Protein AF-A0A8T3XB75-F1 (afdb_monomer_lite)

Sequence (955 aa):
MSILKRGNRKEIRKSFRRKLKIIIVLIVCALLLLFLAAVIYERISMRGNVVFGGVIIGEDISVGKGEISITGYAPLGTGTIYFIDWSSGSDSNSGTSKSSPWKRHPFMKGYSGSYTHKAGDQFIFRGGVIWPNSAFQMRISQGGSSDSNRDYYGVDKTWYSGSSWSRPVFDFENNLVAPSDAGGNALSGILIEASYITVDNLELKRHIVPSGSWNPVNIRVIQASNGVIIENSYIRDWTQTNPSADNGEGGGISSESTSITIRNNILTQTGISARTGGAIDAVGDIYGNEIYEVPNAIKGGKLIHDNYIHDTADSSGPGHENAIFFNRPGRVYNNLLKNTEASTGIYLWGGADQSASWLIYNNVLYNLHDGITVDGAYVPDGSQQQVKIYSNTFEYSNIVRVQSYSSSGNGCLGLLDIRNNQLIEGSELIYNSGACITNQTASNNIIMSSATATTEGYTAANNYAPTKNTGATVNTGVSLSEIFTTDKLRATRPYGSAWDIGAYEYGGTPGVVNGICGGILNTCTTGILSDIADSGTQYLWNCQGISGGTTALCSLPISVQQYTLTVTTSGSGIVAGTGINCGSDCSESYNSGTSVTLTATASSGSTFSGWGGACSGTGSTCTVTMNAAKSVTATFNVQQASGISWYVDNSVGSSGDGTSWSKAWKNFANIEWTKISAGDTLYISGGTTSKTYSETLKIGASGSVGKPIYIRPGAAEANPSSAHSGTVIIDGGSNTRDGISYKGKNYITIDGSDSSLARKIKIQNVADFGVIGIETIYLTVRYLYVDNFLGYGITARANGDIANNNYIIFEHNIVRNGLGAAGIQISSLLGSAIGSNTIRYNDVEVAHTDGLVCGKGCGVDFYGNRVVLTATSKDTTHPDGIVTYGDNVRVFQNEIIGFYQGIDIDAVHSIITNASVWGNVIIYNGGEATNGLVIEVENYDVTNVKFWSNTVIGF

Radius of gyration: 39.72 Å; chains: 1; bounding box: 102×99×119 Å

pLDDT: mean 77.78, std 17.44, range [23.17, 98.5]

Secondary structure (DSSP, 8-state):
--------HHHHHHHHHHHHHHHHHHHHHHHHHHHHHHHHHS----------TT----S---EETTEE---------SS-EEEE-TTT--TTS-SSSTTS-BSS-TTBTT--S-----TT-EEEEPBT-EE-GGG--EEE----SBTTB-EEEE--TTSBSSSS----EEEEEEE-B---STT---B-SEEE-SSSEEEES-EEEEEEE-SSTT---SEEE-TT--SEEEES-EEE--EES-TT-TT---SSEEES-SSEEEES-EEE-TT-SS--S-SEEESSEEES-EEES-SEEEE--SEEES-EEE-----SSSS--EEEEE-S--EEES-EEE---SSEEEEEE--S--SSEEEEES-EEES-S-SEEEE-TT-TTGGG-EEEEES-EEESS-SEEEE---TT--PEEEEEEEES-EEES-S-SEEESS-EEEEEEEES-EEE-HHHHHHTT--GGGTT---S--TTTSS-S---TTT-SB-TT-PBPP-STT---TT---SS----B--EE-SSTT-EEESEEEE---BTTEEEEEEEPBTTPPPEEEEEE--PPEEEEEEEEESSEEEEETTEEETTB-EEEEETTEEEEEEEEEPTTEEEEEEEET--BSSSEEEEEESS-EEEEEEEEEP---PPEEEE-TTSSS---SSSGGG-BSSGGG--TTT--TT-EEEE---SSEEEE-S-EE-----BTTBPEEEEEGGGSSS--TTT-SEEEEE-TTTS--SEE-TT--SEEEE-B-TT--B-EEEEEESSEEEEEES--SEEEESEEEEEESSEEEEEEE-S--SS---EEEES-EEEEE-SSEEEEEEESS---TTSEEEES-EEEESSSEEEEE-TT--EEEES-EEEE--S---SS--EEEEE-SSSEEEES-EEES-SEEEEEETTSS-B--EEEESS-EEE--SS--EEEEEE-SSS-B--EEEES-EEE--

Foldseek 3Di:
DDDDDDDDVPVVVVVVVVVVVVVVVVVVVVVVVVVVVVVVVPDDPDDDDDDDDDDDQDDDQDDQPPDRPPPPQQRQAPDAEFEEALPPEDLQFPRRDLVHHHNADPQWPPRPHDDDDDFRYEYAYAFPGEDELNRDDREAQEWHDDLNRTYEAAHDQVGHDDPHGHAYEHEDPLDFNWDPDPPGATAANYEHEEERYEHERHEYENHEWEWDPPTHANYEAEANYAQYEYELYEYEQYHYPDQADPVAAARAYEYPHQRYEYAHYEYENPPDPAAHGENYHYAYAYEHYEYEQHQEHYEHYQHAANYEYEHHDDHPYPAAGEPYEYEDAHEHALYEYYNHPHLEHAEYHDHDDLQHEHHYALYQHENHNEYYEYEPADAQEQLRYEYAAEQYEYEDYANYEYDYDDPPHQYAHNYDAHWQYEYENYDHNYHYPDGHHNYYHHFNYYYYYVVVLVVQQQDVVVSGAGAHADPRAAQATADPCVPDQAASSRDGFDDDGGGDHHRYHRPDWHDWAAWADDPDQQDTPDADWAFDDDDQFWRWIWRDTTRPYHIDIDIDTDPFDKAKEFEAEFAAWWKDWDVATPVPGGMDIDTQFDKIKMFIDGDPQWAFCFKDWQGTDRDRMTIHTPNHHTYMYGYTHRPDDQAQEFEEDLPAPAAAPRRDPNNHGNALVRDPLVPGAFQHEYEYFLALAGDEHQAENERDEAHGVVGGYEYEYLLAPPDRDSGRNHAYEYEPPAADHEHYEDELYERHEYQQQHPVGARRYEYERHNAEPYDYEQYFHYHHESYEYYHYAAEDHEYEHEDAPPDAGEAEYEHYEFEEYNHAEHYEYEYDHADAADSYEDALYEFEYAAYEYYEYYERDHYEYAHYEFYHDYDDHPPDQYEDYEYCGERYEYEHYEAEAGLEDYEDAPPRHAYAAYEYAYEYEFYHDDNRDYDHYYHDDPYHYHHYYYDHYHYYDD

Structure (mmCIF, N/CA/C/O backbone):
data_AF-A0A8T3XB75-F1
#
_entry.id   AF-A0A8T3XB75-F1
#
loop_
_atom_site.group_PDB
_atom_site.id
_atom_site.type_symbol
_atom_site.label_atom_id
_atom_site.label_alt_id
_atom_site.label_comp_id
_atom_site.label_asym_id
_atom_site.label_entity_id
_atom_site.label_seq_id
_atom_site.pdbx_PDB_ins_code
_atom_site.Cartn_x
_atom_site.Cartn_y
_atom_site.Cartn_z
_atom_site.occupancy
_atom_site.B_iso_or_equiv
_atom_site.auth_seq_id
_atom_site.auth_comp_id
_atom_site.auth_asym_id
_atom_site.auth_atom_id
_atom_site.pdbx_PDB_model_num
ATOM 1 N N . MET A 1 1 ? -57.924 -56.490 2.491 1.00 30.00 1 MET A N 1
ATOM 2 C CA . MET A 1 1 ? -58.414 -56.577 1.097 1.00 30.00 1 MET A CA 1
ATOM 3 C C . MET A 1 1 ? -57.647 -55.534 0.309 1.00 30.00 1 MET A C 1
ATOM 5 O O . MET A 1 1 ? -57.652 -54.404 0.751 1.00 30.00 1 MET A O 1
ATOM 9 N N . SER A 1 2 ? -56.894 -55.767 -0.755 1.00 30.19 2 SER A N 1
ATOM 10 C CA . SER A 1 2 ? -56.581 -56.899 -1.637 1.00 30.19 2 SER A CA 1
ATOM 11 C C . SER A 1 2 ? -55.422 -56.323 -2.481 1.00 30.19 2 SER A C 1
ATOM 13 O O . SER A 1 2 ? -55.597 -55.280 -3.089 1.00 30.19 2 SER A O 1
ATOM 15 N N . ILE A 1 3 ? -54.172 -56.765 -2.425 1.00 40.59 3 ILE A N 1
ATOM 16 C CA . ILE A 1 3 ? -53.634 -58.001 -2.981 1.00 40.59 3 ILE A CA 1
ATOM 17 C C . ILE A 1 3 ? -52.191 -58.109 -2.469 1.00 40.59 3 ILE A C 1
ATOM 19 O O . ILE A 1 3 ? -51.414 -57.157 -2.474 1.00 40.59 3 ILE A O 1
ATOM 23 N N . LEU A 1 4 ? -51.867 -59.308 -2.005 1.00 39.19 4 LEU A N 1
ATOM 24 C CA . LEU A 1 4 ? -50.536 -59.799 -1.691 1.00 39.19 4 LEU A CA 1
ATOM 25 C C . LEU A 1 4 ? -49.555 -59.590 -2.856 1.00 39.19 4 LEU A C 1
ATOM 27 O O . LEU A 1 4 ? -49.896 -59.904 -3.991 1.00 39.19 4 LEU A O 1
ATOM 31 N N . LYS A 1 5 ? -48.275 -59.356 -2.547 1.00 36.88 5 LYS A N 1
ATOM 32 C CA . LYS A 1 5 ? -47.301 -60.446 -2.729 1.00 36.88 5 LYS A CA 1
ATOM 33 C C . LYS A 1 5 ? -46.018 -60.256 -1.928 1.00 36.88 5 LYS A C 1
ATOM 35 O O . LYS A 1 5 ? -45.331 -59.243 -1.965 1.00 36.88 5 LYS A O 1
ATOM 40 N N . ARG A 1 6 ? -45.743 -61.319 -1.172 1.00 45.62 6 ARG A N 1
ATOM 41 C CA . ARG A 1 6 ? -44.475 -61.673 -0.544 1.00 45.62 6 ARG A CA 1
ATOM 42 C C . ARG A 1 6 ? -43.340 -61.571 -1.563 1.00 45.62 6 ARG A C 1
ATOM 44 O O . ARG A 1 6 ? -43.440 -62.104 -2.659 1.00 45.62 6 ARG A O 1
ATOM 51 N N . GLY A 1 7 ? -42.257 -60.947 -1.126 1.00 40.38 7 GLY A N 1
ATOM 52 C CA . GLY A 1 7 ? -41.091 -60.611 -1.929 1.00 40.38 7 GLY A CA 1
ATOM 53 C C . GLY A 1 7 ? -40.878 -59.118 -1.736 1.00 40.38 7 GLY A C 1
ATOM 54 O O . GLY A 1 7 ? -41.391 -58.312 -2.478 1.00 40.38 7 GLY A O 1
ATOM 55 N N . ASN A 1 8 ? -40.180 -58.633 -0.719 1.00 47.38 8 ASN A N 1
ATOM 56 C CA . ASN A 1 8 ? -38.830 -59.054 -0.425 1.00 47.38 8 ASN A CA 1
ATOM 57 C C . ASN A 1 8 ? -38.398 -58.330 0.871 1.00 47.38 8 ASN A C 1
ATOM 59 O O . ASN A 1 8 ? -37.649 -57.359 0.837 1.00 47.38 8 ASN A O 1
ATOM 63 N N . ARG A 1 9 ? -38.919 -58.739 2.047 1.00 47.81 9 ARG A N 1
ATOM 64 C CA . ARG A 1 9 ? -38.561 -58.104 3.346 1.00 47.81 9 ARG A CA 1
ATOM 65 C C . ARG A 1 9 ? -37.043 -58.111 3.590 1.00 47.81 9 ARG A C 1
ATOM 67 O O . ARG A 1 9 ? -36.537 -57.241 4.297 1.00 47.81 9 ARG A O 1
ATOM 74 N N . LYS A 1 10 ? -36.325 -59.065 2.980 1.00 50.25 10 LYS A N 1
ATOM 75 C CA . LYS A 1 10 ? -34.859 -59.110 2.939 1.00 50.25 10 LYS A CA 1
ATOM 76 C C . LYS A 1 10 ? -34.293 -57.961 2.099 1.00 50.25 10 LYS A C 1
ATOM 78 O O . LYS A 1 10 ? -33.477 -57.230 2.640 1.00 50.25 10 LYS A O 1
ATOM 83 N N . GLU A 1 11 ? -34.766 -57.728 0.871 1.00 51.50 11 GLU A N 1
ATOM 84 C CA . GLU A 1 11 ? -34.337 -56.582 0.041 1.00 51.50 11 GLU A CA 1
ATOM 85 C C . GLU A 1 11 ? -34.752 -55.217 0.602 1.00 51.50 11 GLU A C 1
ATOM 87 O O . GLU A 1 11 ? -33.961 -54.288 0.528 1.00 51.50 11 GLU A O 1
ATOM 92 N N . ILE A 1 12 ? -35.917 -55.070 1.246 1.00 53.25 12 ILE A N 1
ATOM 93 C CA . ILE A 1 12 ? -36.291 -53.787 1.878 1.00 53.25 12 ILE A CA 1
ATOM 94 C C . ILE A 1 12 ? -35.363 -53.485 3.063 1.00 53.25 12 ILE A C 1
ATOM 96 O O . ILE A 1 12 ? -34.865 -52.369 3.184 1.00 53.25 12 ILE A O 1
ATOM 100 N N . ARG A 1 13 ? -35.034 -54.486 3.897 1.00 52.94 13 ARG A N 1
ATOM 101 C CA . ARG A 1 13 ? -34.026 -54.330 4.964 1.00 52.94 13 ARG A CA 1
ATOM 102 C C . ARG A 1 13 ? -32.613 -54.131 4.409 1.00 52.94 13 ARG A C 1
ATOM 104 O O . ARG A 1 13 ? -31.833 -53.411 5.024 1.00 52.94 13 ARG A O 1
ATOM 111 N N . LYS A 1 14 ? -32.276 -54.731 3.262 1.00 53.62 14 LYS A N 1
ATOM 112 C CA . LYS A 1 14 ? -30.985 -54.551 2.573 1.00 53.62 14 LYS A CA 1
ATOM 113 C C . LYS A 1 14 ? -30.870 -53.141 1.997 1.00 53.62 14 LYS A C 1
ATOM 115 O O . LYS A 1 14 ? -29.855 -52.496 2.216 1.00 53.62 14 LYS A O 1
ATOM 120 N N . SER A 1 15 ? -31.928 -52.640 1.363 1.00 52.31 15 SER A N 1
ATOM 121 C CA . SER A 1 15 ? -32.053 -51.280 0.834 1.00 52.31 15 SER A CA 1
ATOM 122 C C . SER A 1 15 ? -32.032 -50.242 1.955 1.00 52.31 15 SER A C 1
ATOM 124 O O . SER A 1 15 ? -31.270 -49.285 1.876 1.00 52.31 15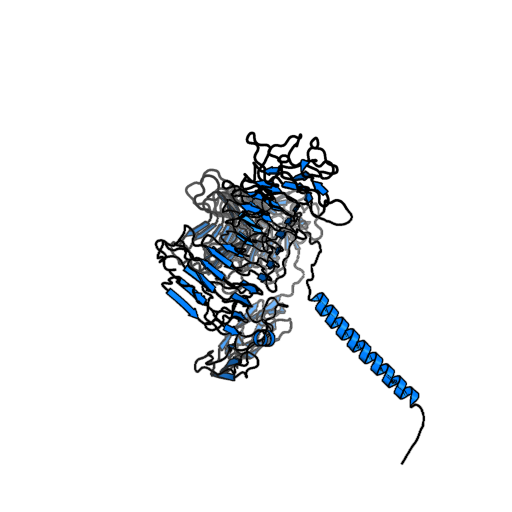 SER A O 1
ATOM 126 N N . PHE A 1 16 ? -32.749 -50.477 3.059 1.00 57.91 16 PHE A N 1
ATOM 127 C CA . PHE A 1 16 ? -32.721 -49.595 4.227 1.00 57.91 16 PHE A CA 1
ATOM 128 C C . PHE A 1 16 ? -31.346 -49.583 4.908 1.00 57.91 16 PHE A C 1
ATOM 130 O O . PHE A 1 16 ? -30.824 -48.515 5.192 1.00 57.91 16 PHE A O 1
ATOM 137 N N . ARG A 1 17 ? -30.688 -50.741 5.085 1.00 59.19 17 ARG A N 1
ATOM 138 C CA . ARG A 1 17 ? -29.305 -50.803 5.602 1.00 59.19 17 ARG A CA 1
ATOM 139 C C . ARG A 1 17 ? -28.289 -50.184 4.644 1.00 59.19 17 ARG A C 1
ATOM 141 O O . ARG A 1 17 ? -27.309 -49.618 5.108 1.00 59.19 17 ARG A O 1
ATOM 148 N N . ARG A 1 18 ? -28.500 -50.280 3.328 1.00 58.25 18 ARG A N 1
ATOM 149 C CA . ARG A 1 18 ? -27.628 -49.669 2.313 1.00 58.25 18 ARG A CA 1
ATOM 150 C C . ARG A 1 18 ? -27.801 -48.150 2.295 1.00 58.25 18 ARG A C 1
ATOM 152 O O . ARG A 1 18 ? -26.799 -47.453 2.309 1.00 58.25 18 ARG A O 1
ATOM 159 N N . LYS A 1 19 ? -29.036 -47.645 2.379 1.00 60.88 19 LYS A N 1
ATOM 160 C CA . LYS A 1 19 ? -29.334 -46.212 2.525 1.00 60.88 19 LYS A CA 1
ATOM 161 C C . LYS A 1 19 ? -28.840 -45.657 3.859 1.00 60.88 19 LYS A C 1
ATOM 163 O O . LYS A 1 19 ? -28.223 -44.607 3.861 1.00 60.88 19 LYS A O 1
ATOM 168 N N . LEU A 1 20 ? -29.013 -46.386 4.963 1.00 60.31 20 LEU A N 1
ATOM 169 C CA . LEU A 1 20 ? -28.494 -45.990 6.274 1.00 60.31 20 LEU A CA 1
ATOM 170 C C . LEU A 1 20 ? -26.959 -45.989 6.299 1.00 60.31 20 LEU A C 1
ATOM 172 O O . LEU A 1 20 ? -26.372 -45.062 6.832 1.00 60.31 20 LEU A O 1
ATOM 176 N N . LYS A 1 21 ? -26.297 -46.965 5.659 1.00 65.56 21 LYS A N 1
ATOM 177 C CA . LYS A 1 21 ? -24.837 -46.939 5.468 1.00 65.56 21 LYS A CA 1
ATOM 178 C C . LYS A 1 21 ? -24.389 -45.765 4.602 1.00 65.56 21 LYS A C 1
ATOM 180 O O . LYS A 1 21 ? -23.389 -45.155 4.933 1.00 65.56 21 LYS A O 1
ATOM 185 N N . ILE A 1 22 ? -25.118 -45.430 3.537 1.00 64.69 22 ILE A N 1
ATOM 186 C CA . ILE A 1 22 ? -24.813 -44.262 2.696 1.00 64.69 22 ILE A CA 1
ATOM 187 C C . ILE A 1 22 ? -25.005 -42.963 3.486 1.00 64.69 22 ILE A C 1
ATOM 189 O O . ILE A 1 22 ? -24.152 -42.095 3.408 1.00 64.69 22 ILE A O 1
ATOM 193 N N . ILE A 1 23 ? -26.061 -42.846 4.294 1.00 63.53 23 ILE A N 1
ATOM 194 C CA . ILE A 1 23 ? -26.299 -41.678 5.155 1.00 63.53 23 ILE A CA 1
ATOM 195 C C . ILE A 1 23 ? -25.212 -41.565 6.227 1.00 63.53 23 ILE A C 1
ATOM 197 O O . ILE A 1 23 ? -24.681 -40.483 6.427 1.00 63.53 23 ILE A O 1
ATOM 201 N N . ILE A 1 24 ? -24.822 -42.670 6.869 1.00 69.12 24 ILE A N 1
ATOM 202 C CA . ILE A 1 24 ? -23.720 -42.678 7.841 1.00 69.12 24 ILE A CA 1
ATOM 203 C C . ILE A 1 24 ? -22.399 -42.315 7.157 1.00 69.12 24 ILE A C 1
ATOM 205 O O . ILE A 1 24 ? -21.653 -41.518 7.702 1.00 69.12 24 ILE A O 1
ATOM 209 N N . VAL A 1 25 ? -22.122 -42.829 5.955 1.00 69.81 25 VAL A N 1
ATOM 210 C CA . VAL A 1 25 ? -20.928 -42.455 5.180 1.00 69.81 25 VAL A CA 1
ATOM 211 C C . VAL A 1 25 ? -20.973 -40.983 4.775 1.00 69.81 25 VAL A C 1
ATOM 213 O O . VAL A 1 25 ? -19.953 -40.323 4.863 1.00 69.81 25 VAL A O 1
ATOM 216 N N . LEU A 1 26 ? -22.132 -40.434 4.406 1.00 61.94 26 LEU A N 1
ATOM 217 C CA . LEU A 1 26 ? -22.281 -39.011 4.086 1.00 61.94 26 LEU A CA 1
ATOM 218 C C . LEU A 1 26 ? -22.128 -38.119 5.321 1.00 61.94 26 LEU A C 1
ATOM 220 O O . LEU A 1 26 ? -21.501 -37.076 5.217 1.00 61.94 26 LEU A O 1
ATOM 224 N N . ILE A 1 27 ? -22.636 -38.533 6.484 1.00 65.12 27 ILE A N 1
ATOM 225 C CA . ILE A 1 27 ? -22.444 -37.821 7.757 1.00 65.12 27 ILE A CA 1
ATOM 226 C C . ILE A 1 27 ? -20.981 -37.902 8.192 1.00 65.12 27 ILE A C 1
ATOM 228 O O . ILE A 1 27 ? -20.422 -36.900 8.610 1.00 65.12 27 ILE A O 1
ATOM 232 N N . VAL A 1 28 ? -20.336 -39.061 8.045 1.00 69.25 28 VAL A N 1
ATOM 233 C CA . VAL A 1 28 ? -18.907 -39.238 8.331 1.00 69.25 28 VAL A CA 1
ATOM 234 C C . VAL A 1 28 ? -18.056 -38.445 7.343 1.00 69.25 28 VAL A C 1
ATOM 236 O O . VAL A 1 28 ? -17.111 -37.813 7.779 1.00 69.25 28 VAL A O 1
ATOM 239 N N . CYS A 1 29 ? -18.408 -38.387 6.056 1.00 57.81 29 CYS A N 1
ATOM 240 C CA . CYS A 1 29 ? -17.749 -37.532 5.068 1.00 57.81 29 CYS A CA 1
ATOM 241 C C . CYS A 1 29 ? -17.993 -36.046 5.337 1.00 57.81 29 CYS A C 1
ATOM 243 O O . CYS A 1 29 ? -17.070 -35.269 5.161 1.00 57.81 29 CYS A O 1
ATOM 245 N N . ALA A 1 30 ? -19.186 -35.642 5.782 1.00 57.03 30 ALA A N 1
ATOM 246 C CA . ALA A 1 30 ? -19.488 -34.262 6.158 1.00 57.03 30 ALA A CA 1
ATOM 247 C C . ALA A 1 30 ? -18.763 -33.859 7.447 1.00 57.03 30 ALA A C 1
ATOM 249 O O . ALA A 1 30 ? -18.239 -32.757 7.523 1.00 57.03 30 ALA A O 1
ATOM 250 N N . LEU A 1 31 ? -18.665 -34.762 8.426 1.00 59.69 31 LEU A N 1
ATOM 251 C CA . LEU A 1 31 ? -17.861 -34.581 9.632 1.00 59.69 31 LEU A CA 1
ATOM 252 C C . LEU A 1 31 ? -16.368 -34.589 9.311 1.00 59.69 31 LEU A C 1
ATOM 254 O O . LEU A 1 31 ? -15.663 -33.772 9.867 1.00 59.69 31 LEU A O 1
ATOM 258 N N . LEU A 1 32 ? -15.888 -35.425 8.386 1.00 55.94 32 LEU A N 1
ATOM 259 C CA . LEU A 1 32 ? -14.510 -35.396 7.879 1.00 55.94 32 LEU A CA 1
ATOM 260 C C . LEU A 1 32 ? -14.233 -34.153 7.040 1.00 55.94 32 LEU A C 1
ATOM 262 O O . LEU A 1 32 ? -13.112 -33.685 7.069 1.00 55.94 32 LEU A O 1
ATOM 266 N N . LEU A 1 33 ? -15.218 -33.608 6.326 1.00 50.69 33 LEU A N 1
ATOM 267 C CA . LEU A 1 33 ? -15.117 -32.336 5.607 1.00 50.69 33 LEU A CA 1
ATOM 268 C C . LEU A 1 33 ? -15.177 -31.146 6.561 1.00 50.69 33 LEU A C 1
ATOM 270 O O . LEU A 1 33 ? -14.498 -30.168 6.307 1.00 50.69 33 LEU A O 1
ATOM 274 N N . LEU A 1 34 ? -15.929 -31.230 7.660 1.00 45.09 34 LEU A N 1
ATOM 275 C CA . LEU A 1 34 ? -15.924 -30.246 8.747 1.00 45.09 34 LEU A CA 1
ATOM 276 C C . LEU A 1 34 ? -14.648 -30.346 9.585 1.00 45.09 34 LEU A C 1
ATOM 278 O O . LEU A 1 34 ? -14.139 -29.326 10.021 1.00 45.09 34 LEU A O 1
ATOM 282 N N . PHE A 1 35 ? -14.098 -31.549 9.758 1.00 39.47 35 PHE A N 1
ATOM 283 C CA . PHE A 1 35 ? -12.815 -31.785 10.413 1.00 39.47 35 PHE A CA 1
ATOM 284 C C . PHE A 1 35 ? -11.662 -31.377 9.495 1.00 39.47 35 PHE A C 1
ATOM 286 O O . PHE A 1 35 ? -10.739 -30.739 9.964 1.00 39.47 35 PHE A O 1
ATOM 293 N N . LEU A 1 36 ? -11.738 -31.629 8.180 1.00 37.38 36 LEU A N 1
ATOM 294 C CA . LEU A 1 36 ? -10.814 -31.049 7.202 1.00 37.38 36 LEU A CA 1
ATOM 295 C C . LEU A 1 36 ? -10.984 -29.537 7.136 1.00 37.38 36 LEU A C 1
ATOM 297 O O . LEU A 1 36 ? -9.984 -28.856 7.054 1.00 37.38 36 LEU A O 1
ATOM 301 N N . ALA A 1 37 ? -12.199 -28.995 7.196 1.00 34.97 37 ALA A N 1
ATOM 302 C CA . ALA A 1 37 ? -12.413 -27.553 7.224 1.00 34.97 37 ALA A CA 1
ATOM 303 C C . ALA A 1 37 ? -11.871 -26.938 8.517 1.00 34.97 37 ALA A C 1
ATOM 305 O O . ALA A 1 37 ? -11.300 -25.865 8.435 1.00 34.97 37 ALA A O 1
ATOM 306 N N . ALA A 1 38 ? -11.970 -27.621 9.664 1.00 32.41 38 ALA A N 1
ATOM 307 C CA . ALA A 1 38 ? -11.380 -27.210 10.940 1.00 32.41 38 ALA A CA 1
ATOM 308 C C . ALA A 1 38 ? -9.845 -27.352 10.954 1.00 32.41 38 ALA A C 1
ATOM 310 O O . ALA A 1 38 ? -9.165 -26.468 11.456 1.00 32.41 38 ALA A O 1
ATOM 311 N N . VAL A 1 39 ? -9.299 -28.399 10.324 1.00 32.38 39 VAL A N 1
ATOM 312 C CA . VAL A 1 39 ? -7.850 -28.620 10.136 1.00 32.38 39 VAL A CA 1
ATOM 313 C C . VAL A 1 39 ? -7.270 -27.698 9.049 1.00 32.38 39 VAL A C 1
ATOM 315 O O . VAL A 1 39 ? -6.098 -27.358 9.099 1.00 32.38 39 VAL A O 1
ATOM 318 N N . ILE A 1 40 ? -8.082 -27.231 8.094 1.00 30.33 40 ILE A N 1
ATOM 319 C CA . ILE A 1 40 ? -7.740 -26.182 7.115 1.00 30.33 40 ILE A CA 1
ATOM 320 C C . ILE A 1 40 ? -7.944 -24.777 7.723 1.00 30.33 40 ILE A C 1
ATOM 322 O O . ILE A 1 40 ? -7.346 -23.814 7.247 1.00 30.33 40 ILE A O 1
ATOM 326 N N . TYR A 1 41 ? -8.740 -24.641 8.794 1.00 28.47 41 TYR A N 1
ATOM 327 C CA . TYR A 1 41 ? -8.912 -23.387 9.543 1.00 28.47 41 TYR A CA 1
ATOM 328 C C . TYR A 1 41 ? -7.741 -23.098 10.500 1.00 28.47 41 TYR A C 1
ATOM 330 O O . TYR A 1 41 ? -7.565 -21.953 10.916 1.00 28.47 41 TYR A O 1
ATOM 338 N N . GLU A 1 42 ? -6.897 -24.089 10.799 1.00 31.30 42 GLU A N 1
ATOM 339 C CA . GLU A 1 42 ? -5.586 -23.873 11.413 1.00 31.30 42 GLU A CA 1
ATOM 340 C C . GLU A 1 42 ? -4.526 -23.613 10.330 1.00 31.30 42 GLU A C 1
ATOM 342 O O . GLU A 1 42 ? -4.006 -24.522 9.694 1.00 31.30 42 GLU A O 1
ATOM 347 N N . ARG A 1 43 ? -4.214 -22.325 10.131 1.00 33.88 43 ARG A N 1
ATOM 348 C CA . ARG A 1 43 ? -3.027 -21.783 9.437 1.00 33.88 43 ARG A CA 1
ATOM 349 C C . ARG A 1 43 ? -2.648 -22.461 8.106 1.00 33.88 43 ARG A C 1
ATOM 351 O O . ARG A 1 43 ? -1.746 -23.294 8.038 1.00 33.88 43 ARG A O 1
ATOM 358 N N . ILE A 1 44 ? -3.181 -21.943 6.997 1.00 25.53 44 ILE A N 1
ATOM 359 C CA . ILE A 1 44 ? -2.499 -22.072 5.701 1.00 25.53 44 ILE A CA 1
ATOM 360 C C . ILE A 1 44 ? -1.236 -21.191 5.734 1.00 25.53 44 ILE A C 1
ATOM 362 O O . ILE A 1 44 ? -1.304 -19.983 5.529 1.00 25.53 44 ILE A O 1
ATOM 366 N N . SER A 1 45 ? -0.070 -21.799 5.960 1.00 28.73 45 SER A N 1
ATOM 367 C CA . SER A 1 45 ? 1.212 -21.254 5.498 1.00 28.73 45 SER A CA 1
ATOM 368 C C . SER A 1 45 ? 1.329 -21.574 4.004 1.00 28.73 45 SER A C 1
ATOM 370 O O . SER A 1 45 ? 1.623 -22.708 3.624 1.00 28.73 45 SER A O 1
ATOM 372 N N . MET A 1 46 ? 1.033 -20.606 3.133 1.00 23.17 46 MET A N 1
ATOM 373 C CA . MET A 1 46 ? 1.328 -20.742 1.704 1.00 23.17 46 MET A CA 1
ATOM 374 C C . MET A 1 46 ? 2.835 -20.551 1.500 1.00 23.17 46 MET A C 1
ATOM 376 O O . MET A 1 46 ? 3.323 -19.428 1.505 1.00 23.17 46 MET A O 1
ATOM 380 N N . ARG A 1 47 ? 3.583 -21.644 1.309 1.00 28.05 47 ARG A N 1
ATOM 381 C CA . ARG A 1 47 ? 4.956 -21.594 0.784 1.00 28.05 47 ARG A CA 1
ATOM 382 C C . ARG A 1 47 ? 4.908 -21.747 -0.734 1.00 28.05 47 ARG A C 1
ATOM 384 O O . ARG A 1 47 ? 4.728 -22.854 -1.238 1.00 28.05 47 ARG A O 1
ATOM 391 N N . GLY A 1 48 ? 5.041 -20.639 -1.457 1.00 25.14 48 GLY A N 1
ATOM 392 C CA . GLY A 1 48 ? 5.128 -20.616 -2.916 1.00 25.14 48 GLY A CA 1
ATOM 393 C C . GLY A 1 48 ? 5.888 -19.383 -3.402 1.00 25.14 48 GLY A C 1
ATOM 394 O O . GLY A 1 48 ? 5.617 -18.275 -2.954 1.00 25.14 48 GLY A O 1
ATOM 395 N N . ASN A 1 49 ? 6.842 -19.585 -4.312 1.00 25.39 49 ASN A N 1
ATOM 396 C CA . ASN A 1 49 ? 7.665 -18.517 -4.883 1.00 25.39 49 ASN A CA 1
ATOM 397 C C . ASN A 1 49 ? 6.852 -17.669 -5.876 1.00 25.39 49 ASN A C 1
ATOM 399 O O . ASN A 1 49 ? 6.298 -18.213 -6.832 1.00 25.39 49 ASN A O 1
ATOM 403 N N . VAL A 1 50 ? 6.864 -16.342 -5.716 1.00 24.97 50 VAL A N 1
ATOM 404 C CA . VAL A 1 50 ? 6.462 -15.381 -6.758 1.00 24.97 50 VAL A CA 1
ATOM 405 C C . VAL A 1 50 ? 7.691 -14.545 -7.109 1.00 24.97 50 VAL A C 1
ATOM 407 O O . VAL A 1 50 ? 8.252 -13.875 -6.251 1.00 24.97 50 VAL A O 1
ATOM 410 N N . VAL A 1 51 ? 8.140 -14.616 -8.364 1.00 23.62 51 VAL A N 1
ATOM 411 C CA . VAL A 1 51 ? 9.320 -13.894 -8.862 1.00 23.62 51 VAL A CA 1
ATOM 412 C C . VAL A 1 51 ? 8.860 -12.703 -9.700 1.00 23.62 51 VAL A C 1
ATOM 414 O O . VAL A 1 51 ? 8.248 -12.895 -10.747 1.00 23.62 51 VAL A O 1
ATOM 417 N N . PHE A 1 52 ? 9.222 -11.487 -9.286 1.00 23.45 52 PHE A N 1
ATOM 418 C CA . PHE A 1 52 ? 9.288 -10.315 -10.161 1.00 23.45 52 PHE A CA 1
ATOM 419 C C . PHE A 1 52 ? 10.702 -9.727 -10.084 1.00 23.45 52 PHE A C 1
ATOM 421 O O . PHE A 1 52 ? 11.184 -9.406 -9.004 1.00 23.45 52 PHE A O 1
ATOM 428 N N . GLY A 1 53 ? 11.373 -9.617 -11.234 1.00 27.25 53 GLY A N 1
ATOM 429 C CA . GLY A 1 53 ? 12.509 -8.712 -11.451 1.00 27.25 53 GLY A CA 1
ATOM 430 C C . GLY A 1 53 ? 13.611 -8.667 -10.382 1.00 27.25 53 GLY A C 1
ATOM 431 O O . GLY A 1 53 ? 13.935 -7.586 -9.913 1.00 27.25 53 GLY A O 1
ATOM 432 N N . GLY A 1 54 ? 14.219 -9.802 -10.021 1.00 27.89 54 GLY A N 1
ATOM 433 C CA . GLY A 1 54 ? 15.546 -9.816 -9.381 1.00 27.89 54 GLY A CA 1
ATOM 434 C C . GLY A 1 54 ? 15.657 -9.357 -7.917 1.00 27.89 54 GLY A C 1
ATOM 435 O O . GLY A 1 54 ? 16.780 -9.211 -7.445 1.00 27.89 54 GLY A O 1
ATOM 436 N N . VAL A 1 55 ? 14.556 -9.175 -7.180 1.00 25.44 55 VAL A N 1
ATOM 437 C CA . VAL A 1 55 ? 14.582 -8.866 -5.735 1.00 25.44 55 VAL A CA 1
ATOM 438 C C . VAL A 1 55 ? 14.323 -10.138 -4.918 1.00 25.44 55 VAL A C 1
ATOM 440 O O . VAL A 1 55 ? 13.297 -10.793 -5.096 1.00 25.44 55 VAL A O 1
ATOM 443 N N . ILE A 1 56 ? 15.244 -10.496 -4.016 1.00 29.14 56 ILE A N 1
ATOM 444 C CA . ILE A 1 56 ? 15.002 -11.503 -2.970 1.00 29.14 56 ILE A CA 1
ATOM 445 C C . ILE A 1 56 ? 14.157 -10.821 -1.888 1.00 29.14 56 ILE A C 1
ATOM 447 O O . ILE A 1 56 ? 14.634 -9.916 -1.210 1.00 29.14 56 ILE A O 1
ATOM 451 N N . ILE A 1 57 ? 12.897 -11.231 -1.749 1.00 30.83 57 ILE A N 1
ATOM 452 C CA . ILE A 1 57 ? 12.001 -10.774 -0.682 1.00 30.83 57 ILE A CA 1
ATOM 453 C C . ILE A 1 57 ? 12.224 -11.705 0.516 1.00 30.83 57 ILE A C 1
ATOM 455 O O . ILE A 1 57 ? 12.073 -12.920 0.378 1.00 30.83 57 ILE A O 1
ATOM 459 N N . GLY A 1 58 ? 12.608 -11.154 1.673 1.00 32.53 58 GLY A N 1
ATOM 460 C CA . GLY A 1 58 ? 12.573 -11.880 2.943 1.00 32.53 58 GLY A CA 1
ATOM 461 C C . GLY A 1 58 ? 11.148 -12.369 3.199 1.00 32.53 58 GLY A C 1
ATOM 462 O O . GLY A 1 58 ? 10.196 -11.600 3.096 1.00 32.53 58 GLY A O 1
ATOM 463 N N . GLU A 1 59 ? 10.990 -13.668 3.423 1.00 36.72 59 GLU A N 1
ATOM 464 C CA . GLU A 1 59 ? 9.683 -14.286 3.633 1.00 36.72 59 GLU A CA 1
ATOM 465 C C . GLU A 1 59 ? 9.031 -13.727 4.901 1.00 36.72 59 GLU A C 1
ATOM 467 O O . GLU A 1 59 ? 9.490 -14.055 5.987 1.00 36.72 59 GLU A O 1
ATOM 472 N N . ASP A 1 60 ? 7.975 -12.923 4.745 1.00 35.41 60 ASP A N 1
ATOM 473 C CA . ASP A 1 60 ? 6.717 -13.075 5.485 1.00 35.41 60 ASP A CA 1
ATOM 474 C C . ASP A 1 60 ? 5.601 -12.224 4.847 1.00 35.41 60 ASP A C 1
ATOM 476 O O . ASP A 1 60 ? 5.570 -10.999 4.944 1.00 35.41 60 ASP A O 1
ATOM 480 N N . ILE A 1 61 ? 4.636 -12.894 4.204 1.00 31.75 61 ILE A N 1
ATOM 481 C CA . ILE A 1 61 ? 3.280 -12.357 4.035 1.00 31.75 61 ILE A CA 1
ATOM 482 C C . ILE A 1 61 ? 2.511 -12.799 5.279 1.00 31.75 61 ILE A C 1
ATOM 484 O O . ILE A 1 61 ? 2.107 -13.958 5.386 1.00 31.75 61 ILE A O 1
ATOM 488 N N . SER A 1 62 ? 2.307 -11.888 6.228 1.00 31.73 62 SER A N 1
ATOM 489 C CA . SER A 1 62 ? 1.355 -12.110 7.316 1.00 31.73 62 SER A CA 1
ATOM 490 C C . SER A 1 62 ? -0.055 -11.829 6.800 1.00 31.73 62 SER A C 1
ATOM 492 O O . SER A 1 62 ? -0.371 -10.699 6.432 1.00 31.73 62 SER A O 1
ATOM 494 N N . VAL A 1 63 ? -0.907 -12.856 6.753 1.00 27.70 63 VAL A N 1
ATOM 495 C CA . VAL A 1 63 ? -2.339 -12.692 6.473 1.00 27.70 63 VAL A CA 1
ATOM 496 C C . VAL A 1 63 ? -3.085 -12.612 7.804 1.00 27.70 63 VAL A C 1
ATOM 498 O O . VAL A 1 63 ? -3.541 -13.620 8.342 1.00 27.70 63 VAL A O 1
ATOM 501 N N . GLY A 1 64 ? -3.219 -11.396 8.332 1.00 27.14 64 GLY A N 1
ATOM 502 C CA . GLY A 1 64 ? -4.341 -11.037 9.200 1.00 27.14 64 GLY A CA 1
ATOM 503 C C . GLY A 1 64 ? -5.552 -10.695 8.329 1.00 27.14 64 GLY A C 1
ATOM 504 O O . GLY A 1 64 ? -5.394 -10.172 7.226 1.00 27.14 64 GLY A O 1
ATOM 505 N N . LYS A 1 65 ? -6.773 -11.017 8.770 1.00 34.38 65 LYS A N 1
ATOM 506 C CA . LYS A 1 65 ? -7.998 -10.695 8.019 1.00 34.38 65 LYS A CA 1
ATOM 507 C C . LYS A 1 65 ? -8.153 -9.169 7.880 1.00 34.38 65 LYS A C 1
ATOM 509 O O . LYS A 1 65 ? -8.717 -8.549 8.769 1.00 34.38 65 LYS A O 1
ATOM 514 N N . GLY A 1 66 ? -7.698 -8.587 6.768 1.00 29.95 66 GLY A N 1
ATOM 515 C CA . GLY A 1 66 ? -8.043 -7.213 6.373 1.00 29.95 66 GLY A CA 1
ATOM 516 C C . GLY A 1 66 ? -6.954 -6.402 5.669 1.00 29.95 66 GLY A C 1
ATOM 517 O O . GLY A 1 66 ? -7.297 -5.544 4.865 1.00 29.95 66 GLY A O 1
ATOM 518 N N . GLU A 1 67 ? -5.670 -6.696 5.873 1.00 25.25 67 GLU A N 1
ATOM 519 C CA . GLU A 1 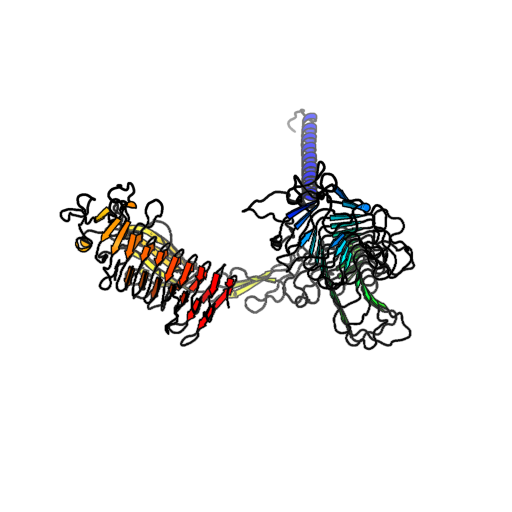67 ? -4.572 -5.972 5.218 1.00 25.25 67 GLU A CA 1
ATOM 520 C C . GLU A 1 67 ? -3.484 -6.938 4.750 1.00 25.25 67 GLU A C 1
ATOM 522 O O . GLU A 1 67 ? -3.013 -7.789 5.503 1.00 25.25 67 GLU A O 1
ATOM 527 N N . ILE A 1 68 ? -3.053 -6.780 3.496 1.00 30.81 68 ILE A N 1
ATOM 528 C CA . ILE A 1 68 ? -1.768 -7.310 3.045 1.00 30.81 68 ILE A CA 1
ATOM 529 C C . ILE A 1 68 ? -0.729 -6.253 3.425 1.00 30.81 68 ILE A C 1
ATOM 531 O O . ILE A 1 68 ? -0.469 -5.331 2.652 1.00 30.81 68 ILE A O 1
ATOM 535 N N . SER A 1 69 ? -0.134 -6.359 4.613 1.00 30.25 69 SER A N 1
ATOM 536 C CA . SER A 1 69 ? 1.089 -5.608 4.906 1.00 30.25 69 SER A CA 1
ATOM 537 C C . SER A 1 69 ? 2.239 -6.257 4.143 1.00 30.25 69 SER A C 1
ATOM 539 O O . SER A 1 69 ? 2.864 -7.205 4.612 1.00 30.25 69 SER A O 1
ATOM 541 N N . ILE A 1 70 ? 2.525 -5.744 2.946 1.00 29.58 70 ILE A N 1
ATOM 542 C CA . ILE A 1 70 ? 3.847 -5.911 2.347 1.00 29.58 70 ILE A CA 1
ATOM 543 C C . ILE A 1 70 ? 4.733 -4.894 3.053 1.00 29.58 70 ILE A C 1
ATOM 545 O O . ILE A 1 70 ? 4.839 -3.742 2.631 1.00 29.58 70 ILE A O 1
ATOM 549 N N . THR A 1 71 ? 5.345 -5.297 4.161 1.00 31.69 71 THR A N 1
ATOM 550 C CA . THR A 1 71 ? 6.472 -4.539 4.695 1.00 31.69 71 THR A CA 1
ATOM 551 C C . THR A 1 71 ? 7.595 -4.726 3.686 1.00 31.69 71 THR A C 1
ATOM 553 O O . THR A 1 71 ? 8.274 -5.749 3.678 1.00 31.69 71 THR A O 1
ATOM 556 N N . GLY A 1 72 ? 7.737 -3.780 2.758 1.00 28.16 72 GLY A N 1
ATOM 557 C CA . GLY A 1 72 ? 8.942 -3.684 1.954 1.00 28.16 72 GLY A CA 1
ATOM 558 C C . GLY A 1 72 ? 10.099 -3.536 2.929 1.00 28.16 72 GLY A C 1
ATOM 559 O O . GLY A 1 72 ? 10.239 -2.490 3.561 1.00 28.16 72 GLY A O 1
ATOM 560 N N . TYR A 1 73 ? 10.872 -4.605 3.119 1.00 36.28 73 TYR A N 1
ATOM 561 C CA . TYR A 1 73 ? 12.128 -4.517 3.842 1.00 36.28 73 TYR A CA 1
ATOM 562 C C . TYR A 1 73 ? 12.950 -3.423 3.169 1.00 36.28 73 TYR A C 1
ATOM 564 O O . TYR A 1 73 ? 12.980 -3.333 1.936 1.00 36.28 73 TYR A O 1
ATOM 572 N N . ALA A 1 74 ? 13.585 -2.574 3.981 1.00 37.00 74 ALA A N 1
ATOM 573 C CA . ALA A 1 74 ? 14.623 -1.689 3.482 1.00 37.00 74 ALA A CA 1
ATOM 574 C C . ALA A 1 74 ? 15.535 -2.515 2.556 1.00 37.00 74 ALA A C 1
ATOM 576 O O . ALA A 1 74 ? 15.819 -3.671 2.894 1.00 37.00 74 ALA A O 1
ATOM 577 N N . PRO A 1 75 ? 15.918 -1.991 1.378 1.00 38.59 75 PRO A N 1
ATOM 578 C CA . PRO A 1 75 ? 16.764 -2.730 0.454 1.00 38.59 75 PRO A CA 1
ATOM 579 C C . PRO A 1 75 ? 17.939 -3.324 1.232 1.00 38.59 75 PRO A C 1
ATOM 581 O O . PRO A 1 75 ? 18.594 -2.614 1.998 1.00 38.59 75 PRO A O 1
ATOM 584 N N . LEU A 1 76 ? 18.138 -4.639 1.079 1.00 51.12 76 LEU A N 1
ATOM 585 C CA . LEU A 1 76 ? 19.314 -5.347 1.581 1.00 51.12 76 LEU A CA 1
ATOM 586 C C . LEU A 1 76 ? 20.534 -4.480 1.255 1.00 51.12 76 LEU A C 1
ATOM 588 O O . LEU A 1 76 ? 20.639 -4.003 0.122 1.00 51.12 76 LEU A O 1
ATOM 592 N N . GLY A 1 77 ? 21.378 -4.211 2.256 1.00 50.06 77 GLY A N 1
ATOM 593 C CA . GLY A 1 77 ? 22.453 -3.223 2.161 1.00 50.06 77 GLY A CA 1
ATOM 594 C C . GLY A 1 77 ? 23.228 -3.324 0.845 1.00 50.06 77 GLY A C 1
ATOM 595 O O . GLY A 1 77 ? 23.463 -4.414 0.324 1.00 50.06 77 GLY A O 1
ATOM 596 N N . THR A 1 78 ? 23.624 -2.179 0.288 1.00 59.34 78 THR A N 1
ATOM 597 C CA . THR A 1 78 ? 24.322 -2.100 -1.013 1.00 59.34 78 THR A CA 1
ATOM 598 C C . THR A 1 78 ? 25.758 -2.651 -0.990 1.00 59.34 78 THR A C 1
ATOM 600 O O . THR A 1 78 ? 26.473 -2.558 -1.990 1.00 59.34 78 THR A O 1
ATOM 603 N N . GLY A 1 79 ? 26.198 -3.193 0.150 1.00 78.56 79 GLY A N 1
ATOM 604 C CA . GLY A 1 79 ? 27.540 -3.712 0.369 1.00 78.56 79 GLY A CA 1
ATOM 605 C C . GLY A 1 79 ? 27.753 -5.135 -0.147 1.00 78.56 79 GLY A C 1
ATOM 606 O O . GLY A 1 79 ? 26.958 -5.709 -0.893 1.00 78.56 79 GLY A O 1
ATOM 607 N N . THR A 1 80 ? 28.899 -5.700 0.220 1.00 92.38 80 THR A N 1
ATOM 608 C CA . THR A 1 80 ? 29.362 -7.001 -0.273 1.00 92.38 80 THR A CA 1
ATOM 609 C C . THR A 1 80 ? 28.715 -8.136 0.517 1.00 92.38 80 THR A C 1
ATOM 611 O O . THR A 1 80 ? 28.602 -8.059 1.736 1.00 92.38 80 THR A O 1
ATOM 614 N N . ILE A 1 81 ? 28.337 -9.220 -0.166 1.00 94.75 81 ILE A N 1
ATOM 615 C CA . ILE A 1 81 ? 27.814 -10.432 0.475 1.00 94.75 81 ILE A CA 1
ATOM 616 C C . ILE A 1 81 ? 28.962 -11.409 0.750 1.00 94.75 81 ILE A C 1
ATOM 618 O O . ILE A 1 81 ? 29.662 -11.840 -0.171 1.00 94.75 81 ILE A O 1
ATOM 622 N N . TYR A 1 82 ? 29.107 -11.798 2.012 1.00 97.31 82 TYR A N 1
ATOM 623 C CA . TYR A 1 82 ? 30.056 -12.792 2.493 1.00 97.31 82 TYR A CA 1
ATOM 624 C C . TYR A 1 82 ? 29.321 -14.014 3.047 1.00 97.31 82 TYR A C 1
ATOM 626 O O . TYR A 1 82 ? 28.314 -13.902 3.737 1.00 97.31 82 TYR A O 1
ATOM 634 N N . PHE A 1 83 ? 29.852 -15.195 2.767 1.00 98.00 83 PHE A N 1
ATOM 635 C CA . PHE A 1 83 ? 29.319 -16.496 3.141 1.00 98.00 83 PHE A CA 1
ATOM 636 C C . PHE A 1 83 ? 30.234 -17.145 4.182 1.00 98.00 83 PHE A C 1
ATOM 638 O O . PHE A 1 83 ? 31.448 -17.229 3.979 1.00 98.00 83 PHE A O 1
ATOM 645 N N . ILE A 1 84 ? 29.655 -17.625 5.283 1.00 98.50 84 ILE A N 1
ATOM 646 C CA . ILE A 1 84 ? 30.369 -18.205 6.422 1.00 98.50 84 ILE A CA 1
ATOM 647 C C . ILE A 1 84 ? 29.845 -19.622 6.691 1.00 98.50 84 ILE A C 1
ATOM 649 O O . ILE A 1 84 ? 28.648 -19.843 6.878 1.00 98.50 84 ILE A O 1
ATOM 653 N N . ASP A 1 85 ? 30.754 -20.595 6.726 1.00 98.06 85 ASP A N 1
ATOM 654 C CA . ASP A 1 85 ? 30.474 -22.007 6.985 1.00 98.06 85 ASP A CA 1
ATOM 655 C C . ASP A 1 85 ? 31.589 -22.630 7.839 1.00 98.06 85 ASP A C 1
ATOM 657 O O . ASP A 1 85 ? 32.686 -22.909 7.353 1.00 98.06 85 ASP A O 1
ATOM 661 N N . TRP A 1 86 ? 31.290 -22.919 9.107 1.00 97.62 86 TRP A N 1
ATOM 662 C CA . TRP A 1 86 ? 32.232 -23.565 10.025 1.00 97.62 86 TRP A CA 1
ATOM 663 C C . TRP A 1 86 ? 32.718 -24.939 9.547 1.00 97.62 86 TRP A C 1
ATOM 665 O O . TRP A 1 86 ? 33.861 -25.331 9.809 1.00 97.62 86 TRP A O 1
ATOM 675 N N . SER A 1 87 ? 31.837 -25.691 8.884 1.00 94.88 87 SER A N 1
ATOM 676 C CA . SER A 1 87 ? 32.055 -27.102 8.567 1.00 94.88 87 SER A CA 1
ATOM 677 C C . SER A 1 87 ? 33.030 -27.294 7.408 1.00 94.88 87 SER A C 1
ATOM 679 O O . SER A 1 87 ? 33.892 -28.169 7.475 1.00 94.88 87 SER A O 1
ATOM 681 N N . SER A 1 88 ? 32.912 -26.463 6.367 1.00 93.75 88 SER A N 1
ATOM 682 C CA . SER A 1 88 ? 33.659 -26.622 5.113 1.00 93.75 88 SER A CA 1
ATOM 683 C C . SER A 1 88 ? 34.435 -25.379 4.664 1.00 93.75 88 SER A C 1
ATOM 685 O O . SER A 1 88 ? 35.227 -25.464 3.727 1.00 93.75 88 SER A O 1
ATOM 687 N N . GLY A 1 89 ? 34.246 -24.237 5.330 1.00 96.12 89 GLY A N 1
ATOM 688 C CA . GLY A 1 89 ? 34.919 -22.987 4.994 1.00 96.12 89 GLY A CA 1
ATOM 689 C C . GLY A 1 89 ? 36.387 -22.932 5.417 1.00 96.12 89 GLY A C 1
ATOM 690 O O . GLY A 1 89 ? 36.873 -23.723 6.232 1.00 96.12 89 GLY A O 1
ATOM 691 N N . SER A 1 90 ? 37.089 -21.933 4.879 1.00 97.12 90 SER A N 1
ATOM 692 C CA . SER A 1 90 ? 38.459 -21.571 5.256 1.00 97.12 90 SER A CA 1
ATOM 693 C C . SER A 1 90 ? 38.580 -20.057 5.381 1.00 97.12 90 SER A C 1
ATOM 695 O O . SER A 1 90 ? 38.137 -19.331 4.496 1.00 97.12 90 SER A O 1
ATOM 697 N N . ASP A 1 91 ? 39.232 -19.565 6.436 1.00 96.56 91 ASP A N 1
ATOM 698 C CA . ASP A 1 91 ? 39.474 -18.123 6.624 1.00 96.56 91 ASP A CA 1
ATOM 699 C C . ASP A 1 91 ? 40.454 -17.554 5.581 1.00 96.56 91 ASP A C 1
ATOM 701 O O . ASP A 1 91 ? 40.539 -16.346 5.401 1.00 96.56 91 ASP A O 1
ATOM 705 N N . SER A 1 92 ? 41.166 -18.419 4.847 1.00 95.81 92 SER A N 1
ATOM 706 C CA . SER A 1 92 ? 41.987 -18.024 3.695 1.00 95.81 92 SER A CA 1
ATOM 707 C C . SER A 1 92 ? 41.180 -17.753 2.419 1.00 95.81 92 SER A C 1
ATOM 709 O O . SER A 1 92 ? 41.753 -17.294 1.433 1.00 95.81 92 SER A O 1
ATOM 711 N N . ASN A 1 93 ? 39.891 -18.107 2.385 1.00 96.75 93 ASN A N 1
ATOM 712 C CA . ASN A 1 93 ? 39.033 -17.854 1.227 1.00 96.75 93 ASN A CA 1
ATOM 713 C C . ASN A 1 93 ? 38.671 -16.364 1.124 1.00 96.75 93 ASN A C 1
ATOM 715 O O . ASN A 1 93 ? 38.872 -15.596 2.061 1.00 96.75 93 ASN A O 1
ATOM 719 N N . SER A 1 94 ? 38.086 -15.946 -0.004 1.00 92.38 94 SER A N 1
ATOM 720 C CA . SER A 1 94 ? 37.536 -14.590 -0.140 1.00 92.38 94 SER A CA 1
ATOM 721 C C . SER A 1 94 ? 36.215 -14.396 0.607 1.00 92.38 94 SER A C 1
ATOM 723 O O . SER A 1 94 ? 35.816 -13.260 0.829 1.00 92.38 94 SER A O 1
ATOM 725 N N . GLY A 1 95 ? 35.497 -15.479 0.927 1.00 93.44 95 GLY A N 1
ATOM 726 C CA . GLY A 1 95 ? 34.176 -15.427 1.555 1.00 93.44 95 GLY A CA 1
ATOM 727 C C . GLY A 1 95 ? 33.052 -14.975 0.618 1.00 93.44 95 GLY A C 1
ATOM 728 O O . GLY A 1 95 ? 31.892 -15.144 0.950 1.00 93.44 95 GLY A O 1
ATOM 729 N N . THR A 1 96 ? 33.344 -14.471 -0.580 1.00 94.50 96 THR A N 1
ATOM 730 C CA . THR A 1 96 ? 32.360 -13.866 -1.501 1.00 94.50 96 THR A CA 1
ATOM 731 C C . THR A 1 96 ? 31.554 -14.863 -2.350 1.00 94.50 96 THR A C 1
ATOM 733 O O . THR A 1 96 ? 30.802 -14.462 -3.235 1.00 94.50 96 THR A O 1
ATOM 736 N N . SER A 1 97 ? 31.696 -16.174 -2.116 1.00 93.69 97 SER A N 1
ATOM 737 C CA . SER A 1 97 ? 30.939 -17.224 -2.816 1.00 93.69 97 SER A CA 1
ATOM 738 C C . SER A 1 97 ? 30.576 -18.380 -1.885 1.00 93.69 97 SER A C 1
ATOM 740 O O . SER A 1 97 ? 31.399 -18.819 -1.082 1.00 93.69 97 SER A O 1
ATOM 742 N N . LYS A 1 98 ? 29.387 -18.966 -2.090 1.00 94.00 98 LYS A N 1
ATOM 743 C CA . LYS A 1 98 ? 28.918 -20.196 -1.421 1.00 94.00 98 LYS A CA 1
ATOM 744 C C . LYS A 1 98 ? 29.865 -21.391 -1.597 1.00 94.00 98 LYS A C 1
ATOM 746 O O . LYS A 1 98 ? 29.850 -22.297 -0.771 1.00 94.00 98 LYS A O 1
ATOM 751 N N . SER A 1 99 ? 30.652 -21.420 -2.678 1.00 93.94 99 SER A N 1
ATOM 752 C CA . SER A 1 99 ? 31.628 -22.488 -2.956 1.00 93.94 99 SER A CA 1
ATOM 753 C C . SER A 1 99 ? 32.960 -22.306 -2.227 1.00 93.94 99 SER A C 1
ATOM 755 O O . SER A 1 99 ? 33.715 -23.265 -2.099 1.00 93.94 99 SER A O 1
ATOM 757 N N . SER A 1 100 ? 33.252 -21.084 -1.778 1.00 94.94 100 SER A N 1
ATOM 758 C CA . SER A 1 100 ? 34.494 -20.722 -1.092 1.00 94.94 100 SER A CA 1
ATOM 759 C C . SER A 1 100 ? 34.191 -19.820 0.114 1.00 94.94 100 SER A C 1
ATOM 761 O O . SER A 1 100 ? 34.666 -18.681 0.162 1.00 94.94 100 SER A O 1
ATOM 763 N N . PRO A 1 101 ? 33.376 -20.290 1.078 1.00 97.62 101 PRO A N 1
ATOM 764 C CA . PRO A 1 101 ? 32.983 -19.490 2.229 1.00 97.62 101 PRO A CA 1
ATOM 765 C C . PRO A 1 101 ? 34.144 -19.337 3.218 1.00 97.62 101 PRO A C 1
ATOM 767 O O . PRO A 1 101 ? 35.066 -20.165 3.260 1.00 97.62 101 PRO A O 1
ATOM 770 N N . TRP A 1 102 ? 34.084 -18.300 4.050 1.00 98.38 102 TRP A N 1
ATOM 771 C CA . TRP A 1 102 ? 34.923 -18.214 5.243 1.00 98.38 102 TRP A CA 1
ATOM 772 C C . TRP A 1 102 ? 34.534 -19.280 6.260 1.00 98.38 102 TRP A C 1
ATOM 774 O O . TRP A 1 102 ? 33.394 -19.743 6.279 1.00 98.38 102 TRP A O 1
ATOM 784 N N . LYS A 1 103 ? 35.472 -19.665 7.130 1.00 97.44 103 LYS A N 1
ATOM 785 C CA . LYS A 1 103 ? 35.152 -20.556 8.253 1.00 97.44 103 LYS A CA 1
ATOM 786 C C . LYS A 1 103 ? 34.537 -19.774 9.411 1.00 97.44 103 LYS A C 1
ATOM 788 O O . LYS A 1 103 ? 33.602 -20.238 10.066 1.00 97.44 103 LYS A O 1
ATOM 793 N N . ARG A 1 104 ? 35.082 -18.588 9.663 1.00 96.06 104 ARG A N 1
ATOM 794 C CA . ARG A 1 104 ? 34.703 -17.674 10.738 1.00 96.06 104 ARG A CA 1
ATOM 795 C C . ARG A 1 104 ? 34.340 -16.316 10.166 1.00 96.06 104 ARG A C 1
ATOM 797 O O . ARG A 1 104 ? 34.870 -15.892 9.146 1.00 96.06 104 ARG A O 1
ATOM 804 N N . HIS A 1 105 ? 33.452 -15.624 10.862 1.00 96.31 105 HIS A N 1
ATOM 805 C CA . HIS A 1 105 ? 33.200 -14.214 10.611 1.00 96.31 105 HIS A CA 1
ATOM 806 C C . HIS A 1 105 ? 34.420 -13.364 11.050 1.00 96.31 105 HIS A C 1
ATOM 808 O O . HIS A 1 105 ? 35.050 -13.727 12.044 1.00 96.31 105 HIS A O 1
ATOM 814 N N . PRO A 1 106 ? 34.738 -12.219 10.412 1.00 94.94 106 PRO A N 1
ATOM 815 C CA . PRO A 1 106 ? 35.871 -11.365 10.801 1.00 94.94 106 PRO A CA 1
ATOM 816 C C . PRO A 1 106 ? 35.911 -10.927 12.271 1.00 94.94 106 PRO A C 1
ATOM 818 O O . PRO A 1 106 ? 36.977 -10.780 12.859 1.00 94.94 106 PRO A O 1
ATOM 821 N N . PHE A 1 107 ? 34.739 -10.747 12.877 1.00 92.88 107 PHE A N 1
ATOM 822 C CA . PHE A 1 107 ? 34.580 -10.410 14.296 1.00 92.88 107 PHE A CA 1
ATOM 823 C C . PHE A 1 107 ? 34.544 -11.611 15.254 1.00 92.88 107 PHE A C 1
ATOM 825 O O . PHE A 1 107 ? 34.373 -11.406 16.454 1.00 92.88 107 PHE A O 1
ATOM 832 N N . MET A 1 108 ? 34.680 -12.845 14.757 1.00 92.69 108 MET A N 1
ATOM 833 C CA . MET A 1 108 ? 34.761 -14.053 15.585 1.00 92.69 108 MET A CA 1
ATOM 834 C C . MET A 1 108 ? 36.196 -14.345 16.038 1.00 92.69 108 MET A C 1
ATOM 836 O O . MET A 1 108 ? 37.178 -14.033 15.356 1.00 92.69 108 MET A O 1
ATOM 840 N N . LYS A 1 109 ? 36.328 -15.022 17.182 1.00 89.44 109 LYS A N 1
ATOM 841 C CA . LYS A 1 109 ? 37.621 -15.419 17.743 1.00 89.44 109 LYS A CA 1
ATOM 842 C C . LYS A 1 109 ? 38.398 -16.320 16.780 1.00 89.44 109 LYS A C 1
ATOM 844 O O . LYS A 1 109 ? 37.931 -17.375 16.354 1.00 89.44 109 LYS A O 1
ATOM 849 N N . GLY A 1 110 ? 39.642 -15.930 16.506 1.00 89.62 110 GLY A N 1
ATOM 850 C CA . GLY A 1 110 ? 40.576 -16.726 15.710 1.00 89.62 110 GLY A CA 1
ATOM 851 C C . GLY A 1 110 ? 40.366 -16.642 14.198 1.00 89.62 110 GLY A C 1
ATOM 852 O O . GLY A 1 110 ? 40.924 -17.478 13.489 1.00 89.62 110 GLY A O 1
ATOM 853 N N . TYR A 1 111 ? 39.593 -15.668 13.699 1.00 93.94 111 TYR A N 1
ATOM 854 C CA . TYR A 1 111 ? 39.596 -15.337 12.274 1.00 93.94 111 TYR A CA 1
ATOM 855 C C . TYR A 1 111 ? 41.006 -14.923 11.831 1.00 93.94 111 TYR A C 1
ATOM 857 O O . TYR A 1 111 ? 41.627 -14.054 12.442 1.00 93.94 111 TYR A O 1
ATOM 865 N N . SER A 1 112 ? 41.513 -15.557 10.774 1.00 94.56 112 SER A N 1
ATOM 866 C CA . SER A 1 112 ? 42.858 -15.306 10.237 1.00 94.56 112 SER A CA 1
ATOM 867 C C . SER A 1 112 ? 42.859 -14.753 8.808 1.00 94.56 112 SER A C 1
ATOM 869 O O . SER A 1 112 ? 43.909 -14.729 8.167 1.00 94.56 112 SER A O 1
ATOM 871 N N . GLY A 1 113 ? 41.690 -14.390 8.276 1.00 91.88 113 GLY A N 1
ATOM 872 C CA . GLY A 1 113 ? 41.545 -13.852 6.926 1.00 91.88 113 GLY A CA 1
ATOM 873 C C . GLY A 1 113 ? 41.781 -12.344 6.850 1.00 91.88 113 GLY A C 1
ATOM 874 O O . GLY A 1 113 ? 42.138 -11.692 7.831 1.00 91.88 113 GLY A O 1
ATOM 875 N N . SER A 1 114 ? 41.550 -11.772 5.668 1.00 89.81 114 SER A N 1
ATOM 876 C CA . SER A 1 114 ? 41.571 -10.321 5.451 1.00 89.81 114 SER A CA 1
ATOM 877 C C . SER A 1 114 ? 40.148 -9.802 5.288 1.00 89.81 114 SER A C 1
ATOM 879 O O . SER A 1 114 ? 39.336 -10.423 4.608 1.00 89.81 114 SER A O 1
ATOM 881 N N . TYR A 1 115 ? 39.835 -8.683 5.931 1.00 94.62 115 TYR A N 1
ATOM 882 C CA . TYR A 1 115 ? 38.539 -8.028 5.825 1.00 94.62 115 TYR A CA 1
ATOM 883 C C . TYR A 1 115 ? 38.712 -6.516 5.980 1.00 94.62 115 TYR A C 1
ATOM 885 O O . TYR A 1 115 ? 39.492 -6.049 6.809 1.00 94.62 115 TYR A O 1
ATOM 893 N N . THR A 1 116 ? 38.007 -5.750 5.153 1.00 94.38 116 THR A N 1
ATOM 894 C CA . THR A 1 116 ? 37.920 -4.290 5.240 1.00 94.38 116 THR A CA 1
ATOM 895 C C . THR A 1 116 ? 36.451 -3.928 5.154 1.00 94.38 116 THR A C 1
ATOM 897 O O . THR A 1 116 ? 35.827 -4.161 4.122 1.00 94.38 116 THR A O 1
ATOM 900 N N . HIS A 1 117 ? 35.920 -3.392 6.247 1.00 95.12 117 HIS A N 1
ATOM 901 C CA . HIS A 1 117 ? 34.500 -3.102 6.390 1.00 95.12 117 HIS A CA 1
ATOM 902 C C . HIS A 1 117 ? 34.009 -2.013 5.444 1.00 95.12 117 HIS A C 1
ATOM 904 O O . HIS A 1 117 ? 34.700 -1.015 5.206 1.00 95.12 117 HIS A O 1
ATOM 910 N N . LYS A 1 118 ? 32.789 -2.214 4.937 1.00 94.50 118 LYS A N 1
ATOM 911 C CA . LYS A 1 118 ? 31.972 -1.189 4.295 1.00 94.50 118 LYS A CA 1
ATOM 912 C C . LYS A 1 118 ? 30.552 -1.257 4.846 1.00 94.50 118 LYS A C 1
ATOM 914 O O . LYS A 1 118 ? 29.979 -2.332 4.970 1.00 94.50 118 LYS A O 1
ATOM 919 N N . ALA A 1 119 ? 29.967 -0.093 5.117 1.00 93.88 119 ALA A N 1
ATOM 920 C CA . ALA A 1 119 ? 28.569 -0.008 5.521 1.00 93.88 119 ALA A CA 1
ATOM 921 C C . ALA A 1 119 ? 27.651 -0.603 4.439 1.00 93.88 119 ALA A C 1
ATOM 923 O O . ALA A 1 119 ? 27.766 -0.237 3.265 1.00 93.88 119 ALA A O 1
ATOM 924 N N . GLY A 1 120 ? 26.729 -1.470 4.851 1.00 90.44 120 GLY A N 1
ATOM 925 C CA . GLY A 1 120 ? 25.843 -2.225 3.970 1.00 90.44 120 GLY A CA 1
ATOM 926 C C . GLY A 1 120 ? 26.315 -3.654 3.682 1.00 90.44 120 GLY A C 1
ATOM 927 O O . GLY A 1 120 ? 25.656 -4.341 2.900 1.00 90.44 120 GLY A O 1
ATOM 928 N N . ASP A 1 121 ? 27.447 -4.094 4.245 1.00 95.94 121 ASP A N 1
ATOM 929 C CA . ASP A 1 121 ? 27.962 -5.456 4.060 1.00 95.94 121 ASP A CA 1
ATOM 930 C C . ASP A 1 121 ? 27.004 -6.502 4.665 1.00 95.94 121 ASP A C 1
ATOM 932 O O . ASP A 1 121 ? 26.308 -6.266 5.657 1.00 95.94 121 ASP A O 1
ATOM 936 N N . GLN A 1 122 ? 26.958 -7.686 4.050 1.00 94.94 122 GLN A N 1
ATOM 937 C CA . GLN A 1 122 ? 26.047 -8.767 4.427 1.00 94.94 122 GLN A CA 1
ATOM 938 C C . GLN A 1 122 ? 26.829 -10.037 4.765 1.00 94.94 122 GLN A C 1
ATOM 940 O O . GLN A 1 122 ? 27.648 -10.506 3.977 1.00 94.94 122 GLN A O 1
ATOM 945 N N . PHE A 1 123 ? 26.535 -10.638 5.913 1.00 97.25 123 PHE A N 1
ATOM 946 C CA . PHE A 1 123 ? 27.178 -11.836 6.440 1.00 97.25 123 PHE A CA 1
ATOM 947 C C . PHE A 1 123 ? 26.162 -12.964 6.550 1.00 97.25 123 PHE A C 1
ATOM 949 O O . PHE A 1 123 ? 25.276 -12.964 7.405 1.00 97.25 123 PHE A O 1
ATOM 956 N N . ILE A 1 124 ? 26.310 -13.936 5.660 1.00 97.50 124 ILE A N 1
ATOM 957 C CA . ILE A 1 124 ? 25.394 -15.050 5.483 1.00 97.50 124 ILE A CA 1
ATOM 958 C C . ILE A 1 124 ? 25.991 -16.295 6.130 1.00 97.50 124 ILE A C 1
ATOM 960 O O . ILE A 1 124 ? 26.960 -16.866 5.627 1.00 97.50 124 ILE A O 1
ATOM 964 N N . PHE A 1 125 ? 25.401 -16.741 7.234 1.00 98.12 125 PHE A N 1
ATOM 965 C CA . PHE A 1 125 ? 25.764 -17.982 7.909 1.00 98.12 125 PHE A CA 1
ATOM 966 C C . PHE A 1 125 ? 25.011 -19.160 7.289 1.00 98.12 125 PHE A C 1
ATOM 968 O O . PHE A 1 125 ? 23.793 -19.118 7.100 1.00 98.12 125 PHE A O 1
ATOM 975 N N . ARG A 1 126 ? 25.734 -20.239 6.975 1.00 97.62 126 ARG A N 1
ATOM 976 C CA . ARG A 1 126 ? 25.135 -21.440 6.385 1.00 97.62 126 ARG A CA 1
ATOM 977 C C . ARG A 1 126 ? 24.160 -22.110 7.359 1.00 97.62 126 ARG A C 1
ATOM 979 O O . ARG A 1 126 ? 24.549 -22.491 8.463 1.00 97.62 126 ARG A O 1
ATOM 986 N N . GLY A 1 127 ? 22.916 -22.321 6.928 1.00 96.44 127 GLY A N 1
ATOM 987 C CA . GLY A 1 127 ? 21.912 -23.032 7.727 1.00 96.44 127 GLY A CA 1
ATOM 988 C C . GLY A 1 127 ? 22.323 -24.477 8.039 1.00 96.44 127 GLY A C 1
ATOM 989 O O . GLY A 1 127 ? 23.022 -25.107 7.247 1.00 96.44 127 GLY A O 1
ATOM 990 N N . GLY A 1 128 ? 21.908 -25.007 9.191 1.00 94.62 128 GLY A N 1
ATOM 991 C CA . GLY A 1 128 ? 22.215 -26.379 9.627 1.00 94.62 128 GLY A CA 1
ATOM 992 C C . GLY A 1 128 ? 23.654 -26.621 10.084 1.00 94.62 128 GLY A C 1
ATOM 993 O O . GLY A 1 128 ? 24.021 -27.751 10.409 1.00 94.62 128 GLY A O 1
ATOM 994 N N . VAL A 1 129 ? 24.483 -25.578 10.132 1.00 98.00 129 VAL A N 1
ATOM 995 C CA . VAL A 1 129 ? 25.864 -25.651 10.618 1.00 98.00 129 VAL A CA 1
ATOM 996 C C . VAL A 1 129 ? 25.942 -25.157 12.065 1.00 98.00 129 VAL A C 1
ATOM 998 O O . VAL A 1 129 ? 25.229 -24.234 12.452 1.00 98.00 129 VAL A O 1
ATOM 1001 N N . ILE A 1 130 ? 26.807 -25.789 12.866 1.00 97.88 130 ILE A N 1
ATOM 1002 C CA . ILE A 1 130 ? 27.013 -25.476 14.286 1.00 97.88 130 ILE A CA 1
ATOM 1003 C C . ILE A 1 130 ? 28.389 -24.823 14.472 1.00 97.88 130 ILE A C 1
ATOM 1005 O O . ILE A 1 130 ? 29.405 -25.411 14.093 1.00 97.88 130 ILE A O 1
ATOM 1009 N N . TRP A 1 131 ? 28.419 -23.645 15.096 1.00 97.44 131 TRP A N 1
ATOM 1010 C CA . TRP A 1 131 ? 29.624 -22.983 15.594 1.00 97.44 131 TRP A CA 1
ATOM 1011 C C . TRP A 1 131 ? 29.771 -23.286 17.094 1.00 97.44 131 TRP A C 1
ATOM 1013 O O . TRP A 1 131 ? 28.875 -22.927 17.859 1.00 97.44 131 TRP A O 1
ATOM 1023 N N . PRO A 1 132 ? 30.862 -23.947 17.522 1.00 96.06 132 PRO A N 1
ATOM 1024 C CA . PRO A 1 132 ? 31.097 -24.292 18.925 1.00 96.06 132 PRO A CA 1
ATOM 1025 C C . PRO A 1 132 ? 31.549 -23.075 19.743 1.00 96.06 132 PRO A C 1
ATOM 1027 O O . PRO A 1 132 ? 31.972 -22.066 19.171 1.00 96.06 132 PRO A O 1
ATOM 1030 N N . ASN A 1 133 ? 31.597 -23.203 21.074 1.00 92.50 133 ASN A N 1
ATOM 1031 C CA . ASN A 1 133 ? 32.010 -22.129 21.986 1.00 92.50 133 ASN A CA 1
ATOM 1032 C C . ASN A 1 133 ? 33.400 -21.575 21.622 1.00 92.50 133 ASN A C 1
ATOM 1034 O O . ASN A 1 133 ? 33.637 -20.371 21.677 1.00 92.50 133 ASN A O 1
ATOM 1038 N N . SER A 1 134 ? 34.299 -22.443 21.144 1.00 90.94 134 SER A N 1
ATOM 1039 C CA . SER A 1 134 ? 35.652 -22.068 20.703 1.00 90.94 134 SER A CA 1
ATOM 1040 C C . SER A 1 134 ? 35.713 -21.075 19.528 1.00 90.94 134 SER A C 1
ATOM 1042 O O . SER A 1 134 ? 36.770 -20.477 19.311 1.00 90.94 134 SER A O 1
ATOM 1044 N N . ALA A 1 135 ? 34.617 -20.879 18.782 1.00 91.44 135 ALA A N 1
ATOM 1045 C CA . ALA A 1 135 ? 34.508 -19.867 17.727 1.00 91.44 135 ALA A CA 1
ATOM 1046 C C . ALA A 1 135 ? 34.230 -18.450 18.268 1.00 91.44 135 ALA A C 1
ATOM 1048 O O . ALA A 1 135 ? 34.393 -17.471 17.540 1.00 91.44 135 ALA A O 1
ATOM 1049 N N . PHE A 1 136 ? 33.825 -18.335 19.532 1.00 90.56 136 PHE A N 1
ATOM 1050 C CA . PHE A 1 136 ? 33.399 -17.090 20.166 1.00 90.56 136 PHE A CA 1
ATOM 1051 C C . PHE A 1 136 ? 34.493 -16.534 21.089 1.00 90.56 136 PHE A C 1
ATOM 1053 O O . PHE A 1 136 ? 35.352 -17.265 21.583 1.00 90.56 136 PHE A O 1
ATOM 1060 N N . GLN A 1 137 ? 34.546 -15.229 21.350 1.00 80.38 137 GLN A N 1
ATOM 1061 C CA . GLN A 1 137 ? 33.516 -14.205 21.125 1.00 80.38 137 GLN A CA 1
ATOM 1062 C C . GLN A 1 137 ? 33.279 -13.739 19.679 1.00 80.38 137 GLN A C 1
ATOM 1064 O O . GLN A 1 137 ? 34.169 -13.861 18.839 1.00 80.38 137 GLN A O 1
ATOM 1069 N N . MET A 1 138 ? 32.099 -13.153 19.433 1.00 90.94 138 MET A N 1
ATOM 1070 C CA . MET A 1 138 ? 31.776 -12.369 18.237 1.00 90.94 138 MET A CA 1
ATOM 1071 C C . MET A 1 138 ? 31.512 -10.903 18.619 1.00 90.94 138 MET A C 1
ATOM 1073 O O . MET A 1 138 ? 30.482 -10.595 19.216 1.00 90.94 138 MET A O 1
ATOM 1077 N N . ARG A 1 139 ? 32.440 -9.998 18.281 1.00 90.38 139 ARG A N 1
ATOM 1078 C CA . ARG A 1 139 ? 32.408 -8.582 18.700 1.00 90.38 139 ARG A CA 1
ATOM 1079 C C . ARG A 1 139 ? 32.257 -7.635 17.506 1.00 90.38 139 ARG A C 1
ATOM 1081 O O . ARG A 1 139 ? 33.239 -7.300 16.849 1.00 90.38 139 ARG A O 1
ATOM 1088 N N . ILE A 1 140 ? 31.024 -7.229 17.220 1.00 93.12 140 ILE A N 1
ATOM 1089 C CA . ILE A 1 140 ? 30.660 -6.376 16.084 1.00 93.12 140 ILE A CA 1
ATOM 1090 C C . ILE A 1 140 ? 30.982 -4.917 16.416 1.00 93.12 140 ILE A C 1
ATOM 1092 O O . ILE A 1 140 ? 30.185 -4.217 17.039 1.00 93.12 140 ILE A O 1
ATOM 1096 N N . SER A 1 141 ? 32.166 -4.470 15.996 1.00 91.94 141 SER A N 1
ATOM 1097 C CA . SER A 1 141 ? 32.690 -3.125 16.271 1.00 91.94 141 SER A CA 1
ATOM 1098 C C . SER A 1 141 ? 32.530 -2.134 15.113 1.00 91.94 141 SER A C 1
ATOM 1100 O O . SER A 1 141 ? 32.792 -0.945 15.285 1.00 91.94 141 SER A O 1
ATOM 1102 N N . GLN A 1 142 ? 32.086 -2.597 13.941 1.00 94.19 142 GLN A N 1
ATOM 1103 C CA . GLN A 1 142 ? 31.776 -1.768 12.769 1.00 94.19 142 GLN A CA 1
ATOM 1104 C C . GLN A 1 142 ? 30.404 -2.166 12.212 1.00 94.19 142 GLN A C 1
ATOM 1106 O O . GLN A 1 142 ? 29.980 -3.309 12.387 1.00 94.19 142 GLN A O 1
ATOM 1111 N N . GLY A 1 143 ? 29.696 -1.207 11.616 1.00 92.56 143 GLY A N 1
ATOM 1112 C CA . GLY A 1 143 ? 28.288 -1.346 11.251 1.00 92.56 143 GLY A CA 1
ATOM 1113 C C . GLY A 1 143 ? 27.873 -0.443 10.097 1.00 92.56 143 GLY A C 1
ATOM 1114 O O . GLY A 1 143 ? 28.704 0.256 9.515 1.00 92.56 143 GLY A O 1
ATOM 1115 N N . GLY A 1 144 ? 26.580 -0.440 9.787 1.00 93.50 144 GLY A N 1
ATOM 1116 C CA . GLY A 1 144 ? 26.024 0.355 8.699 1.00 93.50 144 GLY A CA 1
ATOM 1117 C C . GLY A 1 144 ? 26.106 1.870 8.930 1.00 93.50 144 GLY A C 1
ATOM 1118 O O . GLY A 1 144 ? 26.578 2.354 9.960 1.00 93.50 144 GLY A O 1
ATOM 1119 N N . SER A 1 145 ? 25.602 2.639 7.964 1.00 91.75 145 SER A N 1
ATOM 1120 C CA . SER A 1 145 ? 25.615 4.112 8.009 1.00 91.75 145 SER A CA 1
ATOM 1121 C C . SER A 1 145 ? 24.232 4.749 8.168 1.00 91.75 145 SER A C 1
ATOM 1123 O O . SER A 1 145 ? 24.142 5.913 8.555 1.00 91.75 145 SER A O 1
ATOM 1125 N N . SER A 1 146 ? 23.162 4.015 7.858 1.00 89.06 146 SER A N 1
ATOM 1126 C CA . SER A 1 146 ? 21.772 4.475 7.938 1.00 89.06 146 SER A CA 1
ATOM 1127 C C . SER A 1 146 ? 20.806 3.288 7.969 1.00 89.06 146 SER A C 1
ATOM 1129 O O . SER A 1 146 ? 21.190 2.152 7.688 1.00 89.06 146 SER A O 1
ATOM 1131 N N . ASP A 1 147 ? 19.521 3.547 8.225 1.00 81.94 147 ASP A N 1
ATOM 1132 C CA . ASP A 1 147 ? 18.472 2.519 8.187 1.00 81.94 147 ASP A CA 1
ATOM 1133 C C . ASP A 1 147 ? 18.310 1.844 6.811 1.00 81.94 147 ASP A C 1
ATOM 1135 O O . ASP A 1 147 ? 17.845 0.707 6.741 1.00 81.94 147 ASP A O 1
ATOM 1139 N N . SER A 1 148 ? 18.707 2.527 5.732 1.00 79.19 148 SER A N 1
ATOM 1140 C CA . SER A 1 148 ? 18.721 2.022 4.351 1.00 79.19 148 SER A CA 1
ATOM 1141 C C . SER A 1 148 ? 20.057 1.402 3.924 1.00 79.19 148 SER A C 1
ATOM 1143 O O . SER A 1 148 ? 20.160 0.892 2.812 1.00 79.19 148 SER A O 1
ATOM 1145 N N . ASN A 1 149 ? 21.082 1.455 4.778 1.00 87.12 149 ASN A N 1
ATOM 1146 C CA . ASN A 1 149 ? 22.419 0.929 4.506 1.00 87.12 149 ASN A CA 1
ATOM 1147 C C . ASN A 1 149 ? 22.990 0.245 5.758 1.00 87.12 149 ASN A C 1
ATOM 1149 O O . ASN A 1 149 ? 24.042 0.628 6.280 1.00 87.12 149 ASN A O 1
ATOM 1153 N N . ARG A 1 150 ? 22.221 -0.721 6.273 1.00 91.00 150 ARG A N 1
ATOM 1154 C CA . ARG A 1 150 ? 22.533 -1.531 7.457 1.00 91.00 150 ARG A CA 1
ATOM 1155 C C . ARG A 1 150 ? 23.467 -2.675 7.098 1.00 91.00 150 ARG A C 1
ATOM 1157 O O . ARG A 1 150 ? 23.322 -3.262 6.027 1.00 91.00 150 ARG A O 1
ATOM 1164 N N . ASP A 1 151 ? 24.321 -3.058 8.036 1.00 95.06 151 ASP A N 1
ATOM 1165 C CA . ASP A 1 151 ? 25.008 -4.341 7.933 1.00 95.06 151 ASP A CA 1
ATOM 1166 C C . ASP A 1 151 ? 24.055 -5.459 8.366 1.00 95.06 151 ASP A C 1
ATOM 1168 O O . ASP A 1 151 ? 23.356 -5.347 9.382 1.00 95.06 151 ASP A O 1
ATOM 1172 N N . TYR A 1 152 ? 24.031 -6.542 7.594 1.00 94.75 152 TYR A N 1
ATOM 1173 C CA . TYR A 1 152 ? 23.119 -7.664 7.802 1.00 94.75 152 TYR A CA 1
ATOM 1174 C C . TYR A 1 152 ? 23.878 -8.908 8.262 1.00 94.75 152 TYR A C 1
ATOM 1176 O O . TYR A 1 152 ? 24.834 -9.328 7.620 1.00 94.75 152 TYR A O 1
ATOM 1184 N N . TYR A 1 153 ? 23.429 -9.525 9.350 1.00 96.69 153 TYR A N 1
ATOM 1185 C CA . TYR A 1 153 ? 23.974 -10.752 9.921 1.00 96.69 153 TYR A CA 1
ATOM 1186 C C . TYR A 1 153 ? 22.855 -11.781 9.983 1.00 96.69 153 TYR A C 1
ATOM 1188 O O . TYR A 1 153 ? 22.030 -11.753 10.895 1.00 96.69 153 TYR A O 1
ATOM 1196 N N . GLY A 1 154 ? 22.814 -12.693 9.019 1.00 94.88 154 GLY A N 1
ATOM 1197 C CA . GLY A 1 154 ? 21.709 -13.635 8.944 1.00 94.88 154 GLY A CA 1
ATOM 1198 C C . GLY A 1 154 ? 21.947 -14.772 7.977 1.00 94.88 154 GLY A C 1
ATOM 1199 O O . GLY A 1 154 ? 23.022 -15.375 7.969 1.00 94.88 154 GLY A O 1
ATOM 1200 N N . VAL A 1 155 ? 20.924 -15.119 7.198 1.00 90.00 155 VAL A N 1
ATOM 1201 C CA . VAL A 1 155 ? 20.908 -16.370 6.435 1.00 90.00 155 VAL A CA 1
ATOM 1202 C C . VAL A 1 155 ? 20.405 -16.176 5.013 1.00 90.00 155 VAL A C 1
ATOM 1204 O O . VAL A 1 155 ? 19.593 -15.310 4.715 1.00 90.00 155 VAL A O 1
ATOM 1207 N N . ASP A 1 156 ? 20.824 -17.085 4.143 1.00 88.12 156 ASP A N 1
ATOM 1208 C CA . ASP A 1 156 ? 20.156 -17.377 2.885 1.00 88.12 156 ASP A CA 1
ATOM 1209 C C . ASP A 1 156 ? 19.474 -18.734 3.070 1.00 88.12 156 ASP A C 1
ATOM 1211 O O . ASP A 1 156 ? 20.145 -19.766 3.168 1.00 88.12 156 ASP A O 1
ATOM 1215 N N . LYS A 1 157 ? 18.135 -18.758 3.135 1.00 83.88 157 LYS A N 1
ATOM 1216 C CA . LYS A 1 157 ? 17.376 -19.997 3.385 1.00 83.88 157 LYS A CA 1
ATOM 1217 C C . LYS A 1 157 ? 17.530 -21.045 2.274 1.00 83.88 157 LYS A C 1
ATOM 1219 O O . LYS A 1 157 ? 17.164 -22.202 2.478 1.00 83.88 157 LYS A O 1
ATOM 1224 N N . THR A 1 158 ? 18.107 -20.687 1.126 1.00 87.56 158 THR A N 1
ATOM 1225 C CA . THR A 1 158 ? 18.456 -21.634 0.055 1.00 87.56 158 THR A CA 1
ATOM 1226 C C . THR A 1 158 ? 19.820 -22.298 0.261 1.00 87.56 158 THR A C 1
ATOM 1228 O O . THR A 1 158 ? 20.143 -23.263 -0.432 1.00 87.56 158 THR A O 1
ATOM 1231 N N . TRP A 1 159 ? 20.631 -21.810 1.204 1.00 91.62 159 TRP A N 1
ATOM 1232 C CA . TRP A 1 159 ? 21.986 -22.293 1.452 1.00 91.62 159 TRP A CA 1
ATOM 1233 C C . TRP A 1 159 ? 22.138 -22.860 2.867 1.00 91.62 159 TRP A C 1
ATOM 1235 O O . TRP A 1 159 ? 22.423 -22.162 3.839 1.00 91.62 159 TRP A O 1
ATOM 1245 N N . TYR A 1 160 ? 21.964 -24.176 2.970 1.00 93.88 160 TYR A N 1
ATOM 1246 C CA . TYR A 1 160 ? 22.029 -24.917 4.228 1.00 93.88 160 TYR A CA 1
ATOM 1247 C C . TYR A 1 160 ? 22.714 -26.282 4.053 1.00 93.88 160 TYR A C 1
ATOM 1249 O O . TYR A 1 160 ? 23.116 -26.676 2.951 1.00 93.88 160 TYR A O 1
ATOM 1257 N N . SER A 1 161 ? 22.931 -26.980 5.162 1.00 93.25 161 SER A N 1
ATOM 1258 C CA . SER A 1 161 ? 23.341 -28.381 5.231 1.00 93.25 161 SER A CA 1
ATOM 1259 C C . SER A 1 161 ? 22.169 -29.252 5.709 1.00 93.25 161 SER A C 1
ATOM 1261 O O . SER A 1 161 ? 21.280 -28.786 6.417 1.00 93.25 161 SER A O 1
ATOM 1263 N N . GLY A 1 162 ? 22.154 -30.529 5.318 1.00 90.94 162 GLY A N 1
ATOM 1264 C CA . GLY A 1 162 ? 21.077 -31.466 5.665 1.00 90.94 162 GLY A CA 1
ATOM 1265 C C . GLY A 1 162 ? 19.967 -31.569 4.610 1.00 90.94 162 GLY A C 1
ATOM 1266 O O . GLY A 1 162 ? 20.065 -31.009 3.521 1.00 90.94 162 GLY A O 1
ATOM 1267 N N . SER A 1 163 ? 18.926 -32.348 4.919 1.00 87.12 163 SER A N 1
ATOM 1268 C CA . SER A 1 163 ? 17.795 -32.635 4.017 1.00 87.12 163 SER A CA 1
ATOM 1269 C C . SER A 1 163 ? 16.681 -31.586 4.054 1.00 87.12 163 SER A C 1
ATOM 1271 O O . SER A 1 163 ? 15.775 -31.625 3.224 1.00 87.12 163 SER A O 1
ATOM 1273 N N . SER A 1 164 ? 16.727 -30.665 5.014 1.00 88.69 164 SER A N 1
ATOM 1274 C CA . SER A 1 164 ? 15.775 -29.568 5.169 1.00 88.69 164 SER A CA 1
ATOM 1275 C C . SER A 1 164 ? 16.453 -28.383 5.840 1.00 88.69 164 SER A C 1
ATOM 1277 O O . SER A 1 164 ? 17.381 -28.568 6.625 1.00 88.69 164 SER A O 1
ATOM 1279 N N . TRP A 1 165 ? 15.957 -27.179 5.563 1.00 90.12 165 TRP A N 1
ATOM 1280 C CA . TRP A 1 165 ? 16.463 -25.965 6.190 1.00 90.12 165 TRP A CA 1
ATOM 1281 C C . TRP A 1 165 ? 16.340 -26.024 7.718 1.00 90.12 165 TRP A C 1
ATOM 1283 O O . TRP A 1 165 ? 15.282 -26.356 8.257 1.00 90.12 165 TRP A O 1
ATOM 1293 N N . SER A 1 166 ? 17.418 -25.641 8.396 1.00 89.06 166 SER A N 1
ATOM 1294 C CA . SER A 1 166 ? 17.446 -25.303 9.817 1.00 89.06 166 SER A CA 1
ATOM 1295 C C . SER A 1 166 ? 18.377 -24.110 10.033 1.00 89.06 166 SER A C 1
ATOM 1297 O O . SER A 1 166 ? 19.257 -23.844 9.208 1.00 89.06 166 SER A O 1
ATOM 1299 N N . ARG A 1 167 ? 18.201 -23.382 11.142 1.00 94.56 167 ARG A N 1
ATOM 1300 C CA . ARG A 1 167 ? 19.033 -22.214 11.464 1.00 94.56 167 ARG A CA 1
ATOM 1301 C C . ARG A 1 167 ? 20.513 -22.601 11.622 1.00 94.56 167 ARG A C 1
ATOM 1303 O O . ARG A 1 167 ? 20.807 -23.748 11.977 1.00 94.56 167 ARG A O 1
ATOM 1310 N N . PRO A 1 168 ? 21.455 -21.687 11.341 1.00 97.75 168 PRO A N 1
ATOM 1311 C CA . PRO A 1 168 ? 22.806 -21.794 11.881 1.00 97.75 168 PRO A CA 1
ATOM 1312 C C . PRO A 1 168 ? 22.741 -21.732 13.413 1.00 97.75 168 PRO A C 1
ATOM 1314 O O . PRO A 1 168 ? 21.969 -20.951 13.972 1.00 97.75 168 PRO A O 1
ATOM 1317 N N . VAL A 1 169 ? 23.542 -22.558 14.084 1.00 98.19 169 VAL A N 1
ATOM 1318 C CA . VAL A 1 169 ? 23.509 -22.703 15.544 1.00 98.19 169 VAL A CA 1
ATOM 1319 C C . VAL A 1 169 ? 24.817 -22.216 16.146 1.00 98.19 169 VAL A C 1
ATOM 1321 O O . VAL A 1 169 ? 25.882 -22.756 15.857 1.00 98.19 169 VAL A O 1
ATOM 1324 N N . PHE A 1 170 ? 24.735 -21.219 17.013 1.00 97.56 170 PHE A N 1
ATOM 1325 C CA . PHE A 1 170 ? 25.813 -20.745 17.868 1.00 97.56 170 PHE A CA 1
ATOM 1326 C C . PHE A 1 170 ? 25.665 -21.440 19.215 1.00 97.56 170 PHE A C 1
ATOM 1328 O O . PHE A 1 170 ? 24.785 -21.129 20.020 1.00 97.56 170 PHE A O 1
ATOM 1335 N N . ASP A 1 171 ? 26.479 -22.468 19.409 1.00 96.12 171 ASP A N 1
ATOM 1336 C CA . ASP A 1 171 ? 26.379 -23.365 20.543 1.00 96.12 171 ASP A CA 1
ATOM 1337 C C . ASP A 1 171 ? 27.502 -23.075 21.530 1.00 96.12 171 ASP A C 1
ATOM 1339 O O . ASP A 1 171 ? 28.670 -23.354 21.264 1.00 96.12 171 ASP A O 1
ATOM 1343 N N . PHE A 1 172 ? 27.144 -22.512 22.680 1.00 92.50 172 PHE A N 1
ATOM 1344 C CA . PHE A 1 172 ? 28.109 -22.136 23.707 1.00 92.50 172 PHE A CA 1
ATOM 1345 C C . PHE A 1 172 ? 28.454 -23.297 24.652 1.00 92.50 172 PHE A C 1
ATOM 1347 O O . PHE A 1 172 ? 29.264 -23.115 25.559 1.00 92.50 172 PHE A O 1
ATOM 1354 N N . GLU A 1 173 ? 27.903 -24.494 24.414 1.00 93.62 173 GLU A N 1
ATOM 1355 C CA . GLU A 1 173 ? 28.329 -25.763 25.022 1.00 93.62 173 GLU A CA 1
ATOM 1356 C C . GLU A 1 173 ? 28.267 -25.804 26.561 1.00 93.62 173 GLU A C 1
ATOM 1358 O O . GLU A 1 173 ? 29.013 -26.556 27.182 1.00 93.62 173 GLU A O 1
ATOM 1363 N N . ASN A 1 174 ? 27.370 -25.033 27.185 1.00 88.94 174 ASN A N 1
ATOM 1364 C CA . ASN A 1 174 ? 27.321 -24.809 28.635 1.00 88.94 174 ASN A CA 1
ATOM 1365 C C . ASN A 1 174 ? 28.657 -24.273 29.170 1.00 88.94 174 ASN A C 1
ATOM 1367 O O . ASN A 1 174 ? 29.174 -24.758 30.173 1.00 88.94 174 ASN A O 1
ATOM 1371 N N . ASN A 1 175 ? 29.230 -23.284 28.485 1.00 87.00 175 ASN A N 1
ATOM 1372 C CA . ASN A 1 175 ? 30.447 -22.598 28.905 1.00 87.00 175 ASN A CA 1
ATOM 1373 C C . ASN A 1 175 ? 30.263 -21.080 28.870 1.00 87.00 175 ASN A C 1
ATOM 1375 O O . ASN A 1 175 ? 29.427 -20.552 28.134 1.00 87.00 175 ASN A O 1
ATOM 1379 N N . LEU A 1 176 ? 31.087 -20.385 29.656 1.00 84.06 176 LEU A N 1
ATOM 1380 C CA . LEU A 1 176 ? 31.302 -18.947 29.513 1.00 84.06 176 LEU A CA 1
ATOM 1381 C C . LEU A 1 176 ? 32.002 -18.681 28.176 1.00 84.06 176 LEU A C 1
ATOM 1383 O O . LEU A 1 176 ? 32.893 -19.434 27.774 1.00 84.06 176 LEU A O 1
ATOM 1387 N N . VAL A 1 177 ? 31.665 -17.582 27.508 1.00 85.06 177 VAL A N 1
ATOM 1388 C CA . VAL A 1 177 ? 32.486 -17.078 26.402 1.00 85.06 177 VAL A CA 1
ATOM 1389 C C . VAL A 1 177 ? 33.688 -16.332 26.995 1.00 85.06 177 VAL A C 1
ATOM 1391 O O . VAL A 1 177 ? 33.552 -15.296 27.649 1.00 85.06 177 VAL A O 1
ATOM 1394 N N . ALA A 1 178 ? 34.880 -16.913 26.822 1.00 67.19 178 ALA A N 1
ATOM 1395 C CA . ALA A 1 178 ? 36.121 -16.423 27.424 1.00 67.19 178 ALA A CA 1
ATOM 1396 C C . ALA A 1 178 ? 36.509 -15.004 26.931 1.00 67.19 178 ALA A C 1
ATOM 1398 O O . ALA A 1 178 ? 36.274 -14.693 25.758 1.00 67.19 178 ALA A O 1
ATOM 1399 N N . PRO A 1 179 ? 37.162 -14.174 27.775 1.00 61.12 179 PRO A N 1
ATOM 1400 C CA . PRO A 1 179 ? 37.566 -12.813 27.419 1.00 61.12 179 PRO A CA 1
ATOM 1401 C C . PRO A 1 179 ? 38.492 -12.781 26.201 1.00 61.12 179 PRO A C 1
ATOM 1403 O O . PRO A 1 179 ? 39.304 -13.688 25.993 1.00 61.12 179 PRO A O 1
ATOM 1406 N N . SER A 1 180 ? 38.456 -11.684 25.445 1.00 50.09 180 SER A N 1
ATOM 1407 C CA . SER A 1 180 ? 39.589 -11.279 24.603 1.00 50.09 180 SER A CA 1
ATOM 1408 C C . SER A 1 180 ? 40.110 -9.874 24.927 1.00 50.09 180 SER A C 1
ATOM 1410 O O . SER A 1 180 ? 40.940 -9.359 24.177 1.00 50.09 180 SER A O 1
ATOM 1412 N N . ASP A 1 181 ? 39.627 -9.232 25.993 1.00 46.41 181 ASP A N 1
ATOM 1413 C CA . ASP A 1 181 ? 40.173 -7.965 26.468 1.00 46.41 181 ASP A CA 1
ATOM 1414 C C . ASP A 1 181 ? 41.317 -8.204 27.468 1.00 46.41 181 ASP A C 1
ATOM 1416 O O . ASP A 1 181 ? 41.409 -9.241 28.125 1.00 46.41 181 ASP A O 1
ATOM 1420 N N . ALA A 1 182 ? 42.225 -7.234 27.587 1.00 41.16 182 ALA A N 1
ATOM 1421 C CA . ALA A 1 182 ? 43.347 -7.295 28.528 1.00 41.16 182 ALA A CA 1
ATOM 1422 C C . ALA A 1 182 ? 42.903 -7.279 30.013 1.00 41.16 182 ALA A C 1
ATOM 1424 O O . ALA A 1 182 ? 43.752 -7.358 30.898 1.00 41.16 182 ALA A O 1
ATOM 1425 N N . GLY A 1 183 ? 41.593 -7.160 30.278 1.00 45.12 183 GLY A N 1
ATOM 1426 C CA . GLY A 1 183 ? 40.980 -7.080 31.605 1.00 45.12 183 GLY A CA 1
ATOM 1427 C C . GLY A 1 183 ? 40.407 -8.397 32.140 1.00 45.12 183 GLY A C 1
ATOM 1428 O O . GLY A 1 183 ? 40.156 -8.479 33.338 1.00 45.12 183 GLY A O 1
ATOM 1429 N N . GLY A 1 184 ? 40.237 -9.433 31.309 1.00 50.41 184 GLY A N 1
ATOM 1430 C CA . GLY A 1 184 ? 39.872 -10.775 31.777 1.00 50.41 184 GLY A CA 1
ATOM 1431 C C . GLY A 1 184 ? 38.394 -10.976 32.144 1.00 50.41 184 GLY A C 1
ATOM 1432 O O . GLY A 1 184 ? 38.080 -11.948 32.830 1.00 50.41 184 GLY A O 1
ATOM 1433 N N . ASN A 1 185 ? 37.484 -10.115 31.677 1.00 56.91 185 ASN A N 1
ATOM 1434 C CA . ASN A 1 185 ? 36.046 -10.238 31.954 1.00 56.91 185 ASN A CA 1
ATOM 1435 C C . ASN A 1 185 ? 35.348 -11.142 30.922 1.00 56.91 185 ASN A C 1
ATOM 1437 O O . ASN A 1 185 ? 35.632 -11.058 29.730 1.00 56.91 185 ASN A O 1
ATOM 1441 N N . ALA A 1 186 ? 34.433 -12.018 31.358 1.00 59.56 186 ALA A N 1
ATOM 1442 C CA . ALA A 1 186 ? 33.614 -12.826 30.444 1.00 59.56 186 ALA A CA 1
ATOM 1443 C C . ALA A 1 186 ? 32.838 -11.924 29.459 1.00 59.56 186 ALA A C 1
ATOM 1445 O O . ALA A 1 186 ? 32.502 -10.790 29.805 1.00 59.56 186 ALA A O 1
ATOM 1446 N N . LEU A 1 187 ? 32.561 -12.406 28.240 1.00 70.06 187 LEU A N 1
ATOM 1447 C CA . LEU A 1 187 ? 31.957 -11.608 27.156 1.00 70.06 187 LEU A CA 1
ATOM 1448 C C . LEU A 1 187 ? 30.655 -12.232 26.646 1.00 70.06 187 LEU A C 1
ATOM 1450 O O . LEU A 1 187 ? 30.373 -13.397 26.898 1.00 70.06 187 LEU A O 1
ATOM 1454 N N . SER A 1 188 ? 29.810 -11.422 26.001 1.00 85.62 188 SER A N 1
ATOM 1455 C CA . SER A 1 188 ? 28.529 -11.890 25.445 1.00 85.62 188 SER A CA 1
ATOM 1456 C C . SER A 1 188 ? 28.763 -12.810 24.247 1.00 85.62 188 SER A C 1
ATOM 1458 O O . SER A 1 188 ? 29.818 -12.734 23.614 1.00 85.62 188 SER A O 1
ATOM 1460 N N . GLY A 1 189 ? 27.779 -13.645 23.906 1.00 87.62 189 GLY A N 1
ATOM 1461 C CA . GLY A 1 189 ? 27.851 -14.485 22.707 1.00 87.62 189 GLY A CA 1
ATOM 1462 C C . GLY A 1 189 ? 28.082 -13.639 21.452 1.00 87.62 189 GLY A C 1
ATOM 1463 O O . GLY A 1 189 ? 29.084 -13.800 20.751 1.00 87.62 189 GLY A O 1
ATOM 1464 N N . ILE A 1 190 ? 27.187 -12.672 21.244 1.00 92.50 190 ILE A N 1
ATOM 1465 C CA . ILE A 1 190 ? 27.324 -11.574 20.288 1.00 92.50 190 ILE A CA 1
ATOM 1466 C C . ILE A 1 190 ? 27.346 -10.260 21.075 1.00 92.50 190 ILE A C 1
ATOM 1468 O O . ILE A 1 190 ? 26.405 -9.948 21.805 1.00 92.50 190 ILE A O 1
ATOM 1472 N N . LEU A 1 191 ? 28.415 -9.484 20.919 1.00 91.19 191 LEU A N 1
ATOM 1473 C CA . LEU A 1 191 ? 28.536 -8.129 21.453 1.00 91.19 191 LEU A CA 1
ATOM 1474 C C . LEU A 1 191 ? 28.463 -7.127 20.296 1.00 91.19 191 LEU A C 1
ATOM 1476 O O . LEU A 1 191 ? 29.318 -7.150 19.413 1.00 91.19 191 LEU A O 1
ATOM 1480 N N . ILE A 1 192 ? 27.451 -6.261 20.300 1.00 92.75 192 ILE A N 1
ATOM 1481 C CA . ILE A 1 192 ? 27.220 -5.226 19.289 1.00 92.75 192 ILE A CA 1
ATOM 1482 C C . ILE A 1 192 ? 27.625 -3.870 19.862 1.00 92.75 192 ILE A C 1
ATOM 1484 O O . ILE A 1 192 ? 27.030 -3.392 20.828 1.00 92.75 192 ILE A O 1
ATOM 1488 N N . GLU A 1 193 ? 28.623 -3.258 19.231 1.00 91.56 193 GLU A N 1
ATOM 1489 C CA . GLU A 1 193 ? 29.165 -1.936 19.571 1.00 91.56 193 GLU A CA 1
ATOM 1490 C C . GLU A 1 193 ? 28.990 -0.918 18.440 1.00 91.56 193 GLU A C 1
ATOM 1492 O O . GLU A 1 193 ? 29.287 0.263 18.608 1.00 91.56 193 GLU A O 1
ATOM 1497 N N . ALA A 1 194 ? 28.467 -1.353 17.293 1.00 93.00 194 ALA A N 1
ATOM 1498 C CA . ALA A 1 194 ? 28.229 -0.521 16.123 1.00 93.00 194 ALA A CA 1
ATOM 1499 C C . ALA A 1 194 ? 26.741 -0.214 15.901 1.00 93.00 194 ALA A C 1
ATOM 1501 O O . ALA A 1 194 ? 25.864 -0.863 16.466 1.00 93.00 194 ALA A O 1
ATOM 1502 N N . SER A 1 195 ? 26.466 0.798 15.077 1.00 95.19 195 SER A N 1
ATOM 1503 C CA . SER A 1 195 ? 25.107 1.210 14.700 1.00 95.19 195 SER A CA 1
ATOM 1504 C C . SER A 1 195 ? 24.652 0.551 13.393 1.00 95.19 195 SER A C 1
ATOM 1506 O O . SER A 1 195 ? 25.473 0.054 12.626 1.00 95.19 195 SER A O 1
ATOM 1508 N N . TYR A 1 196 ? 23.344 0.581 13.131 1.00 94.06 196 TYR A N 1
ATOM 1509 C CA . TYR A 1 196 ? 22.706 0.113 11.901 1.00 94.06 196 TYR A CA 1
ATOM 1510 C C . TYR A 1 196 ? 23.035 -1.351 11.592 1.00 94.06 196 TYR A C 1
ATOM 1512 O O . TYR A 1 196 ? 23.519 -1.689 10.514 1.00 94.06 196 TYR A O 1
ATOM 1520 N N . ILE A 1 197 ? 22.767 -2.214 12.572 1.00 95.00 197 ILE A N 1
ATOM 1521 C CA . ILE A 1 197 ? 22.999 -3.661 12.517 1.00 95.00 197 ILE A CA 1
ATOM 1522 C C . ILE A 1 197 ? 21.657 -4.383 12.466 1.00 95.00 197 ILE A C 1
ATOM 1524 O O . ILE A 1 197 ? 20.734 -4.019 13.191 1.00 95.00 197 ILE A O 1
ATOM 1528 N N . THR A 1 198 ? 21.550 -5.423 11.644 1.00 95.62 198 THR A N 1
ATOM 1529 C CA . THR A 1 198 ? 20.452 -6.399 11.706 1.00 95.62 198 THR A CA 1
ATOM 1530 C C . THR A 1 198 ? 21.011 -7.782 12.011 1.00 95.62 198 THR A C 1
ATOM 1532 O O . THR A 1 198 ? 21.883 -8.251 11.287 1.00 95.62 198 THR A O 1
ATOM 1535 N N . VAL A 1 199 ? 20.512 -8.426 13.066 1.00 95.88 199 VAL A N 1
ATOM 1536 C CA . VAL A 1 199 ? 20.764 -9.837 13.388 1.00 95.88 199 VAL A CA 1
ATOM 1537 C C . VAL A 1 199 ? 19.480 -10.614 13.140 1.00 95.88 199 VAL A C 1
ATOM 1539 O O . VAL A 1 199 ? 18.463 -10.312 13.757 1.00 95.88 199 VAL A O 1
ATOM 1542 N N . ASP A 1 200 ? 19.526 -11.597 12.248 1.00 95.12 200 ASP A N 1
ATOM 1543 C CA . ASP A 1 200 ? 18.337 -12.268 11.728 1.00 95.12 200 ASP A CA 1
ATOM 1544 C C . ASP A 1 200 ? 18.522 -13.791 11.608 1.00 95.12 200 ASP A C 1
ATOM 1546 O O . ASP A 1 200 ? 19.537 -14.278 11.114 1.00 95.12 200 ASP A O 1
ATOM 1550 N N . ASN A 1 201 ? 17.500 -14.560 11.998 1.00 94.12 201 ASN A N 1
ATOM 1551 C CA . ASN A 1 201 ? 17.402 -16.004 11.741 1.00 94.12 201 ASN A CA 1
ATOM 1552 C C . ASN A 1 201 ? 18.536 -16.881 12.334 1.00 94.12 201 ASN A C 1
ATOM 1554 O O . ASN A 1 201 ? 18.825 -17.962 11.810 1.00 94.12 201 ASN A O 1
ATOM 1558 N N . LEU A 1 202 ? 19.142 -16.484 13.457 1.00 95.69 202 LEU A N 1
ATOM 1559 C CA . LEU A 1 202 ? 20.186 -17.270 14.137 1.00 95.69 202 LEU A CA 1
ATOM 1560 C C . LEU A 1 202 ? 19.618 -18.090 15.308 1.00 95.69 202 LEU A C 1
ATOM 1562 O O . LEU A 1 202 ? 18.661 -17.670 15.954 1.00 95.69 202 LEU A O 1
ATOM 1566 N N . GLU A 1 203 ? 20.193 -19.260 15.605 1.00 97.56 203 GLU A N 1
ATOM 1567 C CA . GLU A 1 203 ? 19.949 -19.982 16.866 1.00 97.56 203 GLU A CA 1
ATOM 1568 C C . GLU A 1 203 ? 21.146 -19.797 17.805 1.00 97.56 203 GLU A C 1
ATOM 1570 O O . GLU A 1 203 ? 22.274 -20.073 17.413 1.00 97.56 203 GLU A O 1
ATOM 1575 N N . LEU A 1 204 ? 20.916 -19.352 19.040 1.00 96.38 204 LEU A N 1
ATOM 1576 C CA . LEU A 1 204 ? 21.930 -19.218 20.089 1.00 96.38 204 LEU A CA 1
ATOM 1577 C C . LEU A 1 204 ? 21.522 -20.101 21.266 1.00 96.38 204 LEU A C 1
ATOM 1579 O O . LEU A 1 204 ? 20.385 -20.003 21.730 1.00 96.38 204 LEU A O 1
ATOM 1583 N N . LYS A 1 205 ? 22.415 -20.967 21.758 1.00 93.00 205 LYS A N 1
ATOM 1584 C CA . LYS A 1 205 ? 22.047 -21.877 22.849 1.00 93.00 205 LYS A CA 1
ATOM 1585 C C . LYS A 1 205 ? 23.152 -22.222 23.832 1.00 93.00 205 LYS A C 1
ATOM 1587 O O . LYS A 1 205 ? 24.330 -22.225 23.478 1.00 93.00 205 LYS A O 1
ATOM 1592 N N . ARG A 1 206 ? 22.739 -22.637 25.037 1.00 90.69 206 ARG A N 1
ATOM 1593 C CA . ARG A 1 206 ? 23.616 -23.226 26.069 1.00 90.69 206 ARG A CA 1
ATOM 1594 C C . ARG A 1 206 ? 24.721 -22.283 26.547 1.00 90.69 206 ARG A C 1
ATOM 1596 O O . ARG A 1 206 ? 25.844 -22.716 26.792 1.00 90.69 206 ARG A O 1
ATOM 1603 N N . HIS A 1 207 ? 24.431 -20.987 26.643 1.00 88.12 207 HIS A N 1
ATOM 1604 C CA . HIS A 1 207 ? 25.377 -20.000 27.169 1.00 88.12 207 HIS A CA 1
ATOM 1605 C C . HIS A 1 207 ? 25.361 -19.998 28.698 1.00 88.12 207 HIS A C 1
ATOM 1607 O O . HIS A 1 207 ? 24.294 -19.834 29.288 1.00 88.12 207 HIS A O 1
ATOM 1613 N N . ILE A 1 208 ? 26.527 -20.119 29.340 1.00 83.38 208 ILE A N 1
ATOM 1614 C CA . ILE A 1 208 ? 26.649 -19.732 30.750 1.00 83.38 208 ILE A CA 1
ATOM 1615 C C . ILE A 1 208 ? 26.869 -18.223 30.799 1.00 83.38 208 ILE A C 1
ATOM 1617 O O . ILE A 1 208 ? 27.819 -17.722 30.203 1.00 83.38 208 ILE A O 1
ATOM 1621 N N . VAL A 1 209 ? 26.025 -17.516 31.539 1.00 79.12 209 VAL A N 1
ATOM 1622 C CA . VAL A 1 209 ? 26.095 -16.069 31.756 1.00 79.12 209 VAL A CA 1
ATOM 1623 C C . VAL A 1 209 ? 26.471 -15.772 33.222 1.00 79.12 209 VAL A C 1
ATOM 1625 O O . VAL A 1 209 ? 25.954 -16.418 34.136 1.00 79.12 209 VAL A O 1
ATOM 1628 N N . PRO A 1 210 ? 27.401 -14.847 33.514 1.00 74.50 210 PRO A N 1
ATOM 1629 C CA . PRO A 1 210 ? 27.718 -14.470 34.894 1.00 74.50 210 PRO A CA 1
ATOM 1630 C C . PRO A 1 210 ? 26.526 -13.816 35.622 1.00 74.50 210 PRO A C 1
ATOM 1632 O O . PRO A 1 210 ? 25.681 -13.179 34.998 1.00 74.50 210 PRO A O 1
ATOM 1635 N N . SER A 1 211 ? 26.474 -13.899 36.954 1.00 67.88 211 SER A N 1
ATOM 1636 C CA . SER A 1 211 ? 25.466 -13.239 37.820 1.00 67.88 211 SER A CA 1
ATOM 1637 C C . SER A 1 211 ? 25.842 -11.800 38.227 1.00 67.88 211 SER A C 1
ATOM 1639 O O . SER A 1 211 ? 26.990 -11.595 38.630 1.00 67.88 211 SER A O 1
ATOM 1641 N N . GLY A 1 212 ? 24.933 -10.811 38.132 1.00 58.94 212 GLY A N 1
ATOM 1642 C CA . GLY A 1 212 ? 25.172 -9.395 38.501 1.00 58.94 212 GLY A CA 1
ATOM 1643 C C . GLY A 1 212 ? 24.944 -8.339 37.396 1.00 58.94 212 GLY A C 1
ATOM 1644 O O . GLY A 1 212 ? 24.804 -8.666 36.218 1.00 58.94 212 GLY A O 1
ATOM 1645 N N . SER A 1 213 ? 24.941 -7.057 37.796 1.00 51.06 213 SER A N 1
ATOM 1646 C CA . SER A 1 213 ? 24.574 -5.924 36.936 1.00 51.06 213 SER A CA 1
ATOM 1647 C C . SER A 1 213 ? 25.505 -5.668 35.768 1.00 51.06 213 SER A C 1
ATOM 1649 O O . SER A 1 213 ? 26.684 -5.392 35.968 1.00 51.06 213 SER A O 1
ATOM 1651 N N . TRP A 1 214 ? 24.921 -5.672 34.559 1.00 56.09 214 TRP A N 1
ATOM 1652 C CA . TRP A 1 214 ? 25.568 -5.414 33.261 1.00 56.09 214 TRP A CA 1
ATOM 1653 C C . TRP A 1 214 ? 26.422 -6.562 32.715 1.00 56.09 214 TRP A C 1
ATOM 1655 O O . TRP A 1 214 ? 27.428 -6.348 32.027 1.00 56.09 214 TRP A O 1
ATOM 1665 N N . ASN A 1 215 ? 26.003 -7.792 33.009 1.00 65.88 215 ASN A N 1
ATOM 1666 C CA . ASN A 1 215 ? 26.749 -8.987 32.661 1.00 65.88 215 ASN A CA 1
ATOM 1667 C C . ASN A 1 215 ? 26.598 -9.444 31.205 1.00 65.88 215 ASN A C 1
ATOM 1669 O O . ASN A 1 215 ? 25.677 -9.044 30.496 1.00 65.88 215 ASN A O 1
ATOM 1673 N N . PRO A 1 216 ? 27.530 -10.288 30.737 1.00 74.06 216 PRO A N 1
ATOM 1674 C CA . PRO A 1 216 ? 27.428 -10.973 29.459 1.00 74.06 216 PRO A CA 1
ATOM 1675 C C . PRO A 1 216 ? 26.115 -11.721 29.262 1.00 74.06 216 PRO A C 1
ATOM 1677 O O . PRO A 1 216 ? 25.692 -12.453 30.150 1.00 74.06 216 PRO A O 1
ATOM 1680 N N . VAL A 1 217 ? 25.539 -11.607 28.066 1.00 84.94 217 VAL A N 1
ATOM 1681 C CA . VAL A 1 217 ? 24.293 -12.286 27.671 1.00 84.94 217 VAL A CA 1
ATOM 1682 C C . VAL A 1 217 ? 24.476 -13.006 26.330 1.00 84.94 217 VAL A C 1
ATOM 1684 O O . VAL A 1 217 ? 25.580 -13.017 25.780 1.00 84.94 217 VAL A O 1
ATOM 1687 N N . ASN A 1 218 ? 23.436 -13.629 25.765 1.00 90.75 218 ASN A N 1
ATOM 1688 C CA . ASN A 1 218 ? 23.542 -14.185 24.408 1.00 90.75 218 ASN A CA 1
ATOM 1689 C C . ASN A 1 218 ? 23.783 -13.083 23.361 1.00 90.75 218 ASN A C 1
ATOM 1691 O O . ASN A 1 218 ? 24.733 -13.198 22.587 1.00 90.75 218 ASN A O 1
ATOM 1695 N N . ILE A 1 219 ? 22.986 -12.006 23.369 1.00 92.75 219 ILE A N 1
ATOM 1696 C CA . ILE A 1 219 ? 23.185 -10.830 22.502 1.00 92.75 219 ILE A CA 1
ATOM 1697 C C . ILE A 1 219 ? 23.148 -9.542 23.325 1.00 92.75 219 ILE A C 1
ATOM 1699 O O . ILE A 1 219 ? 22.112 -9.200 23.894 1.00 92.75 219 ILE A O 1
ATOM 1703 N N . ARG A 1 220 ? 24.263 -8.809 23.366 1.00 90.06 220 ARG A N 1
ATOM 1704 C CA . ARG A 1 220 ? 24.363 -7.522 24.066 1.00 90.06 220 ARG A CA 1
ATOM 1705 C C . ARG A 1 220 ? 24.554 -6.375 23.088 1.00 90.06 220 ARG A C 1
ATOM 1707 O O . ARG A 1 220 ? 25.408 -6.460 22.210 1.00 90.06 220 ARG A O 1
ATOM 1714 N N . VAL A 1 221 ? 23.825 -5.284 23.299 1.00 90.19 221 VAL A N 1
ATOM 1715 C CA . VAL A 1 221 ? 23.958 -4.023 22.558 1.00 90.19 221 VAL A CA 1
ATOM 1716 C C . VAL A 1 221 ? 24.330 -2.907 23.530 1.00 90.19 221 VAL A C 1
ATOM 1718 O O . VAL A 1 221 ? 23.602 -2.658 24.490 1.00 90.19 221 VAL A O 1
ATOM 1721 N N . ILE A 1 222 ? 25.455 -2.233 23.302 1.00 87.50 222 ILE A N 1
ATOM 1722 C CA . ILE A 1 222 ? 25.924 -1.162 24.197 1.00 87.50 222 ILE A CA 1
ATOM 1723 C C . ILE A 1 222 ? 25.364 0.214 23.806 1.00 87.50 222 ILE A C 1
ATOM 1725 O O . ILE A 1 222 ? 24.880 0.416 22.692 1.00 87.50 222 ILE A O 1
ATOM 1729 N N . GLN A 1 223 ? 25.447 1.181 24.724 1.00 79.12 223 GLN A N 1
ATOM 1730 C CA . GLN A 1 223 ? 24.757 2.475 24.612 1.00 79.12 223 GLN A CA 1
ATOM 1731 C C . GLN A 1 223 ? 25.129 3.304 23.365 1.00 79.12 223 GLN A C 1
ATOM 1733 O O . GLN A 1 223 ? 24.314 4.090 22.889 1.00 79.12 223 GLN A O 1
ATOM 1738 N N . ALA A 1 224 ? 26.337 3.143 22.815 1.00 72.94 224 ALA A N 1
ATOM 1739 C CA . ALA A 1 224 ? 26.796 3.900 21.643 1.00 72.94 224 ALA A CA 1
ATOM 1740 C C . ALA A 1 224 ? 26.144 3.462 20.311 1.00 72.94 224 ALA A C 1
ATOM 1742 O O . ALA A 1 224 ? 26.296 4.141 19.293 1.00 72.94 224 ALA A O 1
ATOM 1743 N N . SER A 1 225 ? 25.432 2.336 20.301 1.00 82.62 225 SER A N 1
ATOM 1744 C CA . SER A 1 225 ? 24.839 1.741 19.103 1.00 82.62 225 SER A CA 1
ATOM 1745 C C . SER A 1 225 ? 23.426 2.271 18.845 1.00 82.62 225 SER A C 1
ATOM 1747 O O . SER A 1 225 ? 22.593 2.276 19.746 1.00 82.62 225 SER A O 1
ATOM 1749 N N . ASN A 1 226 ? 23.119 2.664 17.608 1.00 89.44 226 ASN A N 1
ATOM 1750 C CA . ASN A 1 226 ? 21.790 3.120 17.186 1.00 89.44 226 ASN A CA 1
ATOM 1751 C C . ASN A 1 226 ? 21.248 2.288 16.028 1.00 89.44 226 ASN A C 1
ATOM 1753 O O . ASN A 1 226 ? 22.023 1.745 15.246 1.00 89.44 226 ASN A O 1
ATOM 1757 N N . GLY A 1 227 ? 19.926 2.203 15.894 1.00 89.69 227 GLY A N 1
ATOM 1758 C CA . GLY A 1 227 ? 19.274 1.467 14.817 1.00 89.69 227 GLY A CA 1
ATOM 1759 C C . GLY A 1 227 ? 19.681 -0.004 14.799 1.00 89.69 227 GLY A C 1
ATOM 1760 O O . GLY A 1 227 ? 20.089 -0.504 13.758 1.00 89.69 227 GLY A O 1
ATOM 1761 N N . VAL A 1 228 ? 19.638 -0.705 15.929 1.00 94.56 228 VAL A N 1
ATOM 1762 C CA . VAL A 1 228 ? 19.914 -2.152 15.954 1.00 94.56 228 VAL A CA 1
ATOM 1763 C C . VAL A 1 228 ? 18.602 -2.928 15.847 1.00 94.56 228 VAL A C 1
ATOM 1765 O O . VAL A 1 228 ? 17.635 -2.598 16.526 1.00 94.56 228 VAL A O 1
ATOM 1768 N N . ILE A 1 229 ? 18.562 -3.960 15.007 1.00 95.06 229 ILE A N 1
ATOM 1769 C CA . ILE A 1 229 ? 17.418 -4.864 14.858 1.00 95.06 229 ILE A CA 1
ATOM 1770 C C . ILE A 1 229 ? 17.872 -6.281 15.204 1.00 95.06 229 ILE A C 1
ATOM 1772 O O . ILE A 1 229 ? 18.862 -6.764 14.656 1.00 95.06 229 ILE A O 1
ATOM 1776 N N . ILE A 1 230 ? 17.149 -6.946 16.103 1.00 95.50 230 ILE A N 1
ATOM 1777 C CA . ILE A 1 230 ? 17.324 -8.370 16.410 1.00 95.50 230 ILE A CA 1
ATOM 1778 C C . ILE A 1 230 ? 16.007 -9.071 16.103 1.00 95.50 230 ILE A C 1
ATOM 1780 O O . ILE A 1 230 ? 14.990 -8.788 16.747 1.00 95.50 230 ILE A O 1
ATOM 1784 N N . GLU A 1 231 ? 16.015 -9.971 15.123 1.00 93.19 231 GLU A N 1
ATOM 1785 C CA . GLU A 1 231 ? 14.795 -10.600 14.637 1.00 93.19 231 GLU A CA 1
ATOM 1786 C C . GLU A 1 231 ? 14.893 -12.082 14.269 1.00 93.19 231 GLU A C 1
ATOM 1788 O O . GLU A 1 231 ? 15.968 -12.627 14.011 1.00 93.19 231 GLU A O 1
ATOM 1793 N N . ASN A 1 232 ? 13.733 -12.749 14.280 1.00 90.00 232 ASN A N 1
ATOM 1794 C CA . ASN A 1 232 ? 13.505 -14.126 13.815 1.00 90.00 232 ASN A CA 1
ATOM 1795 C C . ASN A 1 232 ? 14.463 -15.186 14.399 1.00 90.00 232 ASN A C 1
ATOM 1797 O O . ASN A 1 232 ? 14.628 -16.281 13.833 1.00 90.00 232 ASN A O 1
ATOM 1801 N N . SER A 1 233 ? 15.112 -14.868 15.518 1.00 93.94 233 SER A N 1
ATOM 1802 C CA . SER A 1 233 ? 16.177 -15.663 16.117 1.00 93.94 233 SER A CA 1
ATOM 1803 C C . SER A 1 233 ? 15.641 -16.528 17.255 1.00 93.94 233 SER A C 1
ATOM 1805 O O . SER A 1 233 ? 14.631 -16.210 17.882 1.00 93.94 233 SER A O 1
ATOM 1807 N N . TYR A 1 234 ? 16.304 -17.657 17.500 1.00 96.31 234 TYR A N 1
ATOM 1808 C CA . TYR A 1 234 ? 15.938 -18.613 18.541 1.00 96.31 234 TYR A CA 1
ATOM 1809 C C . TYR A 1 234 ? 17.026 -18.656 19.612 1.00 96.31 234 TYR A C 1
ATOM 1811 O O . TYR A 1 234 ? 18.098 -19.212 19.388 1.00 96.31 234 TYR A O 1
ATOM 1819 N N . ILE A 1 235 ? 16.770 -18.049 20.765 1.00 95.06 235 ILE A N 1
ATOM 1820 C CA . ILE A 1 235 ? 17.739 -17.940 21.857 1.00 95.06 235 ILE A CA 1
ATOM 1821 C C . ILE A 1 235 ? 17.265 -18.831 22.991 1.00 95.06 235 ILE A C 1
ATOM 1823 O O . ILE A 1 235 ? 16.157 -18.656 23.493 1.00 95.06 235 ILE A O 1
ATOM 1827 N N . ARG A 1 236 ? 18.073 -19.805 23.402 1.00 91.94 236 ARG A N 1
ATOM 1828 C CA . ARG A 1 236 ? 17.591 -20.797 24.361 1.00 91.94 236 ARG A CA 1
ATOM 1829 C C . ARG A 1 236 ? 18.623 -21.356 25.315 1.00 91.94 236 ARG A C 1
ATOM 1831 O O . ARG A 1 236 ? 19.823 -21.345 25.064 1.00 91.94 236 ARG A O 1
ATOM 1838 N N . ASP A 1 237 ? 18.118 -21.927 26.392 1.00 88.00 237 ASP A N 1
ATOM 1839 C CA . ASP A 1 237 ? 18.859 -22.792 27.302 1.00 88.00 237 ASP A CA 1
ATOM 1840 C C . ASP A 1 237 ? 20.103 -22.123 27.921 1.00 88.00 237 ASP A C 1
ATOM 1842 O O . ASP A 1 237 ? 21.126 -22.777 28.121 1.00 88.00 237 ASP A O 1
ATOM 1846 N N . TRP A 1 238 ? 20.068 -20.813 28.190 1.00 86.50 238 TRP A N 1
ATOM 1847 C CA . TRP A 1 238 ? 21.139 -20.154 28.949 1.00 86.50 238 TRP A CA 1
ATOM 1848 C C . TRP A 1 238 ? 21.046 -20.491 30.441 1.00 86.50 238 TRP A C 1
ATOM 1850 O O . TRP A 1 238 ? 19.980 -20.856 30.931 1.00 86.50 238 TRP A O 1
ATOM 1860 N N . THR A 1 239 ? 22.139 -20.335 31.183 1.00 80.31 239 THR A N 1
ATOM 1861 C CA . THR A 1 239 ? 22.189 -20.557 32.640 1.00 80.31 239 THR A CA 1
ATOM 1862 C C . THR A 1 239 ? 23.033 -19.487 33.327 1.00 80.31 239 THR A C 1
ATOM 1864 O O . THR A 1 239 ? 24.037 -19.052 32.770 1.00 80.31 239 THR A O 1
ATOM 1867 N N . GLN A 1 240 ? 22.655 -19.044 34.533 1.00 76.06 240 GLN A N 1
ATOM 1868 C CA . GLN A 1 240 ? 23.465 -18.110 35.327 1.00 76.06 240 GLN A CA 1
ATOM 1869 C C . GLN A 1 240 ? 24.416 -18.827 36.291 1.00 76.06 240 GLN A C 1
ATOM 1871 O O . GLN A 1 240 ? 24.087 -19.870 36.851 1.00 76.06 240 GLN A O 1
ATOM 1876 N N . THR A 1 241 ? 25.592 -18.239 36.538 1.00 73.19 241 THR A N 1
ATOM 1877 C CA . THR A 1 241 ? 26.592 -18.786 37.479 1.00 73.19 241 THR A CA 1
ATOM 1878 C C . THR A 1 241 ? 26.179 -18.713 38.953 1.00 73.19 241 THR A C 1
ATOM 1880 O O . THR A 1 241 ? 26.691 -19.487 39.757 1.00 73.19 241 THR A O 1
ATOM 1883 N N . ASN A 1 242 ? 25.292 -17.784 39.328 1.00 68.56 242 ASN A N 1
ATOM 1884 C CA . ASN A 1 242 ? 24.720 -17.687 40.674 1.00 68.56 242 ASN A CA 1
ATOM 1885 C C . ASN A 1 242 ? 23.234 -17.298 40.576 1.00 68.56 242 ASN A C 1
ATOM 1887 O O . ASN A 1 242 ? 22.932 -16.160 40.215 1.00 68.56 242 ASN A O 1
ATOM 1891 N N . PRO A 1 243 ? 22.316 -18.223 40.879 1.00 58.56 243 PRO A N 1
ATOM 1892 C CA . PRO A 1 243 ? 20.908 -18.095 40.538 1.00 58.56 243 PRO A CA 1
ATOM 1893 C C . PRO A 1 243 ? 20.083 -17.313 41.586 1.00 58.56 243 PRO A C 1
ATOM 1895 O O . PRO A 1 243 ? 18.871 -17.205 41.446 1.00 58.56 243 PRO A O 1
ATOM 1898 N N . SER A 1 244 ? 20.711 -16.798 42.655 1.00 51.72 244 SER A N 1
ATOM 1899 C CA . SER A 1 244 ? 20.030 -16.203 43.821 1.00 51.72 244 SER A CA 1
ATOM 1900 C C . SER A 1 244 ? 19.803 -14.686 43.758 1.00 51.72 244 SER A C 1
ATOM 1902 O O . SER A 1 244 ? 19.329 -14.101 44.732 1.00 51.72 244 SER A O 1
ATOM 1904 N N . ALA A 1 245 ? 20.166 -14.024 42.657 1.00 50.84 245 ALA A N 1
ATOM 1905 C CA . ALA A 1 245 ? 20.032 -12.576 42.537 1.00 50.84 245 ALA A CA 1
ATOM 1906 C C . ALA A 1 245 ? 18.647 -12.190 41.992 1.00 50.84 245 ALA A C 1
ATOM 1908 O O . ALA A 1 245 ? 18.406 -12.231 40.788 1.00 50.84 245 ALA A O 1
ATOM 1909 N N . ASP A 1 246 ? 17.799 -11.725 42.904 1.00 47.00 246 ASP A N 1
ATOM 1910 C CA . ASP A 1 246 ? 16.458 -11.139 42.724 1.00 47.00 246 ASP A CA 1
ATOM 1911 C C . ASP A 1 246 ? 16.366 -10.034 41.637 1.00 47.00 246 ASP A C 1
ATOM 1913 O O . ASP A 1 246 ? 15.304 -9.699 41.130 1.00 47.00 246 ASP A O 1
ATOM 1917 N N . ASN A 1 247 ? 17.509 -9.491 41.202 1.00 49.59 247 ASN A N 1
ATOM 1918 C CA . ASN A 1 247 ? 17.598 -8.396 40.228 1.00 49.59 247 ASN A CA 1
ATOM 1919 C C . ASN A 1 247 ? 18.073 -8.824 38.824 1.00 49.59 247 ASN A C 1
ATOM 1921 O O . ASN A 1 247 ? 18.278 -7.957 37.966 1.00 49.59 247 ASN A O 1
ATOM 1925 N N . GLY A 1 248 ? 18.261 -10.135 38.608 1.00 50.47 248 GLY A N 1
ATOM 1926 C CA . GLY A 1 248 ? 19.059 -10.734 37.535 1.00 50.47 248 GLY A CA 1
ATOM 1927 C C . GLY A 1 248 ? 18.815 -10.157 36.140 1.00 50.47 248 GLY A C 1
ATOM 1928 O O . GLY A 1 248 ? 17.821 -10.466 35.479 1.00 50.47 248 GLY A O 1
ATOM 1929 N N . GLU A 1 249 ? 19.773 -9.343 35.698 1.00 60.06 249 GLU A N 1
ATOM 1930 C CA . GLU A 1 249 ? 19.888 -8.797 34.351 1.00 60.06 249 GLU A CA 1
ATOM 1931 C C . GLU A 1 249 ? 19.840 -9.914 33.294 1.00 60.06 249 GLU A C 1
ATOM 1933 O O . GLU A 1 249 ? 20.221 -11.059 33.563 1.00 60.06 249 GLU A O 1
ATOM 1938 N N . GLY A 1 250 ? 19.277 -9.595 32.122 1.00 61.25 250 GLY A N 1
ATOM 1939 C CA . GLY A 1 250 ? 18.860 -10.567 31.104 1.00 61.25 250 GLY A CA 1
ATOM 1940 C C . GLY A 1 250 ? 19.917 -11.627 30.764 1.00 61.25 250 GLY A C 1
ATOM 1941 O O . GLY A 1 250 ? 21.104 -11.365 30.807 1.00 61.25 250 GLY A O 1
ATOM 1942 N N . GLY A 1 251 ? 19.505 -12.844 30.425 1.00 74.19 251 GLY A N 1
ATOM 1943 C CA . GLY A 1 251 ? 20.352 -13.898 29.865 1.00 74.19 251 GLY A CA 1
ATOM 1944 C C . GLY A 1 251 ? 20.204 -14.053 28.349 1.00 74.19 251 GLY A C 1
ATOM 1945 O O . GLY A 1 251 ? 21.146 -14.487 27.684 1.00 74.19 251 GLY A O 1
ATOM 1946 N N . GLY A 1 252 ? 19.064 -13.656 27.775 1.00 88.31 252 GLY A N 1
ATOM 1947 C CA . GLY A 1 252 ? 18.832 -13.671 26.330 1.00 88.31 252 GLY A CA 1
ATOM 1948 C C . GLY A 1 252 ? 19.438 -12.454 25.626 1.00 88.31 252 GLY A C 1
ATOM 1949 O O . GLY A 1 252 ? 20.569 -12.500 25.136 1.00 88.31 252 GLY A O 1
ATOM 1950 N N . ILE A 1 253 ? 18.679 -11.363 25.569 1.00 91.12 253 ILE A N 1
ATOM 1951 C CA . ILE A 1 253 ? 19.062 -10.116 24.900 1.00 91.12 253 ILE A CA 1
ATOM 1952 C C . ILE A 1 253 ? 19.137 -8.992 25.930 1.00 91.12 253 ILE A C 1
ATOM 1954 O O . ILE A 1 253 ? 18.226 -8.827 26.737 1.00 91.12 253 ILE A O 1
ATOM 1958 N N . SER A 1 254 ? 20.189 -8.181 25.871 1.00 88.88 254 SER A N 1
ATOM 1959 C CA . SER A 1 254 ? 20.296 -6.961 26.669 1.00 88.88 254 SER A CA 1
ATOM 1960 C C . SER A 1 254 ? 20.709 -5.774 25.804 1.00 88.88 254 SER A C 1
ATOM 1962 O O . SER A 1 254 ? 21.544 -5.913 24.905 1.00 88.88 254 SER A O 1
ATOM 1964 N N . SER A 1 255 ? 20.128 -4.604 26.061 1.00 87.69 255 SER A N 1
ATOM 1965 C CA . SER A 1 255 ? 20.470 -3.368 25.371 1.00 87.69 255 SER A CA 1
ATOM 1966 C C . SER A 1 255 ? 20.470 -2.156 26.291 1.00 87.69 255 SER A C 1
ATOM 1968 O O . SER A 1 255 ? 19.482 -1.843 26.951 1.00 87.69 255 SER A O 1
ATOM 1970 N N . GLU A 1 256 ? 21.573 -1.417 26.247 1.00 85.25 256 GLU A N 1
ATOM 1971 C CA . GLU A 1 256 ? 21.699 -0.097 26.874 1.00 85.25 256 GLU A CA 1
ATOM 1972 C C . GLU A 1 256 ? 21.236 1.028 25.931 1.00 85.25 256 GLU A C 1
ATOM 1974 O O . GLU A 1 256 ? 21.096 2.181 26.343 1.00 85.25 256 GLU A O 1
ATOM 1979 N N . SER A 1 257 ? 21.012 0.703 24.654 1.00 82.69 257 SER A N 1
ATOM 1980 C CA . SER A 1 257 ? 20.514 1.633 23.650 1.00 82.69 257 SER A CA 1
ATOM 1981 C C . SER A 1 257 ? 18.991 1.726 23.697 1.00 82.69 257 SER A C 1
ATOM 1983 O O . SER A 1 257 ? 18.278 0.739 23.874 1.00 82.69 257 SER A O 1
ATOM 1985 N N . THR A 1 258 ? 18.472 2.933 23.488 1.00 82.62 258 THR A N 1
ATOM 1986 C CA . THR A 1 258 ? 17.036 3.173 23.278 1.00 82.62 258 THR A CA 1
ATOM 1987 C C . THR A 1 258 ? 16.633 3.021 21.809 1.00 82.62 258 THR A C 1
ATOM 1989 O O . THR A 1 258 ? 15.445 2.971 21.496 1.00 82.62 258 THR A O 1
ATOM 1992 N N . SER A 1 259 ? 17.609 2.940 20.900 1.00 88.25 259 SER A N 1
ATOM 1993 C CA . SER A 1 259 ? 17.420 2.809 19.455 1.00 88.25 259 SER A CA 1
ATOM 1994 C C . SER A 1 259 ? 17.652 1.356 19.026 1.00 88.25 259 SER A C 1
ATOM 1996 O O . SER A 1 259 ? 18.573 1.028 18.274 1.00 88.25 259 SER A O 1
ATOM 1998 N N . ILE A 1 260 ? 16.808 0.469 19.555 1.00 90.12 260 ILE A N 1
ATOM 1999 C CA . ILE A 1 260 ? 16.809 -0.963 19.254 1.00 90.12 260 ILE A CA 1
ATOM 2000 C C . ILE A 1 260 ? 15.385 -1.469 19.007 1.00 90.12 260 ILE A C 1
ATOM 2002 O O . ILE A 1 260 ? 14.443 -1.056 19.688 1.00 90.12 260 ILE A O 1
ATOM 2006 N N . THR A 1 261 ? 15.249 -2.392 18.059 1.00 93.81 261 THR A N 1
ATOM 2007 C CA . THR A 1 261 ? 14.033 -3.172 17.820 1.00 93.81 261 THR A CA 1
ATOM 2008 C C . THR A 1 261 ? 14.327 -4.651 18.043 1.00 93.81 261 THR A C 1
ATOM 2010 O O . THR A 1 261 ? 15.240 -5.205 17.430 1.00 93.81 261 THR A O 1
ATOM 2013 N N . ILE A 1 262 ? 13.547 -5.302 18.904 1.00 93.88 262 ILE A N 1
ATOM 2014 C CA . ILE A 1 262 ? 13.645 -6.740 19.181 1.00 93.88 262 ILE A CA 1
ATOM 2015 C C . ILE A 1 262 ? 12.315 -7.374 18.799 1.00 93.88 262 ILE A C 1
ATOM 2017 O O . ILE A 1 262 ? 11.309 -7.150 19.478 1.00 93.88 262 ILE A O 1
ATOM 2021 N N . ARG A 1 263 ? 12.292 -8.151 17.713 1.00 92.50 263 ARG A N 1
ATOM 2022 C CA . ARG A 1 263 ? 11.028 -8.660 17.179 1.00 92.50 263 ARG A CA 1
ATOM 2023 C C . ARG A 1 263 ? 11.037 -10.092 16.685 1.00 92.50 263 ARG A C 1
ATOM 2025 O O . ARG A 1 263 ? 12.035 -10.553 16.155 1.00 92.50 263 ARG A O 1
ATOM 2032 N N . ASN A 1 264 ? 9.898 -10.769 16.769 1.00 90.50 264 ASN A N 1
ATOM 2033 C CA . ASN A 1 264 ? 9.703 -12.100 16.176 1.00 90.50 264 ASN A CA 1
ATOM 2034 C C . ASN A 1 264 ? 10.723 -13.160 16.647 1.00 90.50 264 ASN A C 1
ATOM 2036 O O . ASN A 1 264 ? 10.996 -14.126 15.934 1.00 90.50 264 ASN A O 1
ATOM 2040 N N . ASN A 1 265 ? 11.334 -12.977 17.820 1.00 91.31 265 ASN A N 1
ATOM 2041 C CA . ASN A 1 265 ? 12.289 -13.932 18.376 1.00 91.31 265 ASN A CA 1
ATOM 2042 C C . ASN A 1 265 ? 11.578 -14.950 19.266 1.00 91.31 265 ASN A C 1
ATOM 2044 O O . ASN A 1 265 ? 10.535 -14.655 19.845 1.00 91.31 265 ASN A O 1
ATOM 2048 N N . ILE A 1 266 ? 12.189 -16.121 19.424 1.00 94.06 266 ILE A N 1
ATOM 2049 C CA . ILE A 1 266 ? 11.773 -17.130 20.399 1.00 94.06 266 ILE A CA 1
ATOM 2050 C C . ILE A 1 266 ? 12.842 -17.189 21.492 1.00 94.06 266 ILE A C 1
ATOM 2052 O O . ILE A 1 266 ? 14.013 -17.423 21.180 1.00 94.06 266 ILE A O 1
ATOM 2056 N N . LEU A 1 267 ? 12.463 -16.977 22.756 1.00 93.69 267 LEU A N 1
ATOM 2057 C CA . LEU A 1 267 ? 13.371 -17.020 23.905 1.00 93.69 267 LEU A CA 1
ATOM 2058 C C . LEU A 1 267 ? 12.875 -17.992 24.982 1.00 93.69 267 LEU A C 1
ATOM 2060 O O . LEU A 1 267 ? 11.749 -17.866 25.455 1.00 93.69 267 LEU A O 1
ATOM 2064 N N . THR A 1 268 ? 13.709 -18.953 25.393 1.00 91.12 268 THR A N 1
ATOM 2065 C CA . THR A 1 268 ? 13.281 -19.991 26.351 1.00 91.12 268 THR A CA 1
ATOM 2066 C C . THR A 1 268 ? 14.404 -20.634 27.169 1.00 91.12 268 THR A C 1
ATOM 2068 O O . THR A 1 268 ? 15.552 -20.665 26.738 1.00 91.12 268 THR A O 1
ATOM 2071 N N . GLN A 1 269 ? 14.081 -21.228 28.321 1.00 84.19 269 GLN A N 1
ATOM 2072 C CA . GLN A 1 269 ? 14.977 -22.114 29.081 1.00 84.19 269 GLN A CA 1
ATOM 2073 C C . GLN A 1 269 ? 14.373 -23.518 29.243 1.00 84.19 269 GLN A C 1
ATOM 2075 O O . GLN A 1 269 ? 14.206 -24.030 30.357 1.00 84.19 269 GLN A O 1
ATOM 2080 N N . THR A 1 270 ? 14.041 -24.154 28.116 1.00 79.25 270 THR A N 1
ATOM 2081 C CA . THR A 1 270 ? 13.366 -25.454 28.130 1.00 79.25 270 THR A CA 1
ATOM 2082 C C . THR A 1 270 ? 14.244 -26.561 28.713 1.00 79.25 270 THR A C 1
ATOM 2084 O O . THR A 1 270 ? 15.353 -26.815 28.251 1.00 79.25 270 THR A O 1
ATOM 2087 N N . GLY A 1 271 ? 13.730 -27.277 29.718 1.00 66.69 271 GLY A N 1
ATOM 2088 C CA . GLY A 1 271 ? 14.408 -28.448 30.292 1.00 66.69 271 GLY A CA 1
ATOM 2089 C C . GLY A 1 271 ? 15.579 -28.146 31.239 1.00 66.69 271 GLY A C 1
ATOM 2090 O O . GLY A 1 271 ? 16.381 -29.041 31.511 1.00 66.69 271 GLY A O 1
ATOM 2091 N N . ILE A 1 272 ? 15.680 -26.920 31.762 1.00 66.56 272 ILE A N 1
ATOM 2092 C CA . ILE A 1 272 ? 16.672 -26.527 32.777 1.00 66.56 272 ILE A CA 1
ATOM 2093 C C . ILE A 1 272 ? 16.034 -26.563 34.174 1.00 66.56 272 ILE A C 1
ATOM 2095 O O . ILE A 1 272 ? 14.961 -26.007 34.382 1.00 66.56 272 ILE A O 1
ATOM 2099 N N . SER A 1 273 ? 16.699 -27.208 35.140 1.00 60.06 273 SER A N 1
ATOM 2100 C CA . SER A 1 273 ? 16.173 -27.436 36.499 1.00 60.06 273 SER A CA 1
ATOM 2101 C C . SER A 1 273 ? 16.294 -26.242 37.456 1.00 60.06 273 SER A C 1
ATOM 2103 O O . SER A 1 273 ? 15.660 -26.245 38.503 1.00 60.06 273 SER A O 1
ATOM 2105 N N . ALA A 1 274 ? 17.129 -25.253 37.131 1.00 63.41 274 ALA A N 1
ATOM 2106 C CA . ALA A 1 274 ? 17.283 -24.000 37.870 1.00 63.41 274 ALA A CA 1
ATOM 2107 C C . ALA A 1 274 ? 17.280 -22.851 36.855 1.00 63.41 274 ALA A C 1
ATOM 2109 O O . ALA A 1 274 ? 18.315 -22.525 36.271 1.00 63.41 274 ALA A O 1
ATOM 2110 N N . ARG A 1 275 ? 16.088 -22.322 36.565 1.00 70.88 275 ARG A N 1
ATOM 2111 C CA . ARG A 1 275 ? 15.883 -21.264 35.570 1.00 70.88 275 ARG A CA 1
ATOM 2112 C C . ARG A 1 275 ? 16.271 -19.915 36.170 1.00 70.88 275 ARG A C 1
ATOM 2114 O O . ARG A 1 275 ? 15.964 -19.621 37.321 1.00 70.88 275 ARG A O 1
ATOM 2121 N N . THR A 1 276 ? 17.012 -19.124 35.401 1.00 66.56 276 THR A N 1
ATOM 2122 C CA . THR A 1 276 ? 17.697 -17.920 35.898 1.00 66.56 276 THR A CA 1
ATOM 2123 C C . THR A 1 276 ? 17.940 -16.916 34.786 1.00 66.56 276 THR A C 1
ATOM 2125 O O . THR A 1 276 ? 18.329 -17.317 33.684 1.00 66.56 276 THR A O 1
ATOM 2128 N N . GLY A 1 277 ? 17.864 -15.626 35.111 1.00 71.38 277 GLY A N 1
ATOM 2129 C CA . GLY A 1 277 ? 18.142 -14.532 34.181 1.00 71.38 277 GLY A CA 1
ATOM 2130 C C . GLY A 1 277 ? 17.006 -14.280 33.198 1.00 71.38 277 GLY A C 1
ATOM 2131 O O . GLY A 1 277 ? 16.433 -15.218 32.646 1.00 71.38 277 GLY A O 1
ATOM 2132 N N . GLY A 1 278 ? 16.673 -13.006 32.986 1.00 80.00 278 GLY A N 1
ATOM 2133 C CA . GLY A 1 278 ? 15.530 -12.639 32.151 1.00 80.00 278 GLY A CA 1
ATOM 2134 C C . GLY A 1 278 ? 15.723 -12.896 30.650 1.00 80.00 278 GLY A C 1
ATOM 2135 O O . GLY A 1 278 ? 16.843 -13.092 30.189 1.00 80.00 278 GLY A O 1
ATOM 2136 N N . ALA A 1 279 ? 14.661 -12.890 29.847 1.00 88.00 279 ALA A N 1
ATOM 2137 C CA . ALA A 1 279 ? 14.806 -13.094 28.404 1.00 88.00 279 ALA A CA 1
ATOM 2138 C C . ALA A 1 279 ? 15.277 -11.818 27.688 1.00 88.00 279 ALA A C 1
ATOM 2140 O O . ALA A 1 279 ? 16.222 -11.880 26.901 1.00 88.00 279 ALA A O 1
ATOM 2141 N N . ILE A 1 280 ? 14.664 -10.668 27.979 1.00 89.94 280 ILE A N 1
ATOM 2142 C CA . ILE A 1 280 ? 14.995 -9.378 27.358 1.00 89.94 280 ILE A CA 1
ATOM 2143 C C . ILE A 1 280 ? 15.163 -8.298 28.431 1.00 89.94 280 ILE A C 1
ATOM 2145 O O . ILE A 1 280 ? 14.281 -8.127 29.265 1.00 89.94 280 ILE A O 1
ATOM 2149 N N . ASP A 1 281 ? 16.257 -7.538 28.373 1.00 87.12 281 ASP A N 1
ATOM 2150 C CA . ASP A 1 281 ? 16.494 -6.331 29.179 1.00 87.12 281 ASP A CA 1
ATOM 2151 C C . ASP A 1 281 ? 16.908 -5.160 28.269 1.00 87.12 281 ASP A C 1
ATOM 2153 O O . ASP A 1 281 ? 18.081 -5.024 27.922 1.00 87.12 281 ASP A O 1
ATOM 2157 N N . ALA A 1 282 ? 15.948 -4.365 27.787 1.00 86.81 282 ALA A N 1
ATOM 2158 C CA . ALA A 1 282 ? 16.191 -3.335 26.767 1.00 86.81 282 ALA A CA 1
ATOM 2159 C C . ALA A 1 282 ? 15.177 -2.187 26.841 1.00 86.81 282 ALA A C 1
ATOM 2161 O O . ALA A 1 282 ? 14.025 -2.410 27.181 1.00 86.81 282 ALA A O 1
ATOM 2162 N N . VAL A 1 283 ? 15.557 -0.963 26.447 1.00 82.00 283 VAL A N 1
ATOM 2163 C CA . VAL A 1 283 ? 14.685 0.243 26.478 1.00 82.00 283 VAL A CA 1
ATOM 2164 C C . VAL A 1 283 ? 14.162 0.626 25.075 1.00 82.00 283 VAL A C 1
ATOM 2166 O O . VAL A 1 283 ? 13.877 1.788 24.791 1.00 82.00 283 VAL A O 1
ATOM 2169 N N . GLY A 1 284 ? 14.047 -0.357 24.177 1.00 86.44 284 GLY A N 1
ATOM 2170 C CA . GLY A 1 284 ? 13.634 -0.181 22.778 1.00 86.44 284 GLY A CA 1
ATOM 2171 C C . GLY A 1 284 ? 12.173 -0.535 22.481 1.00 86.44 284 GLY A C 1
ATOM 2172 O O . GLY A 1 284 ? 11.311 -0.487 23.365 1.00 86.44 284 GLY A O 1
ATOM 2173 N N . ASP A 1 285 ? 11.915 -0.875 21.218 1.00 90.62 285 ASP A N 1
ATOM 2174 C CA . ASP A 1 285 ? 10.641 -1.410 20.723 1.00 90.62 285 ASP A CA 1
ATOM 2175 C C . ASP A 1 285 ? 10.695 -2.945 20.669 1.00 90.62 285 ASP A C 1
ATOM 2177 O O . ASP A 1 285 ? 11.584 -3.518 20.032 1.00 90.62 285 ASP A O 1
ATOM 2181 N N . ILE A 1 286 ? 9.791 -3.612 21.384 1.00 92.56 286 ILE A N 1
ATOM 2182 C CA . ILE A 1 286 ? 9.843 -5.054 21.635 1.00 92.56 286 ILE A CA 1
ATOM 2183 C C . ILE A 1 286 ? 8.502 -5.670 21.241 1.00 92.56 286 ILE A C 1
ATOM 2185 O O . ILE A 1 286 ? 7.509 -5.482 21.952 1.00 92.56 286 ILE A O 1
ATOM 2189 N N . TYR A 1 287 ? 8.459 -6.425 20.137 1.00 91.94 287 TYR A N 1
ATOM 2190 C CA . TYR A 1 287 ? 7.188 -6.971 19.657 1.00 91.94 287 TYR A CA 1
ATOM 2191 C C . TYR A 1 287 ? 7.220 -8.300 18.915 1.00 91.94 287 TYR A C 1
ATOM 2193 O O . TYR A 1 287 ? 8.206 -8.671 18.296 1.00 91.94 287 TYR A O 1
ATOM 2201 N N . GLY A 1 288 ? 6.105 -9.031 18.932 1.00 86.56 288 GLY A N 1
ATOM 2202 C CA . GLY A 1 288 ? 5.981 -10.290 18.189 1.00 86.56 288 GLY A CA 1
ATOM 2203 C C . GLY A 1 288 ? 6.871 -11.424 18.708 1.00 86.56 288 GLY A C 1
ATOM 2204 O O . GLY A 1 288 ? 6.992 -12.445 18.039 1.00 86.56 288 GLY A O 1
ATOM 2205 N N . ASN A 1 289 ? 7.527 -11.258 19.861 1.00 88.12 289 ASN A N 1
ATOM 2206 C CA . ASN A 1 289 ? 8.391 -12.288 20.429 1.00 88.12 289 ASN A CA 1
ATOM 2207 C C . ASN A 1 289 ? 7.558 -13.343 21.169 1.00 88.12 289 ASN A C 1
ATOM 2209 O O . ASN A 1 289 ? 6.543 -13.018 21.787 1.00 88.12 289 ASN A O 1
ATOM 2213 N N . GLU A 1 290 ? 8.023 -14.588 21.146 1.00 92.62 290 GLU A N 1
ATOM 2214 C CA . GLU A 1 290 ? 7.521 -15.691 21.962 1.00 92.62 290 GLU A CA 1
ATOM 2215 C C . GLU A 1 290 ? 8.528 -15.973 23.080 1.00 92.62 290 GLU A C 1
ATOM 2217 O O . GLU A 1 290 ? 9.703 -16.241 22.822 1.00 92.62 290 GLU A O 1
ATOM 2222 N N . ILE A 1 291 ? 8.092 -15.867 24.333 1.00 90.81 291 ILE A N 1
ATOM 2223 C CA . ILE A 1 291 ? 8.961 -15.997 25.501 1.00 90.81 291 ILE A CA 1
ATOM 2224 C C . ILE A 1 291 ? 8.322 -16.962 26.486 1.00 90.81 291 ILE A C 1
ATOM 2226 O O . ILE A 1 291 ? 7.219 -16.713 26.970 1.00 90.81 291 ILE A O 1
ATOM 2230 N N . TYR A 1 292 ? 9.016 -18.048 26.811 1.00 88.94 292 TYR A N 1
ATOM 2231 C CA . TYR A 1 292 ? 8.431 -19.067 27.671 1.00 88.94 292 TYR A CA 1
ATOM 2232 C C . TYR A 1 292 ? 9.440 -19.829 28.505 1.00 88.94 292 TYR A C 1
ATOM 2234 O O . TYR A 1 292 ? 10.600 -19.973 28.119 1.00 88.94 292 TYR A O 1
ATOM 2242 N N . GLU A 1 293 ? 8.987 -20.347 29.646 1.00 84.31 293 GLU A N 1
ATOM 2243 C CA . GLU A 1 293 ? 9.836 -21.091 30.579 1.00 84.31 293 GLU A CA 1
ATOM 2244 C C . GLU A 1 293 ? 11.037 -20.274 31.083 1.00 84.31 293 GLU A C 1
ATOM 2246 O O . GLU A 1 293 ? 12.125 -20.805 31.278 1.00 84.31 293 GLU A O 1
ATOM 2251 N N . VAL A 1 294 ? 10.839 -18.972 31.307 1.00 81.19 294 VAL A N 1
ATOM 2252 C CA . VAL A 1 294 ? 11.841 -18.037 31.854 1.00 81.19 294 VAL A CA 1
ATOM 2253 C C . VAL A 1 294 ? 11.290 -17.331 33.098 1.00 81.19 294 VAL A C 1
ATOM 2255 O O . VAL A 1 294 ? 10.079 -17.131 33.159 1.00 81.19 294 VAL A O 1
ATOM 2258 N N . PRO A 1 295 ? 12.124 -16.922 34.073 1.00 74.06 295 PRO A N 1
ATOM 2259 C CA . PRO A 1 295 ? 11.634 -16.291 35.302 1.00 74.06 295 PRO A CA 1
ATOM 2260 C C . PRO A 1 295 ? 11.265 -14.808 35.166 1.00 74.06 295 PRO A C 1
ATOM 2262 O O . PRO A 1 295 ? 10.332 -14.343 35.807 1.00 74.06 295 PRO A O 1
ATOM 2265 N N . ASN A 1 296 ? 11.953 -14.064 34.293 1.00 77.62 296 ASN A N 1
ATOM 2266 C CA . ASN A 1 296 ? 11.634 -12.669 33.976 1.00 77.62 296 ASN A CA 1
ATOM 2267 C C . ASN A 1 296 ? 11.604 -12.497 32.456 1.00 77.62 296 ASN A C 1
ATOM 2269 O O . ASN A 1 296 ? 12.653 -12.540 31.819 1.00 77.62 296 ASN A O 1
ATOM 2273 N N . ALA A 1 297 ? 10.437 -12.341 31.832 1.00 86.75 297 ALA A N 1
ATOM 2274 C CA . ALA A 1 297 ? 10.389 -12.340 30.367 1.00 86.75 297 ALA A CA 1
ATOM 2275 C C . ALA A 1 297 ? 10.935 -11.030 29.774 1.00 86.75 297 ALA A C 1
ATOM 2277 O O . ALA A 1 297 ? 11.944 -11.058 29.066 1.00 86.75 297 ALA A O 1
ATOM 2278 N N . ILE A 1 298 ? 10.332 -9.883 30.085 1.00 88.44 298 ILE A N 1
ATOM 2279 C CA . ILE A 1 298 ? 10.776 -8.584 29.556 1.00 88.44 298 ILE A CA 1
ATOM 2280 C C . ILE A 1 298 ? 11.019 -7.604 30.698 1.00 88.44 298 ILE A C 1
ATOM 2282 O O . ILE A 1 298 ? 10.139 -7.370 31.521 1.00 88.44 298 ILE A O 1
ATOM 2286 N N . LYS A 1 299 ? 12.200 -6.992 30.712 1.00 83.75 299 LYS A N 1
ATOM 2287 C CA . LYS A 1 299 ? 12.606 -5.924 31.622 1.00 83.75 299 LYS A CA 1
ATOM 2288 C C . LYS A 1 299 ? 12.921 -4.661 30.814 1.00 83.75 299 LYS A C 1
ATOM 2290 O O . LYS A 1 299 ? 13.680 -4.699 29.848 1.00 83.75 299 LYS A O 1
ATOM 2295 N N . GLY A 1 300 ? 12.339 -3.533 31.206 1.00 79.00 300 GLY A N 1
ATOM 2296 C CA . GLY A 1 300 ? 12.471 -2.267 30.482 1.00 79.00 300 GLY A CA 1
ATOM 2297 C C . GLY A 1 300 ? 11.504 -2.155 29.303 1.00 79.00 300 GLY A C 1
ATOM 2298 O O . GLY A 1 300 ? 10.474 -2.808 29.284 1.00 79.00 300 GLY A O 1
ATOM 2299 N N . GLY A 1 301 ? 11.833 -1.297 28.342 1.00 75.00 301 GLY A N 1
ATOM 2300 C CA . GLY A 1 301 ? 11.095 -1.089 27.094 1.00 75.00 301 GLY A CA 1
ATOM 2301 C C . GLY A 1 301 ? 10.484 0.306 27.008 1.00 75.00 301 GLY A C 1
ATOM 2302 O O . GLY A 1 301 ? 10.142 0.916 28.017 1.00 75.00 301 GLY A O 1
ATOM 2303 N N . LYS A 1 302 ? 10.346 0.831 25.789 1.00 83.19 302 LYS A N 1
ATOM 2304 C CA . LYS A 1 302 ? 9.525 2.026 25.520 1.00 83.19 302 LYS A CA 1
ATOM 2305 C C . LYS A 1 302 ? 8.165 1.623 24.958 1.00 83.19 302 LYS A C 1
ATOM 2307 O O . LYS A 1 302 ? 7.141 2.215 25.310 1.00 83.19 302 LYS A O 1
ATOM 2312 N N . LEU A 1 303 ? 8.176 0.619 24.084 1.00 88.50 303 LEU A N 1
ATOM 2313 C CA . LEU A 1 303 ? 7.012 0.006 23.463 1.00 88.50 303 LEU A CA 1
ATOM 2314 C C . LEU A 1 303 ? 7.151 -1.511 23.622 1.00 88.50 303 LEU A C 1
ATOM 2316 O O . LEU A 1 303 ? 8.154 -2.080 23.203 1.00 88.50 303 LEU A O 1
ATOM 2320 N N . ILE A 1 304 ? 6.168 -2.148 24.254 1.00 90.88 304 ILE A N 1
ATOM 2321 C CA . ILE A 1 304 ? 6.087 -3.607 24.370 1.00 90.88 304 ILE A CA 1
ATOM 2322 C C . ILE A 1 304 ? 4.743 -4.032 23.812 1.00 90.88 304 ILE A C 1
ATOM 2324 O O . ILE A 1 304 ? 3.709 -3.744 24.424 1.00 90.88 304 ILE A O 1
ATOM 2328 N N . HIS A 1 305 ? 4.728 -4.711 22.670 1.00 90.25 305 HIS A N 1
ATOM 2329 C CA . HIS A 1 305 ? 3.456 -5.101 22.083 1.00 90.25 305 HIS A CA 1
ATOM 2330 C C . HIS A 1 305 ? 3.445 -6.377 21.272 1.00 90.25 305 HIS A C 1
ATOM 2332 O O . HIS A 1 305 ? 4.473 -6.848 20.829 1.00 90.25 305 HIS A O 1
ATOM 2338 N N . ASP A 1 306 ? 2.263 -6.956 21.074 1.00 88.69 306 ASP A N 1
ATOM 2339 C CA . ASP A 1 306 ? 2.083 -8.170 20.267 1.00 88.69 306 ASP A CA 1
ATOM 2340 C C . ASP A 1 306 ? 2.988 -9.354 20.706 1.00 88.69 306 ASP A C 1
ATOM 2342 O O . ASP A 1 306 ? 3.234 -10.263 19.916 1.00 88.69 306 ASP A O 1
ATOM 2346 N N . ASN A 1 307 ? 3.523 -9.362 21.937 1.00 86.38 307 ASN A N 1
ATOM 2347 C CA . ASN A 1 307 ? 4.358 -10.459 22.436 1.00 86.38 307 ASN A CA 1
ATOM 2348 C C . ASN A 1 307 ? 3.488 -11.567 23.033 1.00 86.38 307 ASN A C 1
ATOM 2350 O O . ASN A 1 307 ? 2.446 -11.304 23.646 1.00 86.38 307 ASN A O 1
ATOM 2354 N N . TYR A 1 308 ? 3.956 -12.804 22.902 1.00 89.44 308 TYR A N 1
ATOM 2355 C CA . TYR A 1 308 ? 3.375 -13.974 23.539 1.00 89.44 308 TYR A CA 1
ATOM 2356 C C . TYR A 1 308 ? 4.301 -14.471 24.650 1.00 89.44 308 TYR A C 1
ATOM 2358 O O . TYR A 1 308 ? 5.400 -14.944 24.384 1.00 89.44 308 TYR A O 1
ATOM 2366 N N . ILE A 1 309 ? 3.868 -14.334 25.900 1.00 89.12 309 ILE A N 1
ATOM 2367 C CA . ILE A 1 309 ? 4.632 -14.727 27.084 1.00 89.12 309 ILE A CA 1
ATOM 2368 C C . ILE A 1 309 ? 3.848 -15.812 27.814 1.00 89.12 309 ILE A C 1
ATOM 2370 O O . ILE A 1 309 ? 2.694 -15.588 28.188 1.00 89.12 309 ILE A O 1
ATOM 2374 N N . HIS A 1 310 ? 4.437 -16.986 28.022 1.00 86.38 310 HIS A N 1
ATOM 2375 C CA . HIS A 1 310 ? 3.723 -18.068 28.693 1.00 86.38 310 HIS A CA 1
ATOM 2376 C C . HIS A 1 310 ? 4.608 -18.992 29.522 1.00 86.38 310 HIS A C 1
ATOM 2378 O O . HIS A 1 310 ? 5.800 -19.114 29.269 1.00 86.38 310 HIS A O 1
ATOM 2384 N N . ASP A 1 311 ? 4.011 -19.657 30.512 1.00 82.19 311 ASP A N 1
ATOM 2385 C CA . ASP A 1 311 ? 4.681 -20.674 31.332 1.00 82.19 311 ASP A CA 1
ATOM 2386 C C . ASP A 1 311 ? 5.988 -20.137 31.952 1.00 82.19 311 ASP A C 1
ATOM 2388 O O . ASP A 1 311 ? 7.024 -20.808 31.945 1.00 82.19 311 ASP A O 1
ATOM 2392 N N . THR A 1 312 ? 5.976 -18.880 32.419 1.00 75.62 312 THR A N 1
ATOM 2393 C CA . THR A 1 312 ? 7.133 -18.297 33.115 1.00 75.62 312 THR A CA 1
ATOM 2394 C C . THR A 1 312 ? 7.373 -19.072 34.401 1.00 75.62 312 THR A C 1
ATOM 2396 O O . THR A 1 312 ? 6.416 -19.494 35.044 1.00 75.62 312 THR A O 1
ATOM 2399 N N . ALA A 1 313 ? 8.633 -19.243 34.773 1.00 66.75 313 ALA A N 1
ATOM 2400 C CA . ALA A 1 313 ? 9.025 -20.146 35.849 1.00 66.75 313 ALA A CA 1
ATOM 2401 C C . ALA A 1 313 ? 9.385 -19.407 37.134 1.00 66.75 313 ALA A C 1
ATOM 2403 O O . ALA A 1 313 ? 9.922 -18.305 37.054 1.00 66.75 313 ALA A O 1
ATOM 2404 N N . ASP A 1 314 ? 9.244 -20.060 38.281 1.00 65.12 314 ASP A N 1
ATOM 2405 C CA . ASP A 1 314 ? 9.884 -19.578 39.507 1.00 65.12 314 ASP A CA 1
ATOM 2406 C C . ASP A 1 314 ? 11.413 -19.508 39.338 1.00 65.12 314 ASP A C 1
ATOM 2408 O O . ASP A 1 314 ? 12.062 -20.438 38.830 1.00 65.12 314 ASP A O 1
ATOM 2412 N N . SER A 1 315 ? 12.013 -18.396 39.771 1.00 59.09 315 SER A N 1
ATOM 2413 C CA . SER A 1 315 ? 13.458 -18.344 39.967 1.00 59.09 315 SER A CA 1
ATOM 2414 C C . SER A 1 315 ? 13.809 -19.139 41.228 1.00 59.09 315 SER A C 1
ATOM 2416 O O . SER A 1 315 ? 12.981 -19.366 42.106 1.00 59.09 315 SER A O 1
ATOM 2418 N N . SER A 1 316 ? 15.054 -19.589 41.381 1.00 51.03 316 SER A N 1
ATOM 2419 C CA . SER A 1 316 ? 15.460 -20.327 42.590 1.00 51.03 316 SER A CA 1
ATOM 2420 C C . SER A 1 316 ? 15.601 -19.449 43.858 1.00 51.03 316 SER A C 1
ATOM 2422 O O . SER A 1 316 ? 16.398 -19.783 44.738 1.00 51.03 316 SER A O 1
ATOM 2424 N N . GLY A 1 317 ? 14.891 -18.316 43.953 1.00 50.97 317 GLY A N 1
ATOM 2425 C CA . GLY A 1 317 ? 14.947 -17.335 45.044 1.00 50.97 317 GLY A CA 1
ATOM 2426 C C . GLY A 1 317 ? 13.556 -16.834 45.478 1.00 50.97 317 GLY A C 1
ATOM 2427 O O . GLY A 1 317 ? 12.559 -17.167 44.850 1.00 50.97 317 GLY A O 1
ATOM 2428 N N . PRO A 1 318 ? 13.447 -16.085 46.593 1.00 42.38 318 PRO A N 1
ATOM 2429 C CA . PRO A 1 318 ? 12.154 -15.652 47.118 1.00 42.38 318 PRO A CA 1
ATOM 2430 C C . PRO A 1 318 ? 11.555 -14.446 46.353 1.00 42.38 318 PRO A C 1
ATOM 2432 O O . PRO A 1 318 ? 11.786 -13.310 46.746 1.00 42.38 318 PRO A O 1
ATOM 2435 N N . GLY A 1 319 ? 10.701 -14.701 45.352 1.00 52.25 319 GLY A N 1
ATOM 2436 C CA . GLY A 1 319 ? 9.377 -14.058 45.238 1.00 52.25 319 GLY A CA 1
ATOM 2437 C C . GLY A 1 319 ? 9.177 -12.743 44.460 1.00 52.25 319 GLY A C 1
ATOM 2438 O O . GLY A 1 319 ? 8.210 -12.040 44.775 1.00 52.25 319 GLY A O 1
ATOM 2439 N N . HIS A 1 320 ? 9.976 -12.401 43.443 1.00 57.59 320 HIS A N 1
ATOM 2440 C CA . HIS A 1 320 ? 9.762 -11.192 42.613 1.00 57.59 320 HIS A CA 1
ATOM 2441 C C . HIS A 1 320 ? 9.801 -11.431 41.091 1.00 57.59 320 HIS A C 1
ATOM 2443 O O . HIS A 1 320 ? 10.235 -10.577 40.314 1.00 57.59 320 HIS A O 1
ATOM 2449 N N . GLU A 1 321 ? 9.327 -12.580 40.632 1.00 66.94 321 GLU A N 1
ATOM 2450 C CA . GLU A 1 321 ? 9.221 -12.911 39.213 1.00 66.94 321 GLU A CA 1
ATOM 2451 C C . GLU A 1 321 ? 8.114 -12.089 38.534 1.00 66.94 321 GLU A C 1
ATOM 2453 O O . GLU A 1 321 ? 7.013 -11.942 39.076 1.00 66.94 321 GLU A O 1
ATOM 2458 N N . ASN A 1 322 ? 8.401 -11.558 37.336 1.00 73.44 322 ASN A N 1
ATOM 2459 C CA . ASN A 1 322 ? 7.458 -10.765 36.542 1.00 73.44 322 ASN A CA 1
ATOM 2460 C C . ASN A 1 322 ? 7.502 -11.154 35.059 1.00 73.44 322 ASN A C 1
ATOM 2462 O O . ASN A 1 322 ? 8.579 -11.280 34.468 1.00 73.44 322 ASN A O 1
ATOM 2466 N N . ALA A 1 323 ? 6.343 -11.250 34.400 1.00 82.69 323 ALA A N 1
ATOM 2467 C CA . ALA A 1 323 ? 6.335 -11.406 32.942 1.00 82.69 323 ALA A CA 1
ATOM 2468 C C . ALA A 1 323 ? 6.836 -10.126 32.251 1.00 82.69 323 ALA A C 1
ATOM 2470 O O . ALA A 1 323 ? 7.701 -10.180 31.376 1.00 82.69 323 ALA A O 1
ATOM 2471 N N . ILE A 1 324 ? 6.349 -8.962 32.677 1.00 87.31 324 ILE A N 1
ATOM 2472 C CA . ILE A 1 324 ? 6.847 -7.665 32.221 1.00 87.31 324 ILE A CA 1
ATOM 2473 C C . ILE A 1 324 ? 7.209 -6.823 33.439 1.00 87.31 324 ILE A C 1
ATOM 2475 O O . ILE A 1 324 ? 6.353 -6.522 34.264 1.00 87.31 324 ILE A O 1
ATOM 2479 N N . PHE A 1 325 ? 8.463 -6.396 33.523 1.00 82.69 325 PHE A N 1
ATOM 2480 C CA . PHE A 1 325 ? 8.946 -5.430 34.499 1.00 82.69 325 PHE A CA 1
ATOM 2481 C C . PHE A 1 325 ? 9.290 -4.117 33.804 1.00 82.69 325 PHE A C 1
ATOM 2483 O O . PHE A 1 325 ? 10.175 -4.055 32.951 1.00 82.69 325 PHE A O 1
ATOM 2490 N N . PHE A 1 326 ? 8.619 -3.041 34.190 1.00 79.94 326 PHE A N 1
ATOM 2491 C CA . PHE A 1 326 ? 8.654 -1.776 33.477 1.00 79.94 326 PHE A CA 1
ATOM 2492 C C . PHE A 1 326 ? 9.102 -0.651 34.418 1.00 79.94 326 PHE A C 1
ATOM 2494 O O . PHE A 1 326 ? 8.375 -0.241 35.320 1.00 79.94 326 PHE A O 1
ATOM 2501 N N . ASN A 1 327 ? 10.328 -0.158 34.226 1.00 70.12 327 ASN A N 1
ATOM 2502 C CA . ASN A 1 327 ? 10.992 0.801 35.125 1.00 70.12 327 ASN A CA 1
ATOM 2503 C C . ASN A 1 327 ? 10.998 2.255 34.617 1.00 70.12 327 ASN A C 1
ATOM 2505 O O . ASN A 1 327 ? 11.611 3.130 35.233 1.00 70.12 327 ASN A O 1
ATOM 2509 N N . ARG A 1 328 ? 10.355 2.516 33.473 1.00 73.12 328 ARG A N 1
ATOM 2510 C CA . ARG A 1 328 ? 10.211 3.836 32.841 1.00 73.12 328 ARG A CA 1
ATOM 2511 C C . ARG A 1 328 ? 8.822 3.964 32.204 1.00 73.12 328 ARG A C 1
ATOM 2513 O O . ARG A 1 328 ? 8.259 2.935 31.850 1.00 73.12 328 ARG A O 1
ATOM 2520 N N . PRO A 1 329 ? 8.247 5.167 32.050 1.00 77.06 329 PRO A N 1
ATOM 2521 C CA . PRO A 1 329 ? 6.985 5.353 31.327 1.00 77.06 329 PRO A CA 1
ATOM 2522 C C . PRO A 1 329 ? 7.053 4.940 29.849 1.00 77.06 329 PRO A C 1
ATOM 2524 O O . PRO A 1 329 ? 8.082 5.088 29.191 1.00 77.06 329 PRO A O 1
ATOM 2527 N N . GLY A 1 330 ? 5.939 4.438 29.312 1.00 84.00 330 GLY A N 1
ATOM 2528 C CA . GLY A 1 330 ? 5.868 3.840 27.976 1.00 84.00 330 GLY A CA 1
ATOM 2529 C C . GLY A 1 330 ? 4.533 3.140 27.707 1.00 84.00 330 GLY A C 1
ATOM 2530 O O . GLY A 1 330 ? 3.568 3.318 28.457 1.00 84.00 330 GLY A O 1
ATOM 2531 N N . ARG A 1 331 ? 4.459 2.368 26.614 1.00 89.31 331 ARG A N 1
ATOM 2532 C CA . ARG A 1 331 ? 3.219 1.704 26.167 1.00 89.31 331 ARG A CA 1
ATOM 2533 C C . ARG A 1 331 ? 3.359 0.185 26.165 1.00 89.31 331 ARG A C 1
ATOM 2535 O O . ARG A 1 331 ? 4.295 -0.333 25.561 1.00 89.31 331 ARG A O 1
ATOM 2542 N N . VAL A 1 332 ? 2.391 -0.507 26.765 1.00 90.94 332 VAL A N 1
ATOM 2543 C CA . VAL A 1 332 ? 2.316 -1.976 26.808 1.00 90.94 332 VAL A CA 1
ATOM 2544 C C . VAL A 1 332 ? 0.975 -2.417 26.238 1.00 90.94 332 VAL A C 1
ATOM 2546 O O . VAL A 1 332 ? -0.061 -2.154 26.851 1.00 90.94 332 VAL A O 1
ATOM 2549 N N . TYR A 1 333 ? 0.953 -3.046 25.063 1.00 90.06 333 TYR A N 1
ATOM 2550 C CA . TYR A 1 333 ? -0.322 -3.345 24.411 1.00 90.06 333 TYR A CA 1
ATOM 2551 C C . TYR A 1 333 ? -0.362 -4.584 23.531 1.00 90.06 333 TYR A C 1
ATOM 2553 O O . TYR A 1 333 ? 0.657 -5.037 23.044 1.00 90.06 333 TYR A O 1
ATOM 2561 N N . ASN A 1 334 ? -1.544 -5.156 23.310 1.00 87.12 334 ASN A N 1
ATOM 2562 C CA . ASN A 1 334 ? -1.732 -6.352 22.474 1.00 87.12 334 ASN A CA 1
ATOM 2563 C C . ASN A 1 334 ? -0.926 -7.594 22.910 1.00 87.12 334 ASN A C 1
ATOM 2565 O O . ASN A 1 334 ? -0.861 -8.576 22.171 1.00 87.12 334 ASN A O 1
ATOM 2569 N N . ASN A 1 335 ? -0.337 -7.611 24.108 1.00 87.00 335 ASN A N 1
ATOM 2570 C CA . ASN A 1 335 ? 0.419 -8.767 24.581 1.00 87.00 335 ASN A CA 1
ATOM 2571 C C . ASN A 1 335 ? -0.528 -9.871 25.074 1.00 87.00 335 ASN A C 1
ATOM 2573 O O . ASN A 1 335 ? -1.675 -9.620 25.473 1.00 87.00 335 ASN A O 1
ATOM 2577 N N . LEU A 1 336 ? -0.059 -11.114 25.029 1.00 87.81 336 LEU A N 1
ATOM 2578 C CA . LEU A 1 336 ? -0.730 -12.287 25.582 1.00 87.81 336 LEU A CA 1
ATOM 2579 C C . LEU A 1 336 ? 0.178 -12.916 26.642 1.00 87.81 336 LEU A C 1
ATOM 2581 O O . LEU A 1 336 ? 1.229 -13.441 26.295 1.00 87.81 336 LEU A O 1
ATOM 2585 N N . LEU A 1 337 ? -0.230 -12.847 27.908 1.00 88.62 337 LEU A N 1
ATOM 2586 C CA . LEU A 1 337 ? 0.481 -13.379 29.070 1.00 88.62 337 LEU A CA 1
ATOM 2587 C C . LEU A 1 337 ? -0.339 -14.527 29.676 1.00 88.62 337 LEU A C 1
ATOM 2589 O O . LEU A 1 337 ? -1.526 -14.350 29.966 1.00 88.62 337 LEU A O 1
ATOM 2593 N N . LYS A 1 338 ? 0.281 -15.695 29.859 1.00 85.00 338 LYS A N 1
ATOM 2594 C CA . LYS A 1 338 ? -0.389 -16.925 30.306 1.00 85.00 338 LYS A CA 1
ATOM 2595 C C . LYS A 1 338 ? 0.449 -17.700 31.322 1.00 85.00 338 LYS A C 1
ATOM 2597 O O . LYS A 1 338 ? 1.645 -17.856 31.106 1.00 85.00 338 LYS A O 1
ATOM 2602 N N . ASN A 1 339 ? -0.199 -18.338 32.302 1.00 78.62 339 ASN A N 1
ATOM 2603 C CA . ASN A 1 339 ? 0.428 -19.358 33.162 1.00 78.62 339 ASN A CA 1
ATOM 2604 C C . ASN A 1 339 ? 1.742 -18.858 33.768 1.00 78.62 339 ASN A C 1
ATOM 2606 O O . ASN A 1 339 ? 2.778 -19.513 33.655 1.00 78.62 339 ASN A O 1
ATOM 2610 N N . THR A 1 340 ? 1.736 -17.651 34.313 1.00 69.19 340 THR A N 1
ATOM 2611 C CA . THR A 1 340 ? 2.962 -17.131 34.893 1.00 69.19 340 THR A CA 1
ATOM 2612 C C . THR A 1 340 ? 3.036 -17.623 36.326 1.00 69.19 340 THR A C 1
ATOM 2614 O O . THR A 1 340 ? 2.204 -17.220 37.135 1.00 69.19 340 THR A O 1
ATOM 2617 N N . GLU A 1 341 ? 4.034 -18.446 36.659 1.00 65.12 341 GLU A N 1
ATOM 2618 C CA . GLU A 1 341 ? 4.370 -18.714 38.071 1.00 65.12 341 GLU A CA 1
ATOM 2619 C C . GLU A 1 341 ? 4.822 -17.422 38.788 1.00 65.12 341 GLU A C 1
ATOM 2621 O O . GLU A 1 341 ? 4.808 -17.334 40.007 1.00 65.12 341 GLU A O 1
ATOM 2626 N N . ALA A 1 342 ? 5.094 -16.370 38.005 1.00 57.94 342 ALA A N 1
ATOM 2627 C CA . ALA A 1 342 ? 5.382 -15.020 38.442 1.00 57.94 342 ALA A CA 1
ATOM 2628 C C . ALA A 1 342 ? 4.359 -14.430 39.427 1.00 57.94 342 ALA A C 1
ATOM 2630 O O . ALA A 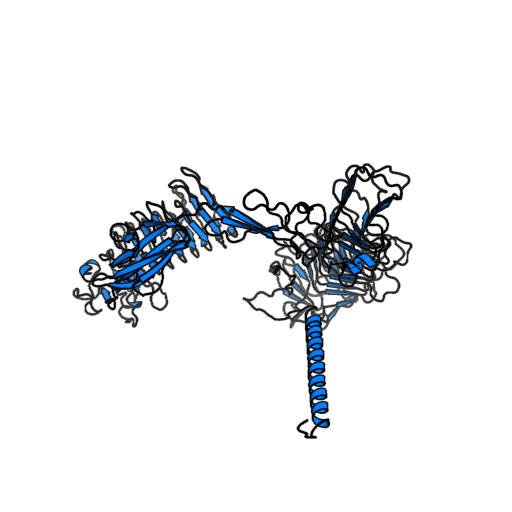1 342 ? 3.145 -14.466 39.197 1.00 57.94 342 ALA A O 1
ATOM 2631 N N . SER A 1 343 ? 4.876 -13.749 40.455 1.00 63.16 343 SER A N 1
ATOM 2632 C CA . SER A 1 343 ? 4.094 -12.951 41.407 1.00 63.16 343 SER A CA 1
ATOM 2633 C C . SER A 1 343 ? 3.225 -11.889 40.718 1.00 63.16 343 SER A C 1
ATOM 2635 O O . SER A 1 343 ? 2.186 -11.505 41.254 1.00 63.16 343 SER A O 1
ATOM 2637 N N . THR A 1 344 ? 3.617 -11.374 39.544 1.00 76.50 344 THR A N 1
ATOM 2638 C CA . THR A 1 344 ? 2.855 -10.349 38.807 1.00 76.50 344 THR A CA 1
ATOM 2639 C C . THR A 1 344 ? 3.013 -10.470 37.283 1.00 76.50 344 THR A C 1
ATOM 2641 O O . THR A 1 344 ? 4.106 -10.684 36.760 1.00 76.50 344 THR A O 1
ATOM 2644 N N . GLY A 1 345 ? 1.923 -10.244 36.541 1.00 83.38 345 GLY A N 1
ATOM 2645 C CA . GLY A 1 345 ? 1.941 -10.131 35.081 1.00 83.38 345 GLY A CA 1
ATOM 2646 C C . GLY A 1 345 ? 2.721 -8.911 34.582 1.00 83.38 345 GLY A C 1
ATOM 2647 O O . GLY A 1 345 ? 3.729 -9.051 33.892 1.00 83.38 345 GLY A O 1
ATOM 2648 N N . ILE A 1 346 ? 2.266 -7.703 34.929 1.00 87.81 346 ILE A N 1
ATOM 2649 C CA . ILE A 1 346 ? 2.951 -6.444 34.587 1.00 87.81 346 ILE A CA 1
ATOM 2650 C C . ILE A 1 346 ? 3.294 -5.677 35.864 1.00 87.81 346 ILE A C 1
ATOM 2652 O O . ILE A 1 346 ? 2.405 -5.214 36.573 1.00 87.81 346 ILE A O 1
ATOM 2656 N N . TYR A 1 347 ? 4.579 -5.493 36.134 1.00 84.56 347 TYR A N 1
ATOM 2657 C CA . TYR A 1 347 ? 5.083 -4.739 37.275 1.00 84.56 347 TYR A CA 1
ATOM 2658 C C . TYR A 1 347 ? 5.584 -3.366 36.835 1.00 84.56 347 TYR A C 1
ATOM 2660 O O . TYR A 1 347 ? 6.474 -3.259 35.990 1.00 84.56 347 TYR A O 1
ATOM 2668 N N . LEU A 1 348 ? 5.027 -2.310 37.421 1.00 82.62 348 LEU A N 1
ATOM 2669 C CA . LEU A 1 348 ? 5.416 -0.926 37.191 1.00 82.62 348 LEU A CA 1
ATOM 2670 C C . LEU A 1 348 ? 6.237 -0.420 38.373 1.00 82.62 348 LEU A C 1
ATOM 2672 O O . LEU A 1 348 ? 5.738 -0.334 39.497 1.00 82.62 348 LEU A O 1
ATOM 2676 N N . TRP A 1 349 ? 7.484 -0.043 38.100 1.00 75.69 349 TRP A N 1
ATOM 2677 C CA . TRP A 1 349 ? 8.381 0.532 39.095 1.00 75.69 349 TRP A CA 1
ATOM 2678 C C . TRP A 1 349 ? 8.614 2.021 38.824 1.00 75.69 349 TRP A C 1
ATOM 2680 O O . TRP A 1 349 ? 9.063 2.407 37.739 1.00 75.69 349 TRP A O 1
ATOM 2690 N N . GLY A 1 350 ? 8.299 2.864 39.815 1.00 59.50 350 GLY A N 1
ATOM 2691 C CA . GLY A 1 350 ? 8.449 4.319 39.755 1.00 59.50 350 GLY A CA 1
ATOM 2692 C C . GLY A 1 350 ? 9.912 4.770 39.710 1.00 59.50 350 GLY A C 1
ATOM 2693 O O . GLY A 1 350 ? 10.511 5.053 40.743 1.00 59.50 350 GLY A O 1
ATOM 2694 N N . GLY A 1 351 ? 10.492 4.829 38.510 1.00 55.81 351 GLY A N 1
ATOM 2695 C CA . GLY A 1 351 ? 11.835 5.357 38.254 1.00 55.81 351 GLY A CA 1
ATOM 2696 C C . GLY A 1 351 ? 11.917 6.892 38.157 1.00 55.81 351 GLY A C 1
ATOM 2697 O O . GLY A 1 351 ? 10.955 7.618 38.394 1.00 55.81 351 GLY A O 1
ATOM 2698 N N . ALA A 1 352 ? 13.097 7.396 37.773 1.00 48.94 352 ALA A N 1
ATOM 2699 C CA . ALA A 1 352 ? 13.487 8.814 37.819 1.00 48.94 352 ALA A CA 1
ATOM 2700 C C . ALA A 1 352 ? 12.722 9.787 36.886 1.00 48.94 352 ALA A C 1
ATOM 2702 O O . ALA A 1 352 ? 12.856 10.996 37.062 1.00 48.94 352 ALA A O 1
ATOM 2703 N N . ASP A 1 353 ? 11.943 9.301 35.911 1.00 58.75 353 ASP A N 1
ATOM 2704 C CA . ASP A 1 353 ? 11.148 10.147 35.003 1.00 58.75 353 ASP A CA 1
ATOM 2705 C C . ASP A 1 353 ? 9.672 10.128 35.413 1.00 58.75 353 ASP A C 1
ATOM 2707 O O . ASP A 1 353 ? 8.929 9.194 35.113 1.00 58.75 353 ASP A O 1
ATOM 2711 N N . GLN A 1 354 ? 9.270 11.159 36.155 1.00 58.38 354 GLN A N 1
ATOM 2712 C CA . GLN A 1 354 ? 7.954 11.251 36.790 1.00 58.38 354 GLN A CA 1
ATOM 2713 C C . GLN A 1 354 ? 6.924 11.995 35.925 1.00 58.38 354 GLN A C 1
ATOM 2715 O O .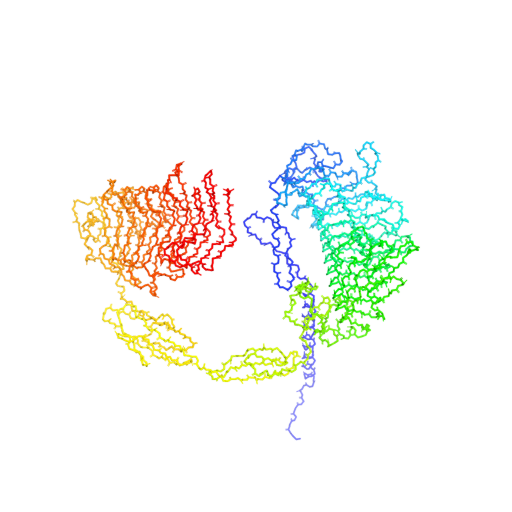 GLN A 1 354 ? 5.774 12.108 36.335 1.00 58.38 354 GLN A O 1
ATOM 2720 N N . SER A 1 355 ? 7.318 12.490 34.743 1.00 57.97 355 SER A N 1
ATOM 2721 C CA . SER A 1 355 ? 6.509 13.400 33.914 1.00 57.97 355 SER A CA 1
ATOM 2722 C C . SER A 1 355 ? 5.674 12.712 32.822 1.00 57.97 355 SER A C 1
ATOM 2724 O O . SER A 1 355 ? 4.791 13.335 32.231 1.00 57.97 355 SER A O 1
ATOM 2726 N N . ALA A 1 356 ? 5.935 11.430 32.547 1.00 68.62 356 ALA A N 1
ATOM 2727 C CA . ALA A 1 356 ? 5.318 10.677 31.456 1.00 68.62 356 ALA A CA 1
ATOM 2728 C C . ALA A 1 356 ? 4.341 9.590 31.952 1.00 68.62 356 ALA A C 1
ATOM 2730 O O . ALA A 1 356 ? 4.442 9.094 33.073 1.00 68.62 356 ALA A O 1
ATOM 2731 N N . SER A 1 357 ? 3.367 9.222 31.108 1.00 78.75 357 SER A N 1
ATOM 2732 C CA . SER A 1 357 ? 2.322 8.244 31.448 1.00 78.75 357 SER A CA 1
ATOM 2733 C C . SER A 1 357 ? 2.687 6.810 31.054 1.00 78.75 357 SER A C 1
ATOM 2735 O O . SER A 1 357 ? 3.198 6.571 29.959 1.00 78.75 357 SER A O 1
ATOM 2737 N N . TRP A 1 358 ? 2.311 5.846 31.893 1.00 85.62 358 TRP A N 1
ATOM 2738 C CA . TRP A 1 358 ? 2.160 4.447 31.498 1.00 85.62 358 TRP A CA 1
ATOM 2739 C C . TRP A 1 358 ? 0.802 4.239 30.838 1.00 85.62 358 TRP A C 1
ATOM 2741 O O . TRP A 1 358 ? -0.227 4.585 31.420 1.00 85.62 358 TRP A O 1
ATOM 2751 N N . LEU A 1 359 ? 0.798 3.662 29.638 1.00 90.31 359 LEU A N 1
ATOM 2752 C CA . LEU A 1 359 ? -0.422 3.332 28.906 1.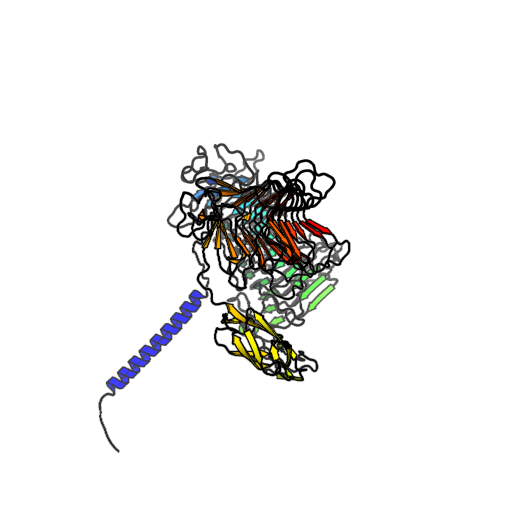00 90.31 359 LEU A CA 1
ATOM 2753 C C . LEU A 1 359 ? -0.441 1.834 28.585 1.00 90.31 359 LEU A C 1
ATOM 2755 O O . LEU A 1 359 ? 0.341 1.355 27.763 1.00 90.31 359 LEU A O 1
ATOM 2759 N N . ILE A 1 360 ? -1.338 1.109 29.246 1.00 90.75 360 ILE A N 1
ATOM 2760 C CA . ILE A 1 360 ? -1.445 -0.350 29.195 1.00 90.75 360 ILE A CA 1
ATOM 2761 C C . ILE A 1 360 ? -2.806 -0.714 28.615 1.00 90.75 360 ILE A C 1
ATOM 2763 O O . ILE A 1 360 ? -3.829 -0.444 29.247 1.00 90.75 360 ILE A O 1
ATOM 2767 N N . TYR A 1 361 ? -2.853 -1.308 27.424 1.00 89.50 361 TYR A N 1
ATOM 2768 C CA . TYR A 1 361 ? -4.137 -1.570 26.774 1.00 89.50 361 TYR A CA 1
ATOM 2769 C C . TYR A 1 361 ? -4.183 -2.792 25.874 1.00 89.50 361 TYR A C 1
ATOM 2771 O O . TYR A 1 361 ? -3.167 -3.225 25.353 1.00 89.50 361 TYR A O 1
ATOM 2779 N N . ASN A 1 362 ? -5.371 -3.355 25.661 1.00 86.06 362 ASN A N 1
ATOM 2780 C CA . ASN A 1 362 ? -5.573 -4.507 24.779 1.00 86.06 362 ASN A CA 1
ATOM 2781 C C . ASN A 1 362 ? -4.693 -5.727 25.119 1.00 86.06 362 ASN A C 1
ATOM 2783 O O . ASN A 1 362 ? -4.398 -6.541 24.249 1.00 86.06 362 ASN A O 1
ATOM 2787 N N . ASN A 1 363 ? -4.237 -5.885 26.361 1.00 87.44 363 ASN A N 1
ATOM 2788 C CA . ASN A 1 363 ? -3.493 -7.072 26.776 1.00 87.44 363 ASN A CA 1
ATOM 2789 C C . ASN A 1 363 ? -4.455 -8.150 27.288 1.00 87.44 363 ASN A C 1
ATOM 2791 O O . ASN A 1 363 ? -5.546 -7.851 27.774 1.00 87.44 363 ASN A O 1
ATOM 2795 N N . VAL A 1 364 ? -4.038 -9.413 27.202 1.00 87.25 364 VAL A N 1
ATOM 2796 C CA . VAL A 1 364 ? -4.745 -10.536 27.834 1.00 87.25 364 VAL A CA 1
ATOM 2797 C C . VAL A 1 364 ? -3.791 -11.228 28.784 1.00 87.25 364 VAL A C 1
ATOM 2799 O O . VAL A 1 364 ? -2.711 -11.635 28.366 1.00 87.25 364 VAL A O 1
ATOM 2802 N N . LEU A 1 365 ? -4.202 -11.328 30.038 1.00 87.50 365 LEU A N 1
ATOM 2803 C CA . LEU A 1 365 ? -3.425 -11.789 31.174 1.00 87.50 365 LEU A CA 1
ATOM 2804 C C . LEU A 1 365 ? -4.247 -12.858 31.889 1.00 87.50 365 LEU A C 1
ATOM 2806 O O . LEU A 1 365 ? -5.311 -12.548 32.414 1.00 87.50 365 LEU A O 1
ATOM 2810 N N . TYR A 1 366 ? -3.818 -14.115 31.894 1.00 83.44 366 TYR A N 1
ATOM 2811 C CA . TYR A 1 366 ? -4.638 -15.162 32.503 1.00 83.44 366 TYR A CA 1
ATOM 2812 C C . TYR A 1 366 ? -3.828 -16.254 33.185 1.00 83.44 366 TYR A C 1
ATOM 2814 O O . TYR A 1 366 ? -2.741 -16.616 32.726 1.00 83.44 366 TYR A O 1
ATOM 2822 N N . ASN A 1 367 ? -4.391 -16.777 34.278 1.00 79.38 367 ASN A N 1
ATOM 2823 C CA . ASN A 1 367 ? -3.723 -17.710 35.180 1.00 79.38 367 ASN A CA 1
ATOM 2824 C C . ASN A 1 367 ? -2.405 -17.120 35.727 1.00 79.38 367 ASN A C 1
ATOM 2826 O O . ASN A 1 367 ? -1.325 -17.667 35.499 1.00 79.38 367 ASN A O 1
ATOM 2830 N N . LEU A 1 368 ? -2.517 -15.953 36.375 1.00 73.50 368 LEU A N 1
ATOM 2831 C CA . LEU A 1 368 ? -1.427 -15.213 37.028 1.00 73.50 368 LEU A CA 1
ATOM 2832 C C . LEU A 1 368 ? -1.788 -14.971 38.507 1.00 73.50 368 LEU A C 1
ATOM 2834 O O . LEU A 1 368 ? -2.956 -15.094 38.875 1.00 73.50 368 LEU A O 1
ATOM 2838 N N . HIS A 1 369 ? -0.818 -14.589 39.346 1.00 71.25 369 HIS A N 1
ATOM 2839 C CA . HIS A 1 369 ? -1.088 -14.224 40.745 1.00 71.25 369 HIS A CA 1
ATOM 2840 C C . HIS A 1 369 ? -1.665 -12.802 40.893 1.00 71.25 369 HIS A C 1
ATOM 2842 O O . HIS A 1 369 ? -2.756 -12.641 41.439 1.00 71.25 369 HIS A O 1
ATOM 2848 N N . ASP A 1 370 ? -0.980 -11.780 40.363 1.00 74.12 370 ASP A N 1
ATOM 2849 C CA . ASP A 1 370 ? -1.464 -10.393 40.249 1.00 74.12 370 ASP A CA 1
ATOM 2850 C C . ASP A 1 370 ? -1.457 -9.936 38.771 1.00 74.12 370 ASP A C 1
ATOM 2852 O O . ASP A 1 370 ? -0.534 -10.256 38.019 1.00 74.12 370 ASP A O 1
ATOM 2856 N N . GLY A 1 371 ? -2.470 -9.167 38.341 1.00 78.62 371 GLY A N 1
ATOM 2857 C CA . GLY A 1 371 ? -2.583 -8.670 36.961 1.00 78.62 371 GLY A CA 1
ATOM 2858 C C . GLY A 1 371 ? -1.558 -7.579 36.638 1.00 78.62 371 GLY A C 1
ATOM 2859 O O . GLY A 1 371 ? -0.608 -7.797 35.880 1.00 78.62 371 GLY A O 1
ATOM 2860 N N . ILE A 1 372 ? -1.753 -6.393 37.218 1.00 86.69 372 ILE A N 1
ATOM 2861 C CA . ILE A 1 372 ? -0.816 -5.266 37.140 1.00 86.69 372 ILE A CA 1
ATOM 2862 C C . ILE A 1 372 ? -0.456 -4.833 38.559 1.00 86.69 372 ILE A C 1
ATOM 2864 O O . ILE A 1 372 ? -1.347 -4.528 39.346 1.00 86.69 372 ILE A O 1
ATOM 2868 N N . THR A 1 373 ? 0.830 -4.726 38.874 1.00 82.19 373 THR A N 1
ATOM 2869 C CA . THR A 1 373 ? 1.298 -4.182 40.153 1.00 82.19 373 THR A CA 1
ATOM 2870 C C . THR A 1 373 ? 1.965 -2.834 39.934 1.00 82.19 373 THR A C 1
ATOM 2872 O O . THR A 1 373 ? 2.827 -2.697 39.071 1.00 82.19 373 THR A O 1
ATOM 2875 N N . VAL A 1 374 ? 1.573 -1.834 40.719 1.00 79.94 374 VAL A N 1
ATOM 2876 C CA . VAL A 1 374 ? 2.171 -0.496 40.734 1.00 79.94 374 VAL A CA 1
ATOM 2877 C C . VAL A 1 374 ? 2.859 -0.283 42.073 1.00 79.94 374 VAL A C 1
ATOM 2879 O O . VAL A 1 374 ? 2.207 -0.280 43.122 1.00 79.94 374 VAL A O 1
ATOM 2882 N N . ASP A 1 375 ? 4.174 -0.093 42.032 1.00 74.56 375 ASP A N 1
ATOM 2883 C CA . ASP A 1 375 ? 4.982 0.187 43.213 1.00 74.56 375 ASP A CA 1
ATOM 2884 C C . ASP A 1 375 ? 5.166 1.697 43.417 1.00 74.56 375 ASP A C 1
ATOM 2886 O O . ASP A 1 375 ? 5.843 2.374 42.638 1.00 74.56 375 ASP A O 1
ATOM 2890 N N . GLY A 1 376 ? 4.552 2.221 44.481 1.00 58.06 376 GLY A N 1
ATOM 2891 C CA . GLY A 1 376 ? 4.596 3.635 44.856 1.00 58.06 376 GLY A CA 1
ATOM 2892 C C . GLY A 1 376 ? 5.789 4.040 45.732 1.00 58.06 376 GLY A C 1
ATOM 2893 O O . GLY A 1 376 ? 5.860 5.197 46.142 1.00 58.06 376 GLY A O 1
ATOM 2894 N N . ALA A 1 377 ? 6.719 3.134 46.056 1.00 51.44 377 ALA A N 1
ATOM 2895 C CA . ALA A 1 377 ? 7.714 3.332 47.120 1.00 51.44 377 ALA A CA 1
ATOM 2896 C C . ALA A 1 377 ? 8.813 4.396 46.863 1.00 51.44 377 ALA A C 1
ATOM 2898 O O . ALA A 1 377 ? 9.603 4.668 47.769 1.00 51.44 377 ALA A O 1
ATOM 2899 N N . TYR A 1 378 ? 8.883 5.016 45.678 1.00 53.16 378 TYR A N 1
ATOM 2900 C CA . TYR A 1 378 ? 9.981 5.920 45.285 1.00 53.16 378 TYR A CA 1
ATOM 2901 C C . TYR A 1 378 ? 9.528 7.233 44.633 1.00 53.16 378 TYR A C 1
ATOM 2903 O O . TYR A 1 378 ? 10.182 7.732 43.718 1.00 53.16 378 TYR A O 1
ATOM 2911 N N . VAL A 1 379 ? 8.430 7.834 45.100 1.00 53.28 379 VAL A N 1
ATOM 2912 C CA . VAL A 1 379 ? 7.931 9.089 44.513 1.00 53.28 379 VAL A CA 1
ATOM 2913 C C . VAL A 1 379 ? 8.076 10.273 45.486 1.00 53.28 379 VAL A C 1
ATOM 2915 O O . VAL A 1 379 ? 7.227 10.469 46.342 1.00 53.28 379 VAL A O 1
ATOM 2918 N N . PRO A 1 380 ? 9.146 11.087 45.409 1.00 50.72 380 PRO A N 1
ATOM 2919 C CA . PRO A 1 380 ? 9.306 12.275 46.257 1.00 50.72 380 PRO A CA 1
ATOM 2920 C C . PRO A 1 380 ? 8.256 13.376 46.007 1.00 50.72 380 PRO A C 1
ATOM 2922 O O . PRO A 1 380 ? 7.982 14.153 46.917 1.00 50.72 380 PRO A O 1
ATOM 2925 N N . ASP A 1 381 ? 7.677 13.434 44.797 1.00 56.34 381 ASP A N 1
ATOM 2926 C CA . ASP A 1 381 ? 6.635 14.385 44.364 1.00 56.34 381 ASP A CA 1
ATOM 2927 C C . ASP A 1 381 ? 5.734 13.735 43.290 1.00 56.34 381 ASP A C 1
ATOM 2929 O O . ASP A 1 381 ? 5.828 13.998 42.093 1.00 56.34 381 ASP A O 1
ATOM 2933 N N . GLY A 1 382 ? 4.878 12.797 43.705 1.00 51.91 382 GLY A N 1
ATOM 2934 C CA . GLY A 1 382 ? 4.132 11.937 42.775 1.00 51.91 382 GLY A CA 1
ATOM 2935 C C . GLY A 1 382 ? 2.946 12.555 42.046 1.00 51.91 382 GLY A C 1
ATOM 2936 O O . GLY A 1 382 ? 2.244 11.854 41.316 1.00 51.91 382 GLY A O 1
ATOM 2937 N N . SER A 1 383 ? 2.766 13.871 42.152 1.00 55.97 383 SER A N 1
ATOM 2938 C CA . SER A 1 383 ? 1.701 14.615 41.474 1.00 55.97 383 SER A CA 1
ATOM 2939 C C . SER A 1 383 ? 1.703 14.469 39.939 1.00 55.97 383 SER A C 1
ATOM 2941 O O . SER A 1 383 ? 0.676 14.728 39.311 1.00 55.97 383 SER A O 1
ATOM 2943 N N . GLN A 1 384 ? 2.807 14.011 39.332 1.00 63.09 384 GLN A N 1
ATOM 2944 C CA . GLN A 1 384 ? 2.977 13.920 37.875 1.00 63.09 384 GLN A CA 1
ATOM 2945 C C . GLN A 1 384 ? 2.859 12.505 37.277 1.00 63.09 384 GLN A C 1
ATOM 2947 O O . GLN A 1 384 ? 2.583 12.389 36.082 1.00 63.09 384 GLN A O 1
ATOM 2952 N N . GLN A 1 385 ? 2.998 11.430 38.066 1.00 72.19 385 GLN A N 1
ATOM 2953 C CA . GLN A 1 385 ? 2.950 10.061 37.529 1.00 72.19 385 GLN A CA 1
ATOM 2954 C C . GLN A 1 385 ? 1.520 9.649 37.148 1.00 72.19 385 GLN A C 1
ATOM 2956 O O . GLN A 1 385 ? 0.591 9.773 37.950 1.00 72.19 385 GLN A O 1
ATOM 2961 N N . GLN A 1 386 ? 1.343 9.122 35.932 1.00 81.06 386 GLN A N 1
ATOM 2962 C CA . GLN A 1 386 ? 0.033 8.726 35.405 1.00 81.06 386 GLN A CA 1
ATOM 2963 C C . GLN A 1 386 ? 0.042 7.282 34.902 1.00 81.06 386 GLN A C 1
ATOM 2965 O O . GLN A 1 386 ? 0.823 6.940 34.017 1.00 81.06 386 GLN A O 1
ATOM 2970 N N . VAL A 1 387 ? -0.869 6.455 35.410 1.00 86.69 387 VAL A N 1
ATOM 2971 C CA . VAL A 1 387 ? -1.084 5.070 34.976 1.00 86.69 387 VAL A CA 1
ATOM 2972 C C . VAL A 1 387 ? -2.472 4.958 34.350 1.00 86.69 387 VAL A C 1
ATOM 2974 O O . VAL A 1 387 ? -3.482 5.238 34.996 1.00 86.69 387 VAL A O 1
ATOM 2977 N N . LYS A 1 388 ? -2.516 4.555 33.081 1.00 89.56 388 LYS A N 1
ATOM 2978 C CA . LYS A 1 388 ? -3.732 4.414 32.273 1.00 89.56 388 LYS A CA 1
ATOM 2979 C C . LYS A 1 388 ? -3.866 2.970 31.802 1.00 89.56 388 LYS A C 1
ATOM 2981 O O . LYS A 1 388 ? -2.983 2.473 31.104 1.00 89.56 388 LYS A O 1
ATOM 2986 N N . ILE A 1 389 ? -4.943 2.297 32.198 1.00 90.50 389 ILE A N 1
ATOM 2987 C CA . ILE A 1 389 ? -5.159 0.861 31.985 1.00 90.50 389 ILE A CA 1
ATOM 2988 C C . ILE A 1 389 ? -6.504 0.665 31.302 1.00 90.50 389 ILE A C 1
ATOM 2990 O O . ILE A 1 389 ? -7.559 0.819 31.925 1.00 90.50 389 ILE A O 1
ATOM 2994 N N . TYR A 1 390 ? -6.476 0.325 30.019 1.00 88.75 390 TYR A N 1
ATOM 2995 C CA . TYR A 1 390 ? -7.669 0.323 29.186 1.00 88.75 390 TYR A CA 1
ATOM 2996 C C . TYR A 1 390 ? -7.877 -0.980 28.443 1.00 88.75 390 TYR A C 1
ATOM 2998 O O . TYR A 1 390 ? -6.958 -1.483 27.814 1.00 88.75 390 TYR A O 1
ATOM 3006 N N . SER A 1 391 ? -9.104 -1.483 28.421 1.00 85.12 391 SER A N 1
ATOM 3007 C CA . SER A 1 391 ? -9.465 -2.545 27.485 1.00 85.12 391 SER A CA 1
ATOM 3008 C C . SER A 1 391 ? -8.565 -3.790 27.592 1.00 85.12 391 SER A C 1
ATOM 3010 O O . SER A 1 391 ? -8.194 -4.373 26.588 1.00 85.12 391 SER A O 1
ATOM 3012 N N . ASN A 1 392 ? -8.153 -4.199 28.793 1.00 86.69 392 ASN A N 1
ATOM 3013 C CA . ASN A 1 392 ? -7.396 -5.438 29.020 1.00 86.69 392 ASN A CA 1
ATOM 3014 C C . ASN A 1 392 ? -8.319 -6.544 29.558 1.00 86.69 392 ASN A C 1
ATOM 3016 O O . ASN A 1 392 ? -9.348 -6.247 30.167 1.00 86.69 392 ASN A O 1
ATOM 3020 N N . THR A 1 393 ? -7.936 -7.808 29.378 1.00 85.25 393 THR A N 1
ATOM 3021 C CA . THR A 1 393 ? -8.643 -8.975 29.932 1.00 85.25 393 THR A CA 1
ATOM 3022 C C . THR A 1 393 ? -7.767 -9.691 30.958 1.00 85.25 393 THR A C 1
ATOM 3024 O O . THR A 1 393 ? -6.616 -10.002 30.658 1.00 85.25 393 THR A O 1
ATOM 3027 N N . PHE A 1 394 ? -8.324 -9.977 32.136 1.00 86.00 394 PHE A N 1
ATOM 3028 C CA . PHE A 1 394 ? -7.656 -10.609 33.275 1.00 86.00 394 PHE A CA 1
ATOM 3029 C C . PHE A 1 394 ? -8.416 -11.859 33.745 1.00 86.00 394 PHE A C 1
ATOM 3031 O O . PHE A 1 394 ? -9.644 -11.823 33.818 1.00 86.00 394 PHE A O 1
ATOM 3038 N N . GLU A 1 395 ? -7.711 -12.926 34.129 1.00 81.69 395 GLU A N 1
ATOM 3039 C CA . GLU A 1 395 ? -8.287 -14.122 34.769 1.00 81.69 395 GLU A CA 1
ATOM 3040 C C . GLU A 1 395 ? -7.540 -14.464 36.076 1.00 81.69 395 GLU A C 1
ATOM 3042 O O . GLU A 1 395 ? -6.320 -14.628 36.034 1.00 81.69 395 GLU A O 1
ATOM 3047 N N . TYR A 1 396 ? -8.286 -14.628 37.183 1.00 66.38 396 TYR A N 1
ATOM 3048 C CA . TYR A 1 396 ? -7.866 -15.094 38.526 1.00 66.38 396 TYR A CA 1
ATOM 3049 C C . TYR A 1 396 ? -7.243 -14.092 39.532 1.00 66.38 396 TYR A C 1
ATOM 3051 O O . TYR A 1 396 ? -6.954 -14.496 40.658 1.00 66.38 396 TYR A O 1
ATOM 3059 N N . SER A 1 397 ? -7.140 -12.792 39.226 1.00 65.38 397 SER A N 1
ATOM 3060 C CA . SER A 1 397 ? -6.533 -11.781 40.131 1.00 65.38 397 SER A CA 1
ATOM 3061 C C . SER A 1 397 ? -7.380 -10.518 40.314 1.00 65.38 397 SER A C 1
ATOM 3063 O O . SER A 1 397 ? -8.479 -10.414 39.777 1.00 65.38 397 SER A O 1
ATOM 3065 N N . ASN A 1 398 ? -6.850 -9.527 41.041 1.00 69.81 398 ASN A N 1
ATOM 3066 C CA . ASN A 1 398 ? -7.277 -8.128 40.928 1.00 69.81 398 ASN A CA 1
ATOM 3067 C C . ASN A 1 398 ? -6.728 -7.512 39.626 1.00 69.81 398 ASN A C 1
ATOM 3069 O O . ASN A 1 398 ? -5.648 -7.905 39.177 1.00 69.81 398 ASN A O 1
ATOM 3073 N N . ILE A 1 399 ? -7.423 -6.529 39.030 1.00 71.88 399 ILE A N 1
ATOM 3074 C CA . ILE A 1 399 ? -6.910 -5.838 37.823 1.00 71.88 399 ILE A CA 1
ATOM 3075 C C . ILE A 1 399 ? -5.610 -5.099 38.153 1.00 71.88 399 ILE A C 1
ATOM 3077 O O . ILE A 1 399 ? -4.612 -5.251 37.448 1.00 71.88 399 ILE A O 1
ATOM 3081 N N . VAL A 1 400 ? -5.617 -4.318 39.235 1.00 79.69 400 VAL A N 1
ATOM 3082 C CA . VAL A 1 400 ? -4.445 -3.578 39.706 1.00 79.69 400 VAL A CA 1
ATOM 3083 C C . VAL A 1 400 ? -4.223 -3.798 41.192 1.00 79.69 400 VAL A C 1
ATOM 3085 O O . VAL A 1 400 ? -5.130 -3.611 42.002 1.00 79.69 400 VAL A O 1
ATOM 3088 N N . ARG A 1 401 ? -2.980 -4.086 41.557 1.00 79.88 401 ARG A N 1
ATOM 3089 C CA . ARG A 1 401 ? -2.450 -3.960 42.907 1.00 79.88 401 ARG A CA 1
ATOM 3090 C C . ARG A 1 401 ? -1.618 -2.686 43.004 1.00 79.88 401 ARG A C 1
ATOM 3092 O O . ARG A 1 401 ? -0.674 -2.503 42.246 1.00 79.88 401 ARG A O 1
ATOM 3099 N N . VAL A 1 402 ? -1.944 -1.808 43.947 1.00 74.19 402 VAL A N 1
ATOM 3100 C CA . VAL A 1 402 ? -1.124 -0.633 44.275 1.00 74.19 402 VAL A CA 1
ATOM 3101 C C . VAL A 1 402 ? -0.525 -0.850 45.654 1.00 74.19 402 VAL A C 1
ATOM 3103 O O . VAL A 1 402 ? -1.256 -1.041 46.627 1.00 74.19 402 VAL A O 1
ATOM 3106 N N . GLN A 1 403 ? 0.802 -0.833 45.737 1.00 73.75 403 GLN A N 1
ATOM 3107 C CA . GLN A 1 403 ? 1.525 -1.130 46.969 1.00 73.75 403 GLN A CA 1
ATOM 3108 C C . GLN A 1 403 ? 2.561 -0.060 47.311 1.00 73.75 403 GLN A C 1
ATOM 3110 O O . GLN A 1 403 ? 3.066 0.642 46.437 1.00 73.75 403 GLN A O 1
ATOM 3115 N N . SER A 1 404 ? 2.863 0.062 48.605 1.00 64.19 404 SER A N 1
ATOM 3116 C CA . SER A 1 404 ? 3.923 0.920 49.135 1.00 64.19 404 SER A CA 1
ATOM 3117 C C . SER A 1 404 ? 4.812 0.092 50.058 1.00 64.19 404 SER A C 1
ATOM 3119 O O . SER A 1 404 ? 4.340 -0.416 51.075 1.00 64.19 404 SER A O 1
ATOM 3121 N N . TYR A 1 405 ? 6.086 -0.066 49.693 1.00 57.38 405 TYR A N 1
ATOM 3122 C CA . TYR A 1 405 ? 7.058 -0.877 50.437 1.00 57.38 405 TYR A CA 1
ATOM 3123 C C . TYR A 1 405 ? 8.038 -0.068 51.306 1.00 57.38 405 TYR A C 1
ATOM 3125 O O . TYR A 1 405 ? 8.923 -0.653 51.925 1.00 57.38 405 TYR A O 1
ATOM 3133 N N . SER A 1 406 ? 7.894 1.259 51.417 1.00 51.12 406 SER A N 1
ATOM 3134 C CA . SER A 1 406 ? 8.880 2.106 52.106 1.00 51.12 406 SER A CA 1
ATOM 3135 C C . SER A 1 406 ? 8.285 3.027 53.173 1.00 51.12 406 SER A C 1
ATOM 3137 O O . SER A 1 406 ? 7.347 3.785 52.938 1.00 51.12 406 SER A O 1
ATOM 3139 N N . SER A 1 407 ? 8.922 3.010 54.346 1.00 47.06 407 SER A N 1
ATOM 3140 C CA . SER A 1 407 ? 8.695 3.874 55.508 1.00 47.06 407 SER A CA 1
ATOM 3141 C C . SER A 1 407 ? 9.352 5.266 55.403 1.00 47.06 407 SER A C 1
ATOM 3143 O O . SER A 1 407 ? 9.477 5.941 56.426 1.00 47.06 407 SER A O 1
ATOM 3145 N N . SER A 1 408 ? 9.829 5.697 54.223 1.00 48.91 408 SER A N 1
ATOM 3146 C CA . SER A 1 408 ? 10.659 6.913 54.083 1.00 48.91 408 SER A CA 1
ATOM 3147 C C . SER A 1 408 ? 10.285 7.913 52.970 1.00 48.91 408 SER A C 1
ATOM 3149 O O . SER A 1 408 ? 11.060 8.838 52.730 1.00 48.91 408 SER A O 1
ATOM 3151 N N . GLY A 1 409 ? 9.099 7.845 52.347 1.00 52.09 409 GLY A N 1
ATOM 3152 C CA . GLY A 1 409 ? 8.672 8.884 51.389 1.00 52.09 409 GLY A CA 1
ATOM 3153 C C . GLY A 1 409 ? 7.168 8.918 51.093 1.00 52.09 409 GLY A C 1
ATOM 3154 O O . GLY A 1 409 ? 6.635 8.003 50.481 1.00 52.09 409 GLY A O 1
ATOM 3155 N N . ASN A 1 410 ? 6.487 9.996 51.502 1.00 53.00 410 ASN A N 1
ATOM 3156 C CA . ASN A 1 410 ? 5.042 10.238 51.336 1.00 53.00 410 ASN A CA 1
ATOM 3157 C C . ASN A 1 410 ? 4.673 10.773 49.929 1.00 53.00 410 ASN A C 1
ATOM 3159 O O . ASN A 1 410 ? 4.163 11.886 49.802 1.00 53.00 410 ASN A O 1
ATOM 3163 N N . GLY A 1 411 ? 4.936 10.013 48.865 1.00 61.25 411 GLY A N 1
ATOM 3164 C CA . GLY A 1 411 ? 4.466 10.336 47.510 1.00 61.25 411 GLY A CA 1
ATOM 3165 C C . GLY A 1 411 ? 3.095 9.753 47.190 1.00 61.25 411 GLY A C 1
ATOM 3166 O O . GLY A 1 411 ? 2.854 8.584 47.472 1.00 61.25 411 GLY A O 1
ATOM 3167 N N . CYS A 1 412 ? 2.208 10.526 46.560 1.00 70.19 412 CYS A N 1
ATOM 3168 C CA . CYS A 1 412 ? 0.937 10.024 46.021 1.00 70.19 412 CYS A CA 1
ATOM 3169 C C . CYS A 1 412 ? 1.052 9.762 44.517 1.00 70.19 412 CYS A C 1
ATOM 3171 O O . CYS A 1 412 ? 1.563 10.623 43.814 1.00 70.19 412 CYS A O 1
ATOM 3173 N N . LEU A 1 413 ? 0.524 8.647 44.001 1.00 76.00 413 LEU A N 1
ATOM 3174 C CA . LEU A 1 413 ? 0.353 8.433 42.558 1.00 76.00 413 LEU A CA 1
ATOM 3175 C C . LEU A 1 413 ? -0.592 9.501 41.980 1.00 76.00 413 LEU A C 1
ATOM 3177 O O . LEU A 1 413 ? -1.730 9.621 42.430 1.00 76.00 413 LEU A O 1
ATOM 3181 N N . GLY A 1 414 ? -0.149 10.268 40.983 1.00 77.00 414 GLY A N 1
ATOM 3182 C CA . GLY A 1 414 ? -0.897 11.402 40.429 1.00 77.00 414 GLY A CA 1
ATOM 3183 C C . GLY A 1 414 ? -2.229 11.023 39.773 1.00 77.00 414 GLY A C 1
ATOM 3184 O O . GLY A 1 414 ? -3.263 11.618 40.092 1.00 77.00 414 GLY A O 1
ATOM 3185 N N . LEU A 1 415 ? -2.222 10.030 38.878 1.00 83.62 415 LEU A N 1
ATOM 3186 C CA . LEU A 1 415 ? -3.416 9.517 38.198 1.00 83.62 415 LEU A CA 1
ATOM 3187 C C . LEU A 1 415 ? -3.383 7.990 38.077 1.00 83.62 415 LEU A C 1
ATOM 3189 O O . LEU A 1 415 ? -2.420 7.432 37.555 1.00 83.62 415 LEU A O 1
ATOM 3193 N N . LEU A 1 416 ? -4.485 7.346 38.455 1.00 87.31 416 LEU A N 1
ATOM 3194 C CA . LEU A 1 416 ? -4.824 5.973 38.088 1.00 87.31 416 LEU A CA 1
ATOM 3195 C C . LEU A 1 416 ? -6.165 5.972 37.340 1.00 87.31 416 LEU A C 1
ATOM 3197 O O . LEU A 1 416 ? -7.208 6.226 37.942 1.00 87.31 416 LEU A O 1
ATOM 3201 N N . ASP A 1 417 ? -6.147 5.701 36.036 1.00 88.94 417 ASP A N 1
ATOM 3202 C CA . ASP A 1 417 ? -7.347 5.665 35.189 1.00 88.94 417 ASP A CA 1
ATOM 3203 C C . ASP A 1 417 ? -7.542 4.275 34.573 1.00 88.94 417 ASP A C 1
ATOM 3205 O O . ASP A 1 417 ? -6.722 3.818 33.779 1.00 88.94 417 ASP A O 1
ATOM 3209 N N . ILE A 1 418 ? -8.623 3.597 34.958 1.00 89.31 418 ILE A N 1
ATOM 3210 C CA . ILE A 1 418 ? -8.902 2.199 34.620 1.00 89.31 418 ILE A CA 1
ATOM 3211 C C . ILE A 1 418 ? -10.264 2.117 33.925 1.00 89.31 418 ILE A C 1
ATOM 3213 O O . ILE A 1 418 ? -11.305 2.341 34.554 1.00 89.31 418 ILE A O 1
ATOM 3217 N N . ARG A 1 419 ? -10.288 1.783 32.629 1.00 87.56 419 ARG A N 1
ATOM 3218 C CA . ARG A 1 419 ? -11.531 1.774 31.833 1.00 87.56 419 ARG A CA 1
ATOM 3219 C C . ARG A 1 419 ? -11.685 0.582 30.905 1.00 87.56 419 ARG A C 1
ATOM 3221 O O . ARG A 1 419 ? -10.703 0.102 30.353 1.00 87.56 419 ARG A O 1
ATOM 3228 N N . ASN A 1 420 ? -12.926 0.157 30.677 1.00 84.12 420 ASN A N 1
ATOM 3229 C CA . ASN A 1 420 ? -13.284 -0.875 29.695 1.00 84.12 420 ASN A CA 1
ATOM 3230 C C . ASN A 1 420 ? -12.560 -2.228 29.883 1.00 84.12 420 ASN A C 1
ATOM 3232 O O . ASN A 1 420 ? -12.494 -3.008 28.941 1.00 84.12 420 ASN A O 1
ATOM 3236 N N . ASN A 1 421 ? -11.984 -2.531 31.052 1.00 84.50 421 ASN A N 1
ATOM 3237 C CA . ASN A 1 421 ? -11.277 -3.796 31.286 1.00 84.50 421 ASN A CA 1
ATOM 3238 C C . ASN A 1 421 ? -12.245 -4.916 31.694 1.00 84.50 421 ASN A C 1
ATOM 3240 O O . ASN A 1 421 ? -13.300 -4.662 32.273 1.00 84.50 421 ASN A O 1
ATOM 3244 N N . GLN A 1 422 ? -11.849 -6.163 31.459 1.00 83.06 422 GLN A N 1
ATOM 3245 C CA . GLN A 1 422 ? -12.593 -7.361 31.834 1.00 83.06 422 GLN A CA 1
ATOM 3246 C C . GLN A 1 422 ? -11.817 -8.167 32.880 1.00 83.06 422 GLN A C 1
ATOM 3248 O O . GLN A 1 422 ? -10.659 -8.510 32.663 1.00 83.06 422 GLN A O 1
ATOM 3253 N N . LEU A 1 423 ? -12.474 -8.499 33.989 1.00 85.62 423 LEU A N 1
ATOM 3254 C CA . LEU A 1 423 ? -11.963 -9.317 35.082 1.00 85.62 423 LEU A CA 1
ATOM 3255 C C . LEU A 1 423 ? -12.793 -10.597 35.206 1.00 85.62 423 LEU A C 1
ATOM 3257 O O . LEU A 1 423 ? -14.008 -10.539 35.409 1.00 85.62 423 LEU A O 1
ATOM 3261 N N . ILE A 1 424 ? -12.140 -11.748 35.093 1.00 84.69 424 ILE A N 1
ATOM 3262 C CA . ILE A 1 424 ? -12.745 -13.076 35.204 1.00 84.69 424 ILE A CA 1
ATOM 3263 C C . ILE A 1 424 ? -12.245 -13.718 36.506 1.00 84.69 424 ILE A C 1
ATOM 3265 O O . ILE A 1 424 ? -11.042 -13.747 36.750 1.00 84.69 424 ILE A O 1
ATOM 3269 N N . GLU A 1 425 ? -13.163 -14.192 37.353 1.00 83.38 425 GLU A N 1
ATOM 3270 C CA . GLU A 1 425 ? -12.918 -14.799 38.686 1.00 83.38 425 GLU A CA 1
ATOM 3271 C C . GLU A 1 425 ? -12.328 -13.874 39.769 1.00 83.38 425 GLU A C 1
ATOM 3273 O O . GLU A 1 425 ? -12.275 -14.258 40.934 1.00 83.38 425 GLU A O 1
ATOM 3278 N N . GLY A 1 426 ? -11.936 -12.642 39.439 1.00 73.88 426 GLY A N 1
ATOM 3279 C CA . GLY A 1 426 ? -11.490 -11.655 40.428 1.00 73.88 426 GLY A CA 1
ATOM 3280 C C . GLY A 1 426 ? -12.642 -11.019 41.219 1.00 73.88 426 GLY A C 1
ATOM 3281 O O . GLY A 1 426 ? -13.762 -10.899 40.721 1.00 73.88 426 GLY A O 1
ATOM 3282 N N . SER A 1 427 ? -12.368 -10.575 42.450 1.00 70.81 427 SER A N 1
ATOM 3283 C CA . SER A 1 427 ? -13.355 -9.910 43.321 1.00 70.81 427 SER A CA 1
ATOM 3284 C C . SER A 1 427 ? -13.172 -8.394 43.443 1.00 70.81 427 SER A C 1
ATOM 3286 O O . SER A 1 427 ? -14.127 -7.705 43.802 1.00 70.81 427 SER A O 1
ATOM 3288 N N . GLU A 1 428 ? -11.983 -7.856 43.143 1.00 75.44 428 GLU A N 1
ATOM 3289 C CA . GLU A 1 428 ? -11.681 -6.424 43.261 1.00 75.44 428 GLU A CA 1
ATOM 3290 C C . GLU A 1 428 ? -10.966 -5.888 42.009 1.00 75.44 428 GLU A C 1
ATOM 3292 O O . GLU A 1 428 ? -10.066 -6.511 41.450 1.00 75.44 428 GLU A O 1
ATOM 3297 N N . LEU A 1 429 ? -11.352 -4.691 41.550 1.00 78.81 429 LEU A N 1
ATOM 3298 C CA . LEU A 1 429 ? -10.648 -4.013 40.451 1.00 78.81 429 LEU A CA 1
ATOM 3299 C C . LEU A 1 429 ? -9.295 -3.459 40.918 1.00 78.81 429 LEU A C 1
ATOM 3301 O O . LEU A 1 429 ? -8.326 -3.461 40.167 1.00 78.81 429 LEU A O 1
ATOM 3305 N N . ILE A 1 430 ? -9.244 -2.940 42.145 1.00 81.69 430 ILE A N 1
ATOM 3306 C CA . ILE A 1 430 ? -8.078 -2.254 42.698 1.00 81.69 430 ILE A CA 1
ATOM 3307 C C . ILE A 1 430 ? -7.868 -2.757 44.118 1.00 81.69 430 ILE A C 1
ATOM 3309 O O . ILE A 1 430 ? -8.696 -2.494 44.986 1.00 81.69 430 ILE A O 1
ATOM 3313 N N . TYR A 1 431 ? -6.735 -3.405 44.350 1.00 80.00 431 TYR A N 1
ATOM 3314 C CA . TYR A 1 431 ? -6.258 -3.747 45.681 1.00 80.00 431 TYR A CA 1
ATOM 3315 C C . TYR A 1 431 ? -5.182 -2.740 46.093 1.00 80.00 431 TYR A C 1
ATOM 3317 O O . TYR A 1 431 ? -4.073 -2.751 45.560 1.00 80.00 431 TYR A O 1
ATOM 3325 N N . ASN A 1 432 ? -5.513 -1.826 47.006 1.00 74.88 432 ASN A N 1
ATOM 3326 C CA . ASN A 1 432 ? -4.584 -0.803 47.487 1.00 74.88 432 ASN A CA 1
ATOM 3327 C C . ASN A 1 432 ? -4.125 -1.129 48.914 1.00 74.88 432 ASN A C 1
ATOM 3329 O O . ASN A 1 432 ? -4.909 -1.044 49.858 1.00 74.88 432 ASN A O 1
ATOM 3333 N N . SER A 1 433 ? -2.841 -1.446 49.085 1.00 69.00 433 SER A N 1
ATOM 3334 C CA . SER A 1 433 ? -2.256 -1.811 50.380 1.00 69.00 433 SER A CA 1
ATOM 3335 C C . SER A 1 433 ? -1.711 -0.607 51.169 1.00 69.00 433 SER A C 1
ATOM 3337 O O . SER A 1 433 ? -0.710 -0.733 51.875 1.00 69.00 433 SER A O 1
ATOM 3339 N N . GLY A 1 434 ? -2.339 0.568 51.037 1.00 65.75 434 GLY A N 1
ATOM 3340 C CA . GLY A 1 434 ? -1.990 1.783 51.788 1.00 65.75 434 GLY A CA 1
ATOM 3341 C C . GLY A 1 434 ? -1.159 2.823 51.025 1.00 65.75 434 GLY A C 1
ATOM 3342 O O . GLY A 1 434 ? -0.600 3.723 51.648 1.00 65.75 434 GLY A O 1
ATOM 3343 N N . ALA A 1 435 ? -1.079 2.734 49.695 1.00 70.44 435 ALA A N 1
ATOM 3344 C CA . ALA A 1 435 ? -0.482 3.763 48.847 1.00 70.44 435 ALA A CA 1
ATOM 3345 C C . ALA A 1 435 ? -1.447 4.946 48.627 1.00 70.44 435 ALA A C 1
ATOM 3347 O O . ALA A 1 435 ? -2.656 4.765 48.463 1.00 70.44 435 ALA A O 1
ATOM 3348 N N . CYS A 1 436 ? -0.917 6.171 48.587 1.00 73.75 436 CYS A N 1
ATOM 3349 C CA . CYS A 1 436 ? -1.709 7.365 48.284 1.00 73.75 436 CYS A CA 1
ATOM 3350 C C . CYS A 1 436 ? -1.931 7.519 46.766 1.00 73.75 436 CYS A C 1
ATOM 3352 O O . CYS A 1 436 ? -0.995 7.339 45.988 1.00 73.75 436 CYS A O 1
ATOM 3354 N N . ILE A 1 437 ? -3.148 7.886 46.343 1.00 79.12 437 ILE A N 1
ATOM 3355 C CA . ILE A 1 437 ? -3.521 8.162 44.943 1.00 79.12 437 ILE A CA 1
ATOM 3356 C C . ILE A 1 437 ? -4.273 9.499 44.898 1.00 79.12 437 ILE A C 1
ATOM 3358 O O . ILE A 1 437 ? -5.253 9.675 45.619 1.00 79.12 437 ILE A O 1
ATOM 3362 N N . THR A 1 438 ? -3.826 10.437 44.063 1.00 82.62 438 THR A N 1
ATOM 3363 C CA . THR A 1 438 ? -4.383 11.797 43.969 1.00 82.62 438 THR A CA 1
ATOM 3364 C C . THR A 1 438 ? -5.659 11.832 43.131 1.00 82.62 438 THR A C 1
ATOM 3366 O O . THR A 1 438 ? -6.661 12.394 43.565 1.00 82.62 438 THR A O 1
ATOM 3369 N N . ASN A 1 439 ? -5.643 11.221 41.941 1.00 84.75 439 ASN A N 1
ATOM 3370 C CA . ASN A 1 439 ? -6.809 11.112 41.066 1.00 84.75 439 ASN A CA 1
ATOM 3371 C C . ASN A 1 439 ? -7.020 9.658 40.658 1.00 84.75 439 ASN A C 1
ATOM 3373 O O . ASN A 1 439 ? -6.133 9.033 40.079 1.00 84.75 439 ASN A O 1
ATOM 3377 N N . GLN A 1 440 ? -8.211 9.132 40.919 1.00 87.69 440 GLN A N 1
ATOM 3378 C CA . GLN A 1 440 ? -8.567 7.759 40.591 1.00 87.69 440 GLN A CA 1
ATOM 3379 C C . GLN A 1 440 ? -9.863 7.738 39.785 1.00 87.69 440 GLN A C 1
ATOM 3381 O O . GLN A 1 440 ? -10.864 8.325 40.190 1.00 87.69 440 GLN A O 1
ATOM 3386 N N . THR A 1 441 ? -9.853 7.053 38.646 1.00 89.81 441 THR A N 1
ATOM 3387 C CA . THR A 1 441 ? -11.043 6.800 37.828 1.00 89.81 441 THR A CA 1
ATOM 3388 C C . THR A 1 441 ? -11.141 5.311 37.528 1.00 89.81 441 THR A C 1
ATOM 3390 O O . THR A 1 441 ? -10.184 4.700 37.065 1.00 89.81 441 THR A O 1
ATOM 3393 N N . ALA A 1 442 ? -12.311 4.727 37.783 1.00 88.00 442 ALA A N 1
ATOM 3394 C CA . ALA A 1 442 ? -12.646 3.364 37.392 1.00 88.00 442 ALA A CA 1
ATOM 3395 C C . ALA A 1 442 ? -14.043 3.373 36.761 1.00 88.00 442 ALA A C 1
ATOM 3397 O O . ALA A 1 442 ? -15.023 3.663 37.445 1.00 88.00 442 ALA A O 1
ATOM 3398 N N . SER A 1 443 ? -14.146 3.104 35.459 1.00 84.81 443 SER A N 1
ATOM 3399 C CA . SER A 1 443 ? -15.430 3.147 34.737 1.00 84.81 443 SER A CA 1
ATOM 3400 C C . SER A 1 443 ? -15.529 2.048 33.686 1.00 84.81 443 SER A C 1
ATOM 3402 O O . SER A 1 443 ? -14.528 1.670 33.088 1.00 84.81 443 SER A O 1
ATOM 3404 N N . ASN A 1 444 ? -16.735 1.514 33.478 1.00 80.44 444 ASN A N 1
ATOM 3405 C CA . ASN A 1 444 ? -17.024 0.529 32.427 1.00 80.44 444 ASN A CA 1
ATOM 3406 C C . ASN A 1 444 ? -16.141 -0.738 32.468 1.00 80.44 444 ASN A C 1
ATOM 3408 O O . ASN A 1 444 ? -15.968 -1.401 31.454 1.00 80.44 444 ASN A O 1
ATOM 3412 N N . ASN A 1 445 ? -15.595 -1.088 33.636 1.00 81.88 445 ASN A N 1
ATOM 3413 C CA . ASN A 1 445 ? -14.905 -2.360 33.844 1.00 81.88 445 ASN A CA 1
ATOM 3414 C C . ASN A 1 445 ? -15.921 -3.442 34.225 1.00 81.88 445 ASN A C 1
ATOM 3416 O O . ASN A 1 445 ? -16.862 -3.169 34.973 1.00 81.88 445 ASN A O 1
ATOM 3420 N N . ILE A 1 446 ? -15.722 -4.662 33.738 1.00 81.50 446 ILE A N 1
ATOM 3421 C CA . ILE A 1 446 ? -16.652 -5.779 33.913 1.00 81.50 446 ILE A CA 1
ATOM 3422 C C . ILE A 1 446 ? -15.999 -6.831 34.801 1.00 81.50 446 ILE A C 1
ATOM 3424 O O . ILE A 1 446 ? -14.867 -7.226 34.548 1.00 81.50 446 ILE A O 1
ATOM 3428 N N . ILE A 1 447 ? -16.725 -7.308 35.812 1.00 84.44 447 ILE A N 1
ATOM 3429 C CA . ILE A 1 447 ? -16.317 -8.425 36.671 1.00 84.44 447 ILE A CA 1
ATOM 3430 C C . ILE A 1 447 ? -17.302 -9.573 36.457 1.00 84.44 447 ILE A C 1
ATOM 3432 O O . ILE A 1 447 ? -18.514 -9.363 36.535 1.00 84.44 447 ILE A O 1
ATOM 3436 N N . MET A 1 448 ? -16.806 -10.779 36.187 1.00 81.81 448 MET A N 1
ATOM 3437 C CA . MET A 1 448 ? -17.645 -11.957 35.949 1.00 81.81 448 MET A CA 1
ATOM 3438 C C . MET A 1 448 ? -17.002 -13.249 36.466 1.00 81.81 448 MET A C 1
ATOM 3440 O O . MET A 1 448 ? -15.786 -13.348 36.570 1.00 81.81 448 MET A O 1
ATOM 3444 N N . SER A 1 449 ? -17.815 -14.269 36.750 1.00 86.62 449 SER A N 1
ATOM 3445 C CA . SER A 1 449 ? -17.310 -15.625 37.037 1.00 86.62 449 SER A CA 1
ATOM 3446 C C . SER A 1 449 ? -16.787 -16.311 35.766 1.00 86.62 449 SER A C 1
ATOM 3448 O O . SER A 1 449 ? -17.250 -15.984 34.669 1.00 86.62 449 SER A O 1
ATOM 3450 N N . SER A 1 450 ? -15.922 -17.324 35.877 1.00 84.69 450 SER A N 1
ATOM 3451 C CA . SER A 1 450 ? -15.492 -18.158 34.742 1.00 84.69 450 SER A CA 1
ATOM 3452 C C . SER A 1 450 ? -16.660 -18.887 34.098 1.00 84.69 450 SER A C 1
ATOM 3454 O O . SER A 1 450 ? -16.655 -19.099 32.885 1.00 84.69 450 SER A O 1
ATOM 3456 N N . ALA A 1 451 ? -17.701 -19.236 34.862 1.00 85.19 451 ALA A N 1
ATOM 3457 C CA . ALA A 1 451 ? -18.921 -19.817 34.304 1.00 85.19 451 ALA A CA 1
ATOM 3458 C C . ALA A 1 451 ? -19.643 -18.826 33.373 1.00 85.19 451 ALA A C 1
ATOM 3460 O O . ALA A 1 451 ? -20.066 -19.202 32.274 1.00 85.19 451 ALA A O 1
ATOM 3461 N N . THR A 1 452 ? -19.741 -17.556 33.779 1.00 83.38 452 THR A N 1
ATOM 3462 C CA . THR A 1 452 ? -20.277 -16.472 32.944 1.00 83.38 452 THR A CA 1
ATOM 3463 C C . THR A 1 452 ? -19.371 -16.235 31.739 1.00 83.38 452 THR A C 1
ATOM 3465 O O . THR A 1 452 ? -19.847 -16.336 30.615 1.00 83.38 452 THR A O 1
ATOM 3468 N N . ALA A 1 453 ? -18.065 -16.046 31.945 1.00 81.00 453 ALA A N 1
ATOM 3469 C CA . ALA A 1 453 ? -17.091 -15.828 30.876 1.00 81.00 453 ALA A CA 1
ATOM 3470 C C . ALA A 1 453 ? -17.144 -16.934 29.808 1.00 81.00 453 ALA A C 1
ATOM 3472 O O . ALA A 1 453 ? -17.312 -16.653 28.622 1.00 81.00 453 ALA A O 1
ATOM 3473 N N . THR A 1 454 ? -17.131 -18.202 30.231 1.00 83.44 454 THR A N 1
ATOM 3474 C CA . THR A 1 454 ? -17.249 -19.367 29.338 1.00 83.44 454 THR A CA 1
ATOM 3475 C C . THR A 1 454 ? -18.591 -19.375 28.605 1.00 83.44 454 THR A C 1
ATOM 3477 O O . THR A 1 454 ? -18.650 -19.641 27.402 1.00 83.44 454 THR A O 1
ATOM 3480 N N . THR A 1 455 ? -19.687 -19.054 29.302 1.00 80.75 455 THR A N 1
ATOM 3481 C CA . THR A 1 455 ? -21.019 -18.953 28.684 1.00 80.75 455 THR A CA 1
ATOM 3482 C C . THR A 1 455 ? -21.051 -17.880 27.606 1.00 80.75 455 THR A C 1
ATOM 3484 O O . THR A 1 455 ? -21.667 -18.108 26.566 1.00 80.75 455 THR A O 1
ATOM 3487 N N . GLU A 1 456 ? -20.357 -16.768 27.820 1.00 73.56 456 GLU A N 1
ATOM 3488 C CA . GLU A 1 456 ? -20.220 -15.632 26.904 1.00 73.56 456 GLU A CA 1
ATOM 3489 C C . GLU A 1 456 ? -19.111 -15.833 25.851 1.00 73.56 456 GLU A C 1
ATOM 3491 O O . GLU A 1 456 ? -18.934 -15.031 24.938 1.00 73.56 456 GLU A O 1
ATOM 3496 N N . GLY A 1 457 ? -18.422 -16.975 25.897 1.00 76.12 457 GLY A N 1
ATOM 3497 C CA . GLY A 1 457 ? -17.456 -17.369 24.883 1.00 76.12 457 GLY A CA 1
ATOM 3498 C C . GLY A 1 457 ? -16.051 -16.805 25.085 1.00 76.12 457 GLY A C 1
ATOM 3499 O O . GLY A 1 457 ? -15.256 -16.878 24.152 1.00 76.12 457 GLY A O 1
ATOM 3500 N N . TYR A 1 458 ? -15.747 -16.276 26.267 1.00 77.88 458 TYR A N 1
ATOM 3501 C CA . TYR A 1 458 ? -14.406 -15.909 26.713 1.00 77.88 458 TYR A CA 1
ATOM 3502 C C . TYR A 1 458 ? -13.758 -17.137 27.357 1.00 77.88 458 TYR A C 1
ATOM 3504 O O . TYR A 1 458 ? -14.156 -17.549 28.446 1.00 77.88 458 TYR A O 1
ATOM 3512 N N . THR A 1 459 ? -12.803 -17.770 26.673 1.00 81.38 459 THR A N 1
ATOM 3513 C CA . THR A 1 459 ? -12.174 -19.009 27.158 1.00 81.38 459 THR A CA 1
ATOM 3514 C C . THR A 1 459 ? -10.661 -18.979 26.968 1.00 81.38 459 THR A C 1
ATOM 3516 O O . THR A 1 459 ? -10.155 -18.370 26.029 1.00 81.38 459 THR A O 1
ATOM 3519 N N . ALA A 1 460 ? -9.909 -19.727 27.772 1.00 76.69 460 ALA A N 1
ATOM 3520 C CA . ALA A 1 460 ? -8.475 -19.899 27.523 1.00 76.69 460 ALA A CA 1
ATOM 3521 C C . ALA A 1 460 ? -8.181 -20.419 26.099 1.00 76.69 460 ALA A C 1
ATOM 3523 O O . ALA A 1 460 ? -7.213 -20.001 25.470 1.00 76.69 460 ALA A O 1
ATOM 3524 N N . ALA A 1 461 ? -9.050 -21.280 25.551 1.00 77.19 461 ALA A N 1
ATOM 3525 C CA . ALA A 1 461 ? -8.883 -21.885 24.226 1.00 77.19 461 ALA A CA 1
ATOM 3526 C C . ALA A 1 461 ? -8.896 -20.875 23.064 1.00 77.19 461 ALA A C 1
ATOM 3528 O O . ALA A 1 461 ? -8.350 -21.162 22.002 1.00 77.19 461 ALA A O 1
ATOM 3529 N N . ASN A 1 462 ? -9.505 -19.703 23.250 1.00 72.94 462 ASN A N 1
ATOM 3530 C CA . ASN A 1 462 ? -9.538 -18.635 22.252 1.00 72.94 462 ASN A CA 1
ATOM 3531 C C . ASN A 1 462 ? -8.818 -17.367 22.727 1.00 72.94 462 ASN A C 1
ATOM 3533 O O . ASN A 1 462 ? -9.094 -16.286 22.211 1.00 72.94 462 ASN A O 1
ATOM 3537 N N . ASN A 1 463 ? -7.906 -17.488 23.701 1.00 73.44 463 ASN A N 1
ATOM 3538 C CA . ASN A 1 463 ? -7.197 -16.360 24.314 1.00 73.44 463 ASN A CA 1
ATOM 3539 C C . ASN A 1 463 ? -8.148 -15.271 24.830 1.00 73.44 463 ASN A C 1
ATOM 3541 O O . ASN A 1 463 ? -7.855 -14.078 24.717 1.00 73.44 463 ASN A O 1
ATOM 3545 N N . TYR A 1 464 ? -9.302 -15.695 25.351 1.00 73.81 464 TYR A N 1
ATOM 3546 C CA . TYR A 1 464 ? -10.379 -14.828 25.815 1.00 73.81 464 TYR A CA 1
ATOM 3547 C C . TYR A 1 464 ? -10.877 -13.839 24.754 1.00 73.81 464 TYR A C 1
ATOM 3549 O O . TYR A 1 464 ? -11.426 -12.794 25.086 1.00 73.81 464 TYR A O 1
ATOM 3557 N N . ALA A 1 465 ? -10.723 -14.168 23.470 1.00 70.88 465 ALA A N 1
ATOM 3558 C CA . ALA A 1 465 ? -11.456 -13.483 22.421 1.00 70.88 465 ALA A CA 1
ATOM 3559 C C . ALA A 1 465 ? -12.943 -13.872 22.526 1.00 70.88 465 ALA A C 1
ATOM 3561 O O . ALA A 1 465 ? -13.257 -15.063 22.597 1.00 70.88 465 ALA A O 1
ATOM 3562 N N . PRO A 1 466 ? -13.884 -12.918 22.531 1.00 66.25 466 PRO A N 1
ATOM 3563 C CA . PRO A 1 466 ? -15.304 -13.229 22.608 1.00 66.25 466 PRO A CA 1
ATOM 3564 C C . PRO A 1 466 ? -15.747 -14.078 21.411 1.00 66.25 466 PRO A C 1
ATOM 3566 O O . PRO A 1 466 ? -15.465 -13.760 20.255 1.00 66.25 466 PRO A O 1
ATOM 3569 N N . THR A 1 467 ? -16.479 -15.159 21.682 1.00 67.06 467 THR A N 1
ATOM 3570 C CA . THR A 1 467 ? -17.094 -16.019 20.647 1.00 67.06 467 THR A CA 1
ATOM 3571 C C . THR A 1 467 ? -18.617 -15.977 20.652 1.00 67.06 467 THR A C 1
ATOM 3573 O O . THR A 1 467 ? -19.245 -16.616 19.805 1.00 67.06 467 THR A O 1
ATOM 3576 N N . LYS A 1 468 ? -19.218 -15.172 21.540 1.00 63.34 468 LYS A N 1
ATOM 3577 C CA . LYS A 1 468 ? -20.641 -14.829 21.509 1.00 63.34 468 LYS A CA 1
ATOM 3578 C C . LYS A 1 468 ? -20.853 -13.336 21.702 1.00 63.34 468 LYS A C 1
ATOM 3580 O O . LYS A 1 468 ? -20.070 -12.662 22.358 1.00 63.34 468 LYS A O 1
ATOM 3585 N N . ASN A 1 469 ? -21.950 -12.844 21.138 1.00 60.47 469 ASN A N 1
ATOM 3586 C CA . ASN A 1 469 ? -22.428 -11.514 21.440 1.00 60.47 469 ASN A CA 1
ATOM 3587 C C . ASN A 1 469 ? -23.308 -11.648 22.673 1.00 60.47 469 ASN A C 1
ATOM 3589 O O . ASN A 1 469 ? -24.388 -12.244 22.608 1.00 60.47 469 ASN A O 1
ATOM 3593 N N . THR A 1 470 ? -22.855 -11.089 23.778 1.00 53.75 470 THR A N 1
ATOM 3594 C CA . THR A 1 470 ? -23.591 -11.071 25.035 1.00 53.75 470 THR A CA 1
ATOM 3595 C C . THR A 1 470 ? -23.593 -9.648 25.569 1.00 53.75 470 THR A C 1
ATOM 3597 O O . THR A 1 470 ? -22.597 -8.936 25.510 1.00 53.75 470 THR A O 1
ATOM 3600 N N . GLY A 1 471 ? -24.754 -9.186 26.038 1.00 50.91 471 GLY A N 1
ATOM 3601 C CA . GLY A 1 471 ? -24.979 -7.771 26.355 1.00 50.91 471 GLY A CA 1
ATOM 3602 C C . GLY A 1 471 ? -24.256 -7.245 27.601 1.00 50.91 471 GLY A C 1
ATOM 3603 O O . GLY A 1 471 ? -24.423 -6.075 27.918 1.00 50.91 471 GLY A O 1
ATOM 3604 N N . ALA A 1 472 ? -23.503 -8.082 28.322 1.00 53.81 472 ALA A N 1
ATOM 3605 C CA . ALA A 1 472 ? -22.698 -7.656 29.468 1.00 53.81 472 ALA A CA 1
ATOM 3606 C C . ALA A 1 472 ? -21.284 -7.212 29.066 1.00 53.81 472 ALA A C 1
ATOM 3608 O O . ALA A 1 472 ? -20.653 -6.457 29.800 1.00 53.81 472 ALA A O 1
ATOM 3609 N N . THR A 1 473 ? -20.790 -7.689 27.924 1.00 52.47 473 THR A N 1
ATOM 3610 C CA . THR A 1 473 ? -19.391 -7.549 27.522 1.00 52.47 473 THR A CA 1
ATOM 3611 C C . THR A 1 473 ? -19.214 -7.190 26.075 1.00 52.47 473 THR A C 1
ATOM 3613 O O . THR A 1 473 ? -18.090 -6.939 25.688 1.00 52.47 473 THR A O 1
ATOM 3616 N N . VAL A 1 474 ? -20.267 -7.210 25.263 1.00 55.31 474 VAL A N 1
ATOM 3617 C CA . VAL A 1 474 ? -20.193 -6.798 23.877 1.00 55.31 474 VAL A CA 1
ATOM 3618 C C . VAL A 1 474 ? -20.877 -5.465 23.744 1.00 55.31 474 VAL A C 1
ATOM 3620 O O . VAL A 1 474 ? -22.038 -5.321 24.121 1.00 55.31 474 VAL A O 1
ATOM 3623 N N . ASN A 1 475 ? -20.165 -4.508 23.143 1.00 57.12 475 ASN A N 1
ATOM 3624 C CA . ASN A 1 475 ? -20.759 -3.284 22.648 1.00 57.12 475 ASN A CA 1
ATOM 3625 C C . ASN A 1 475 ? -21.264 -2.275 23.709 1.00 57.12 475 ASN A C 1
ATOM 3627 O O . ASN A 1 475 ? -22.214 -1.526 23.493 1.00 57.12 475 ASN A O 1
ATOM 3631 N N . THR A 1 476 ? -20.587 -2.243 24.854 1.00 58.78 476 THR A N 1
ATOM 3632 C CA . THR A 1 476 ? -20.878 -1.388 26.009 1.00 58.78 476 THR A CA 1
ATOM 3633 C C . THR A 1 476 ? -19.596 -0.806 26.621 1.00 58.78 476 THR A C 1
ATOM 3635 O O . THR A 1 476 ? -18.903 -1.496 27.361 1.00 58.78 476 THR A O 1
ATOM 3638 N N . GLY A 1 477 ? -19.296 0.475 26.401 1.00 68.62 477 GLY A N 1
ATOM 3639 C CA . GLY A 1 477 ? -18.214 1.153 27.130 1.00 68.62 477 GLY A CA 1
ATOM 3640 C C . GLY A 1 477 ? -17.987 2.598 26.720 1.00 68.62 477 GLY A C 1
ATOM 3641 O O . GLY A 1 477 ? -18.780 3.163 25.966 1.00 68.62 477 GLY A O 1
ATOM 3642 N N . VAL A 1 478 ? -16.929 3.214 27.254 1.00 74.88 478 VAL A N 1
ATOM 3643 C CA . VAL A 1 478 ? -16.556 4.586 26.873 1.00 74.88 478 VAL A CA 1
ATOM 3644 C C . VAL A 1 478 ? -15.703 4.569 25.615 1.00 74.88 478 VAL A C 1
ATOM 3646 O O . VAL A 1 478 ? -14.795 3.753 25.511 1.00 74.88 478 VAL A O 1
ATOM 3649 N N . SER A 1 479 ? -15.951 5.481 24.674 1.00 75.12 479 SER A N 1
ATOM 3650 C CA . SER A 1 479 ? -15.089 5.587 23.494 1.00 75.12 479 SER A CA 1
ATOM 3651 C C . SER A 1 479 ? -13.660 5.967 23.896 1.00 75.12 479 SER A C 1
ATOM 3653 O O . SER A 1 479 ? -13.448 6.975 24.572 1.00 75.12 479 SER A O 1
ATOM 3655 N N . LEU A 1 480 ? -12.691 5.169 23.444 1.00 75.56 480 LEU A N 1
ATOM 3656 C CA . LEU A 1 480 ? -11.254 5.439 23.552 1.00 75.56 480 LEU A CA 1
ATOM 3657 C C . LEU A 1 480 ? -10.616 5.684 22.174 1.00 75.56 480 LEU A C 1
ATOM 3659 O O . LEU A 1 480 ? -9.399 5.580 22.027 1.00 75.56 480 LEU A O 1
ATOM 3663 N N . SER A 1 481 ? -11.423 6.040 21.163 1.00 70.62 481 SER A N 1
ATOM 3664 C CA . SER A 1 481 ? -10.970 6.254 19.777 1.00 70.62 481 SER A CA 1
ATOM 3665 C C . SER A 1 481 ? -9.930 7.369 19.625 1.00 70.62 481 SER A C 1
ATOM 3667 O O . SER A 1 481 ? -9.201 7.402 18.639 1.00 70.62 481 SER A O 1
ATOM 3669 N N . GLU A 1 482 ? -9.854 8.286 20.592 1.00 70.94 482 GLU A N 1
ATOM 3670 C CA . GLU A 1 482 ? -8.814 9.323 20.664 1.00 70.94 482 GLU A CA 1
ATOM 3671 C C . GLU A 1 482 ? -7.443 8.766 21.084 1.00 70.94 482 GLU A C 1
ATOM 3673 O O . GLU A 1 482 ? -6.417 9.402 20.856 1.00 70.94 482 GLU A O 1
ATOM 3678 N N . ILE A 1 483 ? -7.418 7.586 21.709 1.00 72.88 483 ILE A N 1
ATOM 3679 C CA . ILE A 1 483 ? -6.214 6.952 22.254 1.00 72.88 483 ILE A CA 1
ATOM 3680 C C . ILE A 1 483 ? -5.708 5.859 21.304 1.00 72.88 483 ILE A C 1
ATOM 3682 O O . ILE A 1 483 ? -4.500 5.731 21.106 1.00 72.88 483 ILE A O 1
ATOM 3686 N N . PHE A 1 484 ? -6.615 5.077 20.710 1.00 73.06 484 PHE A N 1
ATOM 3687 C CA . PHE A 1 484 ? -6.287 4.012 19.760 1.00 73.06 484 PHE A CA 1
ATOM 3688 C C . PHE A 1 484 ? -7.450 3.720 18.804 1.00 73.06 484 PHE A C 1
ATOM 3690 O O . PHE A 1 484 ? -8.621 3.818 19.163 1.00 73.06 484 PHE A O 1
ATOM 3697 N N . THR A 1 485 ? -7.120 3.340 17.569 1.00 69.38 485 THR A N 1
ATOM 3698 C CA . THR A 1 485 ? -8.088 3.144 16.473 1.00 69.38 485 THR A CA 1
ATOM 3699 C C . THR A 1 485 ? -8.373 1.675 16.150 1.00 69.38 485 THR A C 1
ATOM 3701 O O . THR A 1 485 ? -9.264 1.382 15.352 1.00 69.38 485 THR A O 1
ATOM 3704 N N . THR A 1 486 ? -7.640 0.741 16.760 1.00 67.44 486 THR A N 1
ATOM 3705 C CA . THR A 1 486 ? -7.745 -0.704 16.504 1.00 67.44 486 THR A CA 1
ATOM 3706 C C . THR A 1 486 ? -7.757 -1.517 17.801 1.00 67.44 486 THR A C 1
ATOM 3708 O O . THR A 1 486 ? -7.265 -1.060 18.835 1.00 67.44 486 THR A O 1
ATOM 3711 N N . ASP A 1 487 ? -8.366 -2.704 17.772 1.00 69.31 487 ASP A N 1
ATOM 3712 C CA . ASP A 1 487 ? -8.390 -3.652 18.897 1.00 69.31 487 ASP A CA 1
ATOM 3713 C C . ASP A 1 487 ? -7.188 -4.634 18.883 1.00 69.31 487 ASP A C 1
ATOM 3715 O O . ASP A 1 487 ? -6.274 -4.511 18.061 1.00 69.31 487 ASP A O 1
ATOM 3719 N N . LYS A 1 488 ? -7.182 -5.640 19.774 1.00 68.69 488 LYS A N 1
ATOM 3720 C CA . LYS A 1 488 ? -6.137 -6.682 19.838 1.00 68.69 488 LYS A CA 1
ATOM 3721 C C . LYS A 1 488 ? -6.035 -7.542 18.574 1.00 68.69 488 LYS A C 1
ATOM 3723 O O . LYS A 1 488 ? -4.963 -8.067 18.281 1.00 68.69 488 LYS A O 1
ATOM 3728 N N . LEU A 1 489 ? -7.118 -7.703 17.816 1.00 66.88 489 LEU A N 1
ATOM 3729 C CA . LEU A 1 489 ? -7.114 -8.407 16.529 1.00 66.88 489 LEU A CA 1
ATOM 3730 C C . LEU A 1 489 ? -6.761 -7.476 15.362 1.00 66.88 489 LEU A C 1
ATOM 3732 O O . LEU A 1 489 ? -6.789 -7.913 14.210 1.00 66.88 489 LEU A O 1
ATOM 3736 N N . ARG A 1 490 ? -6.409 -6.217 15.659 1.00 67.50 490 ARG A N 1
ATOM 3737 C CA . ARG A 1 490 ? -6.199 -5.124 14.704 1.00 67.50 490 ARG A CA 1
ATOM 3738 C C . ARG A 1 490 ? -7.457 -4.777 13.901 1.00 67.50 490 ARG A C 1
ATOM 3740 O O . ARG A 1 490 ? -7.359 -4.125 12.864 1.00 67.50 490 ARG A O 1
ATOM 3747 N N . ALA A 1 491 ? -8.634 -5.181 14.375 1.00 62.94 491 ALA A N 1
ATOM 3748 C CA . ALA A 1 491 ? -9.896 -4.761 13.792 1.00 62.94 491 ALA A CA 1
ATOM 3749 C C . ALA A 1 491 ? -10.081 -3.258 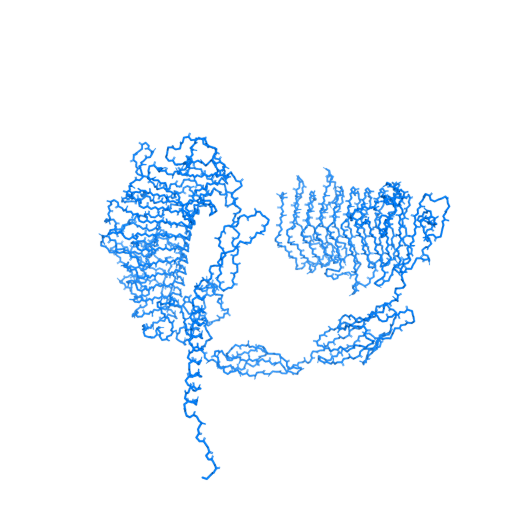14.030 1.00 62.94 491 ALA A C 1
ATOM 3751 O O . ALA A 1 491 ? -9.834 -2.748 15.128 1.00 62.94 491 ALA A O 1
ATOM 3752 N N . THR A 1 492 ? -10.466 -2.535 12.976 1.00 62.91 492 THR A N 1
ATOM 3753 C CA . THR A 1 492 ? -10.768 -1.106 13.067 1.00 62.91 492 THR A CA 1
ATOM 3754 C C . THR A 1 492 ? -12.002 -0.914 13.923 1.00 62.91 492 THR A C 1
ATOM 3756 O O . THR A 1 492 ? -13.068 -1.434 13.608 1.00 62.91 492 THR A O 1
ATOM 3759 N N . ARG A 1 493 ? -11.865 -0.114 14.974 1.00 60.56 493 ARG A N 1
ATOM 3760 C CA . ARG A 1 493 ? -12.962 0.130 15.902 1.00 60.56 493 ARG A CA 1
ATOM 3761 C C . ARG A 1 493 ? -13.973 1.079 15.252 1.00 60.56 493 ARG A C 1
ATOM 3763 O O . ARG A 1 493 ? -13.566 2.156 14.804 1.00 60.56 493 ARG A O 1
ATOM 3770 N N . PRO A 1 494 ? -15.264 0.713 15.154 1.00 49.09 494 PRO A N 1
ATOM 3771 C CA . PRO A 1 494 ? -16.260 1.563 14.519 1.00 49.09 494 PRO A CA 1
ATOM 3772 C C . PRO A 1 494 ? -16.363 2.905 15.249 1.00 49.09 494 PRO A C 1
ATOM 3774 O O . PRO A 1 494 ? -16.504 2.972 16.469 1.00 49.09 494 PRO A O 1
ATOM 3777 N N . TYR A 1 495 ? -16.296 3.994 14.484 1.00 44.38 495 TYR A N 1
ATOM 3778 C CA . TYR A 1 495 ? -16.409 5.354 14.999 1.00 44.38 495 TYR A CA 1
ATOM 3779 C C . TYR A 1 495 ? -17.824 5.589 15.563 1.00 44.38 495 TYR A C 1
ATOM 3781 O O . TYR A 1 495 ? -18.793 5.681 14.811 1.00 44.38 495 TYR A O 1
ATOM 3789 N N . GLY A 1 496 ? -17.961 5.683 16.891 1.00 48.12 496 GLY A N 1
ATOM 3790 C CA . GLY A 1 496 ? -19.239 5.956 17.557 1.00 48.12 496 GLY A CA 1
ATOM 3791 C C . GLY A 1 496 ? -19.119 6.097 19.079 1.00 48.12 496 GLY A C 1
ATOM 3792 O O . GLY A 1 496 ? -18.160 5.638 19.688 1.00 48.12 496 GLY A O 1
ATOM 3793 N N . SER A 1 497 ? -20.105 6.736 19.712 1.00 43.50 497 SER A N 1
ATOM 3794 C CA . SER A 1 497 ? -20.056 7.143 21.128 1.00 43.50 497 SER A CA 1
ATOM 3795 C C . SER A 1 497 ? -20.316 6.034 22.161 1.00 43.50 497 SER A C 1
ATOM 3797 O O . SER A 1 497 ? -20.270 6.325 23.354 1.00 43.50 497 SER A O 1
ATOM 3799 N N . ALA A 1 498 ? -20.594 4.791 21.746 1.00 48.81 498 ALA A N 1
ATOM 3800 C CA . ALA A 1 498 ? -21.124 3.749 22.639 1.00 48.81 498 ALA A CA 1
ATOM 3801 C C . ALA A 1 498 ? -20.360 2.408 22.653 1.00 48.81 498 ALA A C 1
ATOM 3803 O O . ALA A 1 498 ? -20.813 1.472 23.310 1.00 48.81 498 ALA A O 1
ATOM 3804 N N . TRP A 1 499 ? -19.229 2.274 21.955 1.00 53.22 499 TRP A N 1
ATOM 3805 C CA . TRP A 1 499 ? -18.692 0.948 21.628 1.00 53.22 499 TRP A CA 1
ATOM 3806 C C . TRP A 1 499 ? -17.208 0.826 21.971 1.00 53.22 499 TRP A C 1
ATOM 3808 O O . TRP A 1 499 ? -16.343 1.172 21.173 1.00 53.22 499 TRP A O 1
ATOM 3818 N N . ASP A 1 500 ? -16.915 0.318 23.166 1.00 55.00 500 ASP A N 1
ATOM 3819 C CA . ASP A 1 500 ? -15.590 -0.201 23.501 1.00 55.00 500 ASP A CA 1
ATOM 3820 C C . ASP A 1 500 ? -15.686 -1.171 24.681 1.00 55.00 500 ASP A C 1
ATOM 3822 O O . ASP A 1 500 ? -16.134 -0.810 25.760 1.00 55.00 500 ASP A O 1
ATOM 3826 N N . ILE A 1 501 ? -15.298 -2.416 24.470 1.00 57.34 501 ILE A N 1
ATOM 3827 C CA . ILE A 1 501 ? -15.510 -3.524 25.400 1.00 57.34 501 ILE A CA 1
ATOM 3828 C C . ILE A 1 501 ? -14.270 -4.401 25.469 1.00 57.34 501 ILE A C 1
ATOM 3830 O O . ILE A 1 501 ? -14.190 -5.455 24.842 1.00 57.34 501 ILE A O 1
ATOM 3834 N N . GLY A 1 502 ? -13.283 -3.990 26.252 1.00 59.72 502 GLY A N 1
ATOM 3835 C CA . GLY A 1 502 ? -12.116 -4.836 26.455 1.00 59.72 502 GLY A CA 1
ATOM 3836 C C . GLY A 1 502 ? -11.205 -4.916 25.234 1.00 59.72 502 GLY A C 1
ATOM 3837 O O . GLY A 1 502 ? -11.316 -4.152 24.273 1.00 59.72 502 GLY A O 1
ATOM 3838 N N . ALA A 1 503 ? -10.271 -5.863 25.294 1.00 54.41 503 ALA A N 1
ATOM 3839 C CA . ALA A 1 503 ? -9.186 -5.986 24.323 1.00 54.41 503 ALA A CA 1
ATOM 3840 C C . ALA A 1 503 ? -9.672 -6.323 22.908 1.00 54.41 503 ALA A C 1
ATOM 3842 O O . ALA A 1 503 ? -8.911 -6.181 21.955 1.00 54.41 503 ALA A O 1
ATOM 3843 N N . TYR A 1 504 ? -10.918 -6.767 22.763 1.00 60.09 504 TYR A N 1
ATOM 3844 C CA . TYR A 1 504 ? -11.444 -7.385 21.557 1.00 60.09 504 TYR A CA 1
ATOM 3845 C C . TYR A 1 504 ? -12.786 -6.784 21.157 1.00 60.09 504 TYR A C 1
ATOM 3847 O O . TYR A 1 504 ? -13.669 -6.619 21.992 1.00 60.09 504 TYR A O 1
ATOM 3855 N N . GLU A 1 505 ? -12.985 -6.565 19.866 1.00 59.12 505 GLU A N 1
ATOM 3856 C CA . GLU A 1 505 ? -14.307 -6.422 19.277 1.00 59.12 505 GLU A CA 1
ATOM 3857 C C . GLU A 1 505 ? -14.917 -7.816 19.068 1.00 59.12 505 GLU A C 1
ATOM 3859 O O . GLU A 1 505 ? -14.260 -8.750 18.594 1.00 59.12 505 GLU A O 1
ATOM 3864 N N . TYR A 1 506 ? -16.185 -8.000 19.445 1.00 52.94 506 TYR A N 1
ATOM 3865 C CA . TYR A 1 506 ? -16.844 -9.271 19.183 1.00 52.94 506 TYR A CA 1
ATOM 3866 C C . TYR A 1 506 ? -17.075 -9.471 17.689 1.00 52.94 506 TYR A C 1
ATOM 3868 O O . TYR A 1 506 ? -17.839 -8.752 17.056 1.00 52.94 506 TYR A O 1
ATOM 3876 N N . GLY A 1 507 ? -16.460 -10.521 17.144 1.00 49.47 507 GLY A N 1
ATOM 3877 C CA . GLY A 1 507 ? -16.550 -10.869 15.727 1.00 49.47 507 GLY A CA 1
ATOM 3878 C C . GLY A 1 507 ? -17.895 -11.444 15.267 1.00 49.47 507 GLY A C 1
ATOM 3879 O O . GLY A 1 507 ? -17.991 -11.890 14.124 1.00 49.47 507 GLY A O 1
ATOM 3880 N N . GLY A 1 508 ? -18.923 -11.495 16.117 1.00 49.56 508 GLY A N 1
ATOM 3881 C CA . GLY A 1 508 ? -20.270 -11.869 15.691 1.00 49.56 508 GLY A CA 1
ATOM 3882 C C . GLY A 1 508 ? -21.265 -10.720 15.806 1.00 49.56 508 GLY A C 1
ATOM 3883 O O . GLY A 1 508 ? -21.002 -9.647 16.336 1.00 49.56 508 GLY A O 1
ATOM 3884 N N . THR A 1 509 ? -22.452 -10.954 15.271 1.00 46.03 509 THR A N 1
ATOM 3885 C CA . THR A 1 509 ? -23.490 -9.929 15.178 1.00 46.03 509 THR A CA 1
ATOM 3886 C C . THR A 1 509 ? -23.966 -9.535 16.590 1.00 46.03 509 THR A C 1
ATOM 3888 O O . THR A 1 509 ? -24.097 -10.455 17.397 1.00 46.03 509 THR A O 1
ATOM 3891 N N . PRO A 1 510 ? -24.203 -8.241 16.915 1.00 50.81 510 PRO A N 1
ATOM 3892 C CA . PRO A 1 510 ? -24.441 -7.776 18.292 1.00 50.81 510 PRO A CA 1
ATOM 3893 C C . PRO A 1 510 ? -25.747 -8.299 18.946 1.00 50.81 510 PRO A C 1
ATOM 3895 O O . PRO A 1 510 ? -26.264 -9.318 18.496 1.00 50.81 510 PRO A O 1
ATOM 3898 N N . GLY A 1 511 ? -26.299 -7.685 20.025 1.00 55.53 511 GLY A N 1
ATOM 3899 C CA . GLY A 1 511 ? -27.580 -8.073 20.685 1.00 55.53 511 GLY A CA 1
ATOM 3900 C C . GLY A 1 511 ? -28.802 -7.305 20.159 1.00 55.53 511 GLY A C 1
ATOM 3901 O O . GLY A 1 511 ? -28.650 -6.140 19.800 1.00 55.53 511 GLY A O 1
ATOM 3902 N N . VAL A 1 512 ? -29.961 -7.971 20.008 1.00 61.50 512 VAL A N 1
ATOM 3903 C CA . VAL A 1 512 ? -31.164 -7.511 19.261 1.00 61.50 512 VAL A CA 1
ATOM 3904 C C . VAL A 1 512 ? -31.610 -6.110 19.714 1.00 61.50 512 VAL A C 1
ATOM 3906 O O . VAL A 1 512 ? -32.250 -5.967 20.752 1.00 61.50 512 VAL A O 1
ATOM 3909 N N . VAL A 1 513 ? -31.314 -5.073 18.928 1.00 73.62 513 VAL A N 1
ATOM 3910 C CA . VAL A 1 513 ? -31.830 -3.705 19.123 1.00 73.62 513 VAL A CA 1
ATOM 3911 C C . VAL A 1 513 ? -32.869 -3.472 18.046 1.00 73.62 513 VAL A C 1
ATOM 3913 O O . VAL A 1 513 ? -32.504 -3.571 16.892 1.00 73.62 513 VAL A O 1
ATOM 3916 N N . ASN A 1 514 ? -34.123 -3.147 18.359 1.00 82.44 514 ASN A N 1
ATOM 3917 C CA . ASN A 1 514 ? -35.099 -2.780 17.322 1.00 82.44 514 ASN A CA 1
ATOM 3918 C C . ASN A 1 514 ? -34.874 -1.326 16.883 1.00 82.44 514 ASN A C 1
ATOM 3920 O O . ASN A 1 514 ? -34.664 -0.444 17.721 1.00 82.44 514 ASN A O 1
ATOM 3924 N N . GLY A 1 515 ? -34.914 -1.063 15.580 1.00 85.94 515 GLY A N 1
ATOM 3925 C CA . GLY A 1 515 ? -34.739 0.296 15.081 1.00 85.94 515 GLY A CA 1
ATOM 3926 C C . GLY A 1 515 ? -36.000 1.146 15.226 1.00 85.94 515 GLY A C 1
ATOM 3927 O O . GLY A 1 515 ? -37.113 0.625 15.180 1.00 85.94 515 GLY A O 1
ATOM 3928 N N . ILE A 1 516 ? -35.824 2.457 15.414 1.00 91.25 516 ILE A N 1
ATOM 3929 C CA . ILE A 1 516 ? -36.909 3.443 15.551 1.00 91.25 516 ILE A CA 1
ATOM 3930 C C . ILE A 1 516 ? -36.571 4.697 14.736 1.00 91.25 516 ILE A C 1
ATOM 3932 O O . ILE A 1 516 ? -35.484 5.261 14.875 1.00 91.25 516 ILE A O 1
ATOM 3936 N N . CYS A 1 517 ? -37.526 5.148 13.918 1.00 88.06 517 CYS A N 1
ATOM 3937 C CA . CYS A 1 517 ? -37.395 6.301 13.025 1.00 88.06 517 CYS A CA 1
ATOM 3938 C C . CYS A 1 517 ? -37.228 7.626 13.776 1.00 88.06 517 CYS A C 1
ATOM 3940 O O . CYS A 1 517 ? -38.038 7.949 14.644 1.00 88.06 517 CYS A O 1
ATOM 3942 N N . GLY A 1 518 ? -36.218 8.412 13.396 1.00 83.94 518 GLY A N 1
ATOM 3943 C CA . GLY A 1 518 ? -36.087 9.809 13.806 1.00 83.94 518 GLY A CA 1
ATOM 3944 C C . GLY A 1 518 ? -37.013 10.737 13.008 1.00 83.94 518 GLY A C 1
ATOM 3945 O O . GLY A 1 518 ? -37.470 10.399 11.919 1.00 83.94 518 GLY A O 1
ATOM 3946 N N . GLY A 1 519 ? -37.306 11.919 13.562 1.00 80.88 519 GLY A N 1
ATOM 3947 C CA . GLY A 1 519 ? -38.211 12.910 12.955 1.00 80.88 519 GLY A CA 1
ATOM 3948 C C . GLY A 1 519 ? -37.581 13.810 11.882 1.00 80.88 519 GLY A C 1
ATOM 3949 O O . GLY A 1 519 ? -38.268 14.668 11.335 1.00 80.88 519 GLY A O 1
ATOM 3950 N N . ILE A 1 520 ? -36.287 13.647 11.599 1.00 82.75 520 ILE A N 1
ATOM 3951 C CA . ILE A 1 520 ? -35.533 14.405 10.590 1.00 82.75 520 ILE A CA 1
ATOM 3952 C C . ILE A 1 520 ? -34.998 13.414 9.551 1.00 82.75 520 ILE A C 1
ATOM 3954 O O . ILE A 1 520 ? -34.698 12.268 9.901 1.00 82.75 520 ILE A O 1
ATOM 3958 N N . LEU A 1 521 ? -34.886 13.855 8.291 1.00 80.81 521 LEU A N 1
ATOM 3959 C CA . LEU A 1 521 ? -34.343 13.062 7.184 1.00 80.81 521 LEU A CA 1
ATOM 3960 C C . LEU A 1 521 ? -33.057 12.341 7.604 1.00 80.81 521 LEU A C 1
ATOM 3962 O O . LEU A 1 521 ? -32.138 12.976 8.120 1.00 80.81 521 LEU A O 1
ATOM 3966 N N . ASN A 1 522 ? -33.014 11.028 7.368 1.00 79.62 522 ASN A N 1
ATOM 3967 C CA . ASN A 1 522 ? -31.849 10.177 7.597 1.00 79.62 522 ASN A CA 1
ATOM 3968 C C . ASN A 1 522 ? -31.347 10.199 9.045 1.00 79.62 522 ASN A C 1
ATOM 3970 O O . ASN A 1 522 ? -30.152 10.255 9.318 1.00 79.62 522 ASN A O 1
ATOM 3974 N N . THR A 1 523 ? -32.278 10.132 9.999 1.00 85.25 523 THR A N 1
ATOM 3975 C CA . THR A 1 523 ? -31.947 9.967 11.418 1.00 85.25 523 THR A CA 1
ATOM 3976 C C . THR A 1 523 ? -32.711 8.800 12.039 1.00 85.25 523 THR A C 1
ATOM 3978 O O . THR A 1 523 ? -33.855 8.507 11.678 1.00 85.25 523 THR A O 1
ATOM 3981 N N . CYS A 1 524 ? -32.074 8.132 13.002 1.00 83.25 524 CYS A N 1
ATOM 3982 C CA . CYS A 1 524 ? -32.673 7.083 13.821 1.00 83.25 524 CYS A CA 1
ATOM 3983 C C . CYS A 1 524 ? -32.627 7.487 15.287 1.00 83.25 524 CYS A C 1
ATOM 3985 O O . CYS A 1 524 ? -31.599 7.953 15.771 1.00 83.25 524 CYS A O 1
ATOM 3987 N N . THR A 1 525 ? -33.734 7.295 16.003 1.00 84.88 525 THR A N 1
ATOM 3988 C CA . THR A 1 525 ? -33.760 7.489 17.458 1.00 84.88 525 THR A CA 1
ATOM 3989 C C . THR A 1 525 ? -33.085 6.315 18.169 1.00 84.88 525 THR A C 1
ATOM 3991 O O . THR A 1 525 ? -32.392 6.520 19.160 1.00 84.88 525 THR A O 1
ATOM 3994 N N . THR A 1 526 ? -33.237 5.096 17.638 1.00 75.94 526 THR A N 1
ATOM 3995 C CA . THR A 1 526 ? -32.490 3.893 18.047 1.00 75.94 526 THR A CA 1
ATOM 3996 C C . THR A 1 526 ? -32.211 3.002 16.831 1.00 75.94 526 THR A C 1
ATOM 3998 O O . THR A 1 526 ? -32.983 3.004 15.870 1.00 75.94 526 THR A O 1
ATOM 4001 N N . GLY A 1 527 ? -31.133 2.211 16.874 1.00 75.50 527 GLY A N 1
ATOM 4002 C CA . GLY A 1 527 ? -30.688 1.362 15.758 1.00 75.50 527 GLY A CA 1
ATOM 4003 C C . GLY A 1 527 ? -29.680 2.052 14.834 1.00 75.50 527 GLY A C 1
ATOM 4004 O O . GLY A 1 527 ? -29.320 3.209 15.049 1.00 75.50 527 GLY A O 1
ATOM 4005 N N . ILE A 1 528 ? -29.202 1.327 13.822 1.00 81.12 528 ILE A N 1
ATOM 4006 C CA . ILE A 1 528 ? -28.282 1.885 12.823 1.00 81.12 528 ILE A CA 1
ATOM 4007 C C . ILE A 1 528 ? -29.110 2.399 11.656 1.00 81.12 528 ILE A C 1
ATOM 4009 O O . ILE A 1 528 ? -29.951 1.684 11.107 1.00 81.12 528 ILE A O 1
ATOM 4013 N N . LEU A 1 529 ? -28.856 3.648 11.282 1.00 86.38 529 LEU A N 1
ATOM 4014 C CA . LEU A 1 529 ? -29.385 4.203 10.053 1.00 86.38 529 LEU A CA 1
ATOM 4015 C C . LEU A 1 529 ? -28.820 3.411 8.874 1.00 86.38 529 LEU A C 1
ATOM 4017 O O . LEU A 1 529 ? -27.633 3.484 8.569 1.00 86.38 529 LEU A O 1
ATOM 4021 N N . SER A 1 530 ? -29.692 2.679 8.201 1.00 83.94 530 SER A N 1
ATOM 4022 C CA . SER A 1 530 ? -29.451 2.185 6.859 1.00 83.94 530 SER A CA 1
ATOM 4023 C C . SER A 1 530 ? -30.318 3.008 5.944 1.00 83.94 530 SER A C 1
ATOM 4025 O O . SER A 1 530 ? -31.519 2.769 5.841 1.00 83.94 530 SER A O 1
ATOM 4027 N N . ASP A 1 531 ? -29.698 3.948 5.255 1.00 78.94 531 ASP A N 1
ATOM 4028 C CA . ASP A 1 531 ? -30.360 4.601 4.141 1.00 78.94 531 ASP A CA 1
ATOM 4029 C C . ASP A 1 531 ? -30.829 3.514 3.158 1.00 78.94 531 ASP A C 1
ATOM 4031 O O . ASP A 1 531 ? -30.083 2.567 2.870 1.00 78.94 531 ASP A O 1
ATOM 4035 N N . ILE A 1 532 ? -32.093 3.556 2.745 1.00 79.06 532 ILE A N 1
ATOM 4036 C CA . ILE A 1 532 ? -32.580 2.677 1.677 1.00 79.06 532 ILE A CA 1
ATOM 4037 C C . ILE A 1 532 ? -32.816 3.534 0.454 1.00 79.06 532 ILE A C 1
ATOM 4039 O O . ILE A 1 532 ? -32.836 4.751 0.520 1.00 79.06 532 ILE A O 1
ATOM 4043 N N . ALA A 1 533 ? -32.937 2.887 -0.701 1.00 74.81 533 ALA A N 1
ATOM 4044 C CA . ALA A 1 533 ? -33.285 3.613 -1.902 1.00 74.81 533 ALA A CA 1
ATOM 4045 C C . ALA A 1 533 ? -34.662 4.250 -1.701 1.00 74.81 533 ALA A C 1
ATOM 4047 O O . ALA A 1 533 ? -35.699 3.589 -1.796 1.00 74.81 533 ALA A O 1
ATOM 4048 N N . ASP A 1 534 ? -34.629 5.535 -1.395 1.00 74.56 534 ASP A N 1
ATOM 4049 C CA . ASP A 1 534 ? -35.590 6.537 -1.778 1.00 74.56 534 ASP A CA 1
ATOM 4050 C C . ASP A 1 534 ? -36.472 6.060 -2.932 1.00 74.56 534 ASP A C 1
ATOM 4052 O O . ASP A 1 534 ? -36.009 5.724 -4.028 1.00 74.56 534 ASP A O 1
ATOM 4056 N N . SER A 1 535 ? -37.777 6.017 -2.687 1.00 70.06 535 SER A N 1
ATOM 4057 C CA . SER A 1 535 ? -38.724 5.878 -3.789 1.00 70.06 535 SER A CA 1
ATOM 4058 C C . SER A 1 535 ? -38.733 7.180 -4.585 1.00 70.06 535 SER A C 1
ATOM 4060 O O . SER A 1 535 ? -38.406 8.224 -4.040 1.00 70.06 535 SER A O 1
ATOM 4062 N N . GLY A 1 536 ? -39.209 7.190 -5.832 1.00 62.53 536 GLY A N 1
ATOM 4063 C CA . GLY A 1 536 ? -39.283 8.432 -6.625 1.00 62.53 536 GLY A CA 1
ATOM 4064 C C . GLY A 1 536 ? -40.092 9.583 -5.990 1.00 62.53 536 GLY A C 1
ATOM 4065 O O . GLY A 1 536 ? -40.094 10.687 -6.527 1.00 62.53 536 GLY A O 1
ATOM 4066 N N . THR A 1 537 ? -40.780 9.339 -4.868 1.00 70.31 537 THR A N 1
ATOM 4067 C CA . THR A 1 537 ? -41.618 10.309 -4.152 1.00 70.31 537 THR A CA 1
ATOM 4068 C C . THR A 1 537 ? -41.337 10.425 -2.650 1.00 70.31 537 THR A C 1
ATOM 4070 O O . THR A 1 537 ? -41.943 11.284 -2.012 1.00 70.31 537 THR A O 1
ATOM 4073 N N . GLN A 1 538 ? -40.488 9.584 -2.044 1.00 74.12 538 GLN A N 1
ATOM 4074 C CA . GLN A 1 538 ? -40.253 9.565 -0.587 1.00 74.12 538 GLN A CA 1
ATOM 4075 C C . GLN A 1 538 ? -38.832 9.119 -0.231 1.00 74.12 538 GLN A C 1
ATOM 4077 O O . GLN A 1 538 ? -38.379 8.123 -0.786 1.00 74.12 538 GLN A O 1
ATOM 4082 N N . TYR A 1 539 ? -38.182 9.858 0.677 1.00 73.75 539 TYR A N 1
ATOM 4083 C CA . TYR A 1 539 ? -36.878 9.605 1.241 1.00 73.75 539 TYR A CA 1
ATOM 4084 C C . TYR A 1 539 ? -37.089 8.445 2.177 1.00 73.75 539 TYR A C 1
ATOM 4086 O O . TYR A 1 539 ? -37.822 8.593 3.161 1.00 73.75 539 TYR A O 1
ATOM 4094 N N . LEU A 1 540 ? -36.573 7.287 1.809 1.00 77.81 540 LEU A N 1
ATOM 4095 C CA . LEU A 1 540 ? -36.792 6.071 2.560 1.00 77.81 540 LEU A CA 1
ATOM 4096 C C . LEU A 1 540 ? -35.507 5.781 3.308 1.00 77.81 540 LEU A C 1
ATOM 4098 O O . LEU A 1 540 ? -34.444 5.702 2.715 1.00 77.81 540 LEU A O 1
ATOM 4102 N N . TRP A 1 541 ? -35.606 5.519 4.601 1.00 90.69 541 TRP A N 1
ATOM 4103 C CA . TRP A 1 541 ? -34.494 4.929 5.328 1.00 90.69 541 TRP A CA 1
ATOM 4104 C C . TRP A 1 541 ? -35.010 3.890 6.294 1.00 90.69 541 TRP A C 1
ATOM 4106 O O . TRP A 1 541 ? -36.153 3.904 6.740 1.00 90.69 541 TRP A O 1
ATOM 4116 N N . ASN A 1 542 ? -34.143 2.959 6.618 1.00 88.00 542 ASN A N 1
ATOM 4117 C CA . ASN A 1 542 ? -34.385 1.957 7.614 1.00 88.00 542 ASN A CA 1
ATOM 4118 C C . ASN A 1 542 ? -33.625 2.350 8.859 1.00 88.00 542 ASN A C 1
ATOM 4120 O O . ASN A 1 542 ? -32.411 2.532 8.827 1.00 88.00 542 ASN A O 1
ATOM 4124 N N . CYS A 1 543 ? -34.314 2.377 9.986 1.00 87.19 543 CYS A N 1
ATOM 4125 C CA . CYS A 1 543 ? -33.617 2.187 11.241 1.00 87.19 543 CYS A CA 1
ATOM 4126 C C . CYS A 1 543 ? -33.500 0.686 11.412 1.00 87.19 543 CYS A C 1
ATOM 4128 O O . CYS A 1 543 ? -34.449 0.006 11.809 1.00 87.19 543 CYS A O 1
ATOM 4130 N N . GLN A 1 544 ? -32.363 0.158 10.970 1.00 85.81 544 GLN A N 1
ATOM 4131 C CA . GLN A 1 544 ? -32.086 -1.255 11.088 1.00 85.81 544 GLN A CA 1
ATOM 4132 C C . GLN A 1 544 ? -31.900 -1.570 12.548 1.00 85.81 544 GLN A C 1
ATOM 4134 O O . GLN A 1 544 ? -31.100 -0.954 13.265 1.00 85.81 544 GLN A O 1
ATOM 4139 N N . GLY A 1 545 ? -32.674 -2.558 12.968 1.00 67.44 545 GLY A N 1
ATOM 4140 C CA . GLY A 1 545 ? -32.376 -3.165 14.223 1.00 67.44 545 GLY A CA 1
ATOM 4141 C C . GLY A 1 545 ? -30.991 -3.791 14.150 1.00 67.44 545 GLY A C 1
ATOM 4142 O O . GLY A 1 545 ? -30.660 -4.483 13.188 1.00 67.44 545 GLY A O 1
ATOM 4143 N N . ILE A 1 546 ? -30.150 -3.524 15.138 1.00 70.50 546 ILE A N 1
ATOM 4144 C CA . ILE A 1 546 ? -28.862 -4.205 15.221 1.00 70.50 546 ILE A CA 1
ATOM 4145 C C . ILE A 1 546 ? -29.199 -5.650 15.600 1.00 70.50 546 ILE A C 1
ATOM 4147 O O . ILE A 1 546 ? -30.196 -5.882 16.296 1.00 70.50 546 ILE A O 1
ATOM 4151 N N . SER A 1 547 ? -28.386 -6.622 15.162 1.00 60.00 547 SER A N 1
ATOM 4152 C CA . SER A 1 547 ? -28.287 -7.915 15.864 1.00 60.00 547 SER A CA 1
ATOM 4153 C C . SER A 1 547 ? -29.463 -8.886 15.762 1.00 60.00 547 SER A C 1
ATOM 4155 O O . SER A 1 547 ? -29.691 -9.697 16.659 1.00 60.00 547 SER A O 1
ATOM 4157 N N . GLY A 1 548 ? -30.256 -8.778 14.701 1.00 58.25 548 GLY A N 1
ATOM 4158 C CA . GLY A 1 548 ? -31.519 -9.511 14.572 1.00 58.25 548 GLY A CA 1
ATOM 4159 C C . GLY A 1 548 ? -32.721 -8.770 15.160 1.00 58.25 548 GLY A C 1
ATOM 4160 O O . GLY A 1 548 ? -33.815 -9.330 15.198 1.00 58.25 548 GLY A O 1
ATOM 4161 N N . GLY A 1 549 ? -32.538 -7.521 15.600 1.00 74.50 549 GLY A N 1
ATOM 4162 C CA . GLY A 1 549 ? -33.637 -6.611 15.899 1.00 74.50 549 GLY A CA 1
ATOM 4163 C C . GLY A 1 549 ? -34.445 -6.247 14.670 1.00 74.50 549 GLY A C 1
ATOM 4164 O O . GLY A 1 549 ? -33.959 -6.269 13.540 1.00 74.50 549 GLY A O 1
ATOM 4165 N N . THR A 1 550 ? -35.714 -5.928 14.895 1.00 81.38 550 THR A N 1
ATOM 4166 C CA . THR A 1 550 ? -36.632 -5.571 13.823 1.00 81.38 550 THR A CA 1
ATOM 4167 C C . THR A 1 550 ? -36.244 -4.225 13.236 1.00 81.38 550 THR A C 1
ATOM 4169 O O . THR A 1 550 ? -36.032 -3.249 13.959 1.00 81.38 550 THR A O 1
ATOM 4172 N N . THR A 1 551 ? -36.200 -4.173 11.914 1.00 88.12 551 THR A N 1
ATOM 4173 C CA . THR A 1 551 ? -35.999 -2.945 11.153 1.00 88.12 551 THR A CA 1
ATOM 4174 C C . THR A 1 551 ? -37.286 -2.129 11.119 1.00 88.12 551 THR A C 1
ATOM 4176 O O . THR A 1 551 ? -38.328 -2.645 10.711 1.00 88.12 551 THR A O 1
ATOM 4179 N N . ALA A 1 552 ? -37.213 -0.856 11.507 1.00 90.81 552 ALA A N 1
ATOM 4180 C CA . ALA A 1 552 ? -38.278 0.104 11.237 1.00 90.81 552 ALA A CA 1
ATOM 4181 C C . ALA A 1 552 ? -38.064 0.741 9.861 1.00 90.81 552 ALA A C 1
ATOM 4183 O O . ALA A 1 552 ? -36.969 1.224 9.574 1.00 90.81 552 ALA A O 1
ATOM 4184 N N . LEU A 1 553 ? -39.113 0.736 9.033 1.00 90.56 553 LEU A N 1
ATOM 4185 C CA . LEU A 1 553 ? -39.142 1.405 7.731 1.00 90.56 553 LEU A CA 1
ATOM 4186 C C . LEU A 1 553 ? -39.613 2.849 7.935 1.00 90.56 553 LEU A C 1
ATOM 4188 O O . LEU A 1 553 ? -40.729 3.079 8.404 1.00 90.56 553 LEU A O 1
ATOM 4192 N N . CYS A 1 554 ? -38.767 3.806 7.592 1.00 88.06 554 CYS A N 1
ATOM 4193 C CA . CYS A 1 554 ? -38.985 5.231 7.792 1.00 88.06 554 CYS A CA 1
ATOM 4194 C C . CYS A 1 554 ? -39.150 5.922 6.437 1.00 88.06 554 CYS A C 1
ATOM 4196 O O . CYS A 1 554 ? -38.515 5.532 5.457 1.00 88.06 554 CYS A O 1
ATOM 4198 N N . SER A 1 555 ? -40.010 6.942 6.371 1.00 85.62 555 SER A N 1
ATOM 4199 C CA . SER A 1 555 ? -40.234 7.695 5.135 1.00 85.62 555 SER A CA 1
ATOM 4200 C C . SER A 1 555 ? -40.537 9.170 5.386 1.00 85.62 555 SER A C 1
ATOM 4202 O O . SER A 1 555 ? -41.404 9.482 6.206 1.00 85.62 555 SER A O 1
ATOM 4204 N N . LEU A 1 556 ? -39.931 10.059 4.600 1.00 78.44 556 LEU A N 1
ATOM 4205 C CA . LEU A 1 556 ? -40.369 11.451 4.400 1.00 78.44 556 LEU A CA 1
ATOM 4206 C C . LEU A 1 556 ? -40.617 11.719 2.904 1.00 78.44 556 LEU A C 1
ATOM 4208 O O . LEU A 1 556 ? -40.095 10.981 2.094 1.00 78.44 556 LEU A O 1
ATOM 4212 N N . PRO A 1 557 ? -41.397 12.722 2.467 1.00 72.50 557 PRO A N 1
ATOM 4213 C CA . PRO A 1 557 ? -41.602 13.001 1.033 1.00 72.50 557 PRO A CA 1
ATOM 4214 C C . PRO A 1 557 ? -40.345 13.543 0.311 1.00 72.50 557 PRO A C 1
ATOM 4216 O O . PRO A 1 557 ? -39.660 14.397 0.867 1.00 72.50 557 PRO A O 1
ATOM 4219 N N . ILE A 1 558 ? -40.084 13.109 -0.935 1.00 64.75 558 ILE A N 1
ATOM 4220 C CA . ILE A 1 558 ? -39.013 13.622 -1.827 1.00 64.75 558 ILE A CA 1
ATOM 4221 C C . ILE A 1 558 ? -39.551 14.718 -2.721 1.00 64.75 558 ILE A C 1
ATOM 4223 O O . ILE A 1 558 ? -40.555 14.535 -3.412 1.00 64.75 558 ILE A O 1
ATOM 4227 N N . SER A 1 559 ? -38.824 15.829 -2.799 1.00 61.12 559 SER A N 1
ATOM 4228 C CA . SER A 1 559 ? -38.971 16.752 -3.921 1.00 61.12 559 SER A CA 1
ATOM 4229 C C . SER A 1 559 ? -38.380 16.110 -5.180 1.00 61.12 559 SER A C 1
ATOM 4231 O O . SER A 1 559 ? -37.173 15.871 -5.229 1.00 61.12 559 SER A O 1
ATOM 4233 N N . VAL A 1 560 ? -39.215 15.790 -6.176 1.00 61.66 560 VAL A N 1
ATOM 4234 C CA . VAL A 1 560 ? -38.801 14.976 -7.333 1.00 61.66 560 VAL A CA 1
ATOM 4235 C C . VAL A 1 560 ? -37.665 15.654 -8.089 1.00 61.66 560 VAL A C 1
ATOM 4237 O O . VAL A 1 560 ? -37.823 16.758 -8.612 1.00 61.66 560 VAL A O 1
ATOM 4240 N N . GLN A 1 561 ? -36.520 14.978 -8.154 1.00 63.84 561 GLN A N 1
ATOM 4241 C CA . GLN A 1 561 ? -35.358 15.520 -8.833 1.00 63.84 561 GLN A CA 1
ATOM 4242 C C . GLN A 1 561 ? -35.572 15.469 -10.349 1.00 63.84 561 GLN A C 1
ATOM 4244 O O . GLN A 1 561 ? -35.875 14.417 -10.917 1.00 63.84 561 GLN A O 1
ATOM 4249 N N . GLN A 1 562 ? -35.473 16.629 -10.995 1.00 75.00 562 GLN A N 1
ATOM 4250 C CA . GLN A 1 562 ? -35.548 16.751 -12.446 1.00 75.00 562 GLN A CA 1
ATOM 4251 C C . GLN A 1 562 ? -34.157 16.691 -13.049 1.00 75.00 562 GLN A C 1
ATOM 4253 O O . GLN A 1 562 ? -33.188 17.201 -12.485 1.00 75.00 562 GLN A O 1
ATOM 4258 N N . TYR A 1 563 ? -34.084 16.072 -14.217 1.00 78.69 563 TYR A N 1
ATOM 4259 C CA . TYR A 1 563 ? -32.848 15.880 -14.933 1.00 78.69 563 TYR A CA 1
ATOM 4260 C C . TYR A 1 563 ? -33.014 16.277 -16.389 1.00 78.69 563 TYR A C 1
ATOM 4262 O O . TYR A 1 563 ? -33.920 15.820 -17.088 1.00 78.69 563 TYR A O 1
ATOM 4270 N N . THR A 1 564 ? -32.105 17.128 -16.841 1.00 89.44 564 THR A N 1
ATOM 4271 C CA . THR A 1 564 ? -32.073 17.618 -18.214 1.00 89.44 564 THR A CA 1
ATOM 4272 C C . THR A 1 564 ? -31.466 16.566 -19.144 1.00 89.44 564 THR A C 1
ATOM 4274 O O . THR A 1 564 ? -30.423 15.982 -18.831 1.00 89.44 564 THR A O 1
ATOM 4277 N N . LEU A 1 565 ? -32.132 16.297 -20.270 1.00 89.94 565 LEU A N 1
ATOM 4278 C CA . LEU A 1 565 ? -31.637 15.467 -21.367 1.00 89.94 565 LEU A CA 1
ATOM 4279 C C . LEU A 1 565 ? -31.152 16.366 -22.496 1.00 89.94 565 LEU A C 1
ATOM 4281 O O . LEU A 1 565 ? -31.967 17.045 -23.112 1.00 89.94 565 LEU A O 1
ATOM 4285 N N . THR A 1 566 ? -29.866 16.295 -22.819 1.00 91.56 566 THR A N 1
ATOM 4286 C CA . THR A 1 566 ? -29.270 17.025 -23.941 1.00 91.56 566 THR A CA 1
ATOM 4287 C C . THR A 1 566 ? -28.931 16.057 -25.073 1.00 91.56 566 THR A C 1
ATOM 4289 O O . THR A 1 566 ? -28.220 15.071 -24.882 1.00 91.56 566 THR A O 1
ATOM 4292 N N . VAL A 1 567 ? -29.414 16.320 -26.282 1.00 91.50 567 VAL A N 1
ATOM 4293 C CA . VAL A 1 567 ? -29.114 15.509 -27.467 1.00 91.50 567 VAL A CA 1
ATOM 4294 C C . VAL A 1 567 ? -28.117 16.242 -28.352 1.00 91.50 567 VAL A C 1
ATOM 4296 O O . VAL A 1 567 ? -28.229 17.432 -28.608 1.00 91.50 567 VAL A O 1
ATOM 4299 N N . THR A 1 568 ? -27.124 15.509 -28.836 1.00 85.75 568 THR A N 1
ATOM 4300 C CA . THR A 1 568 ? -26.122 15.994 -29.782 1.00 85.75 568 THR A CA 1
ATOM 4301 C C . THR A 1 568 ? -26.064 15.043 -30.970 1.00 85.75 568 THR A C 1
ATOM 4303 O O . THR A 1 568 ? -26.235 13.832 -30.837 1.00 85.75 568 THR A O 1
ATOM 4306 N N . THR A 1 569 ? -25.834 15.566 -32.164 1.00 82.94 569 THR A N 1
ATOM 4307 C CA . THR A 1 569 ? -25.628 14.749 -33.365 1.00 82.94 569 THR A CA 1
ATOM 4308 C C . THR A 1 569 ? -24.200 14.933 -33.852 1.00 82.94 569 THR A C 1
ATOM 4310 O O . THR A 1 569 ? -23.718 16.059 -33.955 1.00 82.94 569 THR A O 1
ATOM 4313 N N . SER A 1 570 ? -23.523 13.831 -34.160 1.00 78.56 570 SER A N 1
ATOM 4314 C CA . SER A 1 570 ? -22.173 13.809 -34.716 1.00 78.56 570 SER A CA 1
ATOM 4315 C C . SER A 1 570 ? -22.227 13.193 -36.114 1.00 78.56 570 SER A C 1
ATOM 4317 O O . SER A 1 570 ? -22.585 12.029 -36.266 1.00 78.56 570 SER A O 1
ATOM 4319 N N . GLY A 1 571 ? -21.930 13.980 -37.148 1.00 78.38 571 GLY A N 1
ATOM 4320 C CA . GLY A 1 571 ? -22.182 13.609 -38.546 1.00 78.38 571 GLY A CA 1
ATOM 4321 C C . GLY A 1 571 ? -23.540 14.102 -39.062 1.00 78.38 571 GLY A C 1
ATOM 4322 O O . GLY A 1 571 ? -24.251 14.826 -38.371 1.00 78.38 571 GLY A O 1
ATOM 4323 N N . SER A 1 572 ? -23.889 13.760 -40.308 1.00 80.56 572 SER A N 1
ATOM 4324 C CA . SER A 1 572 ? -25.082 14.309 -40.969 1.00 80.56 572 SER A CA 1
ATOM 4325 C C . SER A 1 572 ? -26.316 13.419 -40.760 1.00 80.56 572 SER A C 1
ATOM 4327 O O . SER A 1 572 ? -26.442 12.355 -41.370 1.00 80.56 572 SER A O 1
ATOM 4329 N N . GLY A 1 573 ? -27.229 13.868 -39.895 1.00 78.56 573 GLY A N 1
ATOM 4330 C CA . GLY A 1 573 ? -28.507 13.222 -39.580 1.00 78.56 573 GLY A CA 1
ATOM 4331 C C . GLY A 1 573 ? -29.297 14.017 -38.534 1.00 78.56 573 GLY A C 1
ATOM 4332 O O . GLY A 1 573 ? -28.771 14.968 -37.962 1.00 78.56 573 GLY A O 1
ATOM 4333 N N . ILE A 1 574 ? -30.559 13.649 -38.299 1.00 89.62 574 ILE A N 1
ATOM 4334 C CA . ILE A 1 574 ? -31.472 14.327 -37.354 1.00 89.62 574 ILE A CA 1
ATOM 4335 C C . ILE A 1 574 ? -31.924 13.342 -36.275 1.00 89.62 574 ILE A C 1
ATOM 4337 O O . ILE A 1 574 ? -32.105 12.153 -36.562 1.00 89.62 574 ILE A O 1
ATOM 4341 N N . VAL A 1 575 ? -32.131 13.837 -35.049 1.00 85.06 575 VAL A N 1
ATOM 4342 C CA . VAL A 1 575 ? -32.665 13.054 -33.924 1.00 85.06 575 VAL A CA 1
ATOM 4343 C C . VAL A 1 575 ? -33.901 13.717 -33.321 1.00 85.06 575 VAL A C 1
ATOM 4345 O O . VAL A 1 575 ? -33.843 14.880 -32.936 1.00 85.06 575 VAL A O 1
ATOM 4348 N N . ALA A 1 576 ? -34.995 12.967 -33.168 1.00 91.88 576 ALA A N 1
ATOM 4349 C CA . ALA A 1 576 ? -36.245 13.464 -32.578 1.00 91.88 576 ALA A CA 1
ATOM 4350 C C . ALA A 1 576 ? -36.809 12.535 -31.487 1.00 91.88 576 ALA A C 1
ATOM 4352 O O . ALA A 1 576 ? -36.635 11.317 -31.562 1.00 91.88 576 ALA A O 1
ATOM 4353 N N . GLY A 1 577 ? -37.515 13.111 -30.508 1.00 86.31 577 GLY A N 1
ATOM 4354 C CA . GLY A 1 577 ? -38.221 12.430 -29.416 1.00 86.31 577 GLY A CA 1
ATOM 4355 C C . GLY A 1 577 ? -39.270 13.321 -28.733 1.00 86.31 577 GLY A C 1
ATOM 4356 O O . GLY A 1 577 ? -39.548 14.432 -29.177 1.00 86.31 577 GLY A O 1
ATOM 4357 N N . THR A 1 578 ? -39.901 12.838 -27.659 1.00 82.00 578 THR A N 1
ATOM 4358 C CA . THR A 1 578 ? -41.018 13.544 -26.998 1.00 82.00 578 THR A CA 1
ATOM 4359 C C . THR A 1 578 ? -40.572 14.870 -26.374 1.00 82.00 578 THR A C 1
ATOM 4361 O O . THR A 1 578 ? -40.006 14.869 -25.288 1.00 82.00 578 THR A O 1
ATOM 4364 N N . GLY A 1 579 ? -40.855 15.994 -27.035 1.00 81.94 579 GLY A N 1
ATOM 4365 C CA . GLY A 1 579 ? -40.442 17.335 -26.595 1.00 81.94 579 GLY A CA 1
ATOM 4366 C C . GLY A 1 579 ? -39.052 17.766 -27.076 1.00 81.94 579 GLY A C 1
ATOM 4367 O O . GLY A 1 579 ? -38.683 18.904 -26.852 1.00 81.94 579 GLY A O 1
ATOM 4368 N N . ILE A 1 580 ? -38.310 16.901 -27.783 1.00 83.50 580 ILE A N 1
ATOM 4369 C CA . ILE A 1 580 ? -36.979 17.205 -28.338 1.00 83.50 580 ILE A CA 1
ATOM 4370 C C . ILE A 1 580 ? -36.993 16.988 -29.856 1.00 83.50 580 ILE A C 1
ATOM 4372 O O . ILE A 1 580 ? -37.334 15.904 -30.333 1.00 83.50 580 ILE A O 1
ATOM 4376 N N . ASN A 1 581 ? -36.564 17.985 -30.632 1.00 87.44 581 ASN A N 1
ATOM 4377 C CA . ASN A 1 581 ? -36.376 17.865 -32.080 1.00 87.44 581 ASN A CA 1
ATOM 4378 C C . ASN A 1 581 ? -35.036 18.481 -32.479 1.00 87.44 581 ASN A C 1
ATOM 4380 O O . ASN A 1 581 ? -34.931 19.669 -32.820 1.00 87.44 581 ASN A O 1
ATOM 4384 N N . CYS A 1 582 ? -33.999 17.647 -32.401 1.00 71.81 582 CYS A N 1
ATOM 4385 C CA . CYS A 1 582 ? -32.624 18.091 -32.478 1.00 71.81 582 CYS A CA 1
ATOM 4386 C C . CYS A 1 582 ? -32.208 18.314 -33.937 1.00 71.81 582 CYS A C 1
ATOM 4388 O O . CYS A 1 582 ? -31.634 17.464 -34.622 1.00 71.81 582 CYS A O 1
ATOM 4390 N N . GLY A 1 583 ? -32.601 19.509 -34.365 1.00 65.00 583 GLY A N 1
ATOM 4391 C CA . GLY A 1 583 ? -32.235 20.282 -35.545 1.00 65.00 583 GLY A CA 1
ATOM 4392 C C . GLY A 1 583 ? -32.394 21.783 -35.242 1.00 65.00 583 GLY A C 1
ATOM 4393 O O . GLY A 1 583 ? -31.622 22.591 -35.750 1.00 65.00 583 GLY A O 1
ATOM 4394 N N . SER A 1 584 ? -33.326 22.142 -34.342 1.00 66.81 584 SER A N 1
ATOM 4395 C CA . SER A 1 584 ? -33.452 23.478 -33.734 1.00 66.81 584 SER A CA 1
ATOM 4396 C C . SER A 1 584 ? -33.588 23.466 -32.204 1.00 66.81 584 SER A C 1
ATOM 4398 O O . SER A 1 584 ? -33.324 24.494 -31.591 1.00 66.81 584 SER A O 1
ATOM 4400 N N . ASP A 1 585 ? -33.996 22.343 -31.592 1.00 75.94 585 ASP A N 1
ATOM 4401 C CA . ASP A 1 585 ? -34.183 22.215 -30.140 1.00 75.94 585 ASP A CA 1
ATOM 4402 C C . ASP A 1 585 ? -33.682 20.856 -29.619 1.00 75.94 585 ASP A C 1
ATOM 4404 O O . ASP A 1 585 ? -34.158 19.792 -30.020 1.00 75.94 585 ASP A O 1
ATOM 4408 N N . CYS A 1 586 ? -32.680 20.899 -28.746 1.00 86.19 586 CYS A N 1
ATOM 4409 C CA . CYS A 1 586 ? -31.851 19.750 -28.392 1.00 86.19 586 CYS A CA 1
ATOM 4410 C C . CYS A 1 586 ? -31.754 19.492 -26.878 1.00 86.19 586 CYS A C 1
ATOM 4412 O O . CYS A 1 586 ? -30.919 18.678 -26.483 1.00 86.19 586 CYS A O 1
ATOM 4414 N N . SER A 1 587 ? -32.547 20.153 -26.025 1.00 89.06 587 SER A N 1
ATOM 4415 C CA . SER A 1 587 ? -32.480 19.945 -24.568 1.00 89.06 587 SER A CA 1
ATOM 4416 C C . SER A 1 587 ? -33.828 20.129 -23.872 1.00 89.06 587 SER A C 1
ATOM 4418 O O . SER A 1 587 ? -34.503 21.117 -24.124 1.00 89.06 587 SER A O 1
ATOM 4420 N N . GLU A 1 588 ? -34.198 19.217 -22.966 1.00 91.75 588 GLU A N 1
ATOM 4421 C CA . GLU A 1 588 ? -35.451 19.297 -22.192 1.00 91.75 588 GLU A CA 1
ATOM 4422 C C . GLU A 1 588 ? -35.318 18.628 -20.806 1.00 91.75 588 GLU A C 1
ATOM 4424 O O . GLU A 1 588 ? -34.545 17.678 -20.638 1.00 91.75 588 GLU A O 1
ATOM 4429 N N . SER A 1 589 ? -36.046 19.116 -19.793 1.00 88.44 589 SER A N 1
ATOM 4430 C CA . SER A 1 589 ? -36.007 18.590 -18.417 1.00 88.44 589 SER A CA 1
ATOM 4431 C C . SER A 1 589 ? -37.151 17.631 -18.117 1.00 88.44 589 SER A C 1
ATOM 4433 O O . SER A 1 589 ? -38.326 17.945 -18.286 1.00 88.44 589 SER A O 1
ATOM 4435 N N . TYR A 1 590 ? -36.802 16.459 -17.588 1.00 84.62 590 TYR A N 1
ATOM 4436 C CA . TYR A 1 590 ? -37.765 15.415 -17.254 1.00 84.62 590 TYR A CA 1
ATOM 4437 C C . TYR A 1 590 ? -37.610 14.979 -15.798 1.00 84.62 590 TYR A C 1
ATOM 4439 O O . TYR A 1 590 ? -36.515 14.989 -15.237 1.00 84.62 590 TYR A O 1
ATOM 4447 N N . ASN A 1 591 ? -38.709 14.557 -15.174 1.00 84.69 591 ASN A N 1
ATOM 4448 C CA . ASN A 1 591 ? -38.672 13.991 -13.826 1.00 84.69 591 ASN A CA 1
ATOM 4449 C C . ASN A 1 591 ? -37.847 12.696 -13.810 1.00 84.69 591 ASN A C 1
ATOM 4451 O O . ASN A 1 591 ? -37.913 11.909 -14.765 1.00 84.69 591 ASN A O 1
ATOM 4455 N N . SER A 1 592 ? -37.131 12.453 -12.709 1.00 79.25 592 SER A N 1
ATOM 4456 C CA . SER A 1 592 ? -36.372 11.218 -12.513 1.00 79.25 592 SER A CA 1
ATOM 4457 C C . SER A 1 592 ? -37.212 9.963 -12.816 1.00 79.25 592 SER A C 1
ATOM 4459 O O . SER A 1 592 ? -38.335 9.829 -12.336 1.00 79.25 592 SER A O 1
ATOM 4461 N N . GLY A 1 593 ? -36.690 9.050 -13.638 1.00 78.19 593 GLY A N 1
ATOM 4462 C CA . GLY A 1 593 ? -37.336 7.809 -14.078 1.00 78.19 593 GLY A CA 1
ATOM 4463 C C . GLY A 1 593 ? -38.129 7.896 -15.389 1.00 78.19 593 GLY A C 1
ATOM 4464 O O . GLY A 1 593 ? -38.541 6.862 -15.913 1.00 78.19 593 GLY A O 1
ATOM 4465 N N . THR A 1 594 ? -38.322 9.086 -15.964 1.00 85.38 594 THR A N 1
ATOM 4466 C CA . THR A 1 594 ? -39.058 9.247 -17.235 1.00 85.38 594 THR A CA 1
ATOM 4467 C C . THR A 1 594 ? -38.293 8.607 -18.400 1.00 85.38 594 THR A C 1
ATOM 4469 O O . THR A 1 594 ? -37.104 8.867 -18.563 1.00 85.38 594 THR A O 1
ATOM 4472 N N . SER A 1 595 ? -38.951 7.792 -19.236 1.00 85.81 595 SER A N 1
ATOM 4473 C CA . SER A 1 595 ? -38.323 7.152 -20.405 1.00 85.81 595 SER A CA 1
ATOM 4474 C C . SER A 1 595 ? -38.651 7.886 -21.704 1.00 85.81 595 SER A C 1
ATOM 4476 O O . SER A 1 595 ? -39.800 7.928 -22.137 1.00 85.81 595 SER A O 1
ATOM 4478 N N . VAL A 1 596 ? -37.624 8.430 -22.346 1.00 89.25 596 VAL A N 1
ATOM 4479 C CA . VAL A 1 596 ? -37.705 9.234 -23.567 1.00 89.25 596 VAL A CA 1
ATOM 4480 C C . VAL A 1 596 ? -37.144 8.426 -24.735 1.00 89.25 596 VAL A C 1
ATOM 4482 O O . VAL A 1 596 ? -36.013 7.957 -24.668 1.00 89.25 596 VAL A O 1
ATOM 4485 N N . THR A 1 597 ? -37.912 8.236 -25.812 1.00 93.50 597 THR A N 1
ATOM 4486 C CA . THR A 1 597 ? -37.439 7.513 -27.009 1.00 93.50 597 THR A CA 1
ATOM 4487 C C . THR A 1 597 ? -37.019 8.486 -28.100 1.00 93.50 597 THR A C 1
ATOM 4489 O O . THR A 1 597 ? -37.806 9.327 -28.525 1.00 93.50 597 THR A O 1
ATOM 4492 N N . LEU A 1 598 ? -35.776 8.340 -28.543 1.00 92.19 598 LEU A N 1
ATOM 4493 C CA . LEU A 1 598 ? -35.109 9.131 -29.564 1.00 92.19 598 LEU A CA 1
ATOM 4494 C C . LEU A 1 598 ? -34.956 8.309 -30.848 1.00 92.19 598 LEU A C 1
ATOM 4496 O O . LEU A 1 598 ? -34.614 7.128 -30.807 1.00 92.19 598 LEU A O 1
ATOM 4500 N N . THR A 1 599 ? -35.181 8.934 -31.999 1.00 94.88 599 THR A N 1
ATOM 4501 C CA . THR A 1 599 ? -35.071 8.300 -33.322 1.00 94.88 599 THR A CA 1
ATOM 4502 C C . THR A 1 599 ? -34.077 9.060 -34.188 1.00 94.88 599 THR A C 1
ATOM 4504 O O . THR A 1 599 ? -34.281 10.243 -34.441 1.00 94.88 599 THR A O 1
ATOM 4507 N N . ALA A 1 600 ? -33.023 8.380 -34.642 1.00 89.44 600 ALA A N 1
ATOM 4508 C CA . ALA A 1 600 ? -31.979 8.884 -35.527 1.00 89.44 600 ALA A CA 1
ATOM 4509 C C . ALA A 1 600 ? -32.309 8.559 -36.984 1.00 89.44 600 ALA A C 1
ATOM 4511 O O . ALA A 1 600 ? -32.433 7.395 -37.366 1.00 89.44 600 ALA A O 1
ATOM 4512 N N . THR A 1 601 ? -32.372 9.590 -37.818 1.00 90.94 601 THR A N 1
ATOM 4513 C CA . THR A 1 601 ? -32.535 9.448 -39.267 1.00 90.94 601 THR A CA 1
ATOM 4514 C C . THR A 1 601 ? -31.291 9.993 -39.958 1.00 90.94 601 THR A C 1
ATOM 4516 O O . THR A 1 601 ? -30.965 11.168 -39.803 1.00 90.94 601 THR A O 1
ATOM 4519 N N . ALA A 1 602 ? -30.569 9.135 -40.687 1.00 84.00 602 ALA A N 1
ATOM 4520 C CA . ALA A 1 602 ? -29.348 9.528 -41.388 1.00 84.00 602 ALA A CA 1
ATOM 4521 C C . ALA A 1 602 ? -29.671 10.381 -42.620 1.00 84.00 602 ALA A C 1
ATOM 4523 O O . ALA A 1 602 ? -30.579 10.052 -43.386 1.00 84.00 602 ALA A O 1
ATOM 4524 N N . SER A 1 603 ? -28.901 11.446 -42.836 1.00 80.50 603 SER A N 1
ATOM 4525 C CA . SER A 1 603 ? -28.960 12.223 -44.075 1.00 80.50 603 SER A CA 1
ATOM 4526 C C . SER A 1 603 ? -28.266 11.470 -45.220 1.00 80.50 603 SER A C 1
ATOM 4528 O O . SER A 1 603 ? -27.412 10.609 -44.994 1.00 80.50 603 SER A O 1
ATOM 4530 N N . SER A 1 604 ? -28.607 11.803 -46.470 1.00 73.75 604 SER A N 1
ATOM 4531 C CA . SER A 1 604 ? -28.019 11.171 -47.664 1.00 73.75 604 SER A CA 1
ATOM 4532 C C . SER A 1 604 ? -26.478 11.187 -47.639 1.00 73.75 604 SER A C 1
ATOM 4534 O O . SER A 1 604 ? -25.875 12.228 -47.391 1.00 73.75 604 SER A O 1
ATOM 4536 N N . GLY A 1 605 ? -25.837 10.042 -47.916 1.00 70.88 605 GLY A N 1
ATOM 4537 C CA . GLY A 1 605 ? -24.370 9.881 -47.922 1.00 70.88 605 GLY A CA 1
ATOM 4538 C C . GLY A 1 605 ? -23.739 9.487 -46.576 1.00 70.88 605 GLY A C 1
ATOM 4539 O O . GLY A 1 605 ? -22.524 9.298 -46.497 1.00 70.88 605 GLY A O 1
ATOM 4540 N N . SER A 1 606 ? -24.543 9.326 -45.523 1.00 72.88 606 SER A N 1
ATOM 4541 C CA . SER A 1 606 ? -24.103 8.818 -44.223 1.00 72.88 606 SER A CA 1
ATOM 4542 C C . SER A 1 606 ? -24.895 7.581 -43.831 1.00 72.88 606 SER A C 1
ATOM 4544 O O . SER A 1 606 ? -26.061 7.413 -44.176 1.00 72.88 606 SER A O 1
ATOM 4546 N N . THR A 1 607 ? -24.253 6.708 -43.078 1.00 81.88 607 THR A N 1
ATOM 4547 C CA . THR A 1 607 ? -24.905 5.597 -42.399 1.00 81.88 607 THR A CA 1
ATOM 4548 C C . THR A 1 607 ? -24.963 5.918 -40.922 1.00 81.88 607 THR A C 1
ATOM 4550 O O . THR A 1 607 ? -23.985 6.398 -40.345 1.00 81.88 607 THR A O 1
ATOM 4553 N N . PHE A 1 608 ? -26.098 5.643 -40.290 1.00 84.56 608 PHE A N 1
ATOM 4554 C CA . PHE A 1 608 ? -26.158 5.712 -38.842 1.00 84.56 608 PHE A CA 1
ATOM 4555 C C . PHE A 1 608 ? -25.190 4.674 -38.272 1.00 84.56 608 PHE A C 1
ATOM 4557 O O . PHE A 1 608 ? -25.352 3.474 -38.481 1.00 84.56 608 PHE A O 1
ATOM 4564 N N . SER A 1 609 ? -24.128 5.159 -37.639 1.00 83.44 609 SER A N 1
ATOM 4565 C CA . SER A 1 609 ? -23.080 4.301 -37.105 1.00 83.44 609 SER A CA 1
ATOM 4566 C C . SER A 1 609 ? -23.422 3.793 -35.724 1.00 83.44 609 SER A C 1
ATOM 4568 O O . SER A 1 609 ? -22.887 2.766 -35.318 1.00 83.44 609 SER A O 1
ATOM 4570 N N . GLY A 1 610 ? -24.257 4.525 -34.996 1.00 81.81 610 GLY A N 1
ATOM 4571 C CA . GLY A 1 610 ? -24.724 4.129 -33.688 1.00 81.81 610 GLY A CA 1
ATOM 4572 C C . GLY A 1 610 ? -24.851 5.288 -32.722 1.00 81.81 610 GLY A C 1
ATOM 4573 O O . GLY A 1 610 ? -24.465 6.423 -32.998 1.00 81.81 610 GLY A O 1
ATOM 4574 N N . TRP A 1 611 ? -25.439 4.982 -31.579 1.00 89.62 611 TRP A N 1
ATOM 4575 C CA . TRP A 1 611 ? -25.613 5.918 -30.486 1.00 89.62 611 TRP A CA 1
ATOM 4576 C C . TRP A 1 611 ? -24.411 5.904 -29.539 1.00 89.62 611 TRP A C 1
ATOM 4578 O O . TRP A 1 611 ? -23.731 4.888 -29.390 1.00 89.62 611 TRP A O 1
ATOM 4588 N N . GLY A 1 612 ? -24.198 7.029 -28.872 1.00 81.62 612 GLY A N 1
ATOM 4589 C CA . GLY A 1 612 ? -23.241 7.238 -27.799 1.00 81.62 612 GLY A CA 1
ATOM 4590 C C . GLY A 1 612 ? -23.849 8.059 -26.658 1.00 81.62 612 GLY A C 1
ATOM 4591 O O . GLY A 1 612 ? -24.966 8.579 -26.749 1.00 81.62 612 GLY A O 1
ATOM 4592 N N . GLY A 1 613 ? -23.106 8.175 -25.559 1.00 89.81 613 GLY A N 1
ATOM 4593 C CA . GLY A 1 613 ? -23.597 8.774 -24.317 1.00 89.81 613 GLY A CA 1
ATOM 4594 C C . GLY A 1 613 ? -24.563 7.836 -23.591 1.00 89.81 613 GLY A C 1
ATOM 4595 O O . GLY A 1 613 ? -24.281 6.651 -23.427 1.00 89.81 613 GLY A O 1
ATOM 4596 N N . ALA A 1 614 ? -25.718 8.348 -23.164 1.00 86.31 614 ALA A N 1
ATOM 4597 C CA . ALA A 1 614 ? -26.729 7.550 -22.462 1.00 86.31 614 ALA A CA 1
ATOM 4598 C C . ALA A 1 614 ? -27.464 6.520 -23.350 1.00 86.31 614 ALA A C 1
ATOM 4600 O O . ALA A 1 614 ? -28.285 5.753 -22.848 1.00 86.31 614 ALA A O 1
ATOM 4601 N N . CYS A 1 615 ? -27.160 6.499 -24.648 1.00 83.44 615 CYS A N 1
ATOM 4602 C CA . CYS A 1 615 ? -27.636 5.540 -25.636 1.00 83.44 615 CYS A CA 1
ATOM 4603 C C . CYS A 1 615 ? -26.463 4.772 -26.251 1.00 83.44 615 CYS A C 1
ATOM 4605 O O . CYS A 1 615 ? -25.348 5.283 -26.311 1.00 83.44 615 CYS A O 1
ATOM 4607 N N . SER A 1 616 ? -26.710 3.562 -26.757 1.00 76.38 616 SER A N 1
ATOM 4608 C CA . SER A 1 616 ? -25.693 2.768 -27.461 1.00 76.38 616 SER A CA 1
ATOM 4609 C C . SER A 1 616 ? -26.311 1.835 -28.508 1.00 76.38 616 SER A C 1
ATOM 4611 O O . SER A 1 616 ? -27.522 1.616 -28.525 1.00 76.38 616 SER A O 1
ATOM 4613 N N . GLY A 1 617 ? -25.479 1.290 -29.396 1.00 78.81 617 GLY A N 1
ATOM 4614 C CA . GLY A 1 617 ? -25.900 0.358 -30.447 1.00 78.81 617 GLY A CA 1
ATOM 4615 C C . GLY A 1 617 ? -26.196 1.035 -31.785 1.00 78.81 617 GLY A C 1
ATOM 4616 O O . GLY A 1 617 ? -26.259 2.256 -31.883 1.00 78.81 617 GLY A O 1
ATOM 4617 N N . THR A 1 618 ? -26.342 0.230 -32.837 1.00 85.12 618 THR A N 1
ATOM 4618 C CA . THR A 1 618 ? -26.385 0.692 -34.239 1.00 85.12 618 THR A CA 1
ATOM 4619 C C . THR A 1 618 ? -27.794 0.761 -34.836 1.00 85.12 618 THR A C 1
ATOM 4621 O O . THR A 1 618 ? -27.957 1.117 -36.001 1.00 85.12 618 THR A O 1
ATOM 4624 N N . GLY A 1 619 ? -28.827 0.430 -34.054 1.00 82.69 619 GLY A N 1
ATOM 4625 C CA . GLY A 1 619 ? -30.228 0.548 -34.470 1.00 82.69 619 GLY A CA 1
ATOM 4626 C C . GLY A 1 619 ? -30.701 2.001 -34.456 1.00 82.69 619 GLY A C 1
ATOM 4627 O O . GLY A 1 619 ? -30.341 2.753 -33.560 1.00 82.69 619 GLY A O 1
ATOM 4628 N N . SER A 1 620 ? -31.537 2.410 -35.409 1.00 86.81 620 SER A N 1
ATOM 4629 C CA . SER A 1 620 ? -31.922 3.817 -35.629 1.00 86.81 620 SER A CA 1
ATOM 4630 C C . SER A 1 620 ? -32.778 4.460 -34.526 1.00 86.81 620 SER A C 1
ATOM 4632 O O . SER A 1 620 ? -33.165 5.615 -34.653 1.00 86.81 620 SER A O 1
ATOM 4634 N N . THR A 1 621 ? -33.095 3.756 -33.440 1.00 91.50 621 THR A N 1
ATOM 4635 C CA . THR A 1 621 ? -33.859 4.273 -32.294 1.00 91.50 621 THR A CA 1
ATOM 4636 C C . THR A 1 621 ? -33.158 3.931 -30.992 1.00 91.50 621 THR A C 1
ATOM 4638 O O . THR A 1 621 ? -32.604 2.840 -30.866 1.00 91.50 621 THR A O 1
ATOM 4641 N N . CYS A 1 622 ? -33.249 4.816 -30.007 1.00 88.81 622 CYS A N 1
ATOM 4642 C CA . CYS A 1 622 ? -32.775 4.562 -28.658 1.00 88.81 622 CYS A CA 1
ATOM 4643 C C . CYS A 1 622 ? -33.717 5.149 -27.602 1.00 88.81 622 CYS A C 1
ATOM 4645 O O . CYS A 1 622 ? -34.147 6.292 -27.713 1.00 88.81 622 CYS A O 1
ATOM 4647 N N . THR A 1 623 ? -33.994 4.390 -26.541 1.00 93.12 623 THR A N 1
ATOM 4648 C CA . THR A 1 623 ? -34.770 4.855 -25.385 1.00 93.12 623 THR A CA 1
ATOM 4649 C C . THR A 1 623 ? -33.851 5.179 -24.209 1.00 93.12 623 THR A C 1
ATOM 4651 O O . THR A 1 623 ? -33.060 4.342 -23.783 1.00 93.12 623 THR A O 1
ATOM 4654 N N . VAL A 1 624 ? -33.996 6.382 -23.656 1.00 89.19 624 VAL A N 1
ATOM 4655 C CA . VAL A 1 624 ? -33.236 6.912 -22.521 1.00 89.19 624 VAL A CA 1
ATOM 4656 C C . VAL A 1 624 ? -34.151 7.047 -21.316 1.00 89.19 624 VAL A C 1
ATOM 4658 O O . VAL A 1 624 ? -35.130 7.782 -21.361 1.00 89.19 624 VAL A O 1
ATOM 4661 N N . THR A 1 625 ? -33.821 6.395 -20.208 1.00 90.88 625 THR A N 1
ATOM 4662 C CA . THR A 1 625 ? -34.490 6.642 -18.923 1.00 90.88 625 THR A CA 1
ATOM 4663 C C . THR A 1 625 ? -33.742 7.724 -18.146 1.00 90.88 625 THR A C 1
ATOM 4665 O O . THR A 1 625 ? -32.544 7.587 -17.884 1.00 90.88 625 THR A O 1
ATOM 4668 N N . MET A 1 626 ? -34.431 8.802 -17.781 1.00 89.00 626 MET A N 1
ATOM 4669 C CA . MET A 1 626 ? -33.867 10.004 -17.166 1.00 89.00 626 MET A CA 1
ATOM 4670 C C . MET A 1 626 ? -33.788 9.871 -15.658 1.00 89.00 626 MET A C 1
ATOM 4672 O O . MET A 1 626 ? -34.683 10.307 -14.967 1.00 89.00 626 MET A O 1
ATOM 4676 N N . ASN A 1 627 ? -32.738 9.256 -15.132 1.00 80.75 627 ASN A N 1
ATOM 4677 C CA . ASN A 1 627 ? -32.478 9.128 -13.689 1.00 80.75 627 ASN A CA 1
ATOM 4678 C C . ASN A 1 627 ? -31.263 9.948 -13.213 1.00 80.75 627 ASN A C 1
ATOM 4680 O O . ASN A 1 627 ? -30.851 9.839 -12.066 1.00 80.75 627 ASN A O 1
ATOM 4684 N N . ALA A 1 628 ? -30.675 10.716 -14.123 1.00 81.75 628 ALA A N 1
ATOM 4685 C CA . ALA A 1 628 ? -29.632 11.711 -13.920 1.00 81.75 628 ALA A CA 1
ATOM 4686 C C . ALA A 1 628 ? -29.664 12.640 -15.143 1.00 81.75 628 ALA A C 1
ATOM 4688 O O . ALA A 1 628 ? -30.278 12.279 -16.156 1.00 81.75 628 ALA A O 1
ATOM 4689 N N . ALA A 1 629 ? -29.019 13.809 -15.083 1.00 86.31 629 ALA A N 1
ATOM 4690 C CA . ALA A 1 629 ? -28.845 14.626 -16.283 1.00 86.31 629 ALA A CA 1
ATOM 4691 C C . ALA A 1 629 ? -28.027 13.819 -17.297 1.00 86.31 629 ALA A C 1
ATOM 4693 O O . ALA A 1 629 ? -27.016 13.207 -16.940 1.00 86.31 629 ALA A O 1
ATOM 4694 N N . LYS A 1 630 ? -28.507 13.737 -18.535 1.00 84.75 630 LYS A N 1
ATOM 4695 C CA . LYS A 1 630 ? -27.968 12.800 -19.521 1.00 84.75 630 LYS A CA 1
ATOM 4696 C C . LYS A 1 630 ? -27.733 13.487 -20.839 1.00 84.75 630 LYS A C 1
ATOM 4698 O O . LYS A 1 630 ? -28.534 14.301 -21.279 1.00 84.75 630 LYS A O 1
ATOM 4703 N N . SER A 1 631 ? -26.657 13.069 -21.486 1.00 90.06 631 SER A N 1
ATOM 4704 C CA . SER A 1 631 ? -26.348 13.476 -22.843 1.00 90.06 631 SER A CA 1
ATOM 4705 C C . SER A 1 631 ? -26.374 12.260 -23.754 1.00 90.06 631 SER A C 1
ATOM 4707 O O . SER A 1 631 ? -25.792 11.222 -23.428 1.00 90.06 631 SER A O 1
ATOM 4709 N N . VAL A 1 632 ? -27.056 12.373 -24.890 1.00 90.62 632 VAL A N 1
ATOM 4710 C CA . VAL A 1 632 ? -27.039 11.364 -25.955 1.00 90.62 632 VAL A CA 1
ATOM 4711 C C . VAL A 1 632 ? -26.379 11.953 -27.180 1.00 90.62 632 VAL A C 1
ATOM 4713 O O . VAL A 1 632 ? -26.701 13.065 -27.590 1.00 90.62 632 VAL A O 1
ATOM 4716 N N . THR A 1 633 ? -25.490 11.182 -27.790 1.00 90.88 633 THR A N 1
ATOM 4717 C CA . THR A 1 633 ? -24.894 11.517 -29.076 1.00 90.88 633 THR A CA 1
ATOM 4718 C C . THR A 1 633 ? -25.346 10.509 -30.119 1.00 90.88 633 THR A C 1
ATOM 4720 O O . THR A 1 633 ? -25.146 9.314 -29.950 1.00 90.88 633 THR A O 1
ATOM 4723 N N . ALA A 1 634 ? -25.958 10.950 -31.209 1.00 84.69 634 ALA A N 1
ATOM 4724 C CA . ALA A 1 634 ? -26.179 10.089 -32.367 1.00 84.69 634 ALA A CA 1
ATOM 4725 C C . ALA A 1 634 ? -25.017 10.253 -33.339 1.00 84.69 634 ALA A C 1
ATOM 4727 O O . ALA A 1 634 ? -24.806 11.356 -33.846 1.00 84.69 634 ALA A O 1
ATOM 4728 N N . THR A 1 635 ? -24.281 9.179 -33.612 1.00 87.50 635 THR A N 1
ATOM 4729 C CA . THR A 1 635 ? -23.154 9.212 -34.541 1.00 87.50 635 THR A CA 1
ATOM 4730 C C . THR A 1 635 ? -23.573 8.640 -35.883 1.00 87.50 635 THR A C 1
ATOM 4732 O O . THR A 1 635 ? -23.877 7.457 -36.042 1.00 87.50 635 THR A O 1
ATOM 4735 N N . PHE A 1 636 ? -23.564 9.499 -36.884 1.00 84.12 636 PHE A N 1
ATOM 4736 C CA . PHE A 1 636 ? -23.721 9.144 -38.277 1.00 84.12 636 PHE A CA 1
ATOM 4737 C C . PHE A 1 636 ? -22.326 9.101 -38.881 1.00 84.12 636 PHE A C 1
ATOM 4739 O O . PHE A 1 636 ? -21.694 10.137 -39.091 1.00 84.12 636 PHE A O 1
ATOM 4746 N N . ASN A 1 637 ? -21.831 7.898 -39.165 1.00 77.38 637 ASN A N 1
ATOM 4747 C CA . ASN A 1 637 ? -20.610 7.795 -39.937 1.00 77.38 637 ASN A CA 1
ATOM 4748 C C . ASN A 1 637 ? -20.975 8.084 -41.373 1.00 77.38 637 ASN A C 1
ATOM 4750 O O . ASN A 1 637 ? -21.774 7.379 -41.991 1.00 77.38 637 ASN A O 1
ATOM 4754 N N . VAL A 1 638 ? -20.306 9.071 -41.939 1.00 53.62 638 VAL A N 1
ATOM 4755 C CA . VAL A 1 638 ? -20.137 9.102 -43.382 1.00 53.62 638 VAL A CA 1
ATOM 4756 C C . VAL A 1 638 ? -19.597 7.716 -43.752 1.00 53.62 638 VAL A C 1
ATOM 4758 O O . VAL A 1 638 ? -18.614 7.276 -43.161 1.00 53.62 638 VAL A O 1
ATOM 4761 N N . GLN A 1 639 ? -20.228 6.968 -44.648 1.00 48.22 639 GLN A N 1
ATOM 4762 C CA . GLN A 1 639 ? -19.731 5.641 -45.029 1.00 48.22 639 GLN A CA 1
ATOM 4763 C C . GLN A 1 639 ? -18.257 5.801 -45.479 1.00 48.22 639 GLN A C 1
ATOM 4765 O O . GLN A 1 639 ? -17.988 6.638 -46.344 1.00 48.22 639 GLN A O 1
ATOM 4770 N N . GLN A 1 640 ? -17.259 5.175 -44.817 1.00 44.28 640 GLN A N 1
ATOM 4771 C CA . GLN A 1 640 ? -15.872 5.177 -45.328 1.00 44.28 640 GLN A CA 1
ATOM 4772 C C . GLN A 1 640 ? -15.896 4.365 -46.618 1.00 44.28 640 GLN A C 1
ATOM 4774 O O . GLN A 1 640 ? -15.900 3.139 -46.599 1.00 44.28 640 GLN A O 1
ATOM 4779 N N . ALA A 1 641 ? -15.911 5.058 -47.753 1.00 45.62 641 ALA A N 1
ATOM 4780 C CA . ALA A 1 641 ? -15.132 4.571 -48.872 1.00 45.62 641 ALA A CA 1
ATOM 4781 C C . ALA A 1 641 ? -13.703 4.350 -48.351 1.00 45.62 641 ALA A C 1
ATOM 4783 O O . ALA A 1 641 ? -13.226 5.165 -47.561 1.00 45.62 641 ALA A O 1
ATOM 4784 N N . SER A 1 642 ? -13.062 3.244 -48.736 1.00 50.78 642 SER A N 1
ATOM 4785 C CA . SER A 1 642 ? -11.613 3.064 -48.609 1.00 50.78 642 SER A CA 1
ATOM 4786 C C . SER A 1 642 ? -10.927 4.404 -48.877 1.00 50.78 642 SER A C 1
ATOM 4788 O O . SER A 1 642 ? -11.025 4.897 -50.001 1.00 50.78 642 SER A O 1
ATOM 4790 N N . GLY A 1 643 ? -10.305 5.006 -47.858 1.00 62.59 643 GLY A N 1
ATOM 4791 C CA . GLY A 1 643 ? -9.561 6.246 -48.048 1.00 62.59 643 GLY A CA 1
ATOM 4792 C C . GLY A 1 643 ? -8.501 6.016 -49.117 1.00 62.59 643 GLY A C 1
ATOM 4793 O O . GLY A 1 643 ? -7.848 4.967 -49.140 1.00 62.59 643 GLY A O 1
ATOM 4794 N N . ILE A 1 644 ? -8.378 6.944 -50.052 1.00 86.25 644 ILE A N 1
ATOM 4795 C CA . ILE A 1 644 ? -7.399 6.833 -51.127 1.00 86.25 644 ILE A CA 1
ATOM 4796 C C . ILE A 1 644 ? -6.022 7.191 -50.553 1.00 86.25 644 ILE A C 1
ATOM 4798 O O . ILE A 1 644 ? -5.888 8.064 -49.692 1.00 86.25 644 ILE A O 1
ATOM 4802 N N . SER A 1 645 ? -4.993 6.471 -51.002 1.00 92.38 645 SER A N 1
ATOM 4803 C CA . SER A 1 645 ? -3.599 6.814 -50.718 1.00 92.38 645 SER A CA 1
ATOM 4804 C C . SER A 1 645 ? -3.095 7.797 -51.769 1.00 92.38 645 SER A C 1
ATOM 4806 O O . SER A 1 645 ? -3.211 7.542 -52.968 1.00 92.38 645 SER A O 1
ATOM 4808 N N . TRP A 1 646 ? -2.538 8.909 -51.307 1.00 96.62 646 TRP A N 1
ATOM 4809 C CA . TRP A 1 646 ? -1.981 9.979 -52.126 1.00 96.62 646 TRP A CA 1
ATOM 4810 C C . TRP A 1 646 ? -0.477 10.089 -51.902 1.00 96.62 646 TRP A C 1
ATOM 4812 O O . TRP A 1 646 ? 0.005 9.816 -50.806 1.00 96.62 646 TRP A O 1
ATOM 4822 N N . TYR A 1 647 ? 0.264 10.516 -52.921 1.00 96.94 647 TYR A N 1
ATOM 4823 C CA . TYR A 1 647 ? 1.721 10.394 -52.947 1.00 96.94 647 TYR A CA 1
ATOM 4824 C C . TYR A 1 647 ? 2.414 11.709 -53.299 1.00 96.94 647 TYR A C 1
ATOM 4826 O O . TYR A 1 647 ? 2.061 12.363 -54.283 1.00 96.94 647 TYR A O 1
ATOM 4834 N N . VAL A 1 648 ? 3.447 12.059 -52.527 1.00 97.88 648 VAL A N 1
ATOM 4835 C CA . VAL A 1 648 ? 4.329 13.212 -52.774 1.00 97.88 648 VAL A CA 1
ATOM 4836 C C . VAL A 1 648 ? 5.777 12.751 -52.892 1.00 97.88 648 VAL A C 1
ATOM 4838 O O . VAL A 1 648 ? 6.294 12.084 -51.995 1.00 97.88 648 VAL A O 1
ATOM 4841 N N . ASP A 1 649 ? 6.448 13.129 -53.980 1.00 97.12 649 ASP A N 1
ATOM 4842 C CA . ASP A 1 649 ? 7.857 12.816 -54.209 1.00 97.12 649 ASP A CA 1
ATOM 4843 C C . ASP A 1 649 ? 8.538 13.876 -55.093 1.00 97.12 649 ASP A C 1
ATOM 4845 O O . ASP A 1 649 ? 8.269 13.967 -56.289 1.00 97.12 649 ASP A O 1
ATOM 4849 N N . ASN A 1 650 ? 9.502 14.620 -54.539 1.00 93.88 650 ASN A N 1
ATOM 4850 C CA . ASN A 1 650 ? 10.221 15.679 -55.267 1.00 93.88 650 ASN A CA 1
ATOM 4851 C C . ASN A 1 650 ? 11.289 15.207 -56.264 1.00 93.88 650 ASN A C 1
ATOM 4853 O O . ASN A 1 650 ? 11.927 16.034 -56.918 1.00 93.88 650 ASN A O 1
ATOM 4857 N N . SER A 1 651 ? 11.454 13.894 -56.430 1.00 91.56 651 SER A N 1
ATOM 4858 C CA . SER A 1 651 ? 12.327 13.301 -57.449 1.00 91.56 651 SER A CA 1
ATOM 4859 C C . SER A 1 651 ? 11.624 13.032 -58.781 1.00 91.56 651 SER A C 1
ATOM 4861 O O . SER A 1 651 ? 12.294 12.734 -59.771 1.00 91.56 651 SER A O 1
ATOM 4863 N N . VAL A 1 652 ? 10.293 13.172 -58.853 1.00 92.06 652 VAL A N 1
ATOM 4864 C CA . VAL A 1 652 ? 9.575 13.032 -60.127 1.00 92.06 652 VAL A CA 1
ATOM 4865 C C . VAL A 1 652 ? 9.923 14.190 -61.073 1.00 92.06 652 VAL A C 1
ATOM 4867 O O . VAL A 1 652 ? 9.993 15.359 -60.677 1.00 92.06 652 VAL A O 1
ATOM 4870 N N . GLY A 1 653 ? 10.142 13.876 -62.355 1.00 87.25 653 GLY A N 1
ATOM 4871 C CA . GLY A 1 653 ? 10.543 14.869 -63.362 1.00 87.25 653 GLY A CA 1
ATOM 4872 C C . GLY A 1 653 ? 9.533 16.018 -63.502 1.00 87.25 653 GLY A C 1
ATOM 4873 O O . GLY A 1 653 ? 9.907 17.194 -63.460 1.00 87.25 653 GLY A O 1
ATOM 4874 N N . SER A 1 654 ? 8.243 15.681 -63.557 1.00 91.50 654 SER A N 1
ATOM 4875 C CA . SER A 1 654 ? 7.093 16.595 -63.608 1.00 91.50 654 SER A CA 1
ATOM 4876 C C . SER A 1 654 ? 6.019 16.144 -62.617 1.00 91.50 654 SER A C 1
ATOM 4878 O O . SER A 1 654 ? 5.861 14.944 -62.409 1.00 91.50 654 SER A O 1
ATOM 4880 N N . SER A 1 655 ? 5.274 17.082 -62.024 1.00 95.56 655 SER A N 1
ATOM 4881 C CA . SER A 1 655 ? 4.210 16.745 -61.066 1.00 95.56 655 SER A CA 1
ATOM 4882 C C . SER A 1 655 ? 3.109 15.913 -61.729 1.00 95.56 655 SER A C 1
ATOM 4884 O O . SER A 1 655 ? 2.592 16.312 -62.773 1.00 95.56 655 SER A O 1
ATOM 4886 N N . GLY A 1 656 ? 2.765 14.774 -61.125 1.00 93.62 656 GLY A N 1
ATOM 4887 C CA . GLY A 1 656 ? 1.645 13.933 -61.544 1.00 93.62 656 GLY A CA 1
ATOM 4888 C C . GLY A 1 656 ? 0.332 14.295 -60.843 1.00 93.62 656 GLY A C 1
ATOM 4889 O O . GLY A 1 656 ? 0.151 15.425 -60.390 1.00 93.62 656 GLY A O 1
ATOM 4890 N N . ASP A 1 657 ? -0.582 13.325 -60.768 1.00 94.31 657 ASP A N 1
ATOM 4891 C CA . ASP A 1 657 ? -1.924 13.462 -60.181 1.00 94.31 657 ASP A CA 1
ATOM 4892 C C . ASP A 1 657 ? -2.020 13.002 -58.712 1.00 94.31 657 ASP A C 1
ATOM 4894 O O . ASP A 1 657 ? -3.091 13.107 -58.115 1.00 94.31 657 ASP A O 1
ATOM 4898 N N . GLY A 1 658 ? -0.920 12.504 -58.139 1.00 94.25 658 GLY A N 1
ATOM 4899 C CA . GLY A 1 658 ? -0.813 12.062 -56.750 1.00 94.25 658 GLY A CA 1
ATOM 4900 C C . GLY A 1 658 ? -1.283 10.629 -56.487 1.00 94.25 658 GLY A C 1
ATOM 4901 O O . GLY A 1 658 ? -1.235 10.209 -55.338 1.00 94.25 658 GLY A O 1
ATOM 4902 N N . THR A 1 659 ? -1.722 9.865 -57.495 1.00 94.69 659 THR A N 1
ATOM 4903 C CA . THR A 1 659 ? -2.393 8.556 -57.293 1.00 94.69 659 THR A CA 1
ATOM 4904 C C . THR A 1 659 ? -1.457 7.356 -57.095 1.00 94.69 659 THR A C 1
ATOM 4906 O O . THR A 1 659 ? -1.904 6.277 -56.710 1.00 94.69 659 THR A O 1
ATOM 4909 N N . SER A 1 660 ? -0.160 7.511 -57.367 1.00 94.38 660 SER A N 1
ATOM 4910 C CA . SER A 1 660 ? 0.878 6.498 -57.126 1.00 94.38 660 SER A CA 1
ATOM 4911 C C . SER A 1 660 ? 2.257 7.152 -57.031 1.00 94.38 660 SER A C 1
ATOM 4913 O O . SER A 1 660 ? 2.421 8.286 -57.477 1.00 94.38 660 SER A O 1
ATOM 4915 N N . TRP A 1 661 ? 3.285 6.441 -56.552 1.00 94.88 661 TRP A N 1
ATOM 4916 C CA . TRP A 1 661 ? 4.662 6.965 -56.519 1.00 94.88 661 TRP A CA 1
ATOM 4917 C C . TRP A 1 661 ? 5.186 7.444 -57.882 1.00 94.88 661 TRP A C 1
ATOM 4919 O O . TRP A 1 661 ? 5.820 8.493 -57.966 1.00 94.88 661 TRP A O 1
ATOM 4929 N N . SER A 1 662 ? 4.877 6.736 -58.977 1.00 92.88 662 SER A N 1
ATOM 4930 C CA . SER A 1 662 ? 5.284 7.144 -60.334 1.00 92.88 662 SER A CA 1
ATOM 4931 C C . SER A 1 662 ? 4.533 8.374 -60.856 1.00 92.88 662 SER A C 1
ATOM 4933 O O . SER A 1 662 ? 4.957 8.987 -61.833 1.00 92.88 662 SER A O 1
ATOM 4935 N N . LYS A 1 663 ? 3.393 8.705 -60.239 1.00 95.44 663 LYS A N 1
ATOM 4936 C CA . LYS A 1 663 ? 2.552 9.864 -60.556 1.00 95.44 663 LYS A CA 1
ATOM 4937 C C . LYS A 1 663 ? 2.438 10.823 -59.370 1.00 95.44 663 LYS A C 1
ATOM 4939 O O . LYS A 1 663 ? 1.469 11.572 -59.289 1.00 95.44 663 LYS A O 1
ATOM 4944 N N . ALA A 1 664 ? 3.394 10.792 -58.446 1.00 97.00 664 ALA A N 1
ATOM 4945 C CA . ALA A 1 664 ? 3.331 11.587 -57.233 1.00 97.00 664 ALA A CA 1
ATOM 4946 C C . ALA A 1 664 ? 3.277 13.088 -57.556 1.00 97.00 664 ALA A C 1
ATOM 4948 O O . ALA A 1 664 ? 3.785 13.550 -58.587 1.00 97.00 664 ALA A O 1
ATOM 4949 N N . TRP A 1 665 ? 2.674 13.868 -56.663 1.00 98.19 665 TRP A N 1
ATOM 4950 C CA . TRP A 1 665 ? 2.850 15.313 -56.703 1.00 98.19 665 TRP A CA 1
ATOM 4951 C C . TRP A 1 665 ? 4.307 15.645 -56.414 1.00 98.19 665 TRP A C 1
ATOM 4953 O O . TRP A 1 665 ? 4.922 15.055 -55.525 1.00 98.19 665 TRP A O 1
ATOM 4963 N N . LYS A 1 666 ? 4.866 16.585 -57.179 1.00 95.38 666 LYS A N 1
ATOM 4964 C CA . LYS A 1 666 ? 6.297 16.883 -57.085 1.00 95.38 666 LYS A CA 1
ATOM 4965 C C . LYS A 1 666 ? 6.650 17.489 -55.725 1.00 95.38 666 LYS A C 1
ATOM 4967 O O . LYS A 1 666 ? 7.568 17.034 -55.067 1.00 95.38 666 LYS A O 1
ATOM 4972 N N . ASN A 1 667 ? 5.890 18.481 -55.282 1.00 93.81 667 ASN A N 1
ATOM 4973 C CA . ASN A 1 667 ? 6.178 19.274 -54.088 1.00 93.81 667 ASN A CA 1
ATOM 4974 C C . ASN A 1 667 ? 4.895 19.470 -53.259 1.00 93.81 667 ASN A C 1
ATOM 4976 O O . ASN A 1 667 ? 3.797 19.220 -53.764 1.00 93.81 667 ASN A O 1
ATOM 4980 N N . PHE A 1 668 ? 4.993 19.961 -52.018 1.00 95.81 668 PHE A N 1
ATOM 4981 C CA . PHE A 1 668 ? 3.809 20.207 -51.180 1.00 95.81 668 PHE A CA 1
ATOM 4982 C C . PHE A 1 668 ? 2.879 21.262 -51.793 1.00 95.81 668 PHE A C 1
ATOM 4984 O O . PHE A 1 668 ? 1.660 21.114 -51.728 1.00 95.81 668 PHE A O 1
ATOM 4991 N N . ALA A 1 669 ? 3.429 22.273 -52.473 1.00 93.50 669 ALA A N 1
ATOM 4992 C CA . ALA A 1 669 ? 2.645 23.251 -53.230 1.00 93.50 669 ALA A CA 1
ATOM 4993 C C . ALA A 1 669 ? 1.835 22.649 -54.397 1.00 93.50 669 ALA A C 1
ATOM 4995 O O . ALA A 1 669 ? 0.891 23.282 -54.867 1.00 93.50 669 ALA A O 1
ATOM 4996 N N . ASN A 1 670 ? 2.193 21.454 -54.884 1.00 96.19 670 ASN A N 1
ATOM 4997 C CA . ASN A 1 670 ? 1.467 20.771 -55.958 1.00 96.19 670 ASN A CA 1
ATOM 4998 C C . ASN A 1 670 ? 0.355 19.847 -55.450 1.00 96.19 670 ASN A C 1
ATOM 5000 O O . ASN A 1 670 ? -0.371 19.295 -56.272 1.00 96.19 670 ASN A O 1
ATOM 5004 N N . ILE A 1 671 ? 0.215 19.680 -54.131 1.00 97.19 671 ILE A N 1
ATOM 5005 C CA . ILE A 1 671 ? -0.858 18.876 -53.551 1.00 97.19 671 ILE A CA 1
ATOM 5006 C C . ILE A 1 671 ? -2.201 19.533 -53.868 1.00 97.19 671 ILE A C 1
ATOM 5008 O O . ILE A 1 671 ? -2.507 20.640 -53.417 1.00 97.19 671 ILE A O 1
ATOM 5012 N N . GLU A 1 672 ? -3.040 18.820 -54.610 1.00 96.69 672 GLU A N 1
ATOM 5013 C CA . GLU A 1 672 ? -4.407 19.246 -54.882 1.00 96.69 672 GLU A CA 1
ATOM 5014 C C . GLU A 1 672 ? -5.316 18.840 -53.718 1.00 96.69 672 GLU A C 1
ATOM 5016 O O . GLU A 1 672 ? -6.009 17.826 -53.758 1.00 96.69 672 GLU A O 1
ATOM 5021 N N . TRP A 1 673 ? -5.330 19.654 -52.661 1.00 94.94 673 TRP A N 1
ATOM 5022 C CA . TRP A 1 673 ? -6.113 19.387 -51.446 1.00 94.94 673 TRP A CA 1
ATOM 5023 C C . TRP A 1 673 ? -7.620 19.234 -51.678 1.00 94.94 673 TRP A C 1
ATOM 5025 O O . TRP A 1 673 ? -8.296 18.634 -50.854 1.00 94.94 673 TRP A O 1
ATOM 5035 N N . THR A 1 674 ? -8.149 19.734 -52.796 1.00 93.69 674 THR A N 1
ATOM 5036 C CA . THR A 1 674 ? -9.547 19.530 -53.205 1.00 93.69 674 THR A CA 1
ATOM 5037 C C . THR A 1 674 ? -9.863 18.081 -53.586 1.00 93.69 674 THR A C 1
ATOM 5039 O O . THR A 1 674 ? -11.036 17.715 -53.607 1.00 93.69 674 THR A O 1
ATOM 5042 N N . LYS A 1 675 ? -8.849 17.258 -53.887 1.00 92.69 675 LYS A N 1
ATOM 5043 C CA . LYS A 1 675 ? -8.995 15.821 -54.174 1.00 92.69 675 LYS A CA 1
ATOM 5044 C C . LYS A 1 675 ? -8.904 14.948 -52.922 1.00 92.69 675 LYS A C 1
ATOM 5046 O O . LYS A 1 675 ? -9.396 13.824 -52.943 1.00 92.69 675 LYS A O 1
ATOM 5051 N N . ILE A 1 676 ? -8.291 15.453 -51.853 1.00 93.88 676 ILE A N 1
ATOM 5052 C CA . ILE A 1 676 ? -8.082 14.709 -50.609 1.00 93.88 676 ILE A CA 1
ATOM 5053 C C . ILE A 1 676 ? -9.333 14.831 -49.741 1.00 93.88 676 ILE A C 1
ATOM 5055 O O . ILE A 1 676 ? -9.741 15.929 -49.360 1.00 93.88 676 ILE A O 1
ATOM 5059 N N . SER A 1 677 ? -9.930 13.688 -49.420 1.00 93.19 677 SER A N 1
ATOM 5060 C CA . SER A 1 677 ? -11.161 13.587 -48.638 1.00 93.19 677 SER A CA 1
ATOM 5061 C C . SER A 1 677 ? -10.902 13.063 -47.222 1.00 93.19 677 SER A C 1
ATOM 5063 O O . SER A 1 677 ? -9.848 12.510 -46.913 1.00 93.19 677 SER A O 1
ATOM 5065 N N . ALA A 1 678 ? -11.877 13.229 -46.328 1.00 90.88 678 ALA A N 1
ATOM 5066 C CA . ALA A 1 678 ? -11.791 12.713 -44.964 1.00 90.88 678 ALA A CA 1
ATOM 5067 C C . ALA A 1 678 ? -11.579 11.185 -44.935 1.00 90.88 678 ALA A C 1
ATOM 5069 O O . ALA A 1 678 ? -12.385 10.434 -45.491 1.00 90.88 678 ALA A O 1
ATOM 5070 N N . GLY A 1 679 ? -10.537 10.735 -44.228 1.00 86.31 679 GLY A N 1
ATOM 5071 C CA . GLY A 1 679 ? -10.121 9.329 -44.145 1.00 86.31 679 GLY A CA 1
ATOM 5072 C C . GLY A 1 679 ? -8.993 8.939 -45.104 1.00 86.31 679 GLY A C 1
ATOM 5073 O O . GLY A 1 679 ? -8.444 7.848 -44.965 1.00 86.31 679 GLY A O 1
ATOM 5074 N N . ASP A 1 680 ? -8.627 9.810 -46.047 1.00 95.12 680 ASP A N 1
ATOM 5075 C CA . ASP A 1 680 ? -7.508 9.573 -46.960 1.00 95.12 680 ASP A CA 1
ATOM 5076 C C . ASP A 1 680 ? -6.151 9.641 -46.241 1.00 95.12 680 ASP A C 1
ATOM 5078 O O . ASP A 1 680 ? -6.001 10.259 -45.180 1.00 95.12 680 ASP A O 1
ATOM 5082 N N . THR A 1 681 ? -5.137 9.021 -46.850 1.00 95.31 681 THR A N 1
ATOM 5083 C CA . THR A 1 681 ? -3.749 9.060 -46.367 1.00 95.31 681 THR A CA 1
ATOM 5084 C C . THR A 1 681 ? -2.846 9.730 -47.394 1.00 95.31 681 THR A C 1
ATOM 5086 O O . THR A 1 681 ? -2.829 9.336 -48.554 1.00 95.31 681 THR A O 1
ATOM 5089 N N . LEU A 1 682 ? -2.062 10.716 -46.967 1.00 97.56 682 LEU A N 1
ATOM 5090 C CA . LEU A 1 682 ? -0.991 11.324 -47.748 1.00 97.56 682 LEU A CA 1
ATOM 5091 C C . LEU A 1 682 ? 0.356 10.727 -47.324 1.00 97.56 682 LEU A C 1
ATOM 5093 O O . LEU A 1 682 ? 0.827 10.971 -46.210 1.00 97.56 682 LEU A O 1
ATOM 5097 N N . TYR A 1 683 ? 0.984 9.982 -48.229 1.00 97.44 683 TYR A N 1
ATOM 5098 C CA . TYR A 1 683 ? 2.328 9.440 -48.087 1.00 97.44 683 TYR A CA 1
ATOM 5099 C C . TYR A 1 683 ? 3.374 10.376 -48.698 1.00 97.44 683 TYR A C 1
ATOM 5101 O O . TYR A 1 683 ? 3.266 10.806 -49.849 1.00 97.44 683 TYR A O 1
ATOM 5109 N N . ILE A 1 684 ? 4.427 10.659 -47.932 1.00 98.25 684 ILE A N 1
ATOM 5110 C CA . ILE A 1 684 ? 5.535 11.523 -48.356 1.00 98.25 684 ILE A CA 1
ATOM 5111 C C . ILE A 1 684 ? 6.797 10.678 -48.528 1.00 98.25 684 ILE A C 1
ATOM 5113 O O . ILE A 1 684 ? 7.237 10.001 -47.599 1.00 98.25 684 ILE A O 1
ATOM 5117 N N . SER A 1 685 ? 7.389 10.716 -49.719 1.00 97.50 685 SER A N 1
ATOM 5118 C CA . SER A 1 685 ? 8.598 9.957 -50.045 1.00 97.50 685 SER A CA 1
ATOM 5119 C C . SER A 1 685 ? 9.781 10.459 -49.228 1.00 97.50 685 SER A C 1
ATOM 5121 O O . SER A 1 685 ? 10.131 11.640 -49.303 1.00 97.50 685 SER A O 1
ATOM 5123 N N . GLY A 1 686 ? 10.437 9.554 -48.505 1.00 96.88 686 GLY A N 1
ATOM 5124 C CA . GLY A 1 686 ? 11.721 9.809 -47.856 1.00 96.88 686 GLY A CA 1
ATOM 5125 C C . GLY A 1 686 ? 12.927 9.448 -48.727 1.00 96.88 686 GLY A C 1
ATOM 5126 O O . GLY A 1 686 ? 14.057 9.485 -48.250 1.00 96.88 686 GLY A O 1
ATOM 5127 N N . GLY A 1 687 ? 12.712 9.081 -49.998 1.00 95.19 687 GLY A N 1
ATOM 5128 C CA . GLY A 1 687 ? 13.771 8.535 -50.852 1.00 95.19 687 GLY A CA 1
ATOM 5129 C C . GLY A 1 687 ? 14.325 7.210 -50.315 1.00 95.19 687 GLY A C 1
ATOM 5130 O O . GLY A 1 687 ? 13.682 6.547 -49.506 1.00 95.19 687 GLY A O 1
ATOM 5131 N N . THR A 1 688 ? 15.528 6.824 -50.743 1.00 95.06 688 THR A N 1
ATOM 5132 C CA . THR A 1 688 ? 16.185 5.597 -50.256 1.00 95.06 688 THR A CA 1
ATOM 5133 C C . THR A 1 688 ? 16.774 5.757 -48.854 1.00 95.06 688 THR A C 1
ATOM 5135 O O . THR A 1 688 ? 16.722 4.833 -48.049 1.00 95.06 688 THR A O 1
ATOM 5138 N N . THR A 1 689 ? 17.318 6.939 -48.552 1.00 93.88 689 THR A N 1
ATOM 5139 C CA . THR A 1 689 ? 18.002 7.224 -47.278 1.00 93.88 689 THR A CA 1
ATOM 5140 C C . THR A 1 689 ? 17.339 8.392 -46.565 1.00 93.88 689 THR A C 1
ATOM 5142 O O . THR A 1 689 ? 16.853 8.252 -45.445 1.00 93.88 689 THR A O 1
ATOM 5145 N N . SER A 1 690 ? 17.283 9.540 -47.231 1.00 96.19 690 SER A N 1
ATOM 5146 C CA . SER A 1 690 ? 16.524 10.706 -46.804 1.00 96.19 690 SER A CA 1
ATOM 5147 C C . SER A 1 690 ? 16.171 11.572 -48.009 1.00 96.19 690 SER A C 1
ATOM 5149 O O . SER A 1 690 ? 16.789 11.462 -49.075 1.00 96.19 690 SER A O 1
ATOM 5151 N N . LYS A 1 691 ? 15.161 12.426 -47.849 1.00 95.94 691 LYS A N 1
ATOM 5152 C CA . LYS A 1 691 ? 14.707 13.351 -48.888 1.00 95.94 691 LYS A CA 1
ATOM 5153 C C . LYS A 1 691 ? 14.203 14.643 -48.258 1.00 95.94 691 LYS A C 1
ATOM 5155 O O . LYS A 1 691 ? 13.363 14.603 -47.362 1.00 95.94 691 LYS A O 1
ATOM 5160 N N . THR A 1 692 ? 14.725 15.769 -48.739 1.00 96.12 692 THR A N 1
ATOM 5161 C CA . THR A 1 692 ? 14.460 17.099 -48.177 1.00 96.12 692 THR A CA 1
ATOM 5162 C C . THR A 1 692 ? 13.438 17.871 -49.000 1.00 96.12 692 THR A C 1
ATOM 5164 O O . THR A 1 692 ? 13.586 17.980 -50.214 1.00 96.12 692 THR A O 1
ATOM 5167 N N . TYR A 1 693 ? 12.449 18.452 -48.324 1.00 95.31 693 TYR A N 1
ATOM 5168 C CA . TYR A 1 693 ? 11.430 19.350 -48.857 1.00 95.31 693 TYR A CA 1
ATOM 5169 C C . TYR A 1 693 ? 11.601 20.724 -48.201 1.00 95.31 693 TYR A C 1
ATOM 5171 O O . TYR A 1 693 ? 11.422 20.865 -46.993 1.00 95.31 693 TYR A O 1
ATOM 5179 N N . SER A 1 694 ? 11.967 21.738 -48.988 1.00 91.38 694 SER A N 1
ATOM 5180 C CA . SER A 1 694 ? 12.271 23.093 -48.494 1.00 91.38 694 SER A CA 1
ATOM 5181 C C . SER A 1 694 ? 11.057 24.029 -48.547 1.00 91.38 694 SER A C 1
ATOM 5183 O O . SER A 1 694 ? 11.106 25.141 -49.085 1.00 91.38 694 SER A O 1
ATOM 5185 N N . GLU A 1 695 ? 9.916 23.566 -48.047 1.00 89.62 695 GLU A N 1
ATOM 5186 C CA . GLU A 1 695 ? 8.663 24.320 -48.010 1.00 89.62 695 GLU A CA 1
ATOM 5187 C C . GLU A 1 695 ? 7.776 23.860 -46.847 1.00 89.62 695 GLU A C 1
ATOM 5189 O O . GLU A 1 695 ? 7.905 22.740 -46.360 1.00 89.62 695 GLU A O 1
ATOM 5194 N N . THR A 1 696 ? 6.845 24.715 -46.422 1.00 91.62 696 THR A N 1
ATOM 5195 C CA . THR A 1 696 ? 5.850 24.348 -45.409 1.00 91.62 696 THR A CA 1
ATOM 5196 C C . THR A 1 696 ? 4.837 23.369 -45.992 1.00 91.62 696 THR A C 1
ATOM 5198 O O . THR A 1 696 ? 4.189 23.680 -46.997 1.00 91.62 696 THR A O 1
ATOM 5201 N N . LEU A 1 697 ? 4.599 22.245 -45.316 1.00 95.00 697 LEU A N 1
ATOM 5202 C CA . LEU A 1 697 ? 3.444 21.402 -45.614 1.00 95.00 697 LEU A CA 1
ATOM 5203 C C . LEU A 1 697 ? 2.183 22.075 -45.065 1.00 95.00 697 LEU A C 1
ATOM 5205 O O . LEU A 1 697 ? 1.894 22.005 -43.871 1.00 95.00 697 LEU A O 1
ATOM 5209 N N . LYS A 1 698 ? 1.434 22.748 -45.940 1.00 93.94 698 LYS A N 1
ATOM 5210 C CA . LYS A 1 698 ? 0.160 23.389 -45.595 1.00 93.94 698 LYS A CA 1
ATOM 5211 C C . LYS A 1 698 ? -0.991 22.428 -45.858 1.00 93.94 698 LYS A C 1
ATOM 5213 O O . LYS A 1 698 ? -1.380 22.246 -47.008 1.00 93.94 698 LYS A O 1
ATOM 5218 N N . ILE A 1 699 ? -1.535 21.834 -44.802 1.00 94.94 699 ILE A N 1
ATOM 5219 C CA . ILE A 1 699 ? -2.692 20.943 -44.873 1.00 94.94 699 ILE A CA 1
ATOM 5220 C C . ILE A 1 699 ? -3.926 21.762 -45.258 1.00 94.94 699 ILE A C 1
ATOM 5222 O O . ILE A 1 699 ? -4.336 22.679 -44.549 1.00 94.94 699 ILE A O 1
ATOM 5226 N N . GLY A 1 700 ? -4.495 21.453 -46.423 1.00 94.19 700 GLY A N 1
ATOM 5227 C CA . GLY A 1 700 ? -5.592 22.216 -47.024 1.00 94.19 700 GLY A CA 1
ATOM 5228 C C . GLY A 1 700 ? -6.988 21.635 -46.784 1.00 94.19 700 GLY A C 1
ATOM 5229 O O . GLY A 1 700 ? -7.977 22.354 -46.953 1.00 94.19 700 GLY A O 1
ATOM 5230 N N . ALA A 1 701 ? -7.087 20.379 -46.346 1.00 93.81 701 ALA A N 1
ATOM 5231 C CA . ALA A 1 701 ? -8.344 19.662 -46.128 1.00 93.81 701 ALA A CA 1
ATOM 5232 C C . ALA A 1 701 ? -8.516 19.254 -44.656 1.00 93.81 701 ALA A C 1
ATOM 5234 O O . ALA A 1 701 ? -7.547 19.176 -43.907 1.00 93.81 701 ALA A O 1
ATOM 5235 N N . SER A 1 702 ? -9.760 19.037 -44.228 1.00 91.44 702 SER A N 1
ATOM 5236 C CA . SER A 1 702 ? -10.080 18.495 -42.901 1.00 91.44 702 SER A CA 1
ATOM 5237 C C . SER A 1 702 ? -10.566 17.064 -43.025 1.00 91.44 702 SER A C 1
ATOM 5239 O O . SER A 1 702 ? -11.247 16.718 -43.992 1.00 91.44 702 SER A O 1
ATOM 5241 N N . GLY A 1 703 ? -10.242 16.253 -42.024 1.00 90.38 703 GLY A N 1
ATOM 5242 C CA . GLY A 1 703 ? -10.942 15.001 -41.820 1.00 90.38 703 GLY A CA 1
ATOM 5243 C C . GLY A 1 703 ? -12.346 15.239 -41.269 1.00 90.38 703 GLY A C 1
ATOM 5244 O O . GLY A 1 703 ? -12.835 16.365 -41.146 1.00 90.38 703 GLY A O 1
ATOM 5245 N N . SER A 1 704 ? -12.980 14.149 -40.871 1.00 85.94 704 SER A N 1
ATOM 5246 C CA . SER A 1 704 ? -14.231 14.170 -40.123 1.00 85.94 704 SER A CA 1
ATOM 5247 C C . SER A 1 704 ? -14.127 13.229 -38.929 1.00 85.94 704 SER A C 1
ATOM 5249 O O . SER A 1 704 ? -13.187 12.438 -38.832 1.00 85.94 704 SER A O 1
ATOM 5251 N N . VAL A 1 705 ? -15.116 13.263 -38.037 1.00 79.75 705 VAL A N 1
ATOM 5252 C CA . VAL A 1 705 ? -15.230 12.305 -36.926 1.00 79.75 705 VAL A CA 1
ATOM 5253 C C . VAL A 1 705 ? -15.058 10.873 -37.447 1.00 79.75 705 VAL A C 1
ATOM 5255 O O . VAL A 1 705 ? -15.673 10.492 -38.444 1.00 79.75 705 VAL A O 1
ATOM 5258 N N . GLY A 1 706 ? -14.162 10.108 -36.816 1.00 77.69 706 GLY A N 1
ATOM 5259 C CA . GLY A 1 706 ? -13.838 8.726 -37.197 1.00 77.69 706 GLY A CA 1
ATOM 5260 C C . GLY A 1 706 ? -13.089 8.558 -38.528 1.00 77.69 706 GLY A C 1
ATOM 5261 O O . GLY A 1 706 ? -12.781 7.435 -38.918 1.00 77.69 706 GLY A O 1
ATOM 5262 N N . LYS A 1 707 ? -12.784 9.648 -39.239 1.00 85.31 707 LYS A N 1
ATOM 5263 C CA . LYS A 1 707 ? -12.053 9.646 -40.510 1.00 85.31 707 LYS A CA 1
ATOM 5264 C C . LYS A 1 707 ? -11.028 10.782 -40.552 1.00 85.31 707 LYS A C 1
ATOM 5266 O O . LYS A 1 707 ? -11.203 11.741 -41.319 1.00 85.31 707 LYS A O 1
ATOM 5271 N N . PRO A 1 708 ? -9.987 10.738 -39.708 1.00 89.38 708 PRO A N 1
ATOM 5272 C CA . PRO A 1 708 ? -8.961 11.752 -39.799 1.00 89.38 708 PRO A CA 1
ATOM 5273 C C . PRO A 1 708 ? -8.238 11.638 -41.143 1.00 89.38 708 PRO A C 1
ATOM 5275 O O . PRO A 1 708 ? -8.161 10.558 -41.730 1.00 89.38 708 PRO A O 1
ATOM 5278 N N . ILE A 1 709 ? -7.722 12.756 -41.641 1.00 95.06 709 ILE A N 1
ATOM 5279 C CA . ILE A 1 709 ? -6.737 12.708 -42.723 1.00 95.06 709 ILE A CA 1
ATOM 5280 C C . ILE A 1 709 ? -5.400 12.312 -42.098 1.00 95.06 709 ILE A C 1
ATOM 5282 O O . ILE A 1 709 ? -4.969 12.919 -41.112 1.00 95.06 709 ILE A O 1
ATOM 5286 N N . TYR A 1 710 ? -4.751 11.304 -42.677 1.00 95.38 710 TYR A N 1
ATOM 5287 C CA . TYR A 1 710 ? -3.466 10.800 -42.204 1.00 95.38 710 TYR A CA 1
ATOM 5288 C C . TYR A 1 710 ? -2.321 11.385 -43.027 1.00 95.38 710 TYR A C 1
ATOM 5290 O O . TYR A 1 710 ? -2.321 11.293 -44.251 1.00 95.38 710 TYR A O 1
ATOM 5298 N N . ILE A 1 711 ? -1.311 11.931 -42.357 1.00 97.75 711 ILE A N 1
ATOM 5299 C CA . ILE A 1 711 ? -0.044 12.341 -42.967 1.00 97.75 711 ILE A CA 1
ATOM 5300 C C . ILE A 1 711 ? 1.035 11.378 -42.485 1.00 97.75 711 ILE A C 1
ATOM 5302 O O . ILE A 1 711 ? 1.259 11.273 -41.276 1.00 97.75 711 ILE A O 1
ATOM 5306 N N . ARG A 1 712 ? 1.677 10.657 -43.412 1.00 97.56 712 ARG A N 1
ATOM 5307 C CA . ARG A 1 712 ? 2.606 9.564 -43.087 1.00 97.56 712 ARG A CA 1
ATOM 5308 C C . ARG A 1 712 ? 3.845 9.553 -43.995 1.00 97.56 712 ARG A C 1
ATOM 5310 O O . ARG A 1 712 ? 3.772 9.989 -45.145 1.00 97.56 712 ARG A O 1
ATOM 5317 N N . PRO A 1 713 ? 4.994 9.039 -43.527 1.00 97.56 713 PRO A N 1
ATOM 5318 C CA . PRO A 1 713 ? 6.147 8.794 -44.389 1.00 97.56 713 PRO A CA 1
ATOM 5319 C C . PRO A 1 713 ? 5.871 7.598 -45.311 1.00 97.56 713 PRO A C 1
ATOM 5321 O O . PRO A 1 713 ? 5.144 6.680 -44.935 1.00 97.56 713 PRO A O 1
ATOM 5324 N N . GLY A 1 714 ? 6.497 7.549 -46.489 1.00 95.56 714 GLY A N 1
ATOM 5325 C CA . GLY A 1 714 ? 6.389 6.405 -47.408 1.00 95.56 714 GLY A CA 1
ATOM 5326 C C . GLY A 1 714 ? 6.827 5.075 -46.777 1.00 95.56 714 GLY A C 1
ATOM 5327 O O . GLY A 1 714 ? 6.287 4.023 -47.099 1.00 95.56 714 GLY A O 1
ATOM 5328 N N . ALA A 1 715 ? 7.721 5.127 -45.785 1.00 93.31 715 ALA A N 1
ATOM 5329 C CA . ALA A 1 715 ? 8.119 3.978 -44.967 1.00 93.31 715 ALA A CA 1
ATOM 5330 C C . ALA A 1 715 ? 6.960 3.317 -44.186 1.00 93.31 715 ALA A C 1
ATOM 5332 O O . ALA A 1 715 ? 7.099 2.189 -43.719 1.00 93.31 715 ALA A O 1
ATOM 5333 N N . ALA A 1 716 ? 5.833 4.016 -44.015 1.00 92.38 716 ALA A N 1
ATOM 5334 C CA . ALA A 1 716 ? 4.659 3.550 -43.281 1.00 92.38 716 ALA A CA 1
ATOM 5335 C C . ALA A 1 716 ? 3.586 2.903 -44.169 1.00 92.38 716 ALA A C 1
ATOM 5337 O O . ALA A 1 716 ? 2.499 2.577 -43.683 1.00 92.38 716 ALA A O 1
ATOM 5338 N N . GLU A 1 717 ? 3.835 2.768 -45.471 1.00 90.25 717 GLU A N 1
ATOM 5339 C CA . GLU A 1 717 ? 2.965 1.970 -46.328 1.00 90.25 717 GLU A CA 1
ATOM 5340 C C . GLU A 1 717 ? 2.916 0.515 -45.852 1.00 90.25 717 GLU A C 1
ATOM 5342 O O . GLU A 1 717 ? 3.870 -0.002 -45.273 1.00 90.25 717 GLU A O 1
ATOM 5347 N N . ALA A 1 718 ? 1.808 -0.175 -46.135 1.00 80.44 718 ALA A N 1
ATOM 5348 C CA . ALA A 1 718 ? 1.661 -1.589 -45.789 1.00 80.44 718 ALA A CA 1
ATOM 5349 C C . ALA A 1 718 ? 2.741 -2.475 -46.446 1.00 80.44 718 ALA A C 1
ATOM 5351 O O . ALA A 1 718 ? 3.140 -3.480 -45.867 1.00 80.44 718 ALA A O 1
ATOM 5352 N N . ASN A 1 719 ? 3.224 -2.084 -47.633 1.00 80.19 719 ASN A N 1
ATOM 5353 C CA . ASN A 1 719 ? 4.328 -2.723 -48.353 1.00 80.19 719 ASN A CA 1
ATOM 5354 C C . ASN A 1 719 ? 5.325 -1.646 -48.816 1.00 80.19 719 ASN A C 1
ATOM 5356 O O . ASN A 1 719 ? 5.264 -1.212 -49.969 1.00 80.19 719 ASN A O 1
ATOM 5360 N N . PRO A 1 720 ? 6.205 -1.165 -47.927 1.00 79.56 720 PRO A N 1
ATOM 5361 C CA . PRO A 1 720 ? 7.010 0.015 -48.197 1.00 79.56 720 PRO A CA 1
ATOM 5362 C C . PRO A 1 720 ? 8.135 -0.304 -49.193 1.00 79.56 720 PRO A C 1
ATOM 5364 O O . PRO A 1 720 ? 8.928 -1.228 -49.007 1.00 79.56 720 PRO A O 1
ATOM 5367 N N . SER A 1 721 ? 8.209 0.469 -50.279 1.00 85.88 721 SER A N 1
ATOM 5368 C CA . SER A 1 721 ? 9.292 0.364 -51.264 1.00 85.88 721 SER A CA 1
ATOM 5369 C C . SER A 1 721 ? 10.582 0.964 -50.709 1.00 85.88 721 SER A C 1
ATOM 5371 O O . SER A 1 721 ? 10.583 2.088 -50.193 1.00 85.88 721 SER A O 1
ATOM 5373 N N . SER A 1 722 ? 11.714 0.274 -50.881 1.00 85.94 722 SER A N 1
ATOM 5374 C CA . SER A 1 722 ? 13.025 0.776 -50.442 1.00 85.94 722 SER A CA 1
ATOM 5375 C C . SER A 1 722 ? 13.409 2.111 -51.090 1.00 85.94 722 SER A C 1
ATOM 5377 O O . SER A 1 722 ? 14.200 2.846 -50.514 1.00 85.94 722 SER A O 1
ATOM 5379 N N . ALA A 1 723 ? 12.814 2.470 -52.233 1.00 89.88 723 ALA A N 1
ATOM 5380 C CA . ALA A 1 723 ? 13.042 3.748 -52.911 1.00 89.88 723 ALA A CA 1
ATOM 5381 C C . ALA A 1 723 ? 12.367 4.960 -52.232 1.00 89.88 723 ALA A C 1
ATOM 5383 O O . ALA A 1 723 ? 12.694 6.098 -52.573 1.00 89.88 723 ALA A O 1
ATOM 5384 N N . HIS A 1 724 ? 11.438 4.736 -51.292 1.00 94.56 724 HIS A N 1
ATOM 5385 C CA . HIS A 1 724 ? 10.642 5.789 -50.635 1.00 94.56 724 HIS A CA 1
ATOM 5386 C C . HIS A 1 724 ? 10.661 5.720 -49.097 1.00 94.56 724 HIS A C 1
ATOM 5388 O O . HIS A 1 724 ? 10.062 6.571 -48.437 1.00 94.56 724 HIS A O 1
ATOM 5394 N N . SER A 1 725 ? 11.347 4.723 -48.530 1.00 93.81 725 SER A N 1
ATOM 5395 C CA . SER A 1 725 ? 11.328 4.384 -47.096 1.00 93.81 725 SER A CA 1
ATOM 5396 C C . SER A 1 725 ? 12.373 5.113 -46.237 1.00 93.81 725 SER A C 1
ATOM 5398 O O . SER A 1 725 ? 12.522 4.826 -45.046 1.00 93.81 725 SER A O 1
ATOM 5400 N N . GLY A 1 726 ? 13.130 6.030 -46.833 1.00 95.06 726 GLY A N 1
ATOM 5401 C CA . GLY A 1 726 ? 14.065 6.899 -46.131 1.00 95.06 726 GLY A CA 1
ATOM 5402 C C . GLY A 1 726 ? 13.367 7.918 -45.224 1.00 95.06 726 GLY A C 1
ATOM 5403 O O . GLY A 1 726 ? 12.147 7.922 -45.058 1.00 95.06 726 GLY A O 1
ATOM 5404 N N . THR A 1 727 ? 14.151 8.805 -44.623 1.00 97.75 727 THR A N 1
ATOM 5405 C CA . THR A 1 727 ? 13.637 9.872 -43.756 1.00 97.75 727 THR A CA 1
ATOM 5406 C C . THR A 1 727 ? 13.159 11.069 -44.579 1.00 97.75 727 THR A C 1
ATOM 5408 O O . THR A 1 727 ? 13.921 11.663 -45.342 1.00 97.75 727 THR A O 1
ATOM 5411 N N . VAL A 1 728 ? 11.906 11.470 -44.386 1.00 98.50 728 VAL A N 1
ATOM 5412 C CA . VAL A 1 728 ? 11.352 12.737 -44.874 1.00 98.50 728 VAL A CA 1
ATOM 5413 C C . VAL A 1 728 ? 11.917 13.871 -44.025 1.00 98.50 728 VAL A C 1
ATOM 5415 O O . VAL A 1 728 ? 11.756 13.868 -42.807 1.00 98.50 728 VAL A O 1
ATOM 5418 N N . ILE A 1 729 ? 12.565 14.845 -44.658 1.00 97.38 729 ILE A N 1
ATOM 5419 C CA . ILE A 1 729 ? 13.079 16.050 -44.004 1.00 97.38 729 ILE A CA 1
ATOM 5420 C C . ILE A 1 729 ? 12.277 17.243 -44.525 1.00 97.38 729 ILE A C 1
ATOM 5422 O O . ILE A 1 729 ? 12.322 17.542 -45.713 1.00 97.38 729 ILE A O 1
ATOM 5426 N N . ILE A 1 730 ? 11.547 17.928 -43.650 1.00 95.62 730 ILE A N 1
ATOM 5427 C CA . ILE A 1 730 ? 10.890 19.205 -43.946 1.00 95.62 730 ILE A CA 1
ATOM 5428 C C . ILE A 1 730 ? 11.784 20.305 -43.377 1.00 95.62 730 ILE A C 1
ATOM 5430 O O . ILE A 1 730 ? 11.943 20.411 -42.161 1.00 95.62 730 ILE A O 1
ATOM 5434 N N . ASP A 1 731 ? 12.411 21.080 -44.256 1.00 91.88 731 ASP A N 1
ATOM 5435 C CA . ASP A 1 731 ? 13.411 22.080 -43.880 1.00 91.88 731 ASP A CA 1
ATOM 5436 C C . ASP A 1 731 ? 12.873 23.500 -44.105 1.00 91.88 731 ASP A C 1
ATOM 5438 O O . ASP A 1 731 ? 12.522 23.878 -45.227 1.00 91.88 731 ASP A O 1
ATOM 5442 N N . GLY A 1 732 ? 12.809 24.290 -43.031 1.00 81.56 732 GLY A N 1
ATOM 5443 C CA . GLY A 1 732 ? 12.348 25.679 -43.054 1.00 81.56 732 GLY A CA 1
ATOM 5444 C C . GLY A 1 732 ? 13.351 26.668 -43.657 1.00 81.56 732 GLY A C 1
ATOM 5445 O O . GLY A 1 732 ? 12.991 27.825 -43.897 1.00 81.56 732 GLY A O 1
ATOM 5446 N N . GLY A 1 733 ? 14.586 26.231 -43.935 1.00 74.00 733 GLY A N 1
ATOM 5447 C CA . GLY A 1 733 ? 15.599 27.018 -44.634 1.00 74.00 733 GLY A CA 1
ATOM 5448 C C . GLY A 1 733 ? 16.109 28.225 -43.846 1.00 74.00 733 GLY A C 1
ATOM 5449 O O . GLY A 1 733 ? 16.481 29.222 -44.463 1.00 74.00 733 GLY A O 1
ATOM 5450 N N . SER A 1 734 ? 16.128 28.150 -42.508 1.00 60.66 734 SER A N 1
ATOM 5451 C CA . SER A 1 734 ? 16.649 29.184 -41.596 1.00 60.66 734 SER A CA 1
ATOM 5452 C C . SER A 1 734 ? 15.947 30.549 -41.721 1.00 60.66 734 SER A C 1
ATOM 5454 O O . SER A 1 734 ? 16.514 31.499 -42.254 1.00 60.66 734 SER A O 1
ATOM 5456 N N . ASN A 1 735 ? 14.736 30.653 -41.150 1.00 59.94 735 ASN A N 1
ATOM 5457 C CA . ASN A 1 735 ? 14.065 31.904 -40.718 1.00 59.94 735 ASN A CA 1
ATOM 5458 C C . ASN A 1 735 ? 12.912 32.460 -41.582 1.00 59.94 735 ASN A C 1
ATOM 5460 O O . ASN A 1 735 ? 12.531 33.611 -41.387 1.00 59.94 735 ASN A O 1
ATOM 5464 N N . THR A 1 736 ? 12.293 31.694 -42.495 1.00 62.53 736 THR A N 1
ATOM 5465 C CA . THR A 1 736 ? 11.115 32.215 -43.242 1.00 62.53 736 THR A CA 1
ATOM 5466 C C . THR A 1 736 ? 9.839 31.364 -43.227 1.00 62.53 736 THR A C 1
ATOM 5468 O O . THR A 1 736 ? 8.823 31.817 -43.759 1.00 62.53 736 THR A O 1
ATOM 5471 N N . ARG A 1 737 ? 9.852 30.134 -42.685 1.00 77.25 737 ARG A N 1
ATOM 5472 C CA . ARG A 1 737 ? 8.757 29.159 -42.869 1.00 77.25 737 ARG A CA 1
ATOM 5473 C C . ARG A 1 737 ? 8.494 28.283 -41.639 1.00 77.25 737 ARG A C 1
ATOM 5475 O O . ARG A 1 737 ? 9.424 27.954 -40.903 1.00 77.25 737 ARG A O 1
ATOM 5482 N N . ASP A 1 738 ? 7.235 27.866 -41.496 1.00 88.31 738 ASP A N 1
ATOM 5483 C CA . ASP A 1 738 ? 6.792 26.792 -40.595 1.00 88.31 738 ASP A CA 1
ATOM 5484 C C . ASP A 1 738 ? 7.112 25.417 -41.204 1.00 88.31 738 ASP A C 1
ATOM 5486 O O . ASP A 1 738 ? 7.210 25.293 -42.430 1.00 88.31 738 ASP A O 1
ATOM 5490 N N . GLY A 1 739 ? 7.197 24.373 -40.377 1.00 92.75 739 GLY A N 1
ATOM 5491 C CA . GLY A 1 739 ? 7.332 22.990 -40.845 1.00 92.75 739 GLY A CA 1
ATOM 5492 C C . GLY A 1 739 ? 6.022 22.442 -41.415 1.00 92.75 739 GLY A C 1
ATOM 5493 O O . GLY A 1 739 ? 5.829 22.381 -42.633 1.00 92.75 739 GLY A O 1
ATOM 5494 N N . ILE A 1 740 ? 5.097 22.055 -40.534 1.00 94.44 740 ILE A N 1
ATOM 5495 C CA . ILE A 1 740 ? 3.753 21.588 -40.904 1.00 94.44 740 ILE A CA 1
ATOM 5496 C C . ILE A 1 740 ? 2.706 22.546 -40.341 1.00 94.44 740 ILE A C 1
ATOM 5498 O O . ILE A 1 740 ? 2.683 22.846 -39.148 1.00 94.44 740 ILE A O 1
ATOM 5502 N N . SER A 1 741 ? 1.800 22.994 -41.205 1.00 91.88 741 SER A N 1
ATOM 5503 C CA . SER A 1 741 ? 0.729 23.922 -40.863 1.00 91.88 741 SER A CA 1
ATOM 5504 C C . SER A 1 741 ? -0.629 23.315 -41.189 1.00 91.88 741 SER A C 1
ATOM 5506 O O . SER A 1 741 ? -0.851 22.870 -42.312 1.00 91.88 741 SER A O 1
ATOM 5508 N N . TYR A 1 742 ? -1.553 23.326 -40.230 1.00 87.19 742 TYR A N 1
ATOM 5509 C CA . TYR A 1 742 ? -2.920 22.802 -40.387 1.00 87.19 742 TYR A CA 1
ATOM 5510 C C . TYR A 1 742 ? -3.984 23.805 -39.915 1.00 87.19 742 TYR A C 1
ATOM 5512 O O . TYR A 1 742 ? -5.074 23.429 -39.495 1.00 87.19 742 TYR A O 1
ATOM 5520 N N . LYS A 1 743 ? -3.664 25.105 -39.976 1.00 86.31 743 LYS A N 1
ATOM 5521 C CA . LYS A 1 743 ? -4.509 26.212 -39.493 1.00 86.31 743 LYS A CA 1
ATOM 5522 C C . LYS A 1 743 ? -5.954 26.104 -40.009 1.00 86.31 743 LYS A C 1
ATOM 5524 O O . LYS A 1 743 ? -6.179 26.022 -41.219 1.00 86.31 743 LYS A O 1
ATOM 5529 N N . GLY A 1 744 ? -6.918 26.095 -39.086 1.00 81.06 744 GLY A N 1
ATOM 5530 C CA . GLY A 1 744 ? -8.350 25.967 -39.378 1.00 81.06 744 GLY A CA 1
ATOM 5531 C C . GLY A 1 744 ? -8.777 24.606 -39.943 1.00 81.06 744 GLY A C 1
ATOM 5532 O O . GLY A 1 744 ? -9.865 24.500 -40.511 1.00 81.06 744 GLY A O 1
ATOM 5533 N N . LYS A 1 745 ? -7.926 23.572 -39.857 1.00 89.62 745 LYS A N 1
ATOM 5534 C CA . LYS A 1 745 ? -8.247 22.199 -40.272 1.00 89.62 745 LYS A CA 1
ATOM 5535 C C . LYS A 1 745 ? -8.341 21.274 -39.073 1.00 89.62 745 LYS A C 1
ATOM 5537 O O . LYS A 1 745 ? -7.546 21.376 -38.147 1.00 89.62 745 LYS A O 1
ATOM 5542 N N . ASN A 1 746 ? -9.300 20.355 -39.140 1.00 86.88 746 ASN A N 1
ATOM 5543 C CA . ASN A 1 746 ? -9.704 19.491 -38.033 1.00 86.88 746 ASN A CA 1
ATOM 5544 C C . ASN A 1 746 ? -9.600 18.010 -38.402 1.00 86.88 746 ASN A C 1
ATOM 5546 O O . ASN A 1 746 ? -9.593 17.670 -39.589 1.00 86.88 746 ASN A O 1
ATOM 5550 N N . TYR A 1 747 ? -9.577 17.140 -37.387 1.00 87.81 747 TYR A N 1
ATOM 5551 C CA . TYR A 1 747 ? -9.465 15.682 -37.543 1.00 87.81 747 TYR A CA 1
ATOM 5552 C C . TYR A 1 747 ? -8.236 15.301 -38.372 1.00 87.81 747 TYR A C 1
ATOM 5554 O O . TYR A 1 747 ? -8.341 14.736 -39.462 1.00 87.81 747 TYR A O 1
ATOM 5562 N N . ILE A 1 748 ? -7.060 15.658 -37.866 1.00 92.56 748 ILE A N 1
ATOM 5563 C CA . ILE A 1 748 ? -5.781 15.425 -38.538 1.00 92.56 748 ILE A CA 1
ATOM 5564 C C . ILE A 1 748 ? -4.921 14.498 -37.680 1.00 92.56 748 ILE A C 1
ATOM 5566 O O . ILE A 1 748 ? -4.779 14.696 -36.472 1.00 92.56 748 ILE A O 1
ATOM 5570 N N . THR A 1 749 ? -4.307 13.499 -38.311 1.00 94.44 749 THR A N 1
ATOM 5571 C CA . THR A 1 749 ? -3.300 12.643 -37.679 1.00 94.44 749 THR A CA 1
ATOM 5572 C C . THR A 1 749 ? -1.988 12.764 -38.440 1.00 94.44 749 THR A C 1
ATOM 5574 O O . THR A 1 749 ? -1.888 12.358 -39.595 1.00 94.44 749 THR A O 1
ATOM 5577 N N . ILE A 1 750 ? -0.971 13.308 -37.777 1.00 97.12 750 ILE A N 1
ATOM 5578 C CA . ILE A 1 750 ? 0.401 13.369 -38.275 1.00 97.12 750 ILE A CA 1
ATOM 5579 C C . ILE A 1 750 ? 1.187 12.279 -37.553 1.00 97.12 750 ILE A C 1
ATOM 5581 O O . ILE A 1 750 ? 1.411 12.357 -36.344 1.00 97.12 750 ILE A O 1
ATOM 5585 N N . ASP A 1 751 ? 1.584 11.253 -38.297 1.00 97.31 751 ASP A N 1
ATOM 5586 C CA . ASP A 1 751 ? 2.277 10.091 -37.758 1.00 97.31 751 ASP A CA 1
ATOM 5587 C C . ASP A 1 751 ? 3.592 9.876 -38.502 1.00 97.31 751 ASP A C 1
ATOM 5589 O O . ASP A 1 751 ? 3.613 9.421 -39.647 1.00 97.31 751 ASP A O 1
ATOM 5593 N N . GLY A 1 752 ? 4.693 10.223 -37.838 1.00 96.69 752 GLY A N 1
ATOM 5594 C CA . GLY A 1 752 ? 6.037 10.089 -38.382 1.00 96.69 752 GLY A CA 1
ATOM 5595 C C . GLY A 1 752 ? 6.610 8.678 -38.321 1.00 96.69 752 GLY A C 1
ATOM 5596 O O . GLY A 1 752 ? 7.748 8.501 -38.750 1.00 96.69 752 GLY A O 1
ATOM 5597 N N . SER A 1 753 ? 5.881 7.696 -37.786 1.00 94.25 753 SER A N 1
ATOM 5598 C CA . SER A 1 753 ? 6.395 6.338 -37.608 1.00 94.25 753 SER A CA 1
ATOM 5599 C C . SER A 1 753 ? 6.344 5.495 -38.879 1.00 94.25 753 SER A C 1
ATOM 5601 O O . SER A 1 753 ? 5.392 5.573 -39.658 1.00 94.25 753 SER A O 1
ATOM 5603 N N . ASP A 1 754 ? 7.346 4.635 -39.055 1.00 91.25 754 ASP A N 1
ATOM 5604 C CA . ASP A 1 754 ? 7.217 3.437 -39.886 1.00 91.25 754 ASP A CA 1
ATOM 5605 C C . ASP A 1 754 ? 6.626 2.253 -39.094 1.00 91.25 754 ASP A C 1
ATOM 5607 O O . ASP A 1 754 ? 6.258 2.371 -37.924 1.00 91.25 754 ASP A O 1
ATOM 5611 N N . SER A 1 755 ? 6.537 1.085 -39.732 1.00 86.06 755 SER A N 1
ATOM 5612 C CA . SER A 1 755 ? 6.032 -0.145 -39.102 1.00 86.06 755 SER A CA 1
ATOM 5613 C C . SER A 1 755 ? 6.863 -0.633 -37.905 1.00 86.06 755 SER A C 1
ATOM 5615 O O . SER A 1 755 ? 6.346 -1.387 -37.084 1.00 86.06 755 SER A O 1
ATOM 5617 N N . SER A 1 756 ? 8.119 -0.189 -37.774 1.00 86.00 756 SER A N 1
ATOM 5618 C CA . SER A 1 756 ? 8.994 -0.463 -36.626 1.00 86.00 756 SER A CA 1
ATOM 5619 C C . SER A 1 756 ? 8.924 0.614 -35.536 1.00 86.00 756 SER A C 1
ATOM 5621 O O . SER A 1 756 ? 9.665 0.543 -34.558 1.00 86.00 756 SER A O 1
ATOM 5623 N N . LEU A 1 757 ? 8.033 1.601 -35.694 1.00 87.50 757 LEU A N 1
ATOM 5624 C CA . LEU A 1 757 ? 7.909 2.788 -34.843 1.00 87.50 757 LEU A CA 1
ATOM 5625 C C . LEU A 1 757 ? 9.118 3.737 -34.908 1.00 87.50 757 LEU A C 1
ATOM 5627 O O . LEU A 1 757 ? 9.271 4.620 -34.059 1.00 87.50 757 LEU A O 1
ATOM 5631 N N . ALA A 1 758 ? 9.971 3.604 -35.928 1.00 89.62 758 ALA A N 1
ATOM 5632 C CA . ALA A 1 758 ? 11.079 4.525 -36.131 1.00 89.62 758 ALA A CA 1
ATOM 5633 C C . ALA A 1 758 ? 10.566 5.864 -36.675 1.00 89.62 758 ALA A C 1
ATOM 5635 O O . ALA A 1 758 ? 9.704 5.908 -37.552 1.00 89.62 758 ALA A O 1
ATOM 5636 N N . ARG A 1 759 ? 11.127 6.970 -36.177 1.00 95.19 759 ARG A N 1
ATOM 5637 C CA . ARG A 1 759 ? 10.762 8.327 -36.609 1.00 95.19 759 ARG A CA 1
ATOM 5638 C C . ARG A 1 759 ? 11.352 8.605 -37.989 1.00 95.19 759 ARG A C 1
ATOM 5640 O O . ARG A 1 759 ? 12.569 8.700 -38.143 1.00 95.19 759 ARG A O 1
ATOM 5647 N N . LYS A 1 760 ? 10.489 8.737 -38.991 1.00 97.62 760 LYS A N 1
ATOM 5648 C CA . LYS A 1 760 ? 10.845 8.963 -40.399 1.00 97.62 760 LYS A CA 1
ATOM 5649 C C . LYS A 1 760 ? 10.401 10.321 -40.926 1.00 97.62 760 LYS A C 1
ATOM 5651 O O . LYS A 1 760 ? 10.632 10.597 -42.097 1.00 97.62 760 LYS A O 1
ATOM 5656 N N . ILE A 1 761 ? 9.810 11.177 -40.093 1.00 98.25 761 ILE A N 1
ATOM 5657 C CA . ILE A 1 761 ? 9.570 12.586 -40.420 1.00 98.25 761 ILE A CA 1
ATOM 5658 C C . ILE A 1 761 ? 10.400 13.455 -39.472 1.00 98.25 761 ILE A C 1
ATOM 5660 O O . ILE A 1 761 ? 10.164 13.475 -38.261 1.00 98.25 761 ILE A O 1
ATOM 5664 N N . LYS A 1 762 ? 11.371 14.172 -40.045 1.00 97.62 762 LYS A N 1
ATOM 5665 C CA . LYS A 1 762 ? 12.175 15.199 -39.381 1.00 97.62 762 LYS A CA 1
ATOM 5666 C C . LYS A 1 762 ? 11.754 16.584 -39.874 1.00 97.62 762 LYS A C 1
ATOM 5668 O O . LYS A 1 762 ? 11.655 16.803 -41.077 1.00 97.62 762 LYS A O 1
ATOM 5673 N N . ILE A 1 763 ? 11.550 17.518 -38.956 1.00 95.62 763 ILE A N 1
ATOM 5674 C CA . ILE A 1 763 ? 11.311 18.939 -39.218 1.00 95.62 763 ILE A CA 1
ATOM 5675 C C . ILE A 1 763 ? 12.506 19.708 -38.665 1.00 95.62 763 ILE A C 1
ATOM 5677 O O . ILE A 1 763 ? 12.898 19.466 -37.523 1.00 95.62 763 ILE A O 1
ATOM 5681 N N . GLN A 1 764 ? 13.104 20.596 -39.458 1.00 92.38 764 GLN A N 1
ATOM 5682 C CA . GLN A 1 764 ? 14.291 21.332 -39.024 1.00 92.38 764 GLN A CA 1
ATOM 5683 C C . GLN A 1 764 ? 14.382 22.763 -39.559 1.00 92.38 764 GLN A C 1
ATOM 5685 O O . GLN A 1 764 ? 13.823 23.072 -40.611 1.00 92.38 764 GLN A O 1
ATOM 5690 N N . ASN A 1 765 ? 15.143 23.606 -38.855 1.00 89.31 765 ASN A N 1
ATOM 5691 C CA . ASN A 1 765 ? 15.512 24.972 -39.258 1.00 89.31 765 ASN A CA 1
ATOM 5692 C C . ASN A 1 765 ? 14.296 25.869 -39.556 1.00 89.31 765 ASN A C 1
ATOM 5694 O O . ASN A 1 765 ? 14.271 26.595 -40.558 1.00 89.31 765 ASN A O 1
ATOM 5698 N N . VAL A 1 766 ? 13.267 25.783 -38.713 1.00 86.44 766 VAL A N 1
ATOM 5699 C CA . VAL A 1 766 ? 11.999 26.508 -38.885 1.00 86.44 766 VAL A CA 1
ATOM 5700 C C . VAL A 1 766 ? 12.016 27.847 -38.154 1.00 86.44 766 VAL A C 1
ATOM 5702 O O . VAL A 1 766 ? 12.613 28.000 -37.091 1.00 86.44 766 VAL A O 1
ATOM 5705 N N . ALA A 1 767 ? 11.347 28.831 -38.751 1.00 79.19 767 ALA A N 1
ATOM 5706 C CA . ALA A 1 767 ? 11.406 30.227 -38.321 1.00 79.19 767 ALA A CA 1
ATOM 5707 C C . ALA A 1 767 ? 10.531 30.551 -37.115 1.00 79.19 767 ALA A C 1
ATOM 5709 O O . ALA A 1 767 ? 10.793 31.522 -36.421 1.00 79.19 767 ALA A O 1
ATOM 5710 N N . ASP A 1 768 ? 9.463 29.784 -36.929 1.00 79.62 768 ASP A N 1
ATOM 5711 C CA . ASP A 1 768 ? 8.441 30.075 -35.933 1.00 79.62 768 ASP A CA 1
ATOM 5712 C C . ASP A 1 768 ? 7.945 28.745 -35.361 1.00 79.62 768 ASP A C 1
ATOM 5714 O O . ASP A 1 768 ? 8.278 28.394 -34.233 1.00 79.62 768 ASP A O 1
ATOM 5718 N N . PHE A 1 769 ? 7.308 27.895 -36.174 1.00 88.06 769 PHE A N 1
ATOM 5719 C CA . PHE A 1 769 ? 6.732 26.652 -35.660 1.00 88.06 769 PHE A CA 1
ATOM 5720 C C . PHE A 1 769 ? 7.202 25.389 -36.384 1.00 88.06 769 PHE A C 1
ATOM 5722 O O . PHE A 1 769 ? 7.178 25.315 -37.616 1.00 88.06 769 PHE A O 1
ATOM 5729 N N . GLY A 1 770 ? 7.546 24.342 -35.625 1.00 90.88 770 GLY A N 1
ATOM 5730 C CA . GLY A 1 770 ? 7.736 23.003 -36.192 1.00 90.88 770 GLY A CA 1
ATOM 5731 C C . GLY A 1 770 ? 6.408 22.441 -36.696 1.00 90.88 770 GLY A C 1
ATOM 5732 O O . GLY A 1 770 ? 6.264 22.121 -37.878 1.00 90.88 770 GLY A O 1
ATOM 5733 N N . VAL A 1 771 ? 5.408 22.401 -35.817 1.00 93.31 771 VAL A N 1
ATOM 5734 C CA . VAL A 1 771 ? 4.025 22.035 -36.143 1.00 93.31 771 VAL A CA 1
ATOM 5735 C C . VAL A 1 771 ? 3.073 23.067 -35.540 1.00 93.31 771 VAL A C 1
ATOM 5737 O O . VAL A 1 771 ? 3.101 23.279 -34.330 1.00 93.31 771 VAL A O 1
ATOM 5740 N N . ILE A 1 772 ? 2.228 23.693 -36.367 1.00 89.00 772 ILE A N 1
ATOM 5741 C CA . ILE A 1 772 ? 1.306 24.765 -35.948 1.00 89.00 772 ILE A CA 1
ATOM 5742 C C . ILE A 1 772 ? -0.128 24.547 -36.416 1.00 89.00 772 ILE A C 1
ATOM 5744 O O . ILE A 1 772 ? -0.412 24.384 -37.609 1.00 89.00 772 ILE A O 1
ATOM 5748 N N . GLY A 1 773 ? -1.043 24.680 -35.460 1.00 77.94 773 GLY A N 1
ATOM 5749 C CA . GLY A 1 773 ? -2.469 24.834 -35.699 1.00 77.94 773 GLY A CA 1
ATOM 5750 C C . GLY A 1 773 ? -3.072 25.897 -34.813 1.00 77.94 773 GLY A C 1
ATOM 5751 O O . GLY A 1 773 ? -2.798 25.969 -33.617 1.00 77.94 773 GLY A O 1
ATOM 5752 N N . ILE A 1 774 ? -3.911 26.706 -35.437 1.00 75.44 774 ILE A N 1
ATOM 5753 C CA . ILE A 1 774 ? -4.829 27.619 -34.773 1.00 75.44 774 ILE A CA 1
ATOM 5754 C C . ILE A 1 774 ? -6.243 27.209 -35.182 1.00 75.44 774 ILE A C 1
ATOM 5756 O O . ILE A 1 774 ? -6.440 26.753 -36.312 1.00 75.44 774 ILE A O 1
ATOM 5760 N N . GLU A 1 775 ? -7.204 27.390 -34.279 1.00 72.50 775 GLU A N 1
ATOM 5761 C CA . GLU A 1 775 ? -8.625 27.085 -34.505 1.00 72.50 775 GLU A CA 1
ATOM 5762 C C . GLU A 1 775 ? -8.899 25.594 -34.760 1.00 72.50 775 GLU A C 1
ATOM 5764 O O . GLU A 1 775 ? -9.773 25.237 -35.549 1.00 72.50 775 GLU A O 1
ATOM 5769 N N . THR A 1 776 ? -8.130 24.713 -34.111 1.00 68.00 776 THR A N 1
ATOM 5770 C CA . THR A 1 776 ? -8.167 23.272 -34.395 1.00 68.00 776 THR A CA 1
ATOM 5771 C C . THR A 1 776 ? -8.862 22.449 -33.315 1.00 68.00 776 THR A C 1
ATOM 5773 O O . THR A 1 776 ? -8.680 22.682 -32.121 1.00 68.00 776 THR A O 1
ATOM 5776 N N . ILE A 1 777 ? -9.586 21.421 -33.763 1.00 72.19 777 ILE A N 1
ATOM 5777 C CA . ILE A 1 777 ? -10.146 20.336 -32.960 1.00 72.19 777 ILE A CA 1
ATOM 5778 C C . ILE A 1 777 ? -9.736 18.969 -33.545 1.00 72.19 777 ILE A C 1
ATOM 5780 O O . ILE A 1 777 ? -9.665 18.801 -34.765 1.00 72.19 777 ILE A O 1
ATOM 5784 N N . TYR A 1 778 ? -9.486 17.984 -32.675 1.00 78.12 778 TYR A N 1
ATOM 5785 C CA . TYR A 1 778 ? -9.066 16.613 -33.022 1.00 78.12 778 TYR A CA 1
ATOM 5786 C C . TYR A 1 778 ? -7.749 16.528 -33.798 1.00 78.12 778 TYR A C 1
ATOM 5788 O O . TYR A 1 778 ? -7.724 16.362 -35.021 1.00 78.12 778 TYR A O 1
ATOM 5796 N N . LEU A 1 779 ? -6.646 16.594 -33.061 1.00 87.38 779 LEU A N 1
ATOM 5797 C CA . LEU A 1 779 ? -5.300 16.502 -33.607 1.00 87.38 779 LEU A CA 1
ATOM 5798 C C . LEU A 1 779 ? -4.508 15.416 -32.886 1.00 87.38 779 LEU A C 1
ATOM 5800 O O . LEU A 1 779 ? -4.457 15.371 -31.659 1.00 87.38 779 LEU A O 1
ATOM 5804 N N . THR A 1 780 ? -3.812 14.586 -33.653 1.00 91.38 780 THR A N 1
ATOM 5805 C CA . THR A 1 780 ? -2.794 13.679 -33.119 1.00 91.38 780 THR A CA 1
ATOM 5806 C C . THR A 1 780 ? -1.475 13.940 -33.824 1.00 91.38 780 THR A C 1
ATOM 5808 O O . THR A 1 780 ? -1.416 13.871 -35.051 1.00 91.38 780 THR A O 1
ATOM 5811 N N . VAL A 1 781 ? -0.423 14.219 -33.056 1.00 95.44 781 VAL A N 1
ATOM 5812 C CA . VAL A 1 781 ? 0.949 14.345 -33.561 1.00 95.44 781 VAL A CA 1
ATOM 5813 C C . VAL A 1 781 ? 1.829 13.353 -32.827 1.00 95.44 781 VAL A C 1
ATOM 5815 O O . VAL A 1 781 ? 1.968 13.422 -31.601 1.00 95.44 781 VAL A O 1
ATOM 5818 N N . ARG A 1 782 ? 2.427 12.428 -33.578 1.00 95.38 782 ARG A N 1
ATOM 5819 C CA . ARG A 1 782 ? 3.262 11.388 -32.990 1.00 95.38 782 ARG A CA 1
ATOM 5820 C C . ARG A 1 782 ? 4.464 10.995 -33.824 1.00 95.38 782 ARG A C 1
ATOM 5822 O O . ARG A 1 782 ? 4.435 11.061 -35.053 1.00 95.38 782 ARG A O 1
ATOM 5829 N N . TYR A 1 783 ? 5.506 10.542 -33.129 1.00 96.50 783 TYR A N 1
ATOM 5830 C CA . TYR A 1 783 ? 6.747 10.036 -33.722 1.00 96.50 783 TYR A CA 1
ATOM 5831 C C . TYR A 1 783 ? 7.447 11.026 -34.672 1.00 96.50 783 TYR A C 1
ATOM 5833 O O . TYR A 1 783 ? 8.105 10.614 -35.630 1.00 96.50 783 TYR A O 1
ATOM 5841 N N . LEU A 1 784 ? 7.343 12.330 -34.407 1.00 97.62 784 LEU A N 1
ATOM 5842 C CA . LEU A 1 784 ? 8.110 13.352 -35.121 1.00 97.62 784 LEU A CA 1
ATOM 5843 C C . LEU A 1 784 ? 9.466 13.610 -34.465 1.00 97.62 784 LEU A C 1
ATOM 5845 O O . LEU A 1 784 ? 9.625 13.446 -33.255 1.00 97.62 784 LEU A O 1
ATOM 5849 N N . TYR A 1 785 ? 10.431 14.047 -35.272 1.00 97.31 785 TYR A N 1
ATOM 5850 C CA . TYR A 1 785 ? 11.667 14.668 -34.802 1.00 97.31 785 TYR A CA 1
ATOM 5851 C C . TYR A 1 785 ? 11.659 16.142 -35.214 1.00 97.31 785 TYR A C 1
ATOM 5853 O O . TYR A 1 785 ? 11.701 16.435 -36.405 1.00 97.31 785 TYR A O 1
ATOM 5861 N N . VAL A 1 786 ? 11.603 17.066 -34.261 1.00 95.00 786 VAL A N 1
ATOM 5862 C CA . VAL A 1 786 ? 11.614 18.516 -34.498 1.00 95.00 786 VAL A CA 1
ATOM 5863 C C . VAL A 1 786 ? 12.908 19.095 -33.941 1.00 95.00 786 VAL A C 1
ATOM 5865 O O . VAL A 1 786 ? 13.271 18.816 -32.803 1.00 95.00 786 VAL A O 1
ATOM 5868 N N . ASP A 1 787 ? 13.616 19.872 -34.751 1.00 91.75 787 ASP A N 1
ATOM 5869 C CA . ASP A 1 787 ? 14.971 20.343 -34.466 1.00 91.75 787 ASP A CA 1
ATOM 5870 C C . ASP A 1 787 ? 15.129 21.808 -34.873 1.00 91.75 787 ASP A C 1
ATOM 5872 O O . ASP A 1 787 ? 14.608 22.204 -35.913 1.00 91.75 787 ASP A O 1
ATOM 5876 N N . ASN A 1 788 ? 15.892 22.593 -34.116 1.00 88.12 788 ASN A N 1
ATOM 5877 C CA . ASN A 1 788 ? 16.273 23.967 -34.468 1.00 88.12 788 ASN A CA 1
ATOM 5878 C C . ASN A 1 788 ? 15.079 24.852 -34.898 1.00 88.12 788 ASN A C 1
ATOM 5880 O O . ASN A 1 788 ? 14.842 25.089 -36.090 1.00 88.12 788 ASN A O 1
ATOM 5884 N N . PHE A 1 789 ? 14.316 25.319 -33.910 1.00 86.44 789 PHE A N 1
ATOM 5885 C CA . PHE A 1 789 ? 13.131 26.161 -34.087 1.00 86.44 789 PHE A CA 1
ATOM 5886 C C . PHE A 1 789 ? 13.212 27.418 -33.212 1.00 86.44 789 PHE A C 1
ATOM 5888 O O . PHE A 1 789 ? 13.752 27.375 -32.104 1.00 86.44 789 PHE A O 1
ATOM 5895 N N . LEU A 1 790 ? 12.656 28.532 -33.701 1.00 82.81 790 LEU A N 1
ATOM 5896 C CA . LEU A 1 790 ? 12.732 29.838 -33.025 1.00 82.81 790 LEU A CA 1
ATOM 5897 C C . LEU A 1 790 ? 11.439 30.283 -32.321 1.00 82.81 790 LEU A C 1
ATOM 5899 O O . LEU A 1 790 ? 11.479 31.255 -31.579 1.00 82.81 790 LEU A O 1
ATOM 5903 N N . GLY A 1 791 ? 10.307 29.607 -32.531 1.00 82.38 791 GLY A N 1
ATOM 5904 C CA . GLY A 1 791 ? 9.049 29.841 -31.807 1.00 82.38 791 GLY A CA 1
ATOM 5905 C C . GLY A 1 791 ? 8.671 28.612 -30.981 1.00 82.38 791 GLY A C 1
ATOM 5906 O O . GLY A 1 791 ? 9.254 28.386 -29.925 1.00 82.38 791 GLY A O 1
ATOM 5907 N N . TYR A 1 792 ? 7.729 27.789 -31.447 1.00 87.50 792 TYR A N 1
ATOM 5908 C CA . TYR A 1 792 ? 7.342 26.554 -30.748 1.00 87.50 792 TYR A CA 1
ATOM 5909 C C . TYR A 1 792 ? 7.704 25.299 -31.539 1.00 87.50 792 TYR A C 1
ATOM 5911 O O . TYR A 1 792 ? 7.536 25.249 -32.760 1.00 87.50 792 TYR A O 1
ATOM 5919 N N . GLY A 1 793 ? 8.131 24.245 -30.845 1.00 90.94 793 GLY A N 1
ATOM 5920 C CA . GLY A 1 793 ? 8.413 22.959 -31.483 1.00 90.94 793 GLY A CA 1
ATOM 5921 C C . GLY A 1 793 ? 7.132 22.343 -32.046 1.00 90.94 793 GLY A C 1
ATOM 5922 O O . GLY A 1 793 ? 6.961 22.219 -33.261 1.00 90.94 793 GLY A O 1
ATOM 5923 N N . ILE A 1 794 ? 6.196 22.001 -31.160 1.00 93.38 794 ILE A N 1
ATOM 5924 C CA . ILE A 1 794 ? 4.866 21.496 -31.526 1.00 93.38 794 ILE A CA 1
ATOM 5925 C C . ILE A 1 794 ? 3.817 22.289 -30.757 1.00 93.38 794 ILE A C 1
ATOM 5927 O O . ILE A 1 794 ? 3.860 22.360 -29.531 1.00 93.38 794 ILE A O 1
ATOM 5931 N N . THR A 1 795 ? 2.854 22.875 -31.465 1.00 90.00 795 THR A N 1
ATOM 5932 C CA . THR A 1 795 ? 1.787 23.640 -30.824 1.00 90.00 795 THR A CA 1
ATOM 5933 C C . THR A 1 795 ? 0.418 23.402 -31.452 1.00 90.00 795 THR A C 1
ATOM 5935 O O . THR A 1 795 ? 0.279 23.186 -32.664 1.00 90.00 795 THR A O 1
ATOM 5938 N N . ALA A 1 796 ? -0.605 23.466 -30.602 1.00 87.06 796 ALA A N 1
ATOM 5939 C CA . ALA A 1 796 ? -2.003 23.547 -30.997 1.00 87.06 796 ALA A CA 1
ATOM 5940 C C . ALA A 1 796 ? -2.729 24.599 -30.152 1.00 87.06 796 ALA A C 1
ATOM 5942 O O . ALA A 1 796 ? -2.702 24.552 -28.920 1.00 87.06 796 ALA A O 1
ATOM 5943 N N . ARG A 1 797 ? -3.411 25.525 -30.832 1.00 80.00 797 ARG A N 1
ATOM 5944 C CA . ARG A 1 797 ? -4.252 26.556 -30.214 1.00 80.00 797 ARG A CA 1
ATOM 5945 C C . ARG A 1 797 ? -5.697 26.415 -30.692 1.00 80.00 797 ARG A C 1
ATOM 5947 O O . ARG A 1 797 ? -5.963 26.528 -31.888 1.00 80.00 797 ARG A O 1
ATOM 5954 N N . ALA A 1 798 ? -6.640 26.193 -29.782 1.00 71.25 798 ALA A N 1
ATOM 5955 C CA . ALA A 1 798 ? -8.071 26.088 -30.099 1.00 71.25 798 ALA A CA 1
ATOM 5956 C C . ALA A 1 798 ? -8.807 27.432 -29.880 1.00 71.25 798 ALA A C 1
ATOM 5958 O O . ALA A 1 798 ? -8.517 28.134 -28.912 1.00 71.25 798 ALA A O 1
ATOM 5959 N N . ASN A 1 799 ? -9.752 27.797 -30.766 1.00 58.12 799 ASN A N 1
ATOM 5960 C CA . ASN A 1 799 ? -10.331 29.158 -30.866 1.00 58.12 799 ASN A CA 1
ATOM 5961 C C . ASN A 1 799 ? -11.876 29.239 -30.732 1.00 58.12 799 ASN A C 1
ATOM 5963 O O . ASN A 1 799 ? -12.467 30.221 -31.164 1.00 58.12 799 ASN A O 1
ATOM 5967 N N . GLY A 1 800 ? -12.567 28.233 -30.182 1.00 54.44 800 GLY A N 1
ATOM 5968 C CA . GLY A 1 800 ? -14.043 28.219 -30.098 1.00 54.44 800 GLY A CA 1
ATOM 5969 C C . GLY A 1 800 ? -14.572 27.531 -28.841 1.00 54.44 800 GLY A C 1
ATOM 5970 O O . GLY A 1 800 ? -13.793 26.876 -28.167 1.00 54.44 800 GLY A O 1
ATOM 5971 N N . ASP A 1 801 ? -15.859 27.713 -28.524 1.00 43.56 801 ASP A N 1
ATOM 5972 C CA . ASP A 1 801 ? -16.541 27.259 -27.296 1.00 43.56 801 ASP A CA 1
ATOM 5973 C C . ASP A 1 801 ? -16.407 25.737 -27.093 1.00 43.56 801 ASP A C 1
ATOM 5975 O O . ASP A 1 801 ? -16.994 24.935 -27.823 1.00 43.56 801 ASP A O 1
ATOM 5979 N N . ILE A 1 802 ? -15.557 25.327 -26.143 1.00 45.16 802 ILE A N 1
ATOM 5980 C CA . ILE A 1 802 ? -15.138 23.927 -25.956 1.00 45.16 802 ILE A CA 1
ATOM 5981 C C . ILE A 1 802 ? -15.994 23.279 -24.875 1.00 45.16 802 ILE A C 1
ATOM 5983 O O . ILE A 1 802 ? -15.510 22.842 -23.835 1.00 45.16 802 ILE A O 1
ATOM 5987 N N . ALA A 1 803 ? -17.299 23.215 -25.117 1.00 38.91 803 ALA A N 1
ATOM 5988 C CA . ALA A 1 803 ? -18.193 22.594 -24.155 1.00 38.91 803 ALA A CA 1
ATOM 5989 C C . ALA A 1 803 ? -18.153 21.057 -24.197 1.00 38.91 803 ALA A C 1
ATOM 5991 O O . ALA A 1 803 ? -18.516 20.459 -23.197 1.00 38.91 803 ALA A O 1
ATOM 5992 N N . ASN A 1 804 ? -17.720 20.388 -25.282 1.00 45.28 804 ASN A N 1
ATOM 5993 C CA . ASN A 1 804 ? -17.660 18.914 -25.333 1.00 45.28 804 ASN A CA 1
ATOM 5994 C C . ASN A 1 804 ? -16.697 18.370 -26.416 1.00 45.28 804 ASN A C 1
ATOM 5996 O O . ASN A 1 804 ? -16.951 18.532 -27.607 1.00 45.28 804 ASN A O 1
ATOM 6000 N N . ASN A 1 805 ? -15.674 17.612 -25.997 1.00 52.00 805 ASN A N 1
ATOM 6001 C CA . ASN A 1 805 ? -14.868 16.680 -26.809 1.00 52.00 805 ASN A CA 1
ATOM 6002 C C . ASN A 1 805 ? -13.877 17.285 -27.826 1.00 52.00 805 ASN A C 1
ATOM 6004 O O . ASN A 1 805 ? -14.008 17.043 -29.023 1.00 52.00 805 ASN A O 1
ATOM 6008 N N . ASN A 1 806 ? -12.826 17.972 -27.366 1.00 58.62 806 ASN A N 1
ATOM 6009 C CA . ASN A 1 806 ? -11.618 18.197 -28.174 1.00 58.62 806 ASN A CA 1
ATOM 6010 C C . ASN A 1 806 ? -10.499 17.263 -27.701 1.00 58.62 806 ASN A C 1
ATOM 6012 O O . ASN A 1 806 ? -10.133 17.313 -26.533 1.00 58.62 806 ASN A O 1
ATOM 6016 N N . TYR A 1 807 ? -9.959 16.441 -28.608 1.00 72.69 807 TYR A N 1
ATOM 6017 C CA . TYR A 1 807 ? -8.822 15.553 -28.342 1.00 72.69 807 TYR A CA 1
ATOM 6018 C C . TYR A 1 807 ? -7.568 16.059 -29.055 1.00 72.69 807 TYR A C 1
ATOM 6020 O O . TYR A 1 807 ? -7.431 15.882 -30.269 1.00 72.69 807 TYR A O 1
ATOM 6028 N N . ILE A 1 808 ? -6.651 16.687 -28.318 1.00 84.44 808 ILE A N 1
ATOM 6029 C CA . ILE A 1 808 ? -5.293 16.961 -28.804 1.00 84.44 808 ILE A CA 1
ATOM 6030 C C . ILE A 1 808 ? -4.330 16.003 -28.110 1.00 84.44 808 ILE A C 1
ATOM 6032 O O . ILE A 1 808 ? -4.264 15.954 -26.882 1.00 84.44 808 ILE A O 1
ATOM 6036 N N . ILE A 1 809 ? -3.588 15.234 -28.906 1.00 88.00 809 ILE A N 1
ATOM 6037 C CA . ILE A 1 809 ? -2.640 14.230 -28.422 1.00 88.00 809 ILE A CA 1
ATOM 6038 C C . ILE A 1 809 ? -1.276 14.484 -29.053 1.00 88.00 809 ILE A C 1
ATOM 6040 O O . ILE A 1 809 ? -1.126 14.384 -30.273 1.00 88.00 809 ILE A O 1
ATOM 6044 N N . PHE A 1 810 ? -0.280 14.746 -28.211 1.00 93.75 810 PHE A N 1
ATOM 6045 C CA . PHE A 1 810 ? 1.127 14.807 -28.594 1.00 93.75 810 PHE A CA 1
ATOM 6046 C C . PHE A 1 810 ? 1.891 13.684 -27.902 1.00 93.75 810 PHE A C 1
ATOM 6048 O O . PHE A 1 810 ? 2.045 13.694 -26.677 1.00 93.75 810 PHE A O 1
ATOM 6055 N N . GLU A 1 811 ? 2.361 12.704 -28.675 1.00 93.88 811 GLU A N 1
ATOM 6056 C CA . GLU A 1 811 ? 3.009 11.519 -28.112 1.00 93.88 811 GLU A CA 1
ATOM 6057 C C . GLU A 1 811 ? 4.262 11.050 -28.851 1.00 93.88 811 GLU A C 1
ATOM 6059 O O . GLU A 1 811 ? 4.341 11.095 -30.075 1.00 93.88 811 GLU A O 1
ATOM 6064 N N . HIS A 1 812 ? 5.247 10.539 -28.111 1.00 93.62 812 HIS A N 1
ATOM 6065 C CA . HIS A 1 812 ? 6.456 9.931 -28.685 1.00 93.62 812 HIS A CA 1
ATOM 6066 C C . HIS A 1 812 ? 7.281 10.847 -29.607 1.00 93.62 812 HIS A C 1
ATOM 6068 O O . HIS A 1 812 ? 8.091 10.359 -30.404 1.00 93.62 812 HIS A O 1
ATOM 6074 N N . ASN A 1 813 ? 7.128 12.168 -29.512 1.00 97.44 813 ASN A N 1
ATOM 6075 C CA . ASN A 1 813 ? 7.905 13.113 -30.309 1.00 97.44 813 ASN A CA 1
ATOM 6076 C C . ASN A 1 813 ? 9.271 13.383 -29.667 1.00 97.44 813 ASN A C 1
ATOM 6078 O O . ASN A 1 813 ? 9.424 13.306 -28.450 1.00 97.44 813 ASN A O 1
ATOM 6082 N N . ILE A 1 814 ? 10.258 13.700 -30.502 1.00 97.12 814 ILE A N 1
ATOM 6083 C CA . ILE A 1 814 ? 11.535 14.277 -30.081 1.00 97.12 814 ILE A CA 1
ATOM 6084 C C . ILE A 1 814 ? 11.538 15.741 -30.509 1.00 97.12 814 ILE A C 1
ATOM 6086 O O . ILE A 1 814 ? 11.326 16.025 -31.688 1.00 97.12 814 ILE A O 1
ATOM 6090 N N . VAL A 1 815 ? 11.785 16.652 -29.572 1.00 95.19 815 VAL A N 1
ATOM 6091 C CA . VAL A 1 815 ? 11.861 18.097 -29.822 1.00 95.19 815 VAL A CA 1
ATOM 6092 C C . VAL A 1 815 ? 13.178 18.605 -29.251 1.00 95.19 815 VAL A C 1
ATOM 6094 O O . VAL A 1 815 ? 13.406 18.467 -28.056 1.00 95.19 815 VAL A O 1
ATOM 6097 N N . ARG A 1 816 ? 14.068 19.137 -30.091 1.00 91.44 816 ARG A N 1
ATOM 6098 C CA . ARG A 1 816 ? 15.439 19.512 -29.712 1.00 91.44 816 ARG A CA 1
ATOM 6099 C C . ARG A 1 816 ? 15.795 20.918 -30.187 1.00 91.44 816 ARG A C 1
ATOM 6101 O O . ARG A 1 816 ? 15.282 21.381 -31.205 1.00 91.44 816 ARG A O 1
ATOM 6108 N N . ASN A 1 817 ? 16.739 21.552 -29.490 1.00 82.31 817 ASN A N 1
ATOM 6109 C CA . ASN A 1 817 ? 17.386 22.805 -29.900 1.00 82.31 817 ASN A CA 1
ATOM 6110 C C . ASN A 1 817 ? 16.393 23.960 -30.137 1.00 82.31 817 ASN A C 1
ATOM 6112 O O . ASN A 1 817 ? 16.495 24.695 -31.119 1.00 82.31 817 ASN A O 1
ATOM 6116 N N . GLY A 1 818 ? 15.407 24.094 -29.247 1.00 77.06 818 GLY A N 1
ATOM 6117 C CA . GLY A 1 818 ? 14.473 25.218 -29.249 1.00 77.06 818 GLY A CA 1
ATOM 6118 C C . GLY A 1 818 ? 15.094 26.488 -28.672 1.00 77.06 818 GLY A C 1
ATOM 6119 O O . GLY A 1 818 ? 15.635 26.456 -27.564 1.00 77.06 818 GLY A O 1
ATOM 6120 N N . LEU A 1 819 ? 14.975 27.597 -29.404 1.00 75.62 819 LEU A N 1
ATOM 6121 C CA . LEU A 1 819 ? 15.418 28.938 -28.988 1.00 75.62 819 LEU A CA 1
ATOM 6122 C C . LEU A 1 819 ? 14.245 29.915 -28.768 1.00 75.62 819 LEU A C 1
ATOM 6124 O O . LEU A 1 819 ? 14.472 31.109 -28.615 1.00 75.62 819 LEU A O 1
ATOM 6128 N N . GLY A 1 820 ? 13.009 29.412 -28.825 1.00 71.31 820 GLY A N 1
ATOM 6129 C CA . GLY A 1 820 ? 11.789 30.213 -28.876 1.00 71.31 820 GLY A CA 1
ATOM 6130 C C . GLY A 1 820 ? 10.980 30.281 -27.586 1.00 71.31 820 GLY A C 1
ATOM 6131 O O . GLY A 1 820 ? 11.509 30.618 -26.538 1.00 71.31 820 GLY A O 1
ATOM 6132 N N . ALA A 1 821 ? 9.676 30.018 -27.684 1.00 73.25 821 ALA A N 1
ATOM 6133 C CA . ALA A 1 821 ? 8.690 30.272 -26.632 1.00 73.25 821 ALA A CA 1
ATOM 6134 C C . ALA A 1 821 ? 8.204 29.023 -25.871 1.00 73.25 821 ALA A C 1
ATOM 6136 O O . ALA A 1 821 ? 7.839 29.173 -24.715 1.00 73.25 821 ALA A O 1
ATOM 6137 N N . ALA A 1 822 ? 8.208 27.823 -26.473 1.00 83.06 822 ALA A N 1
ATOM 6138 C CA . ALA A 1 822 ? 8.213 26.555 -25.724 1.00 83.06 822 ALA A CA 1
ATOM 6139 C C . ALA A 1 822 ? 8.581 25.356 -26.614 1.00 83.06 822 ALA A C 1
ATOM 6141 O O . ALA A 1 822 ? 8.419 25.391 -27.840 1.00 83.06 822 ALA A O 1
ATOM 6142 N N . GLY A 1 823 ? 8.982 24.241 -26.002 1.00 88.94 823 GLY A N 1
ATOM 6143 C CA . GLY A 1 823 ? 9.133 22.957 -26.688 1.00 88.94 823 GLY A CA 1
ATOM 6144 C C . GLY A 1 823 ? 7.802 22.438 -27.240 1.00 88.94 823 GLY A C 1
ATOM 6145 O O . GLY A 1 823 ? 7.630 22.301 -28.457 1.00 88.94 823 GLY A O 1
ATOM 6146 N N . ILE A 1 824 ? 6.842 22.168 -26.351 1.00 93.44 824 ILE A N 1
ATOM 6147 C CA . ILE A 1 824 ? 5.495 21.706 -26.719 1.00 93.44 824 ILE A CA 1
ATOM 6148 C C . ILE A 1 824 ? 4.438 22.519 -25.973 1.00 93.44 824 ILE A C 1
ATOM 6150 O O . ILE A 1 824 ? 4.501 22.646 -24.754 1.00 93.44 824 ILE A O 1
ATOM 6154 N N . GLN A 1 825 ? 3.430 23.016 -26.694 1.00 90.12 825 GLN A N 1
ATOM 6155 C CA . GLN A 1 825 ? 2.347 23.807 -26.107 1.00 90.12 825 GLN A CA 1
ATOM 6156 C C . GLN A 1 825 ? 0.959 23.349 -26.565 1.00 90.12 825 GLN A C 1
ATOM 6158 O O . GLN A 1 825 ? 0.716 23.144 -27.755 1.00 90.12 825 GLN A O 1
ATOM 6163 N N . ILE A 1 826 ? 0.010 23.313 -25.627 1.00 87.75 826 ILE A N 1
ATOM 6164 C CA . ILE A 1 826 ? -1.429 23.295 -25.927 1.00 87.75 826 ILE A CA 1
ATOM 6165 C C . ILE A 1 826 ? -2.084 24.506 -25.263 1.00 87.75 826 ILE A C 1
ATOM 6167 O O . ILE A 1 826 ? -1.816 24.790 -24.100 1.00 87.75 826 ILE A O 1
ATOM 6171 N N . SER A 1 827 ? -2.959 25.216 -25.977 1.00 80.12 827 SER A N 1
ATOM 6172 C CA . SER A 1 827 ? -3.764 26.297 -25.395 1.00 80.12 827 SER A CA 1
ATOM 6173 C C . SER A 1 827 ? -5.188 26.357 -25.955 1.00 80.12 827 SER A C 1
ATOM 6175 O O . SER A 1 827 ? -5.470 25.885 -27.061 1.00 80.12 827 SER A O 1
ATOM 6177 N N . SER A 1 828 ? -6.101 26.933 -25.172 1.00 72.50 828 SER A N 1
ATOM 6178 C CA . SER A 1 828 ? -7.519 27.091 -25.510 1.00 72.50 828 SER A CA 1
ATOM 6179 C C . SER A 1 828 ? -8.072 28.410 -24.960 1.00 72.50 828 SER A C 1
ATOM 6181 O O . SER A 1 828 ? -7.787 28.814 -23.839 1.00 72.50 828 SER A O 1
ATOM 6183 N N . LEU A 1 829 ? -8.913 29.104 -25.725 1.00 59.97 829 LEU A N 1
ATOM 6184 C CA . LEU A 1 829 ? -9.457 30.386 -25.267 1.00 59.97 829 LEU A CA 1
ATOM 6185 C C . LEU A 1 829 ? -10.595 30.290 -24.231 1.00 59.97 829 LEU A C 1
ATOM 6187 O O . LEU A 1 829 ? -10.899 31.316 -23.624 1.00 59.97 829 LEU A O 1
ATOM 6191 N N . LEU A 1 830 ? -11.217 29.120 -24.012 1.00 58.47 830 LEU A N 1
ATOM 6192 C CA . LEU A 1 830 ? -12.487 29.005 -23.260 1.00 58.47 830 LEU A CA 1
ATOM 6193 C C . LEU A 1 830 ? -12.539 27.880 -22.201 1.00 58.47 830 LEU A C 1
ATOM 6195 O O . LEU A 1 830 ? -13.612 27.569 -21.694 1.00 58.47 830 LEU A O 1
ATOM 6199 N N . GLY A 1 831 ? -11.393 27.311 -21.805 1.00 57.03 831 GLY A N 1
ATOM 6200 C CA . GLY A 1 831 ? -11.341 26.234 -20.801 1.00 57.03 831 GLY A CA 1
ATOM 6201 C C . GLY A 1 831 ? -11.535 24.839 -21.410 1.00 57.03 831 GLY A C 1
ATOM 6202 O O . GLY A 1 831 ? -12.073 24.695 -22.504 1.00 57.03 831 GLY A O 1
ATOM 6203 N N . SER A 1 832 ? -11.053 23.793 -20.735 1.00 58.34 832 SER A N 1
ATOM 6204 C CA . SER A 1 832 ? -11.188 22.390 -21.157 1.00 58.34 832 SER A CA 1
ATOM 6205 C C . SER A 1 832 ? -11.352 21.493 -19.928 1.00 58.34 832 SER A C 1
ATOM 6207 O O . SER A 1 832 ? -10.824 21.789 -18.856 1.00 58.34 832 SER A O 1
ATOM 6209 N N . ALA A 1 833 ? -12.073 20.379 -20.074 1.00 58.12 833 ALA A N 1
ATOM 6210 C CA . ALA A 1 833 ? -12.251 19.390 -19.009 1.00 58.12 833 ALA A CA 1
ATOM 6211 C C . ALA A 1 833 ? -10.975 18.550 -18.775 1.00 58.12 833 ALA A C 1
ATOM 6213 O O . ALA A 1 833 ? -10.190 18.345 -19.711 1.00 58.12 833 ALA A O 1
ATOM 6214 N N . ILE A 1 834 ? -10.802 18.030 -17.548 1.00 52.47 834 ILE A N 1
ATOM 6215 C CA . ILE A 1 834 ? -9.677 17.157 -17.136 1.00 52.47 834 ILE A CA 1
ATOM 6216 C C . ILE A 1 834 ? -9.528 15.985 -18.113 1.00 52.47 834 ILE A C 1
ATOM 6218 O O . ILE A 1 834 ? -10.504 15.298 -18.409 1.00 52.47 834 ILE A O 1
ATOM 6222 N N . GLY A 1 835 ? -8.302 15.730 -18.581 1.00 52.91 835 GLY A N 1
ATOM 6223 C CA . GLY A 1 835 ? -7.970 14.557 -19.400 1.00 52.91 835 GLY A CA 1
ATOM 6224 C C . GLY A 1 835 ? -8.445 14.602 -20.858 1.00 52.91 835 GLY A C 1
ATOM 6225 O O . GLY A 1 835 ? -8.344 13.596 -21.556 1.00 52.91 835 GLY A O 1
ATOM 6226 N N . SER A 1 836 ? -8.950 15.744 -21.340 1.00 67.56 836 SER A N 1
ATOM 6227 C CA . SER A 1 836 ? -9.368 15.891 -22.748 1.00 67.56 836 SER A CA 1
ATOM 6228 C C . SER A 1 836 ? -8.173 15.981 -23.708 1.00 67.56 836 SER A C 1
ATOM 6230 O O . SER A 1 836 ? -8.252 15.529 -24.848 1.00 67.56 836 SER A O 1
ATOM 6232 N N . ASN A 1 837 ? -7.040 16.517 -23.239 1.00 81.06 837 ASN A N 1
ATOM 6233 C CA . ASN A 1 837 ? -5.796 16.617 -24.002 1.00 81.06 837 ASN A CA 1
ATOM 6234 C C . ASN A 1 837 ? -4.670 15.838 -23.320 1.00 81.06 837 ASN A C 1
ATOM 6236 O O . ASN A 1 837 ? -4.676 15.640 -22.103 1.00 81.06 837 ASN A O 1
ATOM 6240 N N . THR A 1 838 ? -3.674 15.409 -24.092 1.00 86.69 838 THR A N 1
ATOM 6241 C CA . THR A 1 838 ? -2.570 14.603 -23.563 1.00 86.69 838 THR A CA 1
ATOM 6242 C C . THR A 1 838 ? -1.239 14.957 -24.211 1.00 86.69 838 THR A C 1
ATOM 6244 O O . THR A 1 838 ? -1.117 14.979 -25.437 1.00 86.69 838 THR A O 1
ATOM 6247 N N . ILE A 1 839 ? -0.224 15.155 -23.373 1.00 92.00 839 ILE A N 1
ATOM 6248 C CA . ILE A 1 839 ? 1.179 15.274 -23.767 1.00 92.00 839 ILE A CA 1
ATOM 6249 C C . ILE A 1 839 ? 1.938 14.157 -23.053 1.00 92.00 839 ILE A C 1
ATOM 6251 O O . ILE A 1 839 ? 2.124 14.202 -21.834 1.00 92.00 839 ILE A O 1
ATOM 6255 N N . ARG A 1 840 ? 2.352 13.126 -23.798 1.00 92.81 840 ARG A N 1
ATOM 6256 C CA . ARG A 1 840 ? 2.950 11.925 -23.199 1.00 92.81 840 ARG A CA 1
ATOM 6257 C C . ARG A 1 840 ? 4.139 11.338 -23.937 1.00 92.81 840 ARG A C 1
ATOM 6259 O O . ARG A 1 840 ? 4.175 11.340 -25.161 1.00 92.81 840 ARG A O 1
ATOM 6266 N N . TYR A 1 841 ? 5.071 10.738 -23.207 1.00 93.31 841 TYR A N 1
ATOM 6267 C CA . TYR A 1 841 ? 6.196 9.997 -23.795 1.00 93.31 841 TYR A CA 1
ATOM 6268 C C . TYR A 1 841 ? 7.046 10.804 -24.790 1.00 93.31 841 TYR A C 1
ATOM 6270 O O . TYR A 1 841 ? 7.659 10.225 -25.688 1.00 93.31 841 TYR A O 1
ATOM 6278 N N . ASN A 1 842 ? 7.054 12.134 -24.671 1.00 95.75 842 ASN A N 1
ATOM 6279 C CA . ASN A 1 842 ? 7.885 13.005 -25.494 1.00 95.75 842 ASN A CA 1
ATOM 6280 C C . ASN A 1 842 ? 9.252 13.206 -24.834 1.00 95.75 842 ASN A C 1
ATOM 6282 O O . ASN A 1 842 ? 9.378 13.156 -23.612 1.00 95.75 842 ASN A O 1
ATOM 6286 N N . ASP A 1 843 ? 10.259 13.458 -25.657 1.00 96.19 843 ASP A N 1
ATOM 6287 C CA . ASP A 1 843 ? 11.617 13.772 -25.222 1.00 96.19 843 ASP A CA 1
ATOM 6288 C C . ASP A 1 843 ? 11.982 15.161 -25.750 1.00 96.19 843 ASP A C 1
ATOM 6290 O O . ASP A 1 843 ? 12.182 15.361 -26.955 1.00 96.19 843 ASP A O 1
ATOM 6294 N N . VAL A 1 844 ? 11.955 16.132 -24.842 1.00 95.06 844 VAL A N 1
ATOM 6295 C CA . VAL A 1 844 ? 12.011 17.564 -25.125 1.00 95.06 844 VAL A CA 1
ATOM 6296 C C . VAL A 1 844 ? 13.276 18.137 -24.511 1.00 95.06 844 VAL A C 1
ATOM 6298 O O . VAL A 1 844 ? 13.431 18.157 -23.295 1.00 95.06 844 VAL A O 1
ATOM 6301 N N . GLU A 1 845 ? 14.173 18.633 -25.354 1.00 91.50 845 GLU A N 1
ATOM 6302 C CA . GLU A 1 845 ? 15.366 19.345 -24.912 1.00 91.50 845 GLU A CA 1
ATOM 6303 C C . GLU A 1 845 ? 15.402 20.742 -25.526 1.00 91.50 845 GLU A C 1
ATOM 6305 O O . GLU A 1 845 ? 15.400 20.916 -26.750 1.00 91.50 845 GLU A O 1
ATOM 6310 N N . VAL A 1 846 ? 15.417 21.748 -24.662 1.00 85.19 846 VAL A N 1
ATOM 6311 C CA . VAL A 1 846 ? 15.281 23.162 -25.021 1.00 85.19 846 VAL A CA 1
ATOM 6312 C C . VAL A 1 846 ? 16.414 23.971 -24.407 1.00 85.19 846 VAL A C 1
ATOM 6314 O O . VAL A 1 846 ? 16.964 23.584 -23.384 1.00 85.19 846 VAL A O 1
ATOM 6317 N N . ALA A 1 847 ? 16.797 25.082 -25.036 1.00 76.62 847 ALA A N 1
ATOM 6318 C CA . ALA A 1 847 ? 17.944 25.865 -24.580 1.00 76.62 847 ALA A CA 1
ATOM 6319 C C . ALA A 1 847 ? 17.533 27.084 -23.739 1.00 76.62 847 ALA A C 1
ATOM 6321 O O . ALA A 1 847 ? 18.096 27.292 -22.675 1.00 76.62 847 ALA A O 1
ATOM 6322 N N . HIS A 1 848 ? 16.550 27.872 -24.179 1.00 72.25 848 HIS A N 1
ATOM 6323 C CA . HIS A 1 848 ? 16.217 29.172 -23.566 1.00 72.25 848 HIS A CA 1
ATOM 6324 C C . HIS A 1 848 ? 14.715 29.367 -23.327 1.00 72.25 848 HIS A C 1
ATOM 6326 O O . HIS A 1 848 ? 14.223 30.488 -23.336 1.00 72.25 848 HIS A O 1
ATOM 6332 N N . THR A 1 849 ? 13.965 28.276 -23.202 1.00 73.56 849 THR A N 1
ATOM 6333 C CA . THR A 1 849 ? 12.506 28.322 -23.268 1.00 73.56 849 THR A CA 1
ATOM 6334 C C . THR A 1 849 ? 11.865 27.272 -22.381 1.00 73.56 849 THR A C 1
ATOM 6336 O O . THR A 1 849 ? 12.552 26.352 -21.929 1.00 73.56 849 THR A O 1
ATOM 6339 N N . ASP A 1 850 ? 10.558 27.391 -22.180 1.00 87.06 850 ASP A N 1
ATOM 6340 C CA . ASP A 1 850 ? 9.783 26.438 -21.406 1.00 87.06 850 ASP A CA 1
ATOM 6341 C C . ASP A 1 850 ? 9.748 25.074 -22.096 1.00 87.06 850 ASP A C 1
ATOM 6343 O O . ASP A 1 850 ? 9.685 24.954 -23.328 1.00 87.06 850 ASP A O 1
ATOM 6347 N N . GLY A 1 851 ? 9.772 24.013 -21.300 1.00 90.75 851 GLY A N 1
ATOM 6348 C CA . GLY A 1 851 ? 9.707 22.651 -21.808 1.00 90.75 851 GLY A CA 1
ATOM 6349 C C . GLY A 1 851 ? 8.320 22.322 -22.355 1.00 90.75 851 GLY A C 1
ATOM 6350 O O . GLY A 1 851 ? 8.115 22.211 -23.572 1.00 90.75 851 GLY A O 1
ATOM 6351 N N . LEU A 1 852 ? 7.367 22.139 -21.441 1.00 94.00 852 LEU A N 1
ATOM 6352 C CA . LEU A 1 852 ? 5.979 21.791 -21.743 1.00 94.00 852 LEU A CA 1
ATOM 6353 C C . LEU A 1 852 ? 5.033 22.844 -21.174 1.00 94.00 852 LEU A C 1
ATOM 6355 O O . LEU A 1 852 ? 5.107 23.171 -19.996 1.00 94.00 852 LEU A O 1
ATOM 6359 N N . VAL A 1 853 ? 4.098 23.326 -21.989 1.00 90.75 853 VAL A N 1
ATOM 6360 C CA . VAL A 1 853 ? 3.210 24.420 -21.586 1.00 90.75 853 VAL A CA 1
ATOM 6361 C C . VAL A 1 853 ? 1.748 24.048 -21.781 1.00 90.75 853 VAL A C 1
ATOM 6363 O O . VAL A 1 853 ? 1.296 23.751 -22.894 1.00 90.75 853 VAL A O 1
ATOM 6366 N N . CYS A 1 854 ? 0.990 24.144 -20.694 1.00 88.00 854 CYS A N 1
ATOM 6367 C CA . CYS A 1 854 ? -0.450 24.320 -20.744 1.00 88.00 854 CYS A CA 1
ATOM 6368 C C . CYS A 1 854 ? -0.734 25.833 -20.732 1.00 88.00 854 CYS A C 1
ATOM 6370 O O . CYS A 1 854 ? -0.575 26.494 -19.713 1.00 88.00 854 CYS A O 1
ATOM 6372 N N . GLY A 1 855 ? -1.139 26.385 -21.881 1.00 82.69 855 GLY A N 1
ATOM 6373 C CA . GLY A 1 855 ? -1.570 27.776 -22.033 1.00 82.69 855 GLY A CA 1
ATOM 6374 C C . GLY A 1 855 ? -2.848 28.142 -21.262 1.00 82.69 855 GLY A C 1
ATOM 6375 O O . GLY A 1 855 ? -3.385 27.374 -20.474 1.00 82.69 855 GLY A O 1
ATOM 6376 N N . LYS A 1 856 ? -3.415 29.321 -21.537 1.00 76.38 856 LYS A N 1
ATOM 6377 C CA . LYS A 1 856 ? -4.756 29.659 -21.033 1.00 76.38 856 LYS A CA 1
ATOM 6378 C C . LYS A 1 856 ? -5.754 28.556 -21.419 1.00 76.38 856 LYS A C 1
ATOM 6380 O O . LYS A 1 856 ? -5.651 28.004 -22.517 1.00 76.38 856 LYS A O 1
ATOM 6385 N N . GLY A 1 857 ? -6.678 28.235 -20.510 1.00 71.12 857 GLY A N 1
ATOM 6386 C CA . GLY A 1 857 ? -7.875 27.432 -20.779 1.00 71.12 857 GLY A CA 1
ATOM 6387 C C . GLY A 1 857 ? -7.651 25.995 -21.268 1.00 71.12 857 GLY A C 1
ATOM 6388 O O . GLY A 1 857 ? -8.587 25.390 -21.791 1.00 71.12 857 GLY A O 1
ATOM 6389 N N . CYS A 1 858 ? -6.450 25.432 -21.141 1.00 73.50 858 CYS A N 1
ATOM 6390 C CA . CYS A 1 858 ? -6.204 24.022 -21.445 1.00 73.50 858 CYS A CA 1
ATOM 6391 C C . CYS A 1 858 ? -6.372 23.157 -20.194 1.00 73.50 858 CYS A C 1
ATOM 6393 O O . CYS A 1 858 ? -5.947 23.540 -19.118 1.00 73.50 858 CYS A O 1
ATOM 6395 N N . GLY A 1 859 ? -6.969 21.978 -20.375 1.00 79.12 859 GLY A N 1
ATOM 6396 C CA . GLY A 1 859 ? -6.962 20.877 -19.418 1.00 79.12 859 GLY A CA 1
ATOM 6397 C C . GLY A 1 859 ? -6.211 19.723 -20.066 1.00 79.12 859 GLY A C 1
ATOM 6398 O O . GLY A 1 859 ? -6.553 19.315 -21.185 1.00 79.12 859 GLY A O 1
ATOM 6399 N N . VAL A 1 860 ? -5.143 19.256 -19.425 1.00 83.94 860 VAL A N 1
ATOM 6400 C CA . VAL A 1 860 ? -4.158 18.362 -20.044 1.00 83.94 860 VAL A CA 1
ATOM 6401 C C . VAL A 1 860 ? -3.556 17.397 -19.029 1.00 83.94 860 VAL A C 1
ATOM 6403 O O . VAL A 1 860 ? -3.333 17.743 -17.868 1.00 83.94 860 VAL A O 1
ATOM 6406 N N . ASP A 1 861 ? -3.254 16.193 -19.504 1.00 87.88 861 ASP A N 1
ATOM 6407 C CA . ASP A 1 861 ? -2.416 15.240 -18.788 1.00 87.88 861 ASP A CA 1
ATOM 6408 C C . ASP A 1 861 ? -0.994 15.249 -19.355 1.00 87.88 861 ASP A C 1
ATOM 6410 O O . ASP A 1 861 ? -0.788 14.959 -20.540 1.00 87.88 861 ASP A O 1
ATOM 6414 N N . PHE A 1 862 ? -0.018 15.524 -18.494 1.00 90.88 862 PHE A N 1
ATOM 6415 C CA . PHE A 1 862 ? 1.409 15.399 -18.768 1.00 90.88 862 PHE A CA 1
ATOM 6416 C C . PHE A 1 862 ? 1.952 14.122 -18.131 1.00 90.88 862 PHE A C 1
ATOM 6418 O O . PHE A 1 862 ? 2.001 14.033 -16.900 1.00 90.88 862 PHE A O 1
ATOM 6425 N N . TYR A 1 863 ? 2.412 13.148 -18.924 1.00 91.25 863 TYR A N 1
ATOM 6426 C CA . TYR A 1 863 ? 3.060 11.967 -18.342 1.00 91.25 863 TYR A CA 1
ATOM 6427 C C . TYR A 1 863 ? 4.071 11.219 -19.198 1.00 91.25 863 TYR A C 1
ATOM 6429 O O . TYR A 1 863 ? 3.972 11.154 -20.419 1.00 91.25 863 TYR A O 1
ATOM 6437 N N . GLY A 1 864 ? 5.043 10.586 -18.544 1.00 86.88 864 GLY A N 1
ATOM 6438 C CA . GLY A 1 864 ? 6.073 9.801 -19.222 1.00 86.88 864 GLY A CA 1
ATOM 6439 C C . GLY A 1 864 ? 7.020 10.638 -20.081 1.00 86.88 864 GLY A C 1
ATOM 6440 O O . GLY A 1 864 ? 7.727 10.064 -20.905 1.00 86.88 864 GLY A O 1
ATOM 6441 N N . ASN A 1 865 ? 7.000 11.970 -19.966 1.00 95.00 865 ASN A N 1
ATOM 6442 C CA . ASN A 1 865 ? 7.866 12.846 -20.747 1.00 95.00 865 ASN A CA 1
ATOM 6443 C C . ASN A 1 865 ? 9.227 13.006 -20.065 1.00 95.00 865 ASN A C 1
ATOM 6445 O O . ASN A 1 865 ? 9.314 13.025 -18.836 1.00 95.00 865 ASN A O 1
ATOM 6449 N N . ARG A 1 866 ? 10.265 13.194 -20.879 1.00 95.50 866 ARG A N 1
ATOM 6450 C CA . ARG A 1 866 ? 11.587 13.643 -20.447 1.00 95.50 866 ARG A CA 1
ATOM 6451 C C . ARG A 1 866 ? 11.810 15.062 -20.955 1.00 95.50 866 ARG A C 1
ATOM 6453 O O . ARG A 1 866 ? 11.668 15.308 -22.151 1.00 95.50 866 ARG A O 1
ATOM 6460 N N . VAL A 1 867 ? 12.127 15.982 -20.054 1.00 93.19 867 VAL A N 1
ATOM 6461 C CA . VAL A 1 867 ? 12.223 17.417 -20.331 1.00 93.19 867 VAL A CA 1
ATOM 6462 C C . VAL A 1 867 ? 13.548 17.941 -19.786 1.00 93.19 867 VAL A C 1
ATOM 6464 O O . VAL A 1 867 ? 13.832 17.788 -18.599 1.00 93.19 867 VAL A O 1
ATOM 6467 N N . VAL A 1 868 ? 14.374 18.548 -20.638 1.00 90.81 868 VAL A N 1
ATOM 6468 C CA . VAL A 1 868 ? 15.738 18.970 -20.279 1.00 90.81 868 VAL A CA 1
ATOM 6469 C C . VAL A 1 868 ? 16.031 20.383 -20.766 1.00 90.81 868 VAL A C 1
ATOM 6471 O O . VAL A 1 868 ? 15.820 20.690 -21.940 1.00 90.81 868 VAL A O 1
ATOM 6474 N N . LEU A 1 869 ? 16.585 21.216 -19.885 1.00 86.94 869 LEU A N 1
ATOM 6475 C CA . LEU A 1 869 ? 17.181 22.497 -20.252 1.00 86.94 869 LEU A CA 1
ATOM 6476 C C . LEU A 1 869 ? 18.668 22.303 -20.588 1.00 86.94 869 LEU A C 1
ATOM 6478 O O . LEU A 1 869 ? 19.420 21.737 -19.794 1.00 86.94 869 LEU A O 1
ATOM 6482 N N . THR A 1 870 ? 19.106 22.765 -21.762 1.00 81.19 870 THR A N 1
ATOM 6483 C CA . THR A 1 870 ? 20.463 22.515 -22.283 1.00 81.19 870 THR A CA 1
ATOM 6484 C C . THR A 1 870 ? 21.395 23.732 -22.280 1.00 81.19 870 THR A C 1
ATOM 6486 O O . THR A 1 870 ? 22.574 23.562 -22.590 1.00 81.19 870 THR A O 1
ATOM 6489 N N . ALA A 1 871 ? 20.929 24.952 -21.977 1.00 68.50 871 ALA A N 1
ATOM 6490 C CA . ALA A 1 871 ? 21.793 26.144 -21.984 1.00 68.50 871 ALA A CA 1
ATOM 6491 C C . ALA A 1 871 ? 22.532 26.384 -20.658 1.00 68.50 871 ALA A C 1
ATOM 6493 O O . ALA A 1 871 ? 22.058 26.042 -19.578 1.00 68.50 871 ALA A O 1
ATOM 6494 N N . THR A 1 872 ? 23.698 27.032 -20.755 1.00 54.34 872 THR A N 1
ATOM 6495 C CA . THR A 1 872 ? 24.605 27.331 -19.632 1.00 54.34 872 THR A CA 1
ATOM 6496 C C . THR A 1 872 ? 24.498 28.759 -19.086 1.00 54.34 872 THR A C 1
ATOM 6498 O O . THR A 1 872 ? 25.101 29.041 -18.058 1.00 54.34 872 THR A O 1
ATOM 6501 N N . SER A 1 873 ? 23.772 29.669 -19.746 1.00 53.19 873 SER A N 1
ATOM 6502 C CA . SER A 1 873 ? 23.516 31.029 -19.245 1.00 53.19 873 SER A CA 1
ATOM 6503 C C . SER A 1 873 ? 22.014 31.291 -19.184 1.00 53.19 873 SER A C 1
ATOM 6505 O O . SER A 1 873 ? 21.356 31.425 -20.220 1.00 53.19 873 SER A O 1
ATOM 6507 N N . LYS A 1 874 ? 21.494 31.344 -17.956 1.00 52.97 874 LYS A N 1
ATOM 6508 C CA . LYS A 1 874 ? 20.102 31.657 -17.625 1.00 52.97 874 LYS A CA 1
ATOM 6509 C C . LYS A 1 874 ? 19.899 33.170 -17.752 1.00 52.97 874 LYS A C 1
ATOM 6511 O O . LYS A 1 874 ? 20.071 33.904 -16.785 1.00 52.97 874 LYS A O 1
ATOM 6516 N N . ASP A 1 875 ? 19.669 33.655 -18.968 1.00 51.72 875 ASP A N 1
ATOM 6517 C CA . ASP A 1 875 ? 19.320 35.066 -19.180 1.00 51.72 875 ASP A CA 1
ATOM 6518 C C . ASP A 1 875 ? 17.918 35.362 -18.597 1.00 51.72 875 ASP A C 1
ATOM 6520 O O . ASP A 1 875 ? 17.162 34.443 -18.297 1.00 51.72 875 ASP A O 1
ATOM 6524 N N . THR A 1 876 ? 17.600 36.647 -18.438 1.00 48.16 876 THR A N 1
ATOM 6525 C CA . THR A 1 876 ? 16.437 37.314 -17.801 1.00 48.16 876 THR A CA 1
ATOM 6526 C C . THR A 1 876 ? 15.017 36.793 -18.100 1.00 48.16 876 THR A C 1
ATOM 6528 O O . THR A 1 876 ? 14.049 37.338 -17.569 1.00 48.16 876 THR A O 1
ATOM 6531 N N . THR A 1 877 ? 14.862 35.750 -18.910 1.00 55.41 877 THR A N 1
ATOM 6532 C CA . THR A 1 877 ? 13.597 35.077 -19.211 1.00 55.41 877 THR A CA 1
ATOM 6533 C C . THR A 1 877 ? 13.575 33.722 -18.517 1.00 55.41 877 THR A C 1
ATOM 6535 O O . THR A 1 877 ? 14.263 32.799 -18.935 1.00 55.41 877 THR A O 1
ATOM 6538 N N . HIS A 1 878 ? 12.804 33.654 -17.443 1.00 67.19 878 HIS A N 1
ATOM 6539 C CA . HIS A 1 878 ? 12.542 32.530 -16.549 1.00 67.19 878 HIS A CA 1
ATOM 6540 C C . HIS A 1 878 ? 12.119 31.240 -17.304 1.00 67.19 878 HIS A C 1
ATOM 6542 O O . HIS A 1 878 ? 10.966 31.163 -17.709 1.00 67.19 878 HIS A O 1
ATOM 6548 N N . PRO A 1 879 ? 13.025 30.269 -17.577 1.00 75.31 879 PRO A N 1
ATOM 6549 C CA . PRO A 1 879 ? 12.687 29.073 -18.347 1.00 75.31 879 PRO A CA 1
ATOM 6550 C C . PRO A 1 879 ? 12.279 27.913 -17.431 1.00 75.31 879 PRO A C 1
ATOM 6552 O O . PRO A 1 879 ? 13.088 27.437 -16.617 1.00 75.31 879 PRO A O 1
ATOM 6555 N N . ASP A 1 880 ? 11.071 27.396 -17.644 1.00 84.62 880 ASP A N 1
ATOM 6556 C CA . ASP A 1 880 ? 10.436 26.436 -16.739 1.00 84.62 880 ASP A CA 1
ATOM 6557 C C . ASP A 1 880 ? 10.183 25.070 -17.384 1.00 84.62 880 ASP A C 1
ATOM 6559 O O . ASP A 1 880 ? 9.943 24.928 -18.586 1.00 84.62 880 ASP A O 1
ATOM 6563 N N . GLY A 1 881 ? 10.276 24.009 -16.580 1.00 87.62 881 GLY A N 1
ATOM 6564 C CA . GLY A 1 881 ? 10.175 22.638 -17.078 1.00 87.62 881 GLY A CA 1
ATOM 6565 C C . GLY A 1 881 ? 8.772 22.321 -17.584 1.00 87.62 881 GLY A C 1
ATOM 6566 O O . GLY A 1 881 ? 8.582 21.958 -18.751 1.00 87.62 881 GLY A O 1
ATOM 6567 N N . ILE A 1 882 ? 7.784 22.466 -16.702 1.00 91.00 882 ILE A N 1
ATOM 6568 C CA . ILE A 1 882 ? 6.363 22.390 -17.041 1.00 91.00 882 ILE A CA 1
ATOM 6569 C C . ILE A 1 882 ? 5.664 23.627 -16.492 1.00 91.00 882 ILE A C 1
ATOM 6571 O O . ILE A 1 882 ? 5.697 23.837 -15.285 1.00 91.00 882 ILE A O 1
ATOM 6575 N N . VAL A 1 883 ? 4.972 24.364 -17.360 1.00 88.81 883 VAL A N 1
ATOM 6576 C CA . VAL A 1 883 ? 4.192 25.553 -16.989 1.00 88.81 883 VAL A CA 1
ATOM 6577 C C . VAL A 1 883 ? 2.712 25.303 -17.210 1.00 88.81 883 VAL A C 1
ATOM 6579 O O . VAL A 1 883 ? 2.304 24.788 -18.262 1.00 88.81 883 VAL A O 1
ATOM 6582 N N . THR A 1 884 ? 1.886 25.683 -16.237 1.00 87.25 884 THR A N 1
ATOM 6583 C CA . THR A 1 884 ? 0.436 25.516 -16.328 1.00 87.25 884 THR A CA 1
ATOM 6584 C C . THR A 1 884 ? -0.308 26.809 -16.015 1.00 87.25 884 THR A C 1
ATOM 6586 O O . THR A 1 884 ? -0.417 27.188 -14.857 1.00 87.25 884 THR A O 1
ATOM 6589 N N . TYR A 1 885 ? -0.904 27.413 -17.046 1.00 80.38 885 TYR A N 1
ATOM 6590 C CA . TYR A 1 885 ? -1.804 28.570 -16.944 1.00 80.38 885 TYR A CA 1
ATOM 6591 C C . TYR A 1 885 ? -3.294 28.199 -17.036 1.00 80.38 885 TYR A C 1
ATOM 6593 O O . TYR A 1 885 ? -4.155 29.080 -17.150 1.00 80.38 885 TYR A O 1
ATOM 6601 N N . GLY A 1 886 ? -3.599 26.901 -17.112 1.00 68.19 886 GLY A N 1
ATOM 6602 C CA . GLY A 1 886 ? -4.929 26.349 -17.353 1.00 68.19 886 GLY A CA 1
ATOM 6603 C C . GLY A 1 886 ? -5.430 25.506 -16.184 1.00 68.19 886 GLY A C 1
ATOM 6604 O O . GLY A 1 886 ? -4.649 24.946 -15.420 1.00 68.19 886 GLY A O 1
ATOM 6605 N N . ASP A 1 887 ? -6.751 25.417 -16.054 1.00 72.12 887 ASP A N 1
ATOM 6606 C CA . ASP A 1 887 ? -7.410 24.566 -15.066 1.00 72.12 887 ASP A CA 1
ATOM 6607 C C . ASP A 1 887 ? -7.405 23.089 -15.502 1.00 72.12 887 ASP A C 1
ATOM 6609 O O . ASP A 1 887 ? -7.259 22.784 -16.685 1.00 72.12 887 ASP A O 1
ATOM 6613 N N . ASN A 1 888 ? -7.662 22.158 -14.580 1.00 79.56 888 ASN A N 1
ATOM 6614 C CA . ASN A 1 888 ? -7.869 20.739 -14.871 1.00 79.56 888 ASN A CA 1
ATOM 6615 C C . ASN A 1 888 ? -6.617 19.998 -15.392 1.00 79.56 888 ASN A C 1
ATOM 6617 O O . ASN A 1 888 ? -6.678 19.262 -16.386 1.00 79.56 888 ASN A O 1
ATOM 6621 N N . VAL A 1 889 ? -5.484 20.163 -14.700 1.00 83.44 889 VAL A N 1
ATOM 6622 C CA . VAL A 1 889 ? -4.170 19.639 -15.119 1.00 83.44 889 VAL A CA 1
ATOM 6623 C C . VAL A 1 889 ? -3.684 18.485 -14.237 1.00 83.44 889 VAL A C 1
ATOM 6625 O O . VAL A 1 889 ? -3.783 18.520 -13.007 1.00 83.44 889 VAL A O 1
ATOM 6628 N N . ARG A 1 890 ? -3.106 17.448 -14.857 1.00 87.31 890 ARG A N 1
ATOM 6629 C CA . ARG A 1 890 ? -2.438 16.349 -14.139 1.00 87.31 890 ARG A CA 1
ATOM 6630 C C . ARG A 1 890 ? -1.023 16.132 -14.651 1.00 87.31 890 ARG A C 1
ATOM 6632 O O . ARG A 1 890 ? -0.811 16.028 -15.854 1.00 87.31 890 ARG A O 1
ATOM 6639 N N . VAL A 1 891 ? -0.074 15.997 -13.733 1.00 88.12 891 VAL A N 1
ATOM 6640 C CA . VAL A 1 891 ? 1.340 15.745 -14.025 1.00 88.12 891 VAL A CA 1
ATOM 6641 C C . VAL A 1 891 ? 1.774 14.481 -13.292 1.00 88.12 891 VAL A C 1
ATOM 6643 O O . VAL A 1 891 ? 1.673 14.415 -12.070 1.00 88.12 891 VAL A O 1
ATOM 6646 N N . PHE A 1 892 ? 2.249 13.465 -14.010 1.00 87.12 892 PHE A N 1
ATOM 6647 C CA . PHE A 1 892 ? 2.736 12.235 -13.379 1.00 87.12 892 PHE A CA 1
ATOM 6648 C C . PHE A 1 892 ? 3.800 11.514 -14.201 1.00 87.12 892 PHE A C 1
ATOM 6650 O O . PHE A 1 892 ? 3.799 11.610 -15.417 1.00 87.12 892 PHE A O 1
ATOM 6657 N N . GLN A 1 893 ? 4.716 10.776 -13.566 1.00 88.31 893 GLN A N 1
ATOM 6658 C CA . GLN A 1 893 ? 5.748 9.985 -14.264 1.00 88.31 893 GLN A CA 1
ATOM 6659 C C . GLN A 1 893 ? 6.614 10.784 -15.267 1.00 88.31 893 GLN A C 1
ATOM 6661 O O . GLN A 1 893 ? 6.991 10.248 -16.306 1.00 88.31 893 GLN A O 1
ATOM 6666 N N . ASN A 1 894 ? 6.895 12.066 -15.017 1.00 86.44 894 ASN A N 1
ATOM 6667 C CA . ASN A 1 894 ? 7.780 12.868 -15.877 1.00 86.44 894 ASN A CA 1
ATOM 6668 C C . ASN A 1 894 ? 9.178 12.991 -15.262 1.00 86.44 894 ASN A C 1
ATOM 6670 O O . ASN A 1 894 ? 9.317 12.981 -14.041 1.00 86.44 894 ASN A O 1
ATOM 6674 N N . GLU A 1 895 ? 10.190 13.160 -16.108 1.00 92.44 895 GLU A N 1
ATOM 6675 C CA . GLU A 1 895 ? 11.566 13.483 -15.727 1.00 92.44 895 GLU A CA 1
ATOM 6676 C C . GLU A 1 895 ? 11.894 14.905 -16.206 1.00 92.44 895 GLU A C 1
ATOM 6678 O O . GLU A 1 895 ? 11.792 15.190 -17.398 1.00 92.44 895 GLU A O 1
ATOM 6683 N N . ILE A 1 896 ? 12.260 15.800 -15.286 1.00 90.31 896 ILE A N 1
ATOM 6684 C CA . ILE A 1 896 ? 12.497 17.228 -15.542 1.00 90.31 896 ILE A CA 1
ATOM 6685 C C . ILE A 1 896 ? 13.899 17.588 -15.050 1.00 90.31 896 ILE A C 1
ATOM 6687 O O . ILE A 1 896 ? 14.234 17.319 -13.899 1.00 90.31 896 ILE A O 1
ATOM 6691 N N . ILE A 1 897 ? 14.733 18.176 -15.910 1.00 88.69 897 ILE A N 1
ATOM 6692 C CA . ILE A 1 897 ? 16.164 18.359 -15.635 1.00 88.69 897 ILE A CA 1
ATOM 6693 C C . ILE A 1 897 ? 16.618 19.777 -15.998 1.00 88.69 897 ILE A C 1
ATOM 6695 O O . ILE A 1 897 ? 16.519 20.189 -17.152 1.00 88.69 897 ILE A O 1
ATOM 6699 N N . GLY A 1 898 ? 17.203 20.487 -15.031 1.00 81.38 898 GLY A N 1
ATOM 6700 C CA . GLY A 1 898 ? 18.024 21.681 -15.265 1.00 81.38 898 GLY A CA 1
ATOM 6701 C C . GLY A 1 898 ? 17.288 23.022 -15.375 1.00 81.38 898 GLY A C 1
ATOM 6702 O O . GLY A 1 898 ? 17.955 24.035 -15.580 1.00 81.38 898 GLY A O 1
ATOM 6703 N N . PHE A 1 899 ? 15.962 23.054 -15.226 1.00 81.75 899 PHE A N 1
ATOM 6704 C CA . PHE A 1 899 ? 15.145 24.272 -15.354 1.00 81.75 899 PHE A CA 1
ATOM 6705 C C . PHE A 1 899 ? 15.273 25.234 -14.165 1.00 81.75 899 PHE A C 1
ATOM 6707 O O . PHE A 1 899 ? 15.842 24.881 -13.130 1.00 81.75 899 PHE A O 1
ATOM 6714 N N . TYR A 1 900 ? 14.795 26.473 -14.333 1.00 77.50 900 TYR A N 1
ATOM 6715 C CA . TYR A 1 900 ? 14.770 27.466 -13.256 1.00 77.50 900 TYR A CA 1
ATOM 6716 C C . TYR A 1 900 ? 13.657 27.160 -12.250 1.00 77.50 900 TYR A C 1
ATOM 6718 O O . TYR A 1 900 ? 13.972 27.000 -11.065 1.00 77.50 900 TYR A O 1
ATOM 6726 N N . GLN A 1 901 ? 12.423 26.960 -12.732 1.00 81.88 901 GLN A N 1
ATOM 6727 C CA . GLN A 1 901 ? 11.394 26.217 -12.011 1.00 81.88 901 GLN A CA 1
ATOM 6728 C C . GLN A 1 901 ? 11.145 24.855 -12.668 1.00 81.88 901 GLN A C 1
ATOM 6730 O O . GLN A 1 901 ? 11.022 24.730 -13.887 1.00 81.88 901 GLN A O 1
ATOM 6735 N N . GLY A 1 902 ? 11.105 23.791 -11.862 1.00 82.69 902 GLY A N 1
ATOM 6736 C CA . GLY A 1 902 ? 10.833 22.442 -12.371 1.00 82.69 902 GLY A CA 1
ATOM 6737 C C . GLY A 1 902 ? 9.392 22.301 -12.865 1.00 82.69 902 GLY A C 1
ATOM 6738 O O . GLY A 1 902 ? 9.153 21.927 -14.014 1.00 82.69 902 GLY A O 1
ATOM 6739 N N . ILE A 1 903 ? 8.435 22.619 -11.995 1.00 87.62 903 ILE A N 1
ATOM 6740 C CA . ILE A 1 903 ? 7.015 22.744 -12.334 1.00 87.62 903 ILE A CA 1
ATOM 6741 C C . ILE A 1 903 ? 6.515 24.073 -11.786 1.00 87.62 903 ILE A C 1
ATOM 6743 O O . ILE A 1 903 ? 6.654 24.311 -10.584 1.00 87.62 903 ILE A O 1
ATOM 6747 N N . ASP A 1 904 ? 5.895 24.856 -12.657 1.00 86.88 904 ASP A N 1
ATOM 6748 C CA . ASP A 1 904 ? 5.251 26.122 -12.349 1.00 86.88 904 ASP A CA 1
ATOM 6749 C C . ASP A 1 904 ? 3.734 26.026 -12.577 1.00 86.88 904 ASP A C 1
ATOM 6751 O O . ASP A 1 904 ? 3.251 25.757 -13.687 1.00 86.88 904 ASP A O 1
ATOM 6755 N N . ILE A 1 905 ? 2.977 26.192 -11.492 1.00 85.00 905 ILE A N 1
ATOM 6756 C CA . ILE A 1 905 ? 1.520 26.309 -11.522 1.00 85.00 905 ILE A CA 1
ATOM 6757 C C . ILE A 1 905 ? 1.173 27.781 -11.334 1.00 85.00 905 ILE A C 1
ATOM 6759 O O . ILE A 1 905 ? 1.086 28.253 -10.199 1.00 85.00 905 ILE A O 1
ATOM 6763 N N . ASP A 1 906 ? 0.929 28.462 -12.450 1.00 82.44 906 ASP A N 1
ATOM 6764 C CA . ASP A 1 906 ? 0.781 29.911 -12.494 1.00 82.44 906 ASP A CA 1
ATOM 6765 C C . ASP A 1 906 ? -0.665 30.347 -12.811 1.00 82.44 906 ASP A C 1
ATOM 6767 O O . ASP A 1 906 ? -1.202 30.158 -13.912 1.00 82.44 906 ASP A O 1
ATOM 6771 N N . ALA A 1 907 ? -1.296 31.003 -11.834 1.00 72.75 907 ALA A N 1
ATOM 6772 C CA . ALA A 1 907 ? -2.619 31.611 -11.950 1.00 72.75 907 ALA A CA 1
ATOM 6773 C C . ALA A 1 907 ? -2.606 33.075 -12.447 1.00 72.75 907 ALA A C 1
ATOM 6775 O O . ALA A 1 907 ? -3.465 33.879 -12.072 1.00 72.75 907 ALA A O 1
ATOM 6776 N N . VAL A 1 908 ? -1.677 33.454 -13.328 1.00 74.75 908 VAL A N 1
ATOM 6777 C CA . VAL A 1 908 ? -1.670 34.773 -13.991 1.00 74.75 908 VAL A CA 1
ATOM 6778 C C . VAL A 1 908 ? -2.833 34.958 -14.970 1.00 74.75 908 VAL A C 1
ATOM 6780 O O . VAL A 1 908 ? -3.358 36.067 -15.098 1.00 74.75 908 VAL A O 1
ATOM 6783 N N . HIS A 1 909 ? -3.249 33.904 -15.682 1.00 67.44 909 HIS A N 1
ATOM 6784 C CA . HIS A 1 909 ? -4.142 34.029 -16.847 1.00 67.44 909 HIS A CA 1
ATOM 6785 C C . HIS A 1 909 ? -5.550 33.432 -16.667 1.00 67.44 909 HIS A C 1
ATOM 6787 O O . HIS A 1 909 ? -6.434 33.730 -17.487 1.00 67.44 909 HIS A O 1
ATOM 6793 N N . SER A 1 910 ? -5.768 32.575 -15.660 1.00 70.12 910 SER A N 1
ATOM 6794 C CA . SER A 1 910 ? -7.074 31.972 -15.355 1.00 70.12 910 SER A CA 1
ATOM 6795 C C . SER A 1 910 ? -7.158 31.403 -13.930 1.00 70.12 910 SER A C 1
ATOM 6797 O O . SER A 1 910 ? -6.133 31.187 -13.295 1.00 70.12 910 SER A O 1
ATOM 6799 N N . ILE A 1 911 ? -8.384 31.163 -13.440 1.00 72.25 911 ILE A N 1
ATOM 6800 C CA . ILE A 1 911 ? -8.637 30.462 -12.168 1.00 72.25 911 ILE A CA 1
ATOM 6801 C C . ILE A 1 911 ? -8.211 28.999 -12.317 1.00 72.25 911 ILE A C 1
ATOM 6803 O O . ILE A 1 911 ? -8.631 28.337 -13.268 1.00 72.25 911 ILE A O 1
ATOM 6807 N N . ILE A 1 912 ? -7.446 28.488 -11.353 1.00 73.88 912 ILE A N 1
ATOM 6808 C CA . ILE A 1 912 ? -7.044 27.079 -11.285 1.00 73.88 912 ILE A CA 1
ATOM 6809 C C . ILE A 1 912 ? -7.847 26.421 -10.161 1.00 73.88 912 ILE A C 1
ATOM 6811 O O . ILE A 1 912 ? -7.684 26.758 -8.991 1.00 73.88 912 ILE A O 1
ATOM 6815 N N . THR A 1 913 ? -8.736 25.487 -10.496 1.00 71.06 913 THR A N 1
ATOM 6816 C CA . THR A 1 913 ? -9.598 24.790 -9.527 1.00 71.06 913 THR A CA 1
ATOM 6817 C C . THR A 1 913 ? -9.231 23.334 -9.299 1.00 71.06 913 THR A C 1
ATOM 6819 O O . THR A 1 913 ? -9.679 22.761 -8.305 1.00 71.06 913 THR A O 1
ATOM 6822 N N . ASN A 1 914 ? -8.447 22.727 -10.198 1.00 76.31 914 ASN A N 1
ATOM 6823 C CA . ASN A 1 914 ? -7.958 21.357 -10.079 1.00 76.31 914 ASN A CA 1
ATOM 6824 C C . ASN A 1 914 ? -6.595 21.179 -10.765 1.00 76.31 914 ASN A C 1
ATOM 6826 O O . ASN A 1 914 ? -6.510 21.070 -11.991 1.00 76.31 914 ASN A O 1
ATOM 6830 N N . ALA A 1 915 ? -5.541 21.025 -9.964 1.00 79.25 915 ALA A N 1
ATOM 6831 C CA . ALA A 1 915 ? -4.228 20.596 -10.441 1.00 79.25 915 ALA A CA 1
ATOM 6832 C C . ALA A 1 915 ? -3.657 19.488 -9.544 1.00 79.25 915 ALA A C 1
ATOM 6834 O O . ALA A 1 915 ? -3.793 19.517 -8.319 1.00 79.25 915 ALA A O 1
ATOM 6835 N N . SER A 1 916 ? -3.019 18.477 -10.137 1.00 82.19 916 SER A N 1
ATOM 6836 C CA . SER A 1 916 ? -2.403 17.391 -9.363 1.00 82.19 916 SER A CA 1
ATOM 6837 C C . SER A 1 916 ? -1.064 16.945 -9.931 1.00 82.19 916 SER A C 1
ATOM 6839 O O . SER A 1 916 ? -0.959 16.727 -11.137 1.00 82.19 916 SER A O 1
ATOM 6841 N N . VAL A 1 917 ? -0.079 16.734 -9.057 1.00 80.75 917 VAL A N 1
ATOM 6842 C CA . VAL A 1 917 ? 1.256 16.235 -9.411 1.00 80.75 917 VAL A CA 1
ATOM 6843 C C . VAL A 1 917 ? 1.581 14.993 -8.585 1.00 80.75 917 VAL A C 1
ATOM 6845 O O . VAL A 1 917 ? 1.682 15.068 -7.355 1.00 80.75 917 VAL A O 1
ATOM 6848 N N . TRP A 1 918 ? 1.740 13.838 -9.231 1.00 73.06 918 TRP A N 1
ATOM 6849 C CA . TRP A 1 918 ? 1.888 12.571 -8.514 1.00 73.06 918 TRP A CA 1
ATOM 6850 C C . TRP A 1 918 ? 2.585 11.452 -9.281 1.00 73.06 918 TRP A C 1
ATOM 6852 O O . TRP A 1 918 ? 2.856 11.564 -10.464 1.00 73.06 918 TRP A O 1
ATOM 6862 N N . GLY A 1 919 ? 2.857 10.326 -8.619 1.00 68.69 919 GLY A N 1
ATOM 6863 C CA . GLY A 1 919 ? 3.252 9.092 -9.306 1.00 68.69 919 GLY A CA 1
ATOM 6864 C C . GLY A 1 919 ? 4.646 9.151 -9.932 1.00 68.69 919 GLY A C 1
ATOM 6865 O O . GLY A 1 919 ? 4.796 8.905 -11.126 1.00 68.69 919 GLY A O 1
ATOM 6866 N N . ASN A 1 920 ? 5.661 9.423 -9.113 1.00 75.19 920 ASN A N 1
ATOM 6867 C CA . ASN A 1 920 ? 7.085 9.414 -9.455 1.00 75.19 920 ASN A CA 1
ATOM 6868 C C . ASN A 1 920 ? 7.483 10.458 -10.505 1.00 75.19 920 ASN A C 1
ATOM 6870 O O . ASN A 1 920 ? 8.195 10.141 -11.457 1.00 75.19 920 ASN A O 1
ATOM 6874 N N . VAL A 1 921 ? 7.043 11.707 -10.347 1.00 77.25 921 VAL A N 1
ATOM 6875 C CA . VAL A 1 921 ? 7.697 12.814 -11.058 1.00 77.25 921 VAL A CA 1
ATOM 6876 C C . VAL A 1 921 ? 9.093 13.011 -10.469 1.00 77.25 921 VAL A C 1
ATOM 6878 O O . VAL A 1 921 ? 9.224 13.104 -9.248 1.00 77.25 921 VAL A O 1
ATOM 6881 N N . ILE A 1 922 ? 10.116 13.056 -11.323 1.00 82.25 922 ILE A N 1
ATOM 6882 C CA . ILE A 1 922 ? 11.513 13.255 -10.934 1.00 82.25 922 ILE A CA 1
ATOM 6883 C C . ILE A 1 922 ? 11.975 14.621 -11.433 1.00 82.25 922 ILE A C 1
ATOM 6885 O O . ILE A 1 922 ? 11.942 14.884 -12.633 1.00 82.25 922 ILE A O 1
ATOM 6889 N N . ILE A 1 923 ? 12.416 15.479 -10.517 1.00 82.44 923 ILE A N 1
ATOM 6890 C CA . ILE A 1 923 ? 12.914 16.824 -10.822 1.00 82.44 923 ILE A CA 1
ATOM 6891 C C . ILE A 1 923 ? 14.372 16.921 -10.370 1.00 82.44 923 ILE A C 1
ATOM 6893 O O . ILE A 1 923 ? 14.665 16.728 -9.190 1.00 82.44 923 ILE A O 1
ATOM 6897 N N . TYR A 1 924 ? 15.277 17.221 -11.299 1.00 82.19 924 TYR A N 1
ATOM 6898 C CA . TYR A 1 924 ? 16.703 17.430 -11.055 1.00 82.19 924 TYR A CA 1
ATOM 6899 C C . TYR A 1 924 ? 17.071 18.903 -11.262 1.00 82.19 924 TYR A C 1
ATOM 6901 O O . TYR A 1 924 ? 17.154 19.383 -12.395 1.00 82.19 924 TYR A O 1
ATOM 6909 N N . ASN A 1 925 ? 17.354 19.600 -10.167 1.00 69.38 925 ASN A N 1
ATOM 6910 C CA . ASN A 1 925 ? 17.762 21.000 -10.154 1.00 69.38 925 ASN A CA 1
ATOM 6911 C C . ASN A 1 925 ? 19.298 21.100 -10.143 1.00 69.38 925 ASN A C 1
ATOM 6913 O O . ASN A 1 925 ? 19.967 20.518 -9.291 1.00 69.38 925 ASN A O 1
ATOM 6917 N N . GLY A 1 926 ? 19.881 21.807 -11.116 1.00 57.41 926 GLY A N 1
ATOM 6918 C CA . GLY A 1 926 ? 21.332 21.969 -11.250 1.00 57.41 926 GLY A CA 1
ATOM 6919 C C . GLY A 1 926 ? 21.795 23.420 -11.074 1.00 57.41 926 GLY A C 1
ATOM 6920 O O . GLY A 1 926 ? 21.304 24.315 -11.764 1.00 57.41 926 GLY A O 1
ATOM 6921 N N . GLY A 1 927 ? 22.776 23.627 -10.186 1.00 54.66 927 GLY A N 1
ATOM 6922 C CA . GLY A 1 927 ? 23.720 24.761 -10.121 1.00 54.66 927 GLY A CA 1
ATOM 6923 C C . GLY A 1 927 ? 23.186 26.135 -9.691 1.00 54.66 927 GLY A C 1
ATOM 6924 O O . GLY A 1 927 ? 23.757 26.748 -8.799 1.00 54.66 927 GLY A O 1
ATOM 6925 N N . GLU A 1 928 ? 22.111 26.615 -10.316 1.00 50.34 928 GLU A N 1
ATOM 6926 C CA . GLU A 1 928 ? 21.517 27.952 -10.100 1.00 50.34 928 GLU A CA 1
ATOM 6927 C C . GLU A 1 928 ? 19.980 27.921 -10.256 1.00 50.34 928 GLU A C 1
ATOM 6929 O O . GLU A 1 928 ? 19.361 28.884 -10.703 1.00 50.34 928 GLU A O 1
ATOM 6934 N N . ALA A 1 929 ? 19.343 26.758 -10.096 1.00 53.41 929 ALA A N 1
ATOM 6935 C CA . ALA A 1 929 ? 17.880 26.646 -10.111 1.00 53.41 929 ALA A CA 1
ATOM 6936 C C . ALA A 1 929 ? 17.348 27.104 -8.750 1.00 53.41 929 ALA A C 1
ATOM 6938 O O . ALA A 1 929 ? 17.915 26.716 -7.731 1.00 53.41 929 ALA A O 1
ATOM 6939 N N . THR A 1 930 ? 16.314 27.945 -8.721 1.00 56.88 930 THR A N 1
ATOM 6940 C CA . THR A 1 930 ? 15.827 28.530 -7.463 1.00 56.88 930 THR A CA 1
ATOM 6941 C C . THR A 1 930 ? 14.729 27.692 -6.821 1.00 56.88 930 THR A C 1
ATOM 6943 O O . THR A 1 930 ? 14.695 27.635 -5.597 1.00 56.88 930 THR A O 1
ATOM 6946 N N . ASN A 1 931 ? 13.884 26.996 -7.603 1.00 68.31 931 ASN A N 1
ATOM 6947 C CA . ASN A 1 931 ? 12.734 26.256 -7.072 1.00 68.31 931 ASN A CA 1
ATOM 6948 C C . ASN A 1 931 ? 12.427 24.961 -7.860 1.00 68.31 931 ASN A C 1
ATOM 6950 O O . ASN A 1 931 ? 12.306 24.962 -9.078 1.00 68.31 931 ASN A O 1
ATOM 6954 N N . GLY A 1 932 ? 12.248 23.819 -7.189 1.00 71.25 932 GLY A N 1
ATOM 6955 C CA . GLY A 1 932 ? 11.827 22.569 -7.855 1.00 71.25 932 GLY A CA 1
ATOM 6956 C C . GLY A 1 932 ? 10.332 22.505 -8.185 1.00 71.25 932 GLY A C 1
ATOM 6957 O O . GLY A 1 932 ? 9.954 21.980 -9.228 1.00 71.25 932 GLY A O 1
ATOM 6958 N N . LEU A 1 933 ? 9.488 23.054 -7.315 1.00 77.88 933 LEU A N 1
ATOM 6959 C CA . LEU A 1 933 ? 8.044 23.141 -7.502 1.00 77.88 933 LEU A CA 1
ATOM 6960 C C . LEU A 1 933 ? 7.577 24.515 -7.036 1.00 77.88 933 LEU A C 1
ATOM 6962 O O . LEU A 1 933 ? 7.911 24.918 -5.920 1.00 77.88 933 LEU A O 1
ATOM 6966 N N . VAL A 1 934 ? 6.782 25.181 -7.864 1.00 76.81 934 VAL A N 1
ATOM 6967 C CA . VAL A 1 934 ? 6.266 26.519 -7.602 1.00 76.81 934 VAL A CA 1
ATOM 6968 C C . VAL A 1 934 ? 4.761 26.567 -7.831 1.00 76.81 934 VAL A C 1
ATOM 6970 O O . VAL A 1 934 ? 4.206 25.866 -8.678 1.00 76.81 934 VAL A O 1
ATOM 6973 N N . ILE A 1 935 ? 4.101 27.361 -6.989 1.00 76.62 935 ILE A N 1
ATOM 6974 C CA . ILE A 1 935 ? 2.704 27.750 -7.144 1.00 76.62 935 ILE A CA 1
ATOM 6975 C C . ILE A 1 935 ? 2.680 29.271 -7.068 1.00 76.62 935 ILE A C 1
ATOM 6977 O O . ILE A 1 935 ? 2.916 29.836 -5.995 1.00 76.62 935 ILE A O 1
ATOM 6981 N N . GLU A 1 936 ? 2.387 29.911 -8.190 1.00 73.44 936 GLU A N 1
ATOM 6982 C CA . GLU A 1 936 ? 2.288 31.360 -8.304 1.00 73.44 936 GLU A CA 1
ATOM 6983 C C . GLU A 1 936 ? 0.813 31.774 -8.341 1.00 73.44 936 GLU A C 1
ATOM 6985 O O . GLU A 1 936 ? 0.030 31.403 -9.217 1.00 73.44 936 GLU A O 1
ATOM 6990 N N . VAL A 1 937 ? 0.406 32.519 -7.309 1.00 72.44 937 VAL A N 1
ATOM 6991 C CA . VAL A 1 937 ? -0.946 33.071 -7.169 1.00 72.44 937 VAL A CA 1
ATOM 6992 C C . VAL A 1 937 ? -0.855 34.573 -7.400 1.00 72.44 937 VAL A C 1
ATOM 6994 O O . VAL A 1 937 ? -0.685 35.339 -6.452 1.00 72.44 937 VAL A O 1
ATOM 6997 N N . GLU A 1 938 ? -0.916 34.990 -8.663 1.00 68.69 938 GLU A N 1
ATOM 6998 C CA . GLU A 1 938 ? -0.776 36.406 -9.020 1.00 68.69 938 GLU A CA 1
ATOM 6999 C C . GLU A 1 938 ? -2.123 37.123 -9.190 1.00 68.69 938 GLU A C 1
ATOM 7001 O O . GLU A 1 938 ? -2.446 38.027 -8.420 1.00 68.69 938 GLU A O 1
ATOM 7006 N N . ASN A 1 939 ? -2.915 36.734 -10.200 1.00 74.94 939 ASN A N 1
ATOM 7007 C CA . ASN A 1 939 ? -4.103 37.487 -10.634 1.00 74.94 939 ASN A CA 1
ATOM 7008 C C . ASN A 1 939 ? -5.434 36.748 -10.419 1.00 74.94 939 ASN A C 1
ATOM 7010 O O . ASN A 1 939 ? -6.490 37.386 -10.436 1.00 74.94 939 ASN A O 1
ATOM 7014 N N . TYR A 1 940 ? -5.404 35.425 -10.249 1.00 75.81 940 TYR A N 1
ATOM 7015 C CA . TYR A 1 940 ? -6.590 34.577 -10.115 1.00 75.81 940 TYR A CA 1
ATOM 7016 C C . TYR A 1 940 ? -6.419 33.532 -9.004 1.00 75.81 940 TYR A C 1
ATOM 7018 O O . TYR A 1 940 ? -5.305 33.200 -8.604 1.00 75.81 940 TYR A O 1
ATOM 7026 N N . ASP A 1 941 ? -7.544 33.009 -8.510 1.00 75.62 941 ASP A N 1
ATOM 7027 C CA . ASP A 1 941 ? -7.556 32.047 -7.407 1.00 75.62 941 ASP A CA 1
ATOM 7028 C C . ASP A 1 941 ? -7.004 30.674 -7.813 1.00 75.62 941 ASP A C 1
ATOM 7030 O O . ASP A 1 941 ? -7.280 30.158 -8.902 1.00 75.62 941 ASP A O 1
ATOM 7034 N N . VAL A 1 942 ? -6.301 30.047 -6.866 1.00 72.19 942 VAL A N 1
ATOM 7035 C CA . VAL A 1 942 ? -5.851 28.654 -6.934 1.00 72.19 942 VAL A CA 1
ATOM 7036 C C . VAL A 1 942 ? -6.550 27.845 -5.843 1.00 72.19 942 VAL A C 1
ATOM 7038 O O . VAL A 1 942 ? -6.413 28.126 -4.652 1.00 72.19 942 VAL A O 1
ATOM 7041 N N . THR A 1 943 ? -7.295 26.812 -6.233 1.00 74.06 943 THR A N 1
ATOM 7042 C CA . THR A 1 943 ? -8.006 25.899 -5.326 1.00 74.06 943 THR A CA 1
ATOM 7043 C C . THR A 1 943 ? -7.751 24.434 -5.712 1.00 74.06 943 THR A C 1
ATOM 7045 O O . THR A 1 943 ? -7.520 24.115 -6.872 1.00 74.06 943 THR A O 1
ATOM 7048 N N . ASN A 1 944 ? -7.733 23.533 -4.720 1.00 72.69 944 ASN A N 1
ATOM 7049 C CA . ASN A 1 944 ? -7.522 22.077 -4.856 1.00 72.69 944 ASN A CA 1
ATOM 7050 C C . ASN A 1 944 ? -6.264 21.618 -5.621 1.00 72.69 944 ASN A C 1
ATOM 7052 O O . ASN A 1 944 ? -6.328 20.706 -6.451 1.00 72.69 944 ASN A O 1
ATOM 7056 N N . VAL A 1 945 ? -5.101 22.172 -5.282 1.00 75.75 945 VAL A N 1
ATOM 7057 C CA . VAL A 1 945 ? -3.818 21.655 -5.778 1.00 75.75 945 VAL A CA 1
ATOM 7058 C C . VAL A 1 945 ? -3.310 20.528 -4.877 1.00 75.75 945 VAL A C 1
ATOM 7060 O O . VAL A 1 945 ? -3.334 20.643 -3.651 1.00 75.75 945 VAL A O 1
ATOM 7063 N N . LYS A 1 946 ? -2.866 19.415 -5.471 1.00 78.00 946 LYS A N 1
ATOM 7064 C CA . LYS A 1 946 ? -2.435 18.215 -4.735 1.00 78.00 946 LYS A CA 1
ATOM 7065 C C . LYS A 1 946 ? -1.076 17.696 -5.214 1.00 78.00 946 LYS A C 1
ATOM 7067 O O . LYS A 1 946 ? -0.879 17.506 -6.412 1.00 78.00 946 LYS A O 1
ATOM 7072 N N . PHE A 1 947 ? -0.194 17.358 -4.270 1.00 78.12 947 PHE A N 1
ATOM 7073 C CA . PHE A 1 947 ? 1.138 16.795 -4.530 1.00 78.12 947 PHE A CA 1
ATOM 7074 C C . PHE A 1 947 ? 1.371 15.542 -3.685 1.00 78.12 947 PHE A C 1
ATOM 7076 O O . PHE A 1 947 ? 1.221 15.600 -2.466 1.00 78.12 947 PHE A O 1
ATOM 7083 N N . TRP A 1 948 ? 1.739 14.412 -4.296 1.00 71.56 948 TRP A N 1
ATOM 7084 C CA . TRP A 1 948 ? 2.101 13.201 -3.546 1.00 71.56 948 TRP A CA 1
ATOM 7085 C C . TRP A 1 948 ? 3.011 12.263 -4.344 1.00 71.56 948 TRP A C 1
ATOM 7087 O O . TRP A 1 948 ? 2.902 12.172 -5.558 1.00 71.56 948 TRP A O 1
ATOM 7097 N N . SER A 1 949 ? 3.887 11.516 -3.664 1.00 75.62 949 SER A N 1
ATOM 7098 C CA . SER A 1 949 ? 4.716 10.465 -4.287 1.00 75.62 949 SER A CA 1
ATOM 7099 C C . SER A 1 949 ? 5.631 10.957 -5.426 1.00 75.62 949 SER A C 1
ATOM 7101 O O . SER A 1 949 ? 5.645 10.356 -6.495 1.00 75.62 949 SER A O 1
ATOM 7103 N N . ASN A 1 950 ? 6.393 12.037 -5.212 1.00 74.56 950 ASN A N 1
ATOM 7104 C CA . ASN A 1 950 ? 7.342 12.598 -6.189 1.00 74.56 950 ASN A CA 1
ATOM 7105 C C . ASN A 1 950 ? 8.774 12.643 -5.625 1.00 74.56 950 ASN A C 1
ATOM 7107 O O . ASN A 1 950 ? 8.969 12.573 -4.411 1.00 74.56 950 ASN A O 1
ATOM 7111 N N . THR A 1 951 ? 9.774 12.778 -6.498 1.00 79.94 951 THR A N 1
ATOM 7112 C CA . THR A 1 951 ? 11.199 12.875 -6.150 1.00 79.94 951 THR A CA 1
ATOM 7113 C C . THR A 1 951 ? 11.776 14.187 -6.676 1.00 79.94 951 THR A C 1
ATOM 7115 O O . THR A 1 951 ? 11.732 14.455 -7.871 1.00 79.94 951 THR A O 1
ATOM 7118 N N . VAL A 1 952 ? 12.345 15.004 -5.791 1.00 77.56 952 VAL A N 1
ATOM 7119 C CA . VAL A 1 952 ? 12.986 16.279 -6.148 1.00 77.56 952 VAL A CA 1
ATOM 7120 C C . VAL A 1 952 ? 14.414 16.265 -5.616 1.00 77.56 952 VAL A C 1
ATOM 7122 O O . VAL A 1 952 ? 14.635 15.930 -4.453 1.00 77.56 952 VAL A O 1
ATOM 7125 N N . ILE A 1 953 ? 15.385 16.571 -6.473 1.00 74.12 953 ILE A N 1
ATOM 7126 C CA . ILE A 1 953 ? 16.818 16.411 -6.207 1.00 74.12 953 ILE A CA 1
ATOM 7127 C C . ILE A 1 953 ? 17.533 17.733 -6.516 1.00 74.12 953 ILE A C 1
ATOM 7129 O O . ILE A 1 953 ? 17.400 18.253 -7.621 1.00 74.12 953 ILE A O 1
ATOM 7133 N N . GLY A 1 954 ? 18.327 18.238 -5.560 1.00 59.69 954 GLY A N 1
ATOM 7134 C CA . GLY A 1 954 ? 19.178 19.428 -5.737 1.00 59.69 954 GLY A CA 1
ATOM 7135 C C . GLY A 1 954 ? 18.525 20.769 -5.377 1.00 59.69 954 GLY A C 1
ATOM 7136 O O . GLY A 1 954 ? 18.654 21.716 -6.144 1.00 59.69 954 GLY A O 1
ATOM 7137 N N . PHE A 1 955 ? 17.810 20.832 -4.249 1.00 52.97 955 PHE A N 1
ATOM 7138 C CA . PHE A 1 955 ? 17.176 22.055 -3.736 1.00 52.97 955 PHE A CA 1
ATOM 7139 C C . PHE A 1 955 ? 18.151 22.956 -2.974 1.00 52.97 955 PHE A C 1
ATOM 7141 O O . PHE A 1 955 ? 18.943 22.401 -2.172 1.00 52.97 955 PHE A O 1
#